Protein AF-0000000075444634 (afdb_homodimer)

Nearest PDB structures (foldseek):
  6b58-assembly2_C  TM=4.248E-01  e=9.604E-11  Escherichia coli
  6b58-assembly1_A  TM=3.804E-01  e=9.413E-10  Escherichia coli
  1yq3-assembly1_A  TM=4.088E-01  e=7.806E-09  Gallus gallus
  5vpn-assembly2_E  TM=3.431E-01  e=8.253E-09  Escherichia coli K-12
  9fl2-assembly1_C  TM=4.378E-01  e=2.604E-07  Oscillatoria princeps RMCB-10

Organism: Fusarium oxysporum f. sp. cubense (strain race 4) (NCBI:txid2502994)

pLDDT: mean 95.88, std 7.63, range [18.25, 98.94]

Foldseek 3Di:
DPPPPDDPPPDPDDDDDDPDDAFAEAEAEWQEEEEAQALLSLLLLLLQLVLPTQYEYEHQAAFGRACCAPQNNAWADFQLRQLQFQAFLVQFWFVLQVLLLQLLQVPLFFDRNVSRVSSVVSQVVRPSYDYHYSKHFDAWDDDALATQWTWIARPVVSYIYTYGHNFYEYPHQQSVVCVRSPFAWDWWFDDCPPVVFLQTDDVQQATFWFWAKWFDKDFPVAFDDDDFDPLAAACCVVQFQVLVPDDNVDTRCSVVLLTAARHHQRPPCVVVRLSVSVNHVSNNLCCCDPVPPHPVCRRMDTPDIRPHIHGQDHIAGAFPDAAEPCQFQVQDDDLQFQGKTWFWQKDAGNGGRRDNDDSIDTFGHQYMHTDGQRQFDTPSHQRYTYAALRTRYGSRRSSRCRRRSNSNLSSSLSSLLSSLCVVVVGTSVVCPPNVSSVVSNLVSLVSTGDGPPDFHDDPQFVLVQFPDKDAAFDWAFWFALPDDWAFQQFKKWKWDFDAWWADWKKKWKKAFQAFDKKKKWKFADPDQQGSFRPGTQFIDIDTDHHGIDIDIDHRVGTDHHGHTIIGIIGGDRGMITGFHQFAEQPIFMWTFDAWDDDPPSRPHDTGTGTGADDPPVTTHGTMGTVPIHDQQDRVLAARRHQQDGSGRSHGWHYLDPPDWRKMKTFHPFWDKFFKKKWFWDQRSSNISTSRDPGDPRSARQQGQQWKFKWAPQDPIDTQGIGHGDRGGMDMDGGPDIDTGGMMMITRDDTPHDSSYIHGTNYMTTGD/DPPPPPDDDPDPDDDDDDPDDAFAEAEAEWQEEEEAQALLSLLLQLLQLVLPTQYEYEHQAAFGRACCAPQNNAWADFQLHQLQFQAFLVQFWFVLQVLLLQLLQVPLFFDRNVSRVSSVVSQVVRPSYDYHYSKHFDAWDDDQLATQWTWIARPVVSYIYTYGHNFYEYPHQQSVHCVRSPFAWDWWADDCPPVVFLQTDDVQQATFWFWAKWFDKDFPVAFDDDDFDPLAAACCVVQFQVLVPDDNVDTRCSVVLLTAARVHQRPPCVVVRLSVSVNHVSNNLCCCDPVPPHPVCRRMDTPDIRPHIHGQDHIAGAFPDAAEPCQFQVQDDDLQFQGKTWFWQKDAGNGGRRDNDDSIDTFGHQYMHTDGQRQFDTPSHQRYTYAALRTRYGSRRSSRCRRRSNSNLSSSLSSLLSSLCVVVVGTSVVCPPNVSSVVSNLVSLVSTGDGPPDFHDDPQFVLVQFPDKDAAFDWAFWFALPDDWAFQQFKKWKWDFDAWWADWKKKWKKAFQAFDKKKKWKFADPDQQGSFRFGTQFIDIDTDHHGIDIDIDHRVGTDHHGHTIIGIIGGDRGMITGFHQFAEQPIFMWTFDAWDDDPPSRPHDTGTGTGADDPPVTTHGTMGTVPIHDQADRVLAARRHQQDTSGRSHGWHYLDPPDWRKMKTFHPFWDKFFKKKWFWDQRSSNISTSRDPGDPHSARQQGQAWKFKWAPQDPIDTQDIGHGDRGGMDMDGGPDIDTGRMMMITRDDTPHDSSYIHGTNYMTTGD

InterPro domains:
  IPR036188 FAD/NAD(P)-binding domain superfamily [G3DSA:3.50.50.60] (29-184)
  IPR036188 FAD/NAD(P)-binding domain superfamily [SSF51905] (24-399)
  IPR039650 H(2):CoB-CoM heterodisulfide,ferredoxin reductase subunit A-like [PTHR43498] (28-469)

Secondary structure (DSSP, 8-state):
------------EEE---S---PEEEEEEEEEEEE--BHHHHHHHHHHHHTT--EEEE-SSSSSBGGGSTTT------TTTTS-SS--S---BHHHHHHHHHHHHH-TT--HHHHHHHHHHHHHT-TTEEEESS-EEEEEEEETTEEEEEEEEETTTTEEEEEEEEEEEE-SSS-HHHHHHT--EEES---HHHHT-TTPPPTTT-SS--EE--EEEEE-SS-------TTS-S-HHHH-TTGGG--TT--GGGGTT-EE-TTS-TTTTHHHHHHHHHHHHHHHHHHHHHSSS-GGGGGEEEEEE-SS-EE----EE--S--B-HHHHHTT---TTEEEEE---EEE--TTGGG-SS-S-EEE--SS-EEEEGGGSB-SSSTTEEE-GGGSSB-HHHHHHHT-HHHHHHHHHHHHHHHHHHHHHT--GGGGGSHHHHHHHHHHHHHTTB--TT-----TT-GGGG-SEEE-----EEEE-S-S--EEESS-EEEEEEE-SEEPPEEEEEEEESSSEEEEEEEEE-SSTT-----EEEEEEEEEE-SEEEEEEE----EESSSEEEEEEEPPEEEEEE-EES-EETT--EEEEEEEE---TTS----EEEEEPPPTTT--EEPEEEEEEE----GGGGGSS--S-SSS---B-----TTS--EEEEEEEEEEEEEEEEEEE---TTS---SSSS--S-SS-TTSEEEEEEEE-SSS-EEEEEES----SEEEEEEEEEEEEEEEEEEEEEESS-TTEE--EEEEEEE-/------------EEE---S----EEEEEEEEEEEE--BHHHHHHHHHHHHTT--EEEE-SSSSSBGGGSTTT------TTTTS-SS--S---BHHHHHHHHHHHHH-TT--HHHHHHHHHHHHHT-TTEEEETT-EEEEEEEETTEEEEEEEEETTTTEEEEEEEEEEEE-SSS-HHHHHHT--EEES---HHHHT-TTPPPTTT-SS--EE--EEEEE-SS-------TTS-S-HHHH-TTGGG--TT--GGGGTT-EE-TTS-TTTTHHHHHHHHHHHHHHHHHHHHHSSS-GGGGGEEEEEE-SS-EE----EE--S--B-HHHHHTT---TTEEEEE---EEE--TTGGG-SS-S-EEE--SS-EEEEGGGSB-SSSTTEEE-GGGSSB-HHHHHHHT-HHHHHHHHHHHHHHHHHHHHHT--GGGGGSHHHHHHHHHHHHHTTB--TT-----TT-GGGG-SEEE-----EEEE-S-S--EEESS-EEEEEEE-SEEPPEEEEEEEESSSEEEEEEEEE-SSTT-----EEEEEEEEEE-SEEEEEEE----EESSSEEEEEEEPPEEEEEE-EES-EETT--EEEEEEEE---TTS----EEEEEPPPTTT--EEPEEEEEEE--S-GGGGGSS--S-SSS---B-----TTS--EEEEEEEEEEEEEEEEEEE---TTS---SSSS--S-SS-TTSEEEEEEEE-SSS-EEEEEES----SEEEEEEEEEEEEEEEEEEEEEESS-TTEE--EEEEEEE-

Sequence (1534 aa):
MAPARISHDPVLRREPATQSRDFQLRTLNSDLCVCGGGLAGTIAAIAAARNGVSVILIQDRPVLGGNASSEVRLWILGATSHMFNNNRYAREGGLVDEILLENLYRNPEGNPLILDTILLEKVRLEPNIQLFLNTALVGCDKDGDRISSISAFNSQSSLKFTVQSQQFIDCTGDGTLSFLAGAPFRIGAEKRDEFNELFAPSSEYGHLLGHSIYFYTKDTGKPVKYVAPAYALKDVEGEIPRFKSFSTKEMGCNLWWIEYGGRLDTIHDTEQIKWELWKVVYGVWDYFKNSGRFPEAENLTLEWVGTIPGKRESRRFIGPTIMVQQDIVEQRYHTDAVSFGGWSLDLHPADGVFSEVDGCTQWHSKGVYQIPFSSMVCSEIPNLMYGGRIMSASHVAFASTRVMATCGANANALGIAASLCKKQSVDPMELLVKNNMKNFQRELMRFGQFIPGYKLNDPEDLVRSASKIEGSSFELSQLPPDGPPKVLVRSLAQMLPLLQGPVPTLSVTAMSVDNTVLTVQLRGSQKPYNYTPEVILAETKFPLVPGQNDIVIDFKVENPQTQYVFLSFLQNDSVALCTTKTRVSALMTVEHECTQSPPSDVGVDEFERWTPVRRPMGHNLALTLDPPLKAWGVENIRNGVPRPTKRTNCWVPRADSFSRKILKIGWDTPVKVNKVVVHFDTDYDHALESVLRGHPERTIPFCVKKWRLLDLSGEEREMYVEDENHLSRREVVLESSRTLKELGIEVLELNGDENAFGGVFEVRAYEMAPARISHDPVLRREPATQSRDFQLRTLNSDLCVCGGGLAGTIAAIAAARNGVSVILIQDRPVLGGNASSEVRLWILGATSHMFNNNRYAREGGLVDEILLENLYRNPEGNPLILDTILLEKVRLEPNIQLFLNTALVGCDKDGDRISSISAFNSQSSLKFTVQSQQFIDCTGDGTLSFLAGAPFRIGAEKRDEFNELFAPSSEYGHLLGHSIYFYTKDTGKPVKYVAPAYALKDVEGEIPRFKSFSTKEMGCNLWWIEYGGRLDTIHDTEQIKWELWKVVYGVWDYFKNSGRFPEAENLTLEWVGTIPGKRESRRFIGPTIMVQQDIVEQRYHTDAVSFGGWSLDLHPADGVFSEVDGCTQWHSKGVYQIPFSSMVCSEIPNLMYGGRIMSASHVAFASTRVMATCGANANALGIAASLCKKQSVDPMELLVKNNMKNFQRELMRFGQFIPGYKLNDPEDLVRSASKIEGSSFELSQLPPDGPPKVLVRSLAQMLPLLQGPVPTLSVTAMSVDNTVLTVQLRGSQKPYNYTPEVILAETKFPLVPGQNDIVIDFKVENPQTQYVFLSFLQNDSVALCTTKTRVSALMTVEHECTQSPPSDVGVDEFERWTPVRRPMGHNLALTLDPPLKAWGVENIRNGVPRPTKRTNCWVPRADSFSRKILKIGWDTPVKVNKVVVHFDTDYDHALESVLRGHPERTIPFCVKKWRLLDLSGEEREMYVEDENHLSRREVVLESSRTLKELGIEVLELNGDENAFGGVFEVRAYE

Solvent-accessible surface area (backbone atoms only — not comparable to full-atom values): 76438 Å² total; per-residue (Å²): 125,76,77,74,78,79,70,75,61,76,65,58,44,76,44,70,66,45,83,56,47,78,70,54,74,45,79,46,77,34,51,30,35,33,39,20,28,20,48,16,23,46,35,18,48,48,40,14,27,78,54,75,29,37,27,36,38,30,14,61,41,75,65,42,31,48,48,44,11,65,55,38,42,36,56,51,41,27,23,17,44,88,30,76,42,24,40,63,45,35,44,62,36,38,68,53,36,52,54,39,39,50,37,28,52,52,35,26,69,13,50,34,65,58,51,37,46,50,54,50,43,59,47,68,71,35,85,38,47,46,79,38,63,35,24,30,80,76,46,62,42,61,58,82,57,31,66,47,32,35,31,32,41,19,77,76,31,52,36,34,37,39,40,34,32,70,31,38,35,28,20,51,62,52,29,55,60,43,45,27,52,12,52,28,33,37,32,47,39,59,58,40,75,77,77,66,28,48,62,38,66,50,75,84,42,30,43,29,44,29,29,26,54,33,40,36,67,42,77,70,86,45,79,47,78,81,72,67,54,85,72,29,40,82,54,49,78,82,56,24,71,62,49,84,72,66,50,94,87,57,42,31,56,75,39,57,53,45,24,37,36,14,84,52,56,58,42,70,38,35,65,61,38,46,51,52,50,48,15,46,53,44,13,51,51,39,44,41,63,66,65,75,82,36,73,82,35,42,27,35,46,82,68,44,67,47,75,46,61,38,72,70,44,53,39,22,29,54,24,87,34,65,43,37,47,59,38,44,53,66,41,41,86,51,98,50,42,55,16,48,36,36,37,34,39,46,47,43,41,11,56,24,42,58,30,87,58,67,67,57,50,73,48,62,42,58,34,61,19,54,36,42,51,47,20,30,34,35,85,75,28,48,39,41,33,44,25,37,55,18,29,14,39,37,49,55,28,36,35,24,53,47,35,54,35,26,12,19,39,46,10,36,44,50,8,48,48,52,28,50,23,62,76,67,70,49,47,64,72,58,38,70,40,67,71,43,31,54,51,48,47,46,53,40,37,73,66,46,45,57,36,86,97,60,59,51,81,58,87,66,32,52,54,72,68,37,72,42,75,46,54,63,45,35,59,49,38,68,41,62,67,74,30,70,66,44,64,20,78,38,27,39,22,42,45,41,60,39,59,54,36,75,58,56,35,36,34,40,46,36,38,22,76,42,78,43,70,48,46,37,33,39,20,27,34,89,51,44,74,32,57,31,66,77,36,77,76,42,73,50,75,40,83,38,50,60,40,81,39,80,43,75,45,70,77,87,48,60,39,92,49,50,14,44,31,29,49,30,37,51,58,38,79,53,35,26,37,36,10,12,68,55,41,44,66,82,53,49,34,31,28,56,72,50,69,49,73,60,61,88,69,36,72,59,69,67,48,65,31,43,23,55,56,60,80,86,79,38,55,30,63,16,36,35,34,48,65,56,48,79,52,20,40,64,72,24,26,66,64,38,40,71,48,45,62,32,47,39,25,25,23,24,47,40,83,59,83,84,54,83,43,41,40,37,41,28,36,91,60,68,40,60,39,25,35,40,38,40,29,32,34,58,54,43,43,62,57,57,56,51,32,72,78,40,50,100,52,47,58,45,40,31,15,50,15,21,38,35,37,31,38,50,60,63,74,76,40,81,74,47,76,47,73,78,43,64,63,42,68,47,79,47,71,50,94,60,71,38,80,38,34,19,43,30,44,34,59,73,37,51,59,29,62,94,47,42,44,33,34,36,13,27,53,40,30,31,100,128,77,77,74,78,72,72,80,66,78,65,56,44,76,44,71,68,46,83,57,48,75,70,54,74,44,78,45,76,35,49,29,34,32,40,19,30,19,48,18,23,47,35,18,48,49,40,14,27,77,55,75,26,38,28,36,39,31,14,63,41,76,66,42,30,47,49,44,12,64,57,37,41,36,58,50,40,25,24,18,43,88,29,77,42,23,41,63,45,35,44,63,38,38,70,53,36,53,53,41,39,50,36,29,51,52,35,26,68,12,51,36,64,59,52,36,48,52,54,50,42,60,48,67,70,36,84,37,47,46,80,37,61,34,24,29,81,76,46,61,41,63,58,81,58,30,65,48,32,35,31,32,40,20,76,77,31,50,37,34,35,38,42,34,32,70,30,38,37,28,19,51,63,53,29,54,61,43,44,27,52,11,54,28,33,37,33,46,38,57,58,40,76,77,78,66,28,47,62,41,63,48,72,87,43,31,44,31,42,29,28,25,54,32,41,36,68,41,77,70,84,45,79,46,77,83,72,67,52,84,71,29,40,81,55,52,76,80,57,24,70,62,50,85,73,66,50,93,85,58,43,31,58,75,40,58,52,45,24,35,36,14,84,51,54,58,42,70,39,35,66,61,39,46,52,54,50,48,16,45,53,44,13,51,51,39,44,41,64,66,64,73,82,36,74,81,35,43,28,35,44,83,68,44,67,49,75,46,63,37,73,70,44,53,39,22,29,54,24,87,35,64,44,38,48,59,39,44,52,66,39,41,86,53,98,50,41,56,17,48,36,36,36,35,39,45,48,45,41,12,55,25,43,57,29,86,58,66,66,57,49,72,48,62,44,60,34,59,20,55,36,44,50,45,20,30,34,35,85,75,28,51,40,42,32,43,27,35,56,20,28,14,40,37,48,56,27,37,35,24,54,47,36,52,35,27,13,18,38,47,10,36,44,50,8,48,48,52,29,50,21,62,75,67,72,48,45,64,72,58,39,70,40,69,71,44,31,54,50,49,46,47,52,40,39,74,68,46,44,55,37,87,96,61,60,53,81,58,88,68,31,51,54,74,68,37,74,40,75,46,52,64,43,35,60,48,36,67,40,60,68,74,29,70,67,44,64,20,79,40,27,38,23,42,44,41,60,38,59,54,37,74,58,56,36,35,33,40,47,37,37,23,77,40,78,44,71,48,47,36,32,39,21,27,33,88,51,43,73,35,58,30,68,75,37,77,77,42,76,49,74,42,84,39,49,60,42,81,39,81,45,76,46,69,77,85,50,60,40,92,49,50,14,44,30,29,49,29,37,52,59,37,78,54,35,26,35,36,10,12,68,55,40,45,66,79,52,50,35,31,27,56,72,50,68,47,74,61,62,90,69,36,73,58,70,68,47,67,31,43,24,54,56,60,79,86,78,39,53,31,62,17,34,34,34,48,66,56,47,79,53,19,40,63,72,25,27,66,63,37,40,72,49,47,62,33,45,37,25,24,22,23,47,41,80,60,84,85,55,84,44,39,40,37,42,26,37,89,60,68,42,59,40,25,34,39,37,42,28,32,33,59,53,43,43,64,58,57,57,52,33,72,77,40,52,98,52,47,59,46,40,32,16,51,15,21,36,36,37,30,39,52,60,64,74,76,40,80,75,46,74,46,74,76,45,66,63,41,69,47,77,49,73,50,95,60,70,38,80,37,34,19,42,30,44,34,60,74,35,51,59,28,62,94,46,42,44,33,33,35,13,26,53,42,29,28,102

Radius of gyration: 37.63 Å; Cα contacts (8 Å, |Δi|>4): 4188; chains: 2; bounding box: 78×114×101 Å

Structure (mmCIF, N/CA/C/O backbone):
data_AF-0000000075444634-model_v1
#
loop_
_entity.id
_entity.type
_entity.pdbx_description
1 polymer 'Trichothecene C-8 hydroxylase'
#
loop_
_atom_site.group_PDB
_atom_site.id
_atom_site.type_symbol
_atom_site.label_atom_id
_atom_site.label_alt_id
_atom_site.label_comp_id
_atom_site.label_asym_id
_atom_site.label_entity_id
_atom_site.label_seq_id
_atom_site.pdbx_PDB_ins_code
_atom_site.Cartn_x
_atom_site.Cartn_y
_atom_site.Cartn_z
_atom_site.occupancy
_atom_site.B_iso_or_equiv
_atom_site.auth_seq_id
_atom_site.auth_comp_id
_atom_site.auth_asym_id
_atom_site.auth_atom_id
_atom_site.pdbx_PDB_model_num
ATOM 1 N N . MET A 1 1 ? 19.109 -17.062 28.109 1 18.25 1 MET A N 1
ATOM 2 C CA . MET A 1 1 ? 18.156 -18.172 27.922 1 18.25 1 MET A CA 1
ATOM 3 C C . MET A 1 1 ? 16.734 -17.734 28.25 1 18.25 1 MET A C 1
ATOM 5 O O . MET A 1 1 ? 16.375 -17.609 29.422 1 18.25 1 MET A O 1
ATOM 9 N N . ALA A 1 2 ? 16.281 -16.766 27.5 1 26.52 2 ALA A N 1
ATOM 10 C CA . ALA A 1 2 ? 14.977 -16.359 28 1 26.52 2 ALA A CA 1
ATOM 11 C C . ALA A 1 2 ? 14.086 -17.578 28.25 1 26.52 2 ALA A C 1
ATOM 13 O O . ALA A 1 2 ? 14.141 -18.547 27.5 1 26.52 2 ALA A O 1
ATOM 14 N N . PRO A 1 3 ? 13.516 -17.625 29.5 1 27.52 3 PRO A N 1
ATOM 15 C CA . PRO A 1 3 ? 12.688 -18.812 29.719 1 27.52 3 PRO A CA 1
ATOM 16 C C . PRO A 1 3 ? 11.781 -19.141 28.531 1 27.52 3 PRO A C 1
ATOM 18 O O . PRO A 1 3 ? 11.406 -18.25 27.781 1 27.52 3 PRO A O 1
ATOM 21 N N . ALA A 1 4 ? 11.883 -20.344 28.141 1 31.61 4 ALA A N 1
ATOM 22 C CA . ALA A 1 4 ? 10.984 -21.062 27.25 1 31.61 4 ALA A CA 1
ATOM 23 C C . ALA A 1 4 ? 9.531 -20.688 27.531 1 31.61 4 ALA A C 1
ATOM 25 O O . ALA A 1 4 ? 9.023 -20.938 28.625 1 31.61 4 ALA A O 1
ATOM 26 N N . ARG A 1 5 ? 9.125 -19.578 27.219 1 35.72 5 ARG A N 1
ATOM 27 C CA . ARG A 1 5 ? 7.695 -19.297 27.297 1 35.72 5 ARG A CA 1
ATOM 28 C C . ARG A 1 5 ? 6.871 -20.547 27 1 35.72 5 ARG A C 1
ATOM 30 O O . ARG A 1 5 ? 6.902 -21.062 25.875 1 35.72 5 ARG A O 1
ATOM 37 N N . ILE A 1 6 ? 6.613 -21.391 27.953 1 35.75 6 ILE A N 1
ATOM 38 C CA . ILE A 1 6 ? 5.863 -22.641 28.047 1 35.75 6 ILE A CA 1
ATOM 39 C C . ILE A 1 6 ? 4.527 -22.5 27.312 1 35.75 6 ILE A C 1
ATOM 41 O O . ILE A 1 6 ? 3.721 -21.625 27.656 1 35.75 6 ILE A O 1
ATOM 45 N N . SER A 1 7 ? 4.359 -23.109 26.047 1 43.22 7 SER A N 1
ATOM 46 C CA . SER A 1 7 ? 3.41 -23.406 24.984 1 43.22 7 SER A CA 1
ATOM 47 C C . SER A 1 7 ? 2.131 -24.016 25.547 1 43.22 7 SER A C 1
ATOM 49 O O . SER A 1 7 ? 2.176 -25.031 26.234 1 43.22 7 SER A O 1
ATOM 51 N N . HIS A 1 8 ? 1.247 -23.266 26 1 45.5 8 HIS A N 1
ATOM 52 C CA . HIS A 1 8 ? -0.022 -23.984 25.891 1 45.5 8 HIS A CA 1
ATOM 53 C C . HIS A 1 8 ? -0.151 -24.688 24.547 1 45.5 8 HIS A C 1
ATOM 55 O O . HIS A 1 8 ? 0.083 -24.078 23.5 1 45.5 8 HIS A O 1
ATOM 61 N N . ASP A 1 9 ? 0.139 -25.953 24.406 1 50.88 9 ASP A N 1
ATOM 62 C CA . ASP A 1 9 ? -0.005 -26.828 23.25 1 50.88 9 ASP A CA 1
ATOM 63 C C . ASP A 1 9 ? -1.299 -26.547 22.5 1 50.88 9 ASP A C 1
ATOM 65 O O . ASP A 1 9 ? -2.393 -26.703 23.047 1 50.88 9 ASP A O 1
ATOM 69 N N . PRO A 1 10 ? -1.238 -25.641 21.562 1 57.44 10 PRO A N 1
ATOM 70 C CA . PRO A 1 10 ? -2.523 -25.516 20.875 1 57.44 10 PRO A CA 1
ATOM 71 C C . PRO A 1 10 ? -3.129 -26.875 20.516 1 57.44 10 PRO A C 1
ATOM 73 O O . PRO A 1 10 ? -2.428 -27.75 20 1 57.44 10 PRO A O 1
ATOM 76 N N . VAL A 1 11 ? -4.176 -27.188 21.203 1 70.81 11 VAL A N 1
ATOM 77 C CA . VAL A 1 11 ? -4.977 -28.375 20.953 1 70.81 11 VAL A CA 1
ATOM 78 C C . VAL A 1 11 ? -5.664 -28.266 19.594 1 70.81 11 VAL A C 1
ATOM 80 O O . VAL A 1 11 ? -6.074 -27.188 19.188 1 70.81 11 VAL A O 1
ATOM 83 N N . LEU A 1 12 ? -5.438 -29.266 18.734 1 91.25 12 LEU A N 1
ATOM 84 C CA . LEU A 1 12 ? -6.238 -29.391 17.531 1 91.25 12 LEU A CA 1
ATOM 85 C C . LEU A 1 12 ? -7.707 -29.094 17.812 1 91.25 12 LEU A C 1
ATOM 87 O O . LEU A 1 12 ? -8.305 -29.734 18.688 1 91.25 12 LEU A O 1
ATOM 91 N N . ARG A 1 13 ? -8.148 -28.016 17.281 1 93.94 13 ARG A N 1
ATOM 92 C CA . ARG A 1 13 ? -9.57 -27.688 17.391 1 93.94 13 ARG A CA 1
ATOM 93 C C . ARG A 1 13 ? -10.359 -28.297 16.234 1 93.94 13 ARG A C 1
ATOM 95 O O . ARG A 1 13 ? -10.039 -28.078 15.062 1 93.94 13 ARG A O 1
ATOM 102 N N . ARG A 1 14 ? -11.359 -29.156 16.594 1 95.94 14 ARG A N 1
ATOM 103 C CA . ARG A 1 14 ? -12.289 -29.734 15.625 1 95.94 14 ARG A CA 1
ATOM 104 C C . ARG A 1 14 ? -13.695 -29.172 15.812 1 95.94 14 ARG A C 1
ATOM 106 O O . ARG A 1 14 ? -14.258 -29.25 16.906 1 95.94 14 ARG A O 1
ATOM 113 N N . GLU A 1 15 ? -14.227 -28.672 14.781 1 96.94 15 GLU A N 1
ATOM 114 C CA . GLU A 1 15 ? -15.586 -28.141 14.844 1 96.94 15 GLU A CA 1
ATOM 115 C C . GLU A 1 15 ? -16.5 -28.875 13.867 1 96.94 15 GLU A C 1
ATOM 117 O O . GLU A 1 15 ? -16.234 -28.906 12.664 1 96.94 15 GLU A O 1
ATOM 122 N N . PRO A 1 16 ? -17.531 -29.484 14.359 1 97.12 16 PRO A N 1
ATOM 123 C CA . PRO A 1 16 ? -18.484 -30.172 13.477 1 97.12 16 PRO A CA 1
ATOM 124 C C . PRO A 1 16 ? -19.344 -29.203 12.672 1 97.12 16 PRO A C 1
ATOM 126 O O . PRO A 1 16 ? -19.328 -28 12.922 1 97.12 16 PRO A O 1
ATOM 129 N N . ALA A 1 17 ? -20.016 -29.75 11.672 1 97.75 17 ALA A N 1
ATOM 130 C CA . ALA A 1 17 ? -20.984 -28.953 10.922 1 97.75 17 ALA A CA 1
ATOM 131 C C . ALA A 1 17 ? -22.078 -28.406 11.836 1 97.75 17 ALA A C 1
ATOM 133 O O . ALA A 1 17 ? -22.5 -29.078 12.773 1 97.75 17 ALA A O 1
ATOM 134 N N . THR A 1 18 ? -22.5 -27.172 11.664 1 97.25 18 THR A N 1
ATOM 135 C CA . THR A 1 18 ? -23.609 -26.531 12.344 1 97.25 18 THR A CA 1
ATOM 136 C C . THR A 1 18 ? -24.5 -25.781 11.344 1 97.25 18 THR A C 1
ATOM 138 O O . THR A 1 18 ? -24.172 -25.719 10.156 1 97.25 18 THR A O 1
ATOM 141 N N . GLN A 1 19 ? -25.703 -25.422 11.727 1 95.94 19 GLN A N 1
ATOM 142 C CA . GLN A 1 19 ? -26.609 -24.703 10.836 1 95.94 19 GLN A CA 1
ATOM 143 C C . GLN A 1 19 ? -25.969 -23.422 10.328 1 95.94 19 GLN A C 1
ATOM 145 O O . GLN A 1 19 ? -26.047 -23.094 9.141 1 95.94 19 GLN A O 1
ATOM 150 N N . SER A 1 20 ? -25.406 -22.656 11.172 1 96.19 20 SER A N 1
ATOM 151 C CA . SER A 1 20 ? -24.688 -21.422 10.867 1 96.19 20 SER A CA 1
ATOM 152 C C . SER A 1 20 ? -23.812 -20.984 12.031 1 96.19 20 SER A C 1
ATOM 154 O O . SER A 1 20 ? -23.906 -21.547 13.133 1 96.19 20 SER A O 1
ATOM 156 N N . ARG A 1 21 ? -22.828 -20.141 11.758 1 97.5 21 ARG A N 1
ATOM 157 C CA . ARG A 1 21 ? -22 -19.516 12.781 1 97.5 21 ARG A CA 1
ATOM 158 C C . ARG A 1 21 ? -21.984 -18 12.609 1 97.5 21 ARG A C 1
ATOM 160 O O . ARG A 1 21 ? -22.312 -17.484 11.547 1 97.5 21 ARG A O 1
ATOM 167 N N . ASP A 1 22 ? -21.656 -17.266 13.742 1 96.94 22 ASP A N 1
ATOM 168 C CA . ASP A 1 22 ? -21.531 -15.805 13.727 1 96.94 22 ASP A CA 1
ATOM 169 C C . ASP A 1 22 ? -20.094 -15.383 14.031 1 96.94 22 ASP A C 1
ATOM 171 O O . ASP A 1 22 ? -19.328 -16.141 14.648 1 96.94 22 ASP A O 1
ATOM 175 N N . PHE A 1 23 ? -19.75 -14.211 13.547 1 97.88 23 PHE A N 1
ATOM 176 C CA . PHE A 1 23 ? -18.5 -13.617 13.977 1 97.88 23 PHE A CA 1
ATOM 177 C C . PHE A 1 23 ? -18.484 -13.406 15.484 1 97.88 23 PHE A C 1
ATOM 179 O O . PHE A 1 23 ? -19.531 -13.188 16.094 1 97.88 23 PHE A O 1
ATOM 186 N N . GLN A 1 24 ? -17.281 -13.5 16.062 1 97.69 24 GLN A N 1
ATOM 187 C CA . GLN A 1 24 ? -17.141 -13.148 17.469 1 97.69 24 GLN A CA 1
ATOM 188 C C . GLN A 1 24 ? -17.391 -11.664 17.703 1 97.69 24 GLN A C 1
ATOM 190 O O . GLN A 1 24 ? -16.891 -10.82 16.953 1 97.69 24 GLN A O 1
ATOM 195 N N . LEU A 1 25 ? -18.25 -11.352 18.641 1 98.19 25 LEU A N 1
ATOM 196 C CA . LEU A 1 25 ? -18.578 -9.977 19 1 98.19 25 LEU A CA 1
ATOM 197 C C . LEU A 1 25 ? -17.906 -9.578 20.297 1 98.19 25 LEU A C 1
ATOM 199 O O . LEU A 1 25 ? -18 -10.297 21.297 1 98.19 25 LEU A O 1
ATOM 203 N N . ARG A 1 26 ? -17.234 -8.508 20.312 1 98.44 26 ARG A N 1
ATOM 204 C CA . ARG A 1 26 ? -16.641 -7.93 21.516 1 98.44 26 ARG A CA 1
ATOM 205 C C . ARG A 1 26 ? -17.25 -6.574 21.844 1 98.44 26 ARG A C 1
ATOM 207 O O . ARG A 1 26 ? -17.453 -5.746 20.953 1 98.44 26 ARG A O 1
ATOM 214 N N . THR A 1 27 ? -17.578 -6.32 23.047 1 98.62 27 THR A N 1
ATOM 215 C CA . THR A 1 27 ? -18.109 -5.039 23.5 1 98.62 27 THR A CA 1
ATOM 216 C C . THR A 1 27 ? -17.031 -4.238 24.219 1 98.62 27 THR A C 1
ATOM 218 O O . THR A 1 27 ? -16.391 -4.742 25.156 1 98.62 27 THR A O 1
ATOM 221 N N . LEU A 1 28 ? -16.844 -3.045 23.797 1 98.69 28 LEU A N 1
ATOM 222 C CA . LEU A 1 28 ? -15.828 -2.156 24.359 1 98.69 28 LEU A CA 1
ATOM 223 C C . LEU A 1 28 ? -16.469 -0.907 24.953 1 98.69 28 LEU A C 1
ATOM 225 O O . LEU A 1 28 ? -17.547 -0.499 24.516 1 98.69 28 LEU A O 1
ATOM 229 N N . ASN A 1 29 ? -15.82 -0.337 25.922 1 98.56 29 ASN A N 1
ATOM 230 C CA . ASN A 1 29 ? -16.281 0.889 26.578 1 98.56 29 ASN A CA 1
ATOM 231 C C . ASN A 1 29 ? -15.164 1.926 26.656 1 98.56 29 ASN A C 1
ATOM 233 O O . ASN A 1 29 ? -14 1.573 26.844 1 98.56 29 ASN A O 1
ATOM 237 N N . SER A 1 30 ? -15.492 3.184 26.531 1 98.75 30 SER A N 1
ATOM 238 C CA . SER A 1 30 ? -14.555 4.293 26.688 1 98.75 30 SER A CA 1
ATOM 239 C C . SER A 1 30 ? -15.281 5.594 27 1 98.75 30 SER A C 1
ATOM 241 O O . SER A 1 30 ? -16.516 5.66 26.922 1 98.75 30 SER A O 1
ATOM 243 N N . ASP A 1 31 ? -14.539 6.621 27.391 1 98.81 31 ASP A N 1
ATOM 244 C CA . ASP A 1 31 ? -15.094 7.965 27.5 1 98.81 31 ASP A CA 1
ATOM 245 C C . ASP A 1 31 ? -15.383 8.555 26.125 1 98.81 31 ASP A C 1
ATOM 247 O O . ASP A 1 31 ? -16.375 9.25 25.938 1 98.81 31 ASP A O 1
ATOM 251 N N . LEU A 1 32 ? -14.5 8.242 25.188 1 98.94 32 LEU A N 1
ATOM 252 C CA . LEU A 1 32 ? -14.562 8.844 23.859 1 98.94 32 LEU A CA 1
ATOM 253 C C . LEU A 1 32 ? -14.258 7.805 22.781 1 98.94 32 LEU A C 1
ATOM 255 O O . LEU A 1 32 ? -13.305 7.027 22.906 1 98.94 32 LEU A O 1
ATOM 259 N N . CYS A 1 33 ? -15.055 7.746 21.766 1 98.94 33 CYS A N 1
ATOM 260 C CA . CYS A 1 33 ? -14.758 6.988 20.562 1 98.94 33 CYS A CA 1
ATOM 261 C C . CYS A 1 33 ? -14.477 7.922 19.391 1 98.94 33 CYS A C 1
ATOM 263 O O . CYS A 1 33 ? -15.312 8.758 19.031 1 98.94 33 CYS A O 1
ATOM 265 N N . VAL A 1 34 ? -13.305 7.848 18.844 1 98.94 34 VAL A N 1
ATOM 266 C CA . VAL A 1 34 ? -12.945 8.57 17.625 1 98.94 34 VAL A CA 1
ATOM 267 C C . VAL A 1 34 ? -13.031 7.633 16.422 1 98.94 34 VAL A C 1
ATOM 269 O O . VAL A 1 34 ? -12.305 6.637 16.359 1 98.94 34 VAL A O 1
ATOM 272 N N . CYS A 1 35 ? -13.906 7.934 15.453 1 98.88 35 CYS A N 1
ATOM 273 C CA . CYS A 1 35 ? -14.055 7.137 14.242 1 98.88 35 CYS A CA 1
ATOM 274 C C . CYS A 1 35 ? -13.289 7.758 13.078 1 98.88 35 CYS A C 1
ATOM 276 O O . CYS A 1 35 ? -13.68 8.805 12.555 1 98.88 35 CYS A O 1
ATOM 278 N N . GLY A 1 36 ? -12.281 7.066 12.617 1 98.62 36 GLY A N 1
ATOM 279 C CA . GLY A 1 36 ? -11.391 7.562 11.57 1 98.62 36 GLY A CA 1
ATOM 280 C C . GLY A 1 36 ? -10.023 7.953 12.094 1 98.62 36 GLY A C 1
ATOM 281 O O . GLY A 1 36 ? -9.914 8.773 13 1 98.62 36 GLY A O 1
ATOM 282 N N . GLY A 1 37 ? -9.016 7.363 11.539 1 98.62 37 GLY A N 1
ATOM 283 C CA . GLY A 1 37 ? -7.645 7.602 11.977 1 98.62 37 GLY A CA 1
ATOM 284 C C . GLY A 1 37 ? -6.84 8.422 10.992 1 98.62 37 GLY A C 1
ATOM 285 O O . GLY A 1 37 ? -5.645 8.18 10.797 1 98.62 37 GLY A O 1
ATOM 286 N N . GLY A 1 38 ? -7.48 9.375 10.203 1 98.38 38 GLY A N 1
ATOM 287 C CA . GLY A 1 38 ? -6.715 10.398 9.508 1 98.38 38 GLY A CA 1
ATOM 288 C C . GLY A 1 38 ? -5.926 11.297 10.445 1 98.38 38 GLY A C 1
ATOM 289 O O . GLY A 1 38 ? -5.867 11.047 11.648 1 98.38 38 GLY A O 1
ATOM 290 N N . LEU A 1 39 ? -5.34 12.281 9.922 1 98.62 39 LEU A N 1
ATOM 291 C CA . LEU A 1 39 ? -4.551 13.156 10.781 1 98.62 39 LEU A CA 1
ATOM 292 C C . LEU A 1 39 ? -5.418 13.758 11.883 1 98.62 39 LEU A C 1
ATOM 294 O O . LEU A 1 39 ? -5 13.82 13.039 1 98.62 39 LEU A O 1
ATOM 298 N N . ALA A 1 40 ? -6.621 14.172 11.516 1 98.75 40 ALA A N 1
ATOM 299 C CA . ALA A 1 40 ? -7.531 14.773 12.484 1 98.75 40 ALA A CA 1
ATOM 300 C C . ALA A 1 40 ? -7.883 13.789 13.594 1 98.75 40 ALA A C 1
ATOM 302 O O . ALA A 1 40 ? -7.793 14.117 14.781 1 98.75 40 ALA A O 1
ATOM 303 N N . GLY A 1 41 ? -8.273 12.57 13.234 1 98.88 41 GLY A N 1
ATOM 304 C CA . GLY A 1 41 ? -8.625 11.578 14.242 1 98.88 41 GLY A CA 1
ATOM 305 C C . GLY A 1 41 ? -7.469 11.211 15.141 1 98.88 41 GLY A C 1
ATOM 306 O O . GLY A 1 41 ? -7.648 11.031 16.344 1 98.88 41 GLY A O 1
ATOM 307 N N . THR A 1 42 ? -6.324 11.086 14.562 1 98.88 42 THR A N 1
ATOM 308 C CA . THR A 1 42 ? -5.113 10.773 15.312 1 98.88 42 THR A CA 1
ATOM 309 C C . THR A 1 42 ? -4.832 11.859 16.344 1 98.88 42 THR A C 1
ATOM 311 O O . THR A 1 42 ? -4.582 11.562 17.516 1 98.88 42 THR A O 1
ATOM 314 N N . ILE A 1 43 ? -4.941 13.094 15.953 1 98.81 43 ILE A N 1
ATOM 315 C CA . ILE A 1 43 ? -4.629 14.219 16.828 1 98.81 43 ILE A CA 1
ATOM 316 C C . ILE A 1 43 ? -5.703 14.352 17.906 1 98.81 43 ILE A C 1
ATOM 318 O O . ILE A 1 43 ? -5.395 14.586 19.078 1 98.81 43 ILE A O 1
ATOM 322 N N . ALA A 1 44 ? -6.973 14.18 17.531 1 98.94 44 ALA A N 1
ATOM 323 C CA . ALA A 1 44 ? -8.055 14.242 18.516 1 98.94 44 ALA A CA 1
ATOM 324 C C . ALA A 1 44 ? -7.863 13.195 19.609 1 98.94 44 ALA A C 1
ATOM 326 O O . ALA A 1 44 ? -8.031 13.484 20.797 1 98.94 44 ALA A O 1
ATOM 327 N N . ALA A 1 45 ? -7.5 11.969 19.156 1 98.94 45 ALA A N 1
ATOM 328 C CA . ALA A 1 45 ? -7.305 10.867 20.109 1 98.94 45 ALA A CA 1
ATOM 329 C C . ALA A 1 45 ? -6.164 11.172 21.062 1 98.94 45 ALA A C 1
ATOM 331 O O . ALA A 1 45 ? -6.297 10.977 22.281 1 98.94 45 ALA A O 1
ATOM 332 N N . ILE A 1 46 ? -5.059 11.68 20.578 1 98.88 46 ILE A N 1
ATOM 333 C CA . ILE A 1 46 ? -3.889 11.961 21.406 1 98.88 46 ILE A CA 1
ATOM 334 C C . ILE A 1 46 ? -4.207 13.086 22.391 1 98.88 46 ILE A C 1
ATOM 336 O O . ILE A 1 46 ? -3.906 12.992 23.578 1 98.88 46 ILE A O 1
ATOM 340 N N . ALA A 1 47 ? -4.809 14.156 21.875 1 98.75 47 ALA A N 1
ATOM 341 C CA . ALA A 1 47 ? -5.133 15.305 22.719 1 98.75 47 ALA A CA 1
ATOM 342 C C . ALA A 1 47 ? -6.055 14.906 23.859 1 98.75 47 ALA A C 1
ATOM 344 O O . ALA A 1 47 ? -5.832 15.289 25.016 1 98.75 47 ALA A O 1
ATOM 345 N N . ALA A 1 48 ? -7.074 14.141 23.547 1 98.88 48 ALA A N 1
ATOM 346 C CA . ALA A 1 48 ? -8.008 13.672 24.578 1 98.88 48 ALA A CA 1
ATOM 347 C C . ALA A 1 48 ? -7.305 12.773 25.578 1 98.88 48 ALA A C 1
ATOM 349 O O . ALA A 1 48 ? -7.445 12.969 26.797 1 98.88 48 ALA A O 1
ATOM 350 N N . ALA A 1 49 ? -6.562 11.859 25.078 1 98.88 49 ALA A N 1
ATOM 351 C CA . ALA A 1 49 ? -5.895 10.875 25.922 1 98.88 49 ALA A CA 1
ATOM 352 C C . ALA A 1 49 ? -4.922 11.562 26.891 1 98.88 49 ALA A C 1
ATOM 354 O O . ALA A 1 49 ? -4.867 11.227 28.062 1 98.88 49 ALA A O 1
ATOM 355 N N . ARG A 1 50 ? -4.172 12.523 26.422 1 98.19 50 ARG A N 1
ATOM 356 C CA . ARG A 1 50 ? -3.195 13.242 27.234 1 98.19 50 ARG A CA 1
ATOM 357 C C . ARG A 1 50 ? -3.883 14.078 28.312 1 98.19 50 ARG A C 1
ATOM 359 O O . ARG A 1 50 ? -3.244 14.516 29.266 1 98.19 50 ARG A O 1
ATOM 366 N N . ASN A 1 51 ? -5.133 14.297 28.094 1 97.94 51 ASN A N 1
ATOM 367 C CA . ASN A 1 51 ? -5.883 15.078 29.078 1 97.94 51 ASN A CA 1
ATOM 368 C C . ASN A 1 51 ? -6.863 14.203 29.859 1 97.94 51 ASN A C 1
ATOM 370 O O . ASN A 1 51 ? -7.961 14.641 30.203 1 97.94 51 ASN A O 1
ATOM 374 N N . GLY A 1 52 ? -6.57 12.953 29.984 1 98 52 GLY A N 1
ATOM 375 C CA . GLY A 1 52 ? -7.184 12.07 30.969 1 98 52 GLY A CA 1
ATOM 376 C C . GLY A 1 52 ? -8.398 11.344 30.438 1 98 52 GLY A C 1
ATOM 377 O O . GLY A 1 52 ? -9.141 10.711 31.203 1 98 52 GLY A O 1
ATOM 378 N N . VAL A 1 53 ? -8.648 11.328 29.156 1 98.81 53 VAL A N 1
ATOM 379 C CA . VAL A 1 53 ? -9.805 10.68 28.547 1 98.81 53 VAL A CA 1
ATOM 380 C C . VAL A 1 53 ? -9.43 9.289 28.047 1 98.81 53 VAL A C 1
ATOM 382 O O . VAL A 1 53 ? -8.391 9.109 27.406 1 98.81 53 VAL A O 1
ATOM 385 N N . SER A 1 54 ? -10.172 8.273 28.406 1 98.88 54 SER A N 1
ATOM 386 C CA . SER A 1 54 ? -10 6.969 27.781 1 98.88 54 SER A CA 1
ATOM 387 C C . SER A 1 54 ? -10.57 6.961 26.359 1 98.88 54 SER A C 1
ATOM 389 O O . SER A 1 54 ? -11.75 7.27 26.172 1 98.88 54 SER A O 1
ATOM 391 N N . VAL A 1 55 ? -9.742 6.562 25.375 1 98.94 55 VAL A N 1
ATOM 392 C CA . VAL A 1 55 ? -10.125 6.754 23.984 1 98.94 55 VAL A CA 1
ATOM 393 C C . VAL A 1 55 ? -10.086 5.418 23.25 1 98.94 55 VAL A C 1
ATOM 395 O O . VAL A 1 55 ? -9.156 4.629 23.438 1 98.94 55 VAL A O 1
ATOM 398 N N . ILE A 1 56 ? -11.086 5.094 22.484 1 98.94 56 ILE A N 1
ATOM 399 C CA . ILE A 1 56 ? -11.039 4.082 21.438 1 98.94 56 ILE A CA 1
ATOM 400 C C . ILE A 1 56 ? -10.938 4.754 20.062 1 98.94 56 ILE A C 1
ATOM 402 O O . ILE A 1 56 ? -11.797 5.551 19.703 1 98.94 56 ILE A O 1
ATOM 406 N N . LEU A 1 57 ? -9.859 4.512 19.375 1 98.94 57 LEU A N 1
ATOM 407 C CA . LEU A 1 57 ? -9.633 5.012 18.031 1 98.94 57 LEU A CA 1
ATOM 408 C C . LEU A 1 57 ? -9.773 3.891 17 1 98.94 57 LEU A C 1
ATOM 410 O O . LEU A 1 57 ? -9.023 2.916 17.031 1 98.94 57 LEU A O 1
ATOM 414 N N . ILE A 1 58 ? -10.758 3.992 16.078 1 98.62 58 ILE A N 1
ATOM 415 C CA . ILE A 1 58 ? -10.922 2.965 15.055 1 98.62 58 ILE A CA 1
ATOM 416 C C . ILE A 1 58 ? -10.547 3.535 13.688 1 98.62 58 ILE A C 1
ATOM 418 O O . ILE A 1 58 ? -10.836 4.699 13.391 1 98.62 58 ILE A O 1
ATOM 422 N N . GLN A 1 59 ? -9.859 2.848 12.922 1 98.5 59 GLN A N 1
ATOM 423 C CA . GLN A 1 59 ? -9.406 3.176 11.57 1 98.5 59 GLN A CA 1
ATOM 424 C C . GLN A 1 59 ? -9.633 2.01 10.617 1 98.5 59 GLN A C 1
ATOM 426 O O . GLN A 1 59 ? -9.25 0.875 10.906 1 98.5 59 GLN A O 1
ATOM 431 N N . ASP A 1 60 ? -10.305 2.285 9.461 1 97.75 60 ASP A N 1
ATOM 432 C CA . ASP A 1 60 ? -10.734 1.206 8.57 1 97.75 60 ASP A CA 1
ATOM 433 C C . ASP A 1 60 ? -9.578 0.734 7.691 1 97.75 60 ASP A C 1
ATOM 435 O O . ASP A 1 60 ? -9.75 -0.171 6.871 1 97.75 60 ASP A O 1
ATOM 439 N N . ARG A 1 61 ? -8.375 1.264 7.812 1 96.94 61 ARG A N 1
ATOM 440 C CA . ARG A 1 61 ? -7.184 0.941 7.035 1 96.94 61 ARG A CA 1
ATOM 441 C C . ARG A 1 61 ? -6.043 0.501 7.949 1 96.94 61 ARG A C 1
ATOM 443 O O . ARG A 1 61 ? -6.141 0.611 9.172 1 96.94 61 ARG A O 1
ATOM 450 N N . PRO A 1 62 ? -4.895 0.041 7.383 1 96.75 62 PRO A N 1
ATOM 451 C CA . PRO A 1 62 ? -3.859 -0.568 8.219 1 96.75 62 PRO A CA 1
ATOM 452 C C . PRO A 1 62 ? -2.936 0.465 8.859 1 96.75 62 PRO A C 1
ATOM 454 O O . PRO A 1 62 ? -2.154 0.129 9.758 1 96.75 62 PRO A O 1
ATOM 457 N N . VAL A 1 63 ? -2.965 1.701 8.391 1 97.81 63 VAL A N 1
ATOM 458 C CA . VAL A 1 63 ? -2.1 2.738 8.938 1 97.81 63 VAL A CA 1
ATOM 459 C C . VAL A 1 63 ? -2.924 3.984 9.258 1 97.81 63 VAL A C 1
ATOM 461 O O . VAL A 1 63 ? -4.125 4.027 8.984 1 97.81 63 VAL A O 1
ATOM 464 N N . LEU A 1 64 ? -2.314 4.93 9.906 1 98.56 64 LEU A N 1
ATOM 465 C CA . LEU A 1 64 ? -2.965 6.188 10.266 1 98.56 64 LEU A CA 1
ATOM 466 C C . LEU A 1 64 ? -2.592 7.289 9.281 1 98.56 64 LEU A C 1
ATOM 468 O O . LEU A 1 64 ? -1.843 7.051 8.328 1 98.56 64 LEU A O 1
ATOM 472 N N . GLY A 1 65 ? -3.236 8.422 9.391 1 98.12 65 GLY A N 1
ATOM 473 C CA . GLY A 1 65 ? -2.836 9.602 8.648 1 98.12 65 GLY A CA 1
ATOM 474 C C . GLY A 1 65 ? -3.812 9.969 7.547 1 98.12 65 GLY A C 1
ATOM 475 O O . GLY A 1 65 ? -3.822 11.109 7.07 1 98.12 65 GLY A O 1
ATOM 476 N N . GLY A 1 66 ? -4.719 8.977 7.141 1 97.31 66 GLY A N 1
ATOM 477 C CA . GLY A 1 66 ? -5.66 9.281 6.074 1 97.31 66 GLY A CA 1
ATOM 478 C C . GLY A 1 66 ? -4.984 9.633 4.762 1 97.31 66 GLY A C 1
ATOM 479 O O . GLY A 1 66 ? -4.148 8.875 4.262 1 97.31 66 GLY A O 1
ATOM 480 N N . ASN A 1 67 ? -5.223 10.789 4.219 1 97.38 67 ASN A N 1
ATOM 481 C CA . ASN A 1 67 ? -4.625 11.211 2.955 1 97.38 67 ASN A CA 1
ATOM 482 C C . ASN A 1 67 ? -3.115 11.391 3.084 1 97.38 67 ASN A C 1
ATOM 484 O O . ASN A 1 67 ? -2.393 11.344 2.086 1 97.38 67 ASN A O 1
ATOM 488 N N . ALA A 1 68 ? -2.627 11.57 4.344 1 97.75 68 ALA A N 1
ATOM 489 C CA . ALA A 1 68 ? -1.194 11.75 4.555 1 97.75 68 ALA A CA 1
ATOM 490 C C . ALA A 1 68 ? -0.469 10.414 4.59 1 97.75 68 ALA A C 1
ATOM 492 O O . ALA A 1 68 ? 0.759 10.359 4.488 1 97.75 68 ALA A O 1
ATOM 493 N N . SER A 1 69 ? -1.185 9.328 4.742 1 97.81 69 SER A N 1
ATOM 494 C CA . SER A 1 69 ? -0.59 8.008 4.895 1 97.81 69 SER A CA 1
ATOM 495 C C . SER A 1 69 ? 0.198 7.609 3.65 1 97.81 69 SER A C 1
ATOM 497 O O . SER A 1 69 ? 0.069 8.242 2.6 1 97.81 69 SER A O 1
ATOM 499 N N . SER A 1 70 ? 0.991 6.547 3.816 1 97.38 70 SER A N 1
ATOM 500 C CA . SER A 1 70 ? 1.782 6 2.719 1 97.38 70 SER A CA 1
ATOM 501 C C . SER A 1 70 ? 0.889 5.418 1.628 1 97.38 70 SER A C 1
ATOM 503 O O . SER A 1 70 ? 1.352 5.141 0.52 1 97.38 70 SER A O 1
ATOM 505 N N . GLU A 1 71 ? -0.404 5.367 1.878 1 96.5 71 GLU A N 1
ATOM 506 C CA . GLU A 1 71 ? -1.333 4.801 0.904 1 96.5 71 GLU A CA 1
ATOM 507 C C . GLU A 1 71 ? -1.788 5.855 -0.101 1 96.5 71 GLU A C 1
ATOM 509 O O . GLU A 1 71 ? -2.205 5.523 -1.212 1 96.5 71 GLU A O 1
ATOM 514 N N . VAL A 1 72 ? -1.785 7.16 0.309 1 97.19 72 VAL A N 1
ATOM 515 C CA . VAL A 1 72 ? -2.258 8.25 -0.538 1 97.19 72 VAL A CA 1
ATOM 516 C C . VAL A 1 72 ? -1.107 9.211 -0.83 1 97.19 72 VAL A C 1
ATOM 518 O O . VAL A 1 72 ? -0.976 9.711 -1.949 1 97.19 72 VAL A O 1
ATOM 521 N N . ARG A 1 73 ? -0.262 9.555 0.209 1 97.38 73 ARG A N 1
ATOM 522 C CA . ARG A 1 73 ? 1.006 10.266 0.116 1 97.38 73 ARG A CA 1
ATOM 523 C C . ARG A 1 73 ? 0.782 11.742 -0.221 1 97.38 73 ARG A C 1
ATOM 525 O O . ARG A 1 73 ? 1.513 12.312 -1.03 1 97.38 73 ARG A O 1
ATOM 532 N N . LEU A 1 74 ? -0.275 12.32 0.326 1 97.19 74 LEU A N 1
ATOM 533 C CA . LEU A 1 74 ? -0.433 13.773 0.273 1 97.19 74 LEU A CA 1
ATOM 534 C C . LEU A 1 74 ? 0.32 14.438 1.417 1 97.19 74 LEU A C 1
ATOM 536 O O . LEU A 1 74 ? 0.308 13.945 2.547 1 97.19 74 LEU A O 1
ATOM 540 N N . TRP A 1 75 ? 0.923 15.547 1.192 1 97.19 75 TRP A N 1
ATOM 541 C CA . TRP A 1 75 ? 1.672 16.234 2.238 1 97.19 75 TRP A CA 1
ATOM 542 C C . TRP A 1 75 ? 0.728 16.891 3.24 1 97.19 75 TRP A C 1
ATOM 544 O O . TRP A 1 75 ? -0.383 17.297 2.885 1 97.19 75 TRP A O 1
ATOM 554 N N . ILE A 1 76 ? 1.162 17.078 4.441 1 97.69 76 ILE A N 1
ATOM 555 C CA . ILE A 1 76 ? 0.469 17.844 5.477 1 97.69 76 ILE A CA 1
ATOM 556 C C . ILE A 1 76 ? 0.863 19.312 5.387 1 97.69 76 ILE A C 1
ATOM 558 O O . ILE A 1 76 ? 2.016 19.672 5.645 1 97.69 76 ILE A O 1
ATOM 562 N N . LEU A 1 77 ? -0.088 20.172 5.027 1 96.69 77 LEU A N 1
ATOM 563 C CA . LEU A 1 77 ? 0.084 21.625 5 1 96.69 77 LEU A CA 1
ATOM 564 C C . LEU A 1 77 ? -1.168 22.328 5.508 1 96.69 77 LEU A C 1
ATOM 566 O O . LEU A 1 77 ? -2.17 21.672 5.82 1 96.69 77 LEU A O 1
ATOM 570 N N . GLY A 1 78 ? -1.09 23.641 5.637 1 96.69 78 GLY A N 1
ATOM 571 C CA . GLY A 1 78 ? -2.209 24.438 6.113 1 96.69 78 GLY A CA 1
ATOM 572 C C . GLY A 1 78 ? -2.008 25.938 5.902 1 96.69 78 GLY A C 1
ATOM 573 O O . GLY A 1 78 ? -1.716 26.375 4.789 1 96.69 78 GLY A O 1
ATOM 574 N N . ALA A 1 79 ? -2 26.641 6.973 1 97.38 79 ALA A N 1
ATOM 575 C CA . ALA A 1 79 ? -2.104 28.094 6.961 1 97.38 79 ALA A CA 1
ATOM 576 C C . ALA A 1 79 ? -0.874 28.734 6.316 1 97.38 79 ALA A C 1
ATOM 578 O O . ALA A 1 79 ? -0.962 29.812 5.719 1 97.38 79 ALA A O 1
ATOM 579 N N . THR A 1 80 ? 0.261 28.078 6.363 1 94.44 80 THR A N 1
ATOM 580 C CA . THR A 1 80 ? 1.49 28.641 5.809 1 94.44 80 THR A CA 1
ATOM 581 C C . THR A 1 80 ? 1.613 28.297 4.324 1 94.44 80 THR A C 1
ATOM 583 O O . THR A 1 80 ? 2.471 28.844 3.627 1 94.44 80 THR A O 1
ATOM 586 N N . SER A 1 81 ? 0.714 27.406 3.877 1 93.25 81 SER A N 1
ATOM 587 C CA . SER A 1 81 ? 0.865 26.844 2.541 1 93.25 81 SER A CA 1
ATOM 588 C C . SER A 1 81 ? 2.297 26.375 2.293 1 93.25 81 SER A C 1
ATOM 590 O O . SER A 1 81 ? 2.914 25.75 3.16 1 93.25 81 SER A O 1
ATOM 592 N N . HIS A 1 82 ? 2.896 26.609 1.095 1 92.94 82 HIS A N 1
ATOM 593 C CA . HIS A 1 82 ? 4.301 26.375 0.782 1 92.94 82 HIS A CA 1
ATOM 594 C C . HIS A 1 82 ? 5.133 27.625 1.001 1 92.94 82 HIS A C 1
ATOM 596 O O . HIS A 1 82 ? 6.195 27.797 0.395 1 92.94 82 HIS A O 1
ATOM 602 N N . MET A 1 83 ? 4.578 28.547 1.833 1 92.94 83 MET A N 1
ATOM 603 C CA . MET A 1 83 ? 5.156 29.875 2.084 1 92.94 83 MET A CA 1
ATOM 604 C C . MET A 1 83 ? 4.93 30.797 0.895 1 92.94 83 MET A C 1
ATOM 606 O O . MET A 1 83 ? 5.68 31.766 0.703 1 92.94 83 MET A O 1
ATOM 610 N N . PHE A 1 84 ? 3.879 30.516 0.125 1 91.19 84 PHE A N 1
ATOM 611 C CA . PHE A 1 84 ? 3.662 31.281 -1.101 1 91.19 84 PHE A CA 1
ATOM 612 C C . PHE A 1 84 ? 2.506 32.25 -0.934 1 91.19 84 PHE A C 1
ATOM 614 O O . PHE A 1 84 ? 1.917 32.719 -1.921 1 91.19 84 PHE A O 1
ATOM 621 N N . ASN A 1 85 ? 2.057 32.469 0.278 1 95 85 ASN A N 1
ATOM 622 C CA . ASN A 1 85 ? 1.062 33.5 0.599 1 95 85 ASN A CA 1
ATOM 623 C C . ASN A 1 85 ? 1.615 34.531 1.575 1 95 85 ASN A C 1
ATOM 625 O O . ASN A 1 85 ? 2.811 34.531 1.874 1 95 85 ASN A O 1
ATOM 629 N N . ASN A 1 86 ? 0.774 35.469 1.967 1 97 86 ASN A N 1
ATOM 630 C CA . ASN A 1 86 ? 1.251 36.562 2.818 1 97 86 ASN A CA 1
ATOM 631 C C . ASN A 1 86 ? 1.212 36.156 4.293 1 97 86 ASN A C 1
ATOM 633 O O . ASN A 1 86 ? 1.612 36.938 5.156 1 97 86 ASN A O 1
ATOM 637 N N . ASN A 1 87 ? 0.71 34.969 4.594 1 97.19 87 ASN A N 1
ATOM 638 C CA . ASN A 1 87 ? 0.735 34.531 5.984 1 97.19 87 ASN A CA 1
ATOM 639 C C . ASN A 1 87 ? 2.16 34.281 6.469 1 97.19 87 ASN A C 1
ATOM 641 O O . ASN A 1 87 ? 2.961 33.656 5.766 1 97.19 87 ASN A O 1
ATOM 645 N N . ARG A 1 88 ? 2.488 34.844 7.598 1 97.38 88 ARG A N 1
ATOM 646 C CA . ARG A 1 88 ? 3.775 34.594 8.234 1 97.38 88 ARG A CA 1
ATOM 647 C C . ARG A 1 88 ? 3.588 34 9.633 1 97.38 88 ARG A C 1
ATOM 649 O O . ARG A 1 88 ? 2.645 34.375 10.336 1 97.38 88 ARG A O 1
ATOM 656 N N . TYR A 1 89 ? 4.512 33.062 9.977 1 97.25 89 TYR A N 1
ATOM 657 C CA . TYR A 1 89 ? 4.504 32.406 11.281 1 97.25 89 TYR A CA 1
ATOM 658 C C . TYR A 1 89 ? 3.148 31.781 11.562 1 97.25 89 TYR A C 1
ATOM 660 O O . TYR A 1 89 ? 2.602 31.922 12.656 1 97.25 89 TYR A O 1
ATOM 668 N N . ALA A 1 90 ? 2.594 31.094 10.5 1 97.31 90 ALA A N 1
ATOM 669 C CA . ALA A 1 90 ? 1.185 30.703 10.562 1 97.31 90 ALA A CA 1
ATOM 670 C C . ALA A 1 90 ? 1.032 29.188 10.648 1 97.31 90 ALA A C 1
ATOM 672 O O . ALA A 1 90 ? -0.086 28.672 10.625 1 97.31 90 ALA A O 1
ATOM 673 N N . ARG A 1 91 ? 2.146 28.438 10.742 1 97.25 91 ARG A N 1
ATOM 674 C CA . ARG A 1 91 ? 1.977 27 10.922 1 97.25 91 ARG A CA 1
ATOM 675 C C . ARG A 1 91 ? 1.119 26.703 12.141 1 97.25 91 ARG A C 1
ATOM 677 O O . ARG A 1 91 ? 1.273 27.328 13.188 1 97.25 91 ARG A O 1
ATOM 684 N N . GLU A 1 92 ? 0.234 25.766 12.102 1 96.31 92 GLU A N 1
ATOM 685 C CA . GLU A 1 92 ? -0.869 25.578 13.039 1 96.31 92 GLU A CA 1
ATOM 686 C C . GLU A 1 92 ? -0.355 25.375 14.461 1 96.31 92 GLU A C 1
ATOM 688 O O . GLU A 1 92 ? -0.969 25.844 15.422 1 96.31 92 GLU A O 1
ATOM 693 N N . GLY A 1 93 ? 0.768 24.703 14.711 1 94.44 93 GLY A N 1
ATOM 694 C CA . GLY A 1 93 ? 1.287 24.469 16.047 1 94.44 93 GLY A CA 1
ATOM 695 C C . GLY A 1 93 ? 0.638 23.297 16.75 1 94.44 93 GLY A C 1
ATOM 696 O O . GLY A 1 93 ? 0.106 22.391 16.094 1 94.44 93 GLY A O 1
ATOM 697 N N . GLY A 1 94 ? 0.768 23.234 18.078 1 95.06 94 GLY A N 1
ATOM 698 C CA . GLY A 1 94 ? 0.175 22.156 18.859 1 95.06 94 GLY A CA 1
ATOM 699 C C . GLY A 1 94 ? 0.685 20.781 18.453 1 95.06 94 GLY A C 1
ATOM 700 O O . GLY A 1 94 ? 1.877 20.609 18.188 1 95.06 94 GLY A O 1
ATOM 701 N N . LEU A 1 95 ? -0.24 19.891 18.438 1 97.25 95 LEU A N 1
ATOM 702 C CA . LEU A 1 95 ? 0.117 18.516 18.125 1 97.25 95 LEU A CA 1
ATOM 703 C C . LEU A 1 95 ? 0.497 18.375 16.656 1 97.25 95 LEU A C 1
ATOM 705 O O . LEU A 1 95 ? 1.332 17.531 16.312 1 97.25 95 LEU A O 1
ATOM 709 N N . VAL A 1 96 ? -0.1 19.203 15.773 1 97.44 96 VAL A N 1
ATOM 710 C CA . VAL A 1 96 ? 0.306 19.203 14.375 1 97.44 96 VAL A CA 1
ATOM 711 C C . VAL A 1 96 ? 1.804 19.484 14.273 1 97.44 96 VAL A C 1
ATOM 713 O O . VAL A 1 96 ? 2.525 18.781 13.562 1 97.44 96 VAL A O 1
ATOM 716 N N . ASP A 1 97 ? 2.221 20.469 15.023 1 96.5 97 ASP A N 1
ATOM 717 C CA . ASP A 1 97 ? 3.629 20.844 15 1 96.5 97 ASP A CA 1
ATOM 718 C C . ASP A 1 97 ? 4.504 19.75 15.617 1 96.5 97 ASP A C 1
ATOM 720 O O . ASP A 1 97 ? 5.621 19.516 15.148 1 96.5 97 ASP A O 1
ATOM 724 N N . GLU A 1 98 ? 4.031 19.219 16.688 1 97.5 98 GLU A N 1
ATOM 725 C CA . GLU A 1 98 ? 4.781 18.125 17.312 1 97.5 98 GLU A CA 1
ATOM 726 C C . GLU A 1 98 ? 5.074 17.016 16.297 1 97.5 98 GLU A C 1
ATOM 728 O O . GLU A 1 98 ? 6.203 16.531 16.219 1 97.5 98 GLU A O 1
ATOM 733 N N . ILE A 1 99 ? 4.094 16.641 15.5 1 98.25 99 ILE A N 1
ATOM 734 C CA . ILE A 1 99 ? 4.223 15.578 14.508 1 98.25 99 ILE A CA 1
ATOM 735 C C . ILE A 1 99 ? 5.16 16.031 13.391 1 98.25 99 ILE A C 1
ATOM 737 O O . ILE A 1 99 ? 6.062 15.289 12.984 1 98.25 99 ILE A O 1
ATOM 741 N N . LEU A 1 100 ? 4.984 17.25 12.938 1 98.25 100 LEU A N 1
ATOM 742 C CA . LEU A 1 100 ? 5.75 17.734 11.797 1 98.25 100 LEU A CA 1
ATOM 743 C C . LEU A 1 100 ? 7.215 17.938 12.172 1 98.25 100 LEU A C 1
ATOM 745 O O . LEU A 1 100 ? 8.109 17.688 11.359 1 98.25 100 LEU A O 1
ATOM 749 N N . LEU A 1 101 ? 7.469 18.406 13.375 1 98.38 101 LEU A N 1
ATOM 750 C CA . LEU A 1 101 ? 8.844 18.609 13.82 1 98.38 101 LEU A CA 1
ATOM 751 C C . LEU A 1 101 ? 9.547 17.266 14.031 1 98.38 101 LEU A C 1
ATOM 753 O O . LEU A 1 101 ? 10.734 17.125 13.711 1 98.38 101 LEU A O 1
ATOM 757 N N . GLU A 1 102 ? 8.797 16.344 14.555 1 98.38 102 GLU A N 1
ATOM 758 C CA . GLU A 1 102 ? 9.352 14.992 14.664 1 98.38 102 GLU A CA 1
ATOM 759 C C . GLU A 1 102 ? 9.664 14.406 13.289 1 98.38 102 GLU A C 1
ATOM 761 O O . GLU A 1 102 ? 10.695 13.75 13.109 1 98.38 102 GLU A O 1
ATOM 766 N N . ASN A 1 103 ? 8.797 14.617 12.398 1 98.5 103 ASN A N 1
ATOM 767 C CA . ASN A 1 103 ? 9.023 14.156 11.031 1 98.5 103 ASN A CA 1
ATOM 768 C C . ASN A 1 103 ? 10.242 14.828 10.406 1 98.5 103 ASN A C 1
ATOM 770 O O . ASN A 1 103 ? 11.023 14.18 9.711 1 98.5 103 ASN A O 1
ATOM 774 N N . LEU A 1 104 ? 10.367 16.125 10.633 1 98.12 104 LEU A N 1
ATOM 775 C CA . LEU A 1 104 ? 11.547 16.828 10.133 1 98.12 104 LEU A CA 1
ATOM 776 C C . LEU A 1 104 ? 12.828 16.203 10.68 1 98.12 104 LEU A C 1
ATOM 778 O O . LEU A 1 104 ? 13.789 16 9.938 1 98.12 104 LEU A O 1
ATOM 782 N N . TYR A 1 105 ? 12.805 15.922 11.93 1 98.25 105 TYR A N 1
ATOM 783 C CA . TYR A 1 105 ? 13.977 15.391 12.617 1 98.25 105 TYR A CA 1
ATOM 784 C C . TYR A 1 105 ? 14.328 14 12.102 1 98.25 105 TYR A C 1
ATOM 786 O O . TYR A 1 105 ? 15.492 13.719 11.805 1 98.25 105 TYR A O 1
ATOM 794 N N . ARG A 1 106 ? 13.328 13.164 11.875 1 98.06 106 ARG A N 1
ATOM 795 C CA . ARG A 1 106 ? 13.562 11.758 11.562 1 98.06 106 ARG A CA 1
ATOM 796 C C . ARG A 1 106 ? 13.523 11.508 10.062 1 98.06 106 ARG A C 1
ATOM 798 O O . ARG A 1 106 ? 14.078 10.523 9.57 1 98.06 106 ARG A O 1
ATOM 805 N N . ASN A 1 107 ? 12.93 12.398 9.352 1 97.69 107 ASN A N 1
ATOM 806 C CA . ASN A 1 107 ? 12.531 12.109 7.973 1 97.69 107 ASN A CA 1
ATOM 807 C C . ASN A 1 107 ? 12.609 13.359 7.098 1 97.69 107 ASN A C 1
ATOM 809 O O . ASN A 1 107 ? 11.625 13.727 6.453 1 97.69 107 ASN A O 1
ATOM 813 N N . PRO A 1 108 ? 13.75 14.039 7.07 1 97.31 108 PRO A N 1
ATOM 814 C CA . PRO A 1 108 ? 13.836 15.234 6.23 1 97.31 108 PRO A CA 1
ATOM 815 C C . PRO A 1 108 ? 13.695 14.922 4.742 1 97.31 108 PRO A C 1
ATOM 817 O O . PRO A 1 108 ? 13.359 15.812 3.953 1 97.31 108 PRO A O 1
ATOM 820 N N . GLU A 1 109 ? 13.898 13.633 4.297 1 96.19 109 GLU A N 1
ATOM 821 C CA . GLU A 1 109 ? 13.836 13.227 2.895 1 96.19 109 GLU A CA 1
ATOM 822 C C . GLU A 1 109 ? 12.391 13.109 2.42 1 96.19 109 GLU A C 1
ATOM 824 O O . GLU A 1 109 ? 12.125 13.062 1.216 1 96.19 109 GLU A O 1
ATOM 829 N N . GLY A 1 110 ? 11.453 13.062 3.385 1 96.75 110 GLY A N 1
ATOM 830 C CA . GLY A 1 110 ? 10.047 13.016 3.012 1 96.75 110 GLY A CA 1
ATOM 831 C C . GLY A 1 110 ? 9.578 11.633 2.613 1 96.75 110 GLY A C 1
ATOM 832 O O . GLY A 1 110 ? 8.781 11.484 1.684 1 96.75 110 GLY A O 1
ATOM 833 N N . ASN A 1 111 ? 10.094 10.555 3.264 1 97.19 111 ASN A N 1
ATOM 834 C CA . ASN A 1 111 ? 9.648 9.18 3.061 1 97.19 111 ASN A CA 1
ATOM 835 C C . ASN A 1 111 ? 8.305 8.914 3.738 1 97.19 111 ASN A C 1
ATOM 837 O O . ASN A 1 111 ? 8.227 8.891 4.969 1 97.19 111 ASN A O 1
ATOM 841 N N . PRO A 1 112 ? 7.27 8.648 2.98 1 97.38 112 PRO A N 1
ATOM 842 C CA . PRO A 1 112 ? 5.945 8.492 3.588 1 97.38 112 PRO A CA 1
ATOM 843 C C . PRO A 1 112 ? 5.879 7.32 4.562 1 97.38 112 PRO A C 1
ATOM 845 O O . PRO A 1 112 ? 5.066 7.332 5.492 1 97.38 112 PRO A O 1
ATOM 848 N N . LEU A 1 113 ? 6.719 6.309 4.434 1 97.81 113 LEU A N 1
ATOM 849 C CA . LEU A 1 113 ? 6.73 5.148 5.32 1 97.81 113 LEU A CA 1
ATOM 850 C C . LEU A 1 113 ? 7.172 5.543 6.727 1 97.81 113 LEU A C 1
ATOM 852 O O . LEU A 1 113 ? 6.664 5.008 7.715 1 97.81 113 LEU A O 1
ATOM 856 N N . ILE A 1 114 ? 8.086 6.441 6.762 1 98.31 114 ILE A N 1
ATOM 857 C CA . ILE A 1 114 ? 8.594 6.895 8.055 1 98.31 114 ILE A CA 1
ATOM 858 C C . ILE A 1 114 ? 7.52 7.703 8.773 1 98.31 114 ILE A C 1
ATOM 860 O O . ILE A 1 114 ? 7.352 7.578 9.992 1 98.31 114 ILE A O 1
ATOM 864 N N . LEU A 1 115 ? 6.77 8.5 8.039 1 98.5 115 LEU A N 1
ATOM 865 C CA . LEU A 1 115 ? 5.672 9.242 8.656 1 98.5 115 LEU A CA 1
ATOM 866 C C . LEU A 1 115 ? 4.652 8.289 9.266 1 98.5 115 LEU A C 1
ATOM 868 O O . LEU A 1 115 ? 4.145 8.539 10.367 1 98.5 115 LEU A O 1
ATOM 872 N N . ASP A 1 116 ? 4.363 7.195 8.57 1 98.62 116 ASP A N 1
ATOM 873 C CA . ASP A 1 116 ? 3.457 6.188 9.117 1 98.62 116 ASP A CA 1
ATOM 874 C C . ASP A 1 116 ? 3.916 5.73 10.5 1 98.62 116 ASP A C 1
ATOM 876 O O . ASP A 1 116 ? 3.105 5.613 11.422 1 98.62 116 ASP A O 1
ATOM 880 N N . THR A 1 117 ? 5.199 5.453 10.633 1 98.62 117 THR A N 1
ATOM 881 C CA . THR A 1 117 ? 5.727 4.934 11.898 1 98.62 117 THR A CA 1
ATOM 882 C C . THR A 1 117 ? 5.621 5.984 13 1 98.62 117 THR A C 1
ATOM 884 O O . THR A 1 117 ? 5.375 5.656 14.156 1 98.62 117 THR A O 1
ATOM 887 N N . ILE A 1 118 ? 5.789 7.234 12.633 1 98.69 118 ILE A N 1
ATOM 888 C CA . ILE A 1 118 ? 5.727 8.312 13.609 1 98.69 118 ILE A CA 1
ATOM 889 C C . ILE A 1 118 ? 4.301 8.438 14.148 1 98.69 118 ILE A C 1
ATOM 891 O O . ILE A 1 118 ? 4.098 8.539 15.359 1 98.69 118 ILE A O 1
ATOM 895 N N . LEU A 1 119 ? 3.334 8.43 13.273 1 98.81 119 LEU A N 1
ATOM 896 C CA . LEU A 1 119 ? 1.942 8.547 13.688 1 98.81 119 LEU A CA 1
ATOM 897 C C . LEU A 1 119 ? 1.53 7.363 14.562 1 98.81 119 LEU A C 1
ATOM 899 O O . LEU A 1 119 ? 0.91 7.547 15.609 1 98.81 119 LEU A O 1
ATOM 903 N N . LEU A 1 120 ? 1.88 6.195 14.133 1 98.81 120 LEU A N 1
ATOM 904 C CA . LEU A 1 120 ? 1.555 5 14.898 1 98.81 120 LEU A CA 1
ATOM 905 C C . LEU A 1 120 ? 2.244 5.02 16.266 1 98.81 120 LEU A C 1
ATOM 907 O O . LEU A 1 120 ? 1.641 4.652 17.266 1 98.81 120 LEU A O 1
ATOM 911 N N . GLU A 1 121 ? 3.48 5.406 16.297 1 98.62 121 GLU A N 1
ATOM 912 C CA . GLU A 1 121 ? 4.25 5.48 17.531 1 98.62 121 GLU A CA 1
ATOM 913 C C . GLU A 1 121 ? 3.604 6.445 18.531 1 98.62 121 GLU A C 1
ATOM 915 O O . GLU A 1 121 ? 3.459 6.121 19.703 1 98.62 121 GLU A O 1
ATOM 920 N N . LYS A 1 122 ? 3.221 7.613 18.047 1 98.56 122 LYS A N 1
ATOM 921 C CA . LYS A 1 122 ? 2.635 8.617 18.922 1 98.56 122 LYS A CA 1
ATOM 922 C C . LYS A 1 122 ? 1.342 8.109 19.562 1 98.56 122 LYS A C 1
ATOM 924 O O . LYS A 1 122 ? 1.045 8.422 20.719 1 98.56 122 LYS A O 1
ATOM 929 N N . VAL A 1 123 ? 0.569 7.402 18.812 1 98.75 123 VAL A N 1
ATOM 930 C CA . VAL A 1 123 ? -0.679 6.863 19.328 1 98.75 123 VAL A CA 1
ATOM 931 C C . VAL A 1 123 ? -0.377 5.746 20.328 1 98.75 123 VAL A C 1
ATOM 933 O O . VAL A 1 123 ? -0.977 5.684 21.406 1 98.75 123 VAL A O 1
ATOM 936 N N . ARG A 1 124 ? 0.552 4.922 20.016 1 97.81 124 ARG A N 1
ATOM 937 C CA . ARG A 1 124 ? 0.873 3.768 20.859 1 97.81 124 ARG A CA 1
ATOM 938 C C . ARG A 1 124 ? 1.479 4.207 22.188 1 97.81 124 ARG A C 1
ATOM 940 O O . ARG A 1 124 ? 1.347 3.51 23.188 1 97.81 124 ARG A O 1
ATOM 947 N N . LEU A 1 125 ? 2.109 5.297 22.188 1 97.69 125 LEU A N 1
ATOM 948 C CA . LEU A 1 125 ? 2.775 5.785 23.375 1 97.69 125 LEU A CA 1
ATOM 949 C C . LEU A 1 125 ? 1.766 6.387 24.359 1 97.69 125 LEU A C 1
ATOM 951 O O . LEU A 1 125 ? 2.098 6.664 25.516 1 97.69 125 LEU A O 1
ATOM 955 N N . GLU A 1 126 ? 0.524 6.609 23.922 1 98.5 126 GLU A N 1
ATOM 956 C CA . GLU A 1 126 ? -0.531 7.098 24.812 1 98.5 126 GLU A CA 1
ATOM 957 C C . GLU A 1 126 ? -1.281 5.938 25.469 1 98.5 126 GLU A C 1
ATOM 959 O O . GLU A 1 126 ? -2.178 5.352 24.859 1 98.5 126 GLU A O 1
ATOM 964 N N . PRO A 1 127 ? -1.07 5.668 26.734 1 97.88 127 PRO A N 1
ATOM 965 C CA . PRO A 1 127 ? -1.654 4.488 27.375 1 97.88 127 PRO A CA 1
ATOM 966 C C . PRO A 1 127 ? -3.18 4.539 27.438 1 97.88 127 PRO A C 1
ATOM 968 O O . PRO A 1 127 ? -3.83 3.498 27.547 1 97.88 127 PRO A O 1
ATOM 971 N N . ASN A 1 128 ? -3.771 5.703 27.297 1 98.69 128 ASN A N 1
ATOM 972 C CA . ASN A 1 128 ? -5.219 5.852 27.391 1 98.69 128 ASN A CA 1
ATOM 973 C C . ASN A 1 128 ? -5.898 5.617 26.047 1 98.69 128 ASN A C 1
ATOM 975 O O . ASN A 1 128 ? -7.117 5.75 25.938 1 98.69 128 ASN A O 1
ATOM 979 N N . ILE A 1 129 ? -5.16 5.215 25 1 98.88 129 ILE A N 1
ATOM 980 C CA . ILE A 1 129 ? -5.758 4.988 23.688 1 98.88 129 ILE A CA 1
ATOM 981 C C . ILE A 1 129 ? -5.758 3.494 23.375 1 98.88 129 ILE A C 1
ATOM 983 O O . ILE A 1 129 ? -4.723 2.834 23.469 1 98.88 129 ILE A O 1
ATOM 987 N N . GLN A 1 130 ? -6.852 2.961 23.109 1 98.75 130 GLN A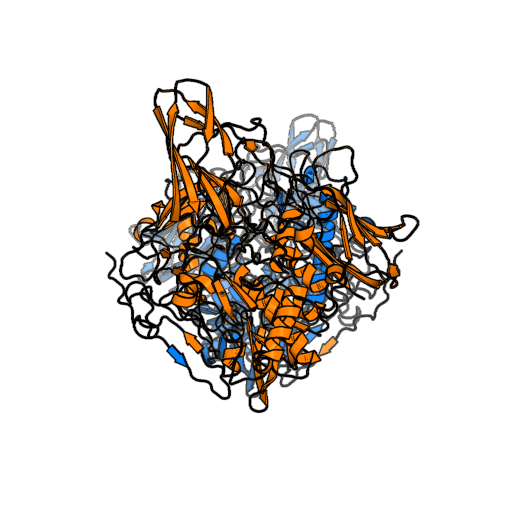 N 1
ATOM 988 C CA . GLN A 1 130 ? -6.957 1.676 22.422 1 98.75 130 GLN A CA 1
ATOM 989 C C . GLN A 1 130 ? -7.129 1.867 20.922 1 98.75 130 GLN A C 1
ATOM 991 O O . GLN A 1 130 ? -8.125 2.434 20.469 1 98.75 130 GLN A O 1
ATOM 996 N N . LEU A 1 131 ? -6.164 1.397 20.188 1 98.75 131 LEU A N 1
ATOM 997 C CA . LEU A 1 131 ? -6.16 1.564 18.75 1 98.75 131 LEU A CA 1
ATOM 998 C C . LEU A 1 131 ? -6.652 0.3 18.047 1 98.75 131 LEU A C 1
ATOM 1000 O O . LEU A 1 131 ? -6.184 -0.801 18.344 1 98.75 131 LEU A O 1
ATOM 1004 N N . PHE A 1 132 ? -7.598 0.449 17.141 1 98.69 132 PHE A N 1
ATOM 1005 C CA . PHE A 1 132 ? -8.086 -0.645 16.297 1 98.69 132 PHE A CA 1
ATOM 1006 C C . PHE A 1 132 ? -7.906 -0.317 14.82 1 98.69 132 PHE A C 1
ATOM 1008 O O . PHE A 1 132 ? -8.727 0.396 14.234 1 98.69 132 PHE A O 1
ATOM 1015 N N . LEU A 1 133 ? -6.887 -0.88 14.195 1 98.25 133 LEU A N 1
ATOM 1016 C CA . LEU A 1 133 ? -6.656 -0.748 12.758 1 98.25 133 LEU A CA 1
ATOM 1017 C C . LEU A 1 133 ? -7.5 -1.753 11.977 1 98.25 133 LEU A C 1
ATOM 1019 O O . LEU A 1 133 ? -8.008 -2.717 12.547 1 98.25 133 LEU A O 1
ATOM 1023 N N . ASN A 1 134 ? -7.695 -1.485 10.641 1 97.75 134 ASN A N 1
ATOM 1024 C CA . ASN A 1 134 ? -8.461 -2.35 9.75 1 97.75 134 ASN A CA 1
ATOM 1025 C C . ASN A 1 134 ? -9.867 -2.605 10.289 1 97.75 134 ASN A C 1
ATOM 1027 O O . ASN A 1 134 ? -10.398 -3.707 10.148 1 97.75 134 ASN A O 1
ATOM 1031 N N . THR A 1 135 ? -10.43 -1.658 10.984 1 98.5 135 THR A N 1
ATOM 1032 C CA . THR A 1 135 ? -11.742 -1.778 11.625 1 98.5 135 THR A CA 1
ATOM 1033 C C . THR A 1 135 ? -12.703 -0.719 11.094 1 98.5 135 THR A C 1
ATOM 1035 O O . THR A 1 135 ? -12.539 0.471 11.367 1 98.5 135 THR A O 1
ATOM 1038 N N . ALA A 1 136 ? -13.688 -1.124 10.383 1 98.19 136 ALA A N 1
ATOM 1039 C CA . ALA A 1 136 ? -14.609 -0.219 9.703 1 98.19 136 ALA A CA 1
ATOM 1040 C C . ALA A 1 136 ? -15.875 0.001 10.539 1 98.19 136 ALA A C 1
ATOM 1042 O O . ALA A 1 136 ? -16.375 -0.929 11.172 1 98.19 136 ALA A O 1
ATOM 1043 N N . LEU A 1 137 ? -16.359 1.267 10.555 1 98.56 137 LEU A N 1
ATOM 1044 C CA . LEU A 1 137 ? -17.656 1.589 11.117 1 98.56 137 LEU A CA 1
ATOM 1045 C C . LEU A 1 137 ? -18.781 1.012 10.258 1 98.56 137 LEU A C 1
ATOM 1047 O O . LEU A 1 137 ? -18.859 1.307 9.062 1 98.56 137 LEU A O 1
ATOM 1051 N N . VAL A 1 138 ? -19.688 0.115 10.883 1 98 138 VAL A N 1
ATOM 1052 C CA . VAL A 1 138 ? -20.688 -0.547 10.062 1 98 138 VAL A CA 1
ATOM 1053 C C . VAL A 1 138 ? -22.094 -0.208 10.586 1 98 138 VAL A C 1
ATOM 1055 O O . VAL A 1 138 ? -23.094 -0.591 9.977 1 98 138 VAL A O 1
ATOM 1058 N N . GLY A 1 139 ? -22.156 0.556 11.742 1 97.94 139 GLY A N 1
ATOM 1059 C CA . GLY A 1 139 ? -23.453 0.905 12.266 1 97.94 139 GLY A CA 1
ATOM 1060 C C . GLY A 1 139 ? -23.391 1.853 13.453 1 97.94 139 GLY A C 1
ATOM 1061 O O . GLY A 1 139 ? -22.328 2.086 14.008 1 97.94 139 GLY A O 1
ATOM 1062 N N . CYS A 1 140 ? -24.516 2.42 13.766 1 98.5 140 CYS A N 1
ATOM 1063 C CA . CYS A 1 140 ? -24.688 3.355 14.875 1 98.5 140 CYS A CA 1
ATOM 1064 C C . CYS A 1 140 ? -26.062 3.191 15.523 1 98.5 140 CYS A C 1
ATOM 1066 O O . CYS A 1 140 ? -27.062 3.062 14.828 1 98.5 140 CYS A O 1
ATOM 1068 N N . ASP A 1 141 ? -26.078 3.104 16.844 1 98.25 141 ASP A N 1
ATOM 1069 C CA . ASP A 1 141 ? -27.328 3.045 17.594 1 98.25 141 ASP A CA 1
ATOM 1070 C C . ASP A 1 141 ? -27.469 4.262 18.5 1 98.25 141 ASP A C 1
ATOM 1072 O O . ASP A 1 141 ? -26.5 4.727 19.094 1 98.25 141 ASP A O 1
ATOM 1076 N N . LYS A 1 142 ? -28.719 4.699 18.672 1 97.62 142 LYS A N 1
ATOM 1077 C CA . LYS A 1 142 ? -29 5.867 19.5 1 97.62 142 LYS A CA 1
ATOM 1078 C C . LYS A 1 142 ? -30 5.535 20.609 1 97.62 142 LYS A C 1
ATOM 1080 O O . LYS A 1 142 ? -30.812 4.617 20.453 1 97.62 142 LYS A O 1
ATOM 1085 N N . ASP A 1 143 ? -29.906 6.195 21.641 1 97.38 143 ASP A N 1
ATOM 1086 C CA . ASP A 1 143 ? -30.906 6.312 22.688 1 97.38 143 ASP A CA 1
ATOM 1087 C C . ASP A 1 143 ? -31.469 7.727 22.75 1 97.38 143 ASP A C 1
ATOM 1089 O O . ASP A 1 143 ? -30.875 8.625 23.359 1 97.38 143 ASP A O 1
ATOM 1093 N N . GLY A 1 144 ? -32.625 7.848 22.188 1 96.69 144 GLY A N 1
ATOM 1094 C CA . GLY A 1 144 ? -33.094 9.203 21.969 1 96.69 144 GLY A CA 1
ATOM 1095 C C . GLY A 1 144 ? -32.281 9.961 20.953 1 96.69 144 GLY A C 1
ATOM 1096 O O . GLY A 1 144 ? -32.062 9.5 19.828 1 96.69 144 GLY A O 1
ATOM 1097 N N . ASP A 1 145 ? -31.766 11.07 21.391 1 97.12 145 ASP A N 1
ATOM 1098 C CA . ASP A 1 145 ? -30.984 11.906 20.484 1 97.12 145 ASP A CA 1
ATOM 1099 C C . ASP A 1 145 ? -29.484 11.656 20.656 1 97.12 145 ASP A C 1
ATOM 1101 O O . ASP A 1 145 ? -28.672 12.172 19.891 1 97.12 145 ASP A O 1
ATOM 1105 N N . ARG A 1 146 ? -29.172 10.758 21.531 1 97.75 146 ARG A N 1
ATOM 1106 C CA . ARG A 1 146 ? -27.766 10.508 21.828 1 97.75 146 ARG A CA 1
ATOM 1107 C C . ARG A 1 146 ? -27.297 9.203 21.188 1 97.75 146 ARG A C 1
ATOM 1109 O O . ARG A 1 146 ? -28.016 8.211 21.172 1 97.75 146 ARG A O 1
ATOM 1116 N N . ILE A 1 147 ? -26.078 9.234 20.703 1 98.69 147 ILE A N 1
ATOM 1117 C CA . ILE A 1 147 ? -25.469 7.992 20.25 1 98.69 147 ILE A CA 1
ATOM 1118 C C . ILE A 1 147 ? -25.188 7.082 21.438 1 98.69 147 ILE A C 1
ATOM 1120 O O . ILE A 1 147 ? -24.5 7.48 22.375 1 98.69 147 ILE A O 1
ATOM 1124 N N . SER A 1 148 ? -25.719 5.875 21.406 1 98.44 148 SER A N 1
ATOM 1125 C CA . SER A 1 148 ? -25.5 4.93 22.5 1 98.44 148 SER A CA 1
ATOM 1126 C C . SER A 1 148 ? -24.266 4.062 22.234 1 98.44 148 SER A C 1
ATOM 1128 O O . SER A 1 148 ? -23.484 3.781 23.141 1 98.44 148 SER A O 1
ATOM 1130 N N . SER A 1 149 ? -24.109 3.637 20.969 1 98.69 149 SER A N 1
ATOM 1131 C CA . SER A 1 149 ? -22.984 2.785 20.594 1 98.69 149 SER A CA 1
ATOM 1132 C C . SER A 1 149 ? -22.797 2.779 19.078 1 98.69 149 SER A C 1
AT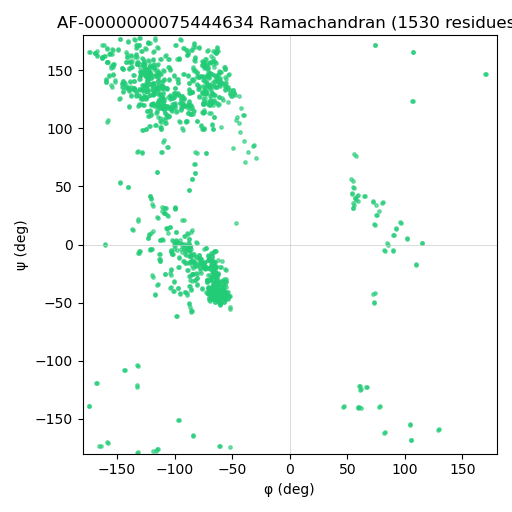OM 1134 O O . SER A 1 149 ? -23.672 3.197 18.328 1 98.69 149 SER A O 1
ATOM 1136 N N . ILE A 1 150 ? -21.625 2.381 18.672 1 98.75 150 ILE A N 1
ATOM 1137 C CA . ILE A 1 150 ? -21.375 2.123 17.266 1 98.75 150 ILE A CA 1
ATOM 1138 C C . ILE A 1 150 ? -21 0.658 17.078 1 98.75 150 ILE A C 1
ATOM 1140 O O . ILE A 1 150 ? -20.562 -0.008 18.016 1 98.75 150 ILE A O 1
ATOM 1144 N N . SER A 1 151 ? -21.219 0.14 15.891 1 98.56 151 SER A N 1
ATOM 1145 C CA . SER A 1 151 ? -20.781 -1.188 15.477 1 98.56 151 SER A CA 1
ATOM 1146 C C . SER A 1 151 ? -19.625 -1.103 14.484 1 98.56 151 SER A C 1
ATOM 1148 O O . SER A 1 151 ? -19.625 -0.245 13.602 1 98.56 151 SER A O 1
ATOM 1150 N N . ALA A 1 152 ? -18.625 -1.915 14.703 1 98.62 152 ALA A N 1
ATOM 1151 C CA . ALA A 1 152 ? -17.453 -1.952 13.828 1 98.62 152 ALA A CA 1
ATOM 1152 C C . ALA A 1 152 ? -17.094 -3.387 13.461 1 98.62 152 ALA A C 1
ATOM 1154 O O . ALA A 1 152 ? -17.5 -4.332 14.141 1 98.62 152 ALA A O 1
ATOM 1155 N N . PHE A 1 153 ? -16.406 -3.533 12.305 1 98.62 153 PHE A N 1
ATOM 1156 C CA . PHE A 1 153 ? -16.031 -4.852 11.812 1 98.62 153 PHE A CA 1
ATOM 1157 C C . PHE A 1 153 ? -14.617 -4.844 11.266 1 98.62 153 PHE A C 1
ATOM 1159 O O . PHE A 1 153 ? -14.234 -3.932 10.531 1 98.62 153 PHE A O 1
ATOM 1166 N N . ASN A 1 154 ? -13.828 -5.734 11.703 1 98.19 154 ASN A N 1
ATOM 1167 C CA . ASN A 1 154 ? -12.492 -5.984 11.164 1 98.19 154 ASN A CA 1
ATOM 1168 C C . ASN A 1 154 ? -12.461 -7.258 10.32 1 98.19 154 ASN A C 1
ATOM 1170 O O . ASN A 1 154 ? -12.469 -8.367 10.859 1 98.19 154 ASN A O 1
ATOM 1174 N N . SER A 1 155 ? -12.289 -7.094 8.992 1 95.62 155 SER A N 1
ATOM 1175 C CA . SER A 1 155 ? -12.336 -8.242 8.094 1 95.62 155 SER A CA 1
ATOM 1176 C C . SER A 1 155 ? -11.07 -9.078 8.203 1 95.62 155 SER A C 1
ATOM 1178 O O . SER A 1 155 ? -11.062 -10.258 7.836 1 95.62 155 SER A O 1
ATOM 1180 N N . GLN A 1 156 ? -9.961 -8.516 8.719 1 95.5 156 GLN A N 1
ATOM 1181 C CA . GLN A 1 156 ? -8.711 -9.25 8.852 1 95.5 156 GLN A CA 1
ATOM 1182 C C . GLN A 1 156 ? -8.766 -10.219 10.031 1 95.5 156 GLN A C 1
ATOM 1184 O O . GLN A 1 156 ? -8.297 -11.359 9.93 1 95.5 156 GLN A O 1
ATOM 1189 N N . SER A 1 157 ? -9.398 -9.789 11.109 1 97.06 157 SER A N 1
ATOM 1190 C CA . SER A 1 157 ? -9.445 -10.609 12.312 1 97.06 157 SER A CA 1
ATOM 1191 C C . SER A 1 157 ? -10.805 -11.289 12.469 1 97.06 157 SER A C 1
ATOM 1193 O O . SER A 1 157 ? -11 -12.102 13.383 1 97.06 157 SER A O 1
ATOM 1195 N N . SER A 1 158 ? -11.758 -10.992 11.609 1 97.44 158 SER A N 1
ATOM 1196 C CA . SER A 1 158 ? -13.102 -11.547 11.672 1 97.44 158 SER A CA 1
ATOM 1197 C C . SER A 1 158 ? -13.766 -11.258 13.016 1 97.44 158 SER A C 1
ATOM 1199 O O . SER A 1 158 ? -14.422 -12.125 13.594 1 97.44 158 SER A O 1
ATOM 1201 N N . LEU A 1 159 ? -13.547 -10.031 13.539 1 98.31 159 LEU A N 1
ATOM 1202 C CA . LEU A 1 159 ? -14.148 -9.609 14.797 1 98.31 159 LEU A CA 1
ATOM 1203 C C . LEU A 1 159 ? -15.148 -8.477 14.57 1 98.31 159 LEU A C 1
ATOM 1205 O O . LEU A 1 159 ? -14.914 -7.59 13.75 1 98.31 159 LEU A O 1
ATOM 1209 N N . LYS A 1 160 ? -16.25 -8.57 15.219 1 98.38 160 LYS A N 1
ATOM 1210 C CA . LYS A 1 160 ? -17.203 -7.469 15.336 1 98.38 160 LYS A CA 1
ATOM 1211 C C . LYS A 1 160 ? -17.062 -6.77 16.688 1 98.38 160 LYS A C 1
ATOM 1213 O O . LYS A 1 160 ? -16.766 -7.406 17.703 1 98.38 160 LYS A O 1
ATOM 1218 N N . PHE A 1 161 ? -17.266 -5.48 16.688 1 98.75 161 PHE A N 1
ATOM 1219 C CA . PHE A 1 161 ? -17.172 -4.699 17.922 1 98.75 161 PHE A CA 1
ATOM 1220 C C . PHE A 1 161 ? -18.438 -3.859 18.125 1 98.75 161 PHE A C 1
ATOM 1222 O O . PHE A 1 161 ? -18.984 -3.318 17.156 1 98.75 161 PHE A O 1
ATOM 1229 N N . THR A 1 162 ? -18.891 -3.836 19.297 1 98.81 162 THR A N 1
ATOM 1230 C CA . THR A 1 162 ? -19.781 -2.789 19.781 1 98.81 162 THR A CA 1
ATOM 1231 C C . THR A 1 162 ? -19.047 -1.849 20.734 1 98.81 162 THR A C 1
ATOM 1233 O O . THR A 1 162 ? -18.516 -2.283 21.75 1 98.81 162 THR A O 1
ATOM 1236 N N . VAL A 1 163 ? -18.969 -0.619 20.391 1 98.88 163 VAL A N 1
ATOM 1237 C CA . VAL A 1 163 ? -18.25 0.351 21.219 1 98.88 163 VAL A CA 1
ATOM 1238 C C . VAL A 1 163 ? -19.25 1.3 21.875 1 98.88 163 VAL A C 1
ATOM 1240 O O . VAL A 1 163 ? -19.969 2.035 21.203 1 98.88 163 VAL A O 1
ATOM 1243 N N . GLN A 1 164 ? -19.297 1.271 23.125 1 98.81 164 GLN A N 1
ATOM 1244 C CA . GLN A 1 164 ? -20.109 2.188 23.922 1 98.81 164 GLN A CA 1
ATOM 1245 C C . GLN A 1 164 ? -19.25 3.289 24.531 1 98.81 164 GLN A C 1
ATOM 1247 O O . GLN A 1 164 ? -18.281 3.006 25.25 1 98.81 164 GLN A O 1
ATOM 1252 N N . SER A 1 165 ? -19.578 4.562 24.188 1 98.62 165 SER A N 1
ATOM 1253 C CA . SER A 1 165 ? -18.812 5.699 24.703 1 98.62 165 SER A CA 1
ATOM 1254 C C . SER A 1 165 ? -19.734 6.84 25.125 1 98.62 165 SER A C 1
ATOM 1256 O O . SER A 1 165 ? -20.906 6.871 24.734 1 98.62 165 SER A O 1
ATOM 1258 N N . GLN A 1 166 ? -19.219 7.762 25.906 1 98.12 166 GLN A N 1
ATOM 1259 C CA . GLN A 1 166 ? -19.984 8.93 26.359 1 98.12 166 GLN A CA 1
ATOM 1260 C C . GLN A 1 166 ? -20.016 10 25.266 1 98.12 166 GLN A C 1
ATOM 1262 O O . GLN A 1 166 ? -21 10.75 25.172 1 98.12 166 GLN A O 1
ATOM 1267 N N . GLN A 1 167 ? -18.938 10.094 24.531 1 98.56 167 GLN A N 1
ATOM 1268 C CA . GLN A 1 167 ? -18.797 11.07 23.453 1 98.56 167 GLN A CA 1
ATOM 1269 C C . GLN A 1 167 ? -18.25 10.414 22.188 1 98.56 167 GLN A C 1
ATOM 1271 O O . GLN A 1 167 ? -17.594 9.375 22.266 1 98.56 167 GLN A O 1
ATOM 1276 N N . PHE A 1 168 ? -18.531 11.055 21.062 1 98.94 168 PHE A N 1
ATOM 1277 C CA . PHE A 1 168 ? -18.078 10.57 19.766 1 98.94 168 PHE A CA 1
ATOM 1278 C C . PHE A 1 168 ? -17.516 11.711 18.922 1 98.94 168 PHE A C 1
ATOM 1280 O O . PHE A 1 168 ? -18.078 12.805 18.906 1 98.94 168 PHE A O 1
ATOM 1287 N N . ILE A 1 169 ? -16.391 11.516 18.312 1 98.94 169 ILE A N 1
ATOM 1288 C CA . ILE A 1 169 ? -15.875 12.414 17.281 1 98.94 169 ILE A CA 1
ATOM 1289 C C . ILE A 1 169 ? -15.844 11.68 15.938 1 98.94 169 ILE A C 1
ATOM 1291 O O . ILE A 1 169 ? -15.227 10.625 15.812 1 98.94 169 ILE A O 1
ATOM 1295 N N . ASP A 1 170 ? -16.547 12.273 14.961 1 98.94 170 ASP A N 1
ATOM 1296 C CA . ASP A 1 170 ? -16.562 11.703 13.617 1 98.94 170 ASP A CA 1
ATOM 1297 C C . ASP A 1 170 ? -15.422 12.258 12.766 1 98.94 170 ASP A C 1
ATOM 1299 O O . ASP A 1 170 ? -15.484 13.398 12.305 1 98.94 170 ASP A O 1
ATOM 1303 N N . CYS A 1 171 ? -14.422 11.461 12.531 1 98.75 171 CYS A N 1
ATOM 1304 C CA . CYS A 1 171 ? -13.297 11.789 11.672 1 98.75 171 CYS A CA 1
ATOM 1305 C C . CYS A 1 171 ? -13.195 10.828 10.5 1 98.75 171 CYS A C 1
ATOM 1307 O O . CYS A 1 171 ? -12.094 10.492 10.055 1 98.75 171 CYS A O 1
ATOM 1309 N N . THR A 1 172 ? -14.344 10.305 9.953 1 98.25 172 THR A N 1
ATOM 1310 C CA . THR A 1 172 ? -14.359 9.266 8.93 1 98.25 172 THR A CA 1
ATOM 1311 C C . THR A 1 172 ? -14.211 9.875 7.539 1 98.25 172 THR A C 1
ATOM 1313 O O . THR A 1 172 ? -14.352 9.172 6.531 1 98.25 172 THR A O 1
ATOM 1316 N N . GLY A 1 173 ? -13.883 11.008 7.305 1 97.31 173 GLY A N 1
ATOM 1317 C CA . GLY A 1 173 ? -13.672 11.688 6.035 1 97.31 173 GLY A CA 1
ATOM 1318 C C . GLY A 1 173 ? -14.961 11.984 5.293 1 97.31 173 GLY A C 1
ATOM 1319 O O . GLY A 1 173 ? -15.141 13.086 4.781 1 97.31 173 GLY A O 1
ATOM 1320 N N . ASP A 1 174 ? -15.93 10.992 5.27 1 98 174 ASP A N 1
ATOM 1321 C CA . ASP A 1 174 ? -17.219 11.164 4.598 1 98 174 ASP A CA 1
ATOM 1322 C C . ASP A 1 174 ? -18.312 11.469 5.605 1 98 174 ASP A C 1
ATOM 1324 O O . ASP A 1 174 ? -19.484 11.586 5.234 1 98 174 ASP A O 1
ATOM 1328 N N . GLY A 1 175 ? -17.969 11.594 6.875 1 98.56 175 GLY A N 1
ATOM 1329 C CA . GLY A 1 175 ? -18.953 11.82 7.922 1 98.56 175 GLY A CA 1
ATOM 1330 C C . GLY A 1 175 ? -19.906 10.656 8.102 1 98.56 175 GLY A C 1
ATOM 1331 O O . GLY A 1 175 ? -21.109 10.859 8.273 1 98.56 175 GLY A O 1
ATOM 1332 N N . THR A 1 176 ? -19.344 9.438 8.047 1 98.69 176 THR A N 1
ATOM 1333 C CA . THR A 1 176 ? -20.188 8.234 8.062 1 98.69 176 THR A CA 1
ATOM 1334 C C . THR A 1 176 ? -20.938 8.117 9.383 1 98.69 176 THR A C 1
ATOM 1336 O O . THR A 1 176 ? -22.125 7.797 9.391 1 98.69 176 THR A O 1
ATOM 1339 N N . LEU A 1 177 ? -20.281 8.359 10.477 1 98.88 177 LEU A N 1
ATOM 1340 C CA . LEU A 1 177 ? -20.953 8.289 11.766 1 98.88 177 LEU A CA 1
ATOM 1341 C C . LEU A 1 177 ? -22.047 9.344 11.867 1 98.88 177 LEU A C 1
ATOM 1343 O O . LEU A 1 177 ? -23.172 9.039 12.297 1 98.88 177 LEU A O 1
ATOM 1347 N N . SER A 1 178 ? -21.703 10.586 11.484 1 98.88 178 SER A N 1
ATOM 1348 C CA . SER A 1 178 ? -22.672 11.68 11.516 1 98.88 178 SER A CA 1
ATOM 1349 C C . SER A 1 178 ? -23.875 11.375 10.625 1 98.88 178 SER A C 1
ATOM 1351 O O . SER A 1 178 ? -25.016 11.672 11 1 98.88 178 SER A O 1
ATOM 1353 N N . PHE A 1 179 ? -23.578 10.812 9.461 1 98.69 179 PHE A N 1
ATOM 1354 C CA . PHE A 1 179 ? -24.656 10.406 8.547 1 98.69 179 PHE A CA 1
ATOM 1355 C C . PHE A 1 179 ? -25.562 9.367 9.203 1 98.69 179 PHE A C 1
ATOM 1357 O O . PHE A 1 179 ? -26.781 9.539 9.234 1 98.69 179 PHE A O 1
ATOM 1364 N N . LEU A 1 180 ? -24.969 8.281 9.766 1 98.75 180 LEU A N 1
ATOM 1365 C CA . LEU A 1 180 ? -25.719 7.191 10.375 1 98.75 180 LEU A CA 1
ATOM 1366 C C . LEU A 1 180 ? -26.531 7.688 11.57 1 98.75 180 LEU A C 1
ATOM 1368 O O . LEU A 1 180 ? -27.641 7.223 11.805 1 98.75 180 LEU A O 1
ATOM 1372 N N . ALA A 1 181 ? -25.969 8.641 12.289 1 98.75 181 ALA A N 1
ATOM 1373 C CA . ALA A 1 181 ? -26.609 9.156 13.492 1 98.75 181 ALA A CA 1
ATOM 1374 C C . ALA A 1 181 ? -27.75 10.125 13.141 1 98.75 181 ALA A C 1
ATOM 1376 O O . ALA A 1 181 ? -28.531 10.5 14.008 1 98.75 181 ALA A O 1
ATOM 1377 N N . GLY A 1 182 ? -27.812 10.562 11.898 1 98.62 182 GLY A N 1
ATOM 1378 C CA . GLY A 1 182 ? -28.938 11.375 11.453 1 98.62 182 GLY A CA 1
ATOM 1379 C C . GLY A 1 182 ? -28.656 12.859 11.484 1 98.62 182 GLY A C 1
ATOM 1380 O O . GLY A 1 182 ? -29.562 13.68 11.43 1 98.62 182 GLY A O 1
ATOM 1381 N N . ALA A 1 183 ? -27.375 13.281 11.531 1 98.81 183 ALA A N 1
ATOM 1382 C CA . ALA A 1 183 ? -27.016 14.695 11.555 1 98.81 183 ALA A CA 1
ATOM 1383 C C . ALA A 1 183 ? -27.359 15.367 10.227 1 98.81 183 ALA A C 1
ATOM 1385 O O . ALA A 1 183 ? -27.297 14.742 9.172 1 98.81 183 ALA A O 1
ATOM 1386 N N . PRO A 1 184 ? -27.75 16.672 10.234 1 98.69 184 PRO A N 1
ATOM 1387 C CA . PRO A 1 184 ? -28.016 17.391 8.984 1 98.69 184 PRO A CA 1
ATOM 1388 C C . PRO A 1 184 ? -26.734 17.719 8.219 1 98.69 184 PRO A C 1
ATOM 1390 O O . PRO A 1 184 ? -25.688 17.969 8.828 1 98.69 184 PRO A O 1
ATOM 1393 N N . PHE A 1 185 ? -26.781 17.672 6.891 1 98.56 185 PHE A N 1
ATOM 1394 C CA . PHE A 1 185 ? -25.578 17.938 6.098 1 98.56 185 PHE A CA 1
ATOM 1395 C C . PHE A 1 185 ? -25.953 18.469 4.719 1 98.56 185 PHE A C 1
ATOM 1397 O O . PHE A 1 185 ? -27.141 18.531 4.367 1 98.56 185 PHE A O 1
ATOM 1404 N N . ARG A 1 186 ? -25.016 18.953 4.043 1 97.06 186 ARG A N 1
ATOM 1405 C CA . ARG A 1 186 ? -25.094 19.406 2.654 1 97.06 186 ARG A CA 1
ATOM 1406 C C . ARG A 1 186 ? -24 18.766 1.812 1 97.06 186 ARG A C 1
ATOM 1408 O O . ARG A 1 186 ? -22.922 18.453 2.324 1 97.06 186 ARG A O 1
ATOM 1415 N N . ILE A 1 187 ? -24.25 18.531 0.558 1 96.44 187 ILE A N 1
ATOM 1416 C CA . ILE A 1 187 ? -23.266 18.125 -0.439 1 96.44 187 ILE A CA 1
ATOM 1417 C C . ILE A 1 187 ? -23.422 18.969 -1.697 1 96.44 187 ILE A C 1
ATOM 1419 O O . ILE A 1 187 ? -24.531 19.172 -2.186 1 96.44 187 ILE A O 1
ATOM 1423 N N . GLY A 1 188 ? -22.312 19.469 -2.158 1 95.19 188 GLY A N 1
ATOM 1424 C CA . GLY A 1 188 ? -22.344 20.328 -3.324 1 95.19 188 GLY A CA 1
ATOM 1425 C C . GLY A 1 188 ? -22.141 21.797 -2.98 1 95.19 188 GLY A C 1
ATOM 1426 O O . GLY A 1 188 ? -21.75 22.125 -1.856 1 95.19 188 GLY A O 1
ATOM 1427 N N . ALA A 1 189 ? -22.391 22.688 -3.957 1 95.94 189 ALA A N 1
ATOM 1428 C CA . ALA A 1 189 ? -22.094 24.109 -3.783 1 95.94 189 ALA A CA 1
ATOM 1429 C C . ALA A 1 189 ? -23.375 24.938 -3.672 1 95.94 189 ALA A C 1
ATOM 1431 O O . ALA A 1 189 ? -24.344 24.703 -4.402 1 95.94 189 ALA A O 1
ATOM 1432 N N . GLU A 1 190 ? -23.406 25.828 -2.781 1 96 190 GLU A N 1
ATOM 1433 C CA . GLU A 1 190 ? -24.5 26.781 -2.654 1 96 190 GLU A CA 1
ATOM 1434 C C . GLU A 1 190 ? -24.484 27.797 -3.795 1 96 190 GLU A C 1
ATOM 1436 O O . GLU A 1 190 ? -23.422 28.125 -4.332 1 96 190 GLU A O 1
ATOM 1441 N N . LYS A 1 191 ? -25.672 28.266 -4.035 1 93.5 191 LYS A N 1
ATOM 1442 C CA . LYS A 1 191 ? -25.75 29.375 -4.984 1 93.5 191 LYS A CA 1
ATOM 1443 C C . LYS A 1 191 ? -25.125 30.641 -4.402 1 93.5 191 LYS A C 1
ATOM 1445 O O . LYS A 1 191 ? -25.109 30.828 -3.184 1 93.5 191 LYS A O 1
ATOM 1450 N N . ARG A 1 192 ? -24.734 31.484 -5.312 1 93.38 192 ARG A N 1
ATOM 1451 C CA . ARG A 1 192 ? -24.062 32.719 -4.969 1 93.38 192 ARG A CA 1
ATOM 1452 C C . ARG A 1 192 ? -24.906 33.562 -3.998 1 93.38 192 ARG A C 1
ATOM 1454 O O . ARG A 1 192 ? -24.375 34.156 -3.059 1 93.38 192 ARG A O 1
ATOM 1461 N N . ASP A 1 193 ? -26.188 33.531 -4.141 1 94.44 193 ASP A N 1
ATOM 1462 C CA . ASP A 1 193 ? -27.062 34.438 -3.408 1 94.44 193 ASP A CA 1
ATOM 1463 C C . ASP A 1 193 ? -27.391 33.875 -2.02 1 94.44 193 ASP A C 1
ATOM 1465 O O . ASP A 1 193 ? -27.812 34.625 -1.136 1 94.44 193 ASP A O 1
ATOM 1469 N N . GLU A 1 194 ? -27.188 32.562 -1.842 1 95.25 194 GLU A N 1
ATOM 1470 C CA . GLU A 1 194 ? -27.562 31.984 -0.561 1 95.25 194 GLU A CA 1
ATOM 1471 C C . GLU A 1 194 ? -26.781 32.625 0.588 1 95.25 194 GLU A C 1
ATOM 1473 O O . GLU A 1 194 ? -27.344 32.969 1.626 1 95.25 194 GLU A O 1
ATOM 1478 N N . PHE A 1 195 ? -25.484 32.719 0.454 1 96.88 195 PHE A N 1
ATOM 1479 C CA . PHE A 1 195 ? -24.656 33.312 1.498 1 96.88 195 PHE A CA 1
ATOM 1480 C C . PHE A 1 195 ? -23.922 34.531 0.987 1 96.88 195 PHE A C 1
ATOM 1482 O O . PHE A 1 195 ? -22.984 35.031 1.629 1 96.88 195 PHE A O 1
ATOM 1489 N N . ASN A 1 196 ? -24.312 35 -0.199 1 96.38 196 ASN A N 1
ATOM 1490 C CA . ASN A 1 196 ? -23.625 36.125 -0.847 1 96.38 196 ASN A CA 1
ATOM 1491 C C . ASN A 1 196 ? -22.141 35.812 -1.062 1 96.38 196 ASN A C 1
ATOM 1493 O O . ASN A 1 196 ? -21.281 36.625 -0.705 1 96.38 196 ASN A O 1
ATOM 1497 N N . GLU A 1 197 ? -21.875 34.625 -1.477 1 96.94 197 GLU A N 1
ATOM 1498 C CA . GLU A 1 197 ? -20.516 34.219 -1.81 1 96.94 197 GLU A CA 1
ATOM 1499 C C . GLU A 1 197 ? -20.25 34.344 -3.305 1 96.94 197 GLU A C 1
ATOM 1501 O O . GLU A 1 197 ? -20.578 33.438 -4.086 1 96.94 197 GLU A O 1
ATOM 1506 N N . LEU A 1 198 ? -19.5 35.344 -3.646 1 96.12 198 LEU A N 1
ATOM 1507 C CA . LEU A 1 198 ? -19.297 35.688 -5.047 1 96.12 198 LEU A CA 1
ATOM 1508 C C . LEU A 1 198 ? -18.391 34.688 -5.746 1 96.12 198 LEU A C 1
ATOM 1510 O O . LEU A 1 198 ? -18.391 34.594 -6.973 1 96.12 198 LEU A O 1
ATOM 1514 N N . PHE A 1 199 ? -17.609 33.906 -5.016 1 96.19 199 PHE A N 1
ATOM 1515 C CA . PHE A 1 199 ? -16.703 32.938 -5.586 1 96.19 199 PHE A CA 1
ATOM 1516 C C . PHE A 1 199 ? -17.406 31.609 -5.824 1 96.19 199 PHE A C 1
ATOM 1518 O O . PHE A 1 199 ? -16.781 30.641 -6.242 1 96.19 199 PHE A O 1
ATOM 1525 N N . ALA A 1 200 ? -18.719 31.5 -5.461 1 95.5 200 ALA A N 1
ATOM 1526 C CA . ALA A 1 200 ? -19.484 30.281 -5.707 1 95.5 200 ALA A CA 1
ATOM 1527 C C . ALA A 1 200 ? -19.375 29.859 -7.168 1 95.5 200 ALA A C 1
ATOM 1529 O O . ALA A 1 200 ? -19.5 30.688 -8.07 1 95.5 200 ALA A O 1
ATOM 1530 N N . PRO A 1 201 ? -19.109 28.609 -7.418 1 93.25 201 PRO A N 1
ATOM 1531 C CA . PRO A 1 201 ? -18.828 28.172 -8.789 1 93.25 201 PRO A CA 1
ATOM 1532 C C . PRO A 1 201 ? -20.094 28.109 -9.656 1 93.25 201 PRO A C 1
ATOM 1534 O O . PRO A 1 201 ? -21.188 27.953 -9.141 1 93.25 201 PRO A O 1
ATOM 1537 N N . SER A 1 202 ? -19.859 28.234 -10.961 1 89.25 202 SER A N 1
ATOM 1538 C CA . SER A 1 202 ? -20.922 28.047 -11.945 1 89.25 202 SER A CA 1
ATOM 1539 C C . SER A 1 202 ? -21.188 26.562 -12.195 1 89.25 202 SER A C 1
ATOM 1541 O O . SER A 1 202 ? -20.422 25.703 -11.758 1 89.25 202 SER A O 1
ATOM 1543 N N . SER A 1 203 ? -22.234 26.344 -12.875 1 87.81 203 SER A N 1
ATOM 1544 C CA . SER A 1 203 ? -22.547 24.969 -13.234 1 87.81 203 SER A CA 1
ATOM 1545 C C . SER A 1 203 ? -21.5 24.375 -14.172 1 87.81 203 SER A C 1
ATOM 1547 O O . SER A 1 203 ? -21.234 23.172 -14.133 1 87.81 203 SER A O 1
ATOM 1549 N N . GLU A 1 204 ? -20.938 25.188 -14.977 1 86.81 204 GLU A N 1
ATOM 1550 C CA . GLU A 1 204 ? -19.891 24.75 -15.891 1 86.81 204 GLU A CA 1
ATOM 1551 C C . GLU A 1 204 ? -18.625 24.359 -15.133 1 86.81 204 GLU A C 1
ATOM 1553 O O . GLU A 1 204 ? -17.953 23.391 -15.492 1 86.81 204 GLU A O 1
ATOM 1558 N N . TYR A 1 205 ? -18.328 25.094 -14.172 1 89.81 205 TYR A N 1
ATOM 1559 C CA . TYR A 1 205 ? -17.156 24.797 -13.352 1 89.81 205 TYR A CA 1
ATOM 1560 C C . TYR A 1 205 ? -17.359 23.531 -12.531 1 89.81 205 TYR A C 1
ATOM 1562 O O . TYR A 1 205 ? -16.453 22.703 -12.414 1 89.81 205 TYR A O 1
ATOM 1570 N N . GLY A 1 206 ? -18.594 23.359 -12.031 1 89.38 206 GLY A N 1
ATOM 1571 C CA . GLY A 1 206 ? -18.938 22.188 -11.234 1 89.38 206 GLY A CA 1
ATOM 1572 C C . GLY A 1 206 ? -19.109 22.516 -9.758 1 89.38 206 GLY A C 1
ATOM 1573 O O . GLY A 1 206 ? -18.578 23.516 -9.273 1 89.38 206 GLY A O 1
ATOM 1574 N N . HIS A 1 207 ? -19.719 21.547 -9.008 1 90.88 207 HIS A N 1
ATOM 1575 C CA . HIS A 1 207 ? -20.172 21.906 -7.672 1 90.88 207 HIS A CA 1
ATOM 1576 C C . HIS A 1 207 ? -19.562 21 -6.617 1 90.88 207 HIS A C 1
ATOM 1578 O O . HIS A 1 207 ? -19.922 21.062 -5.441 1 90.88 207 HIS A O 1
ATOM 1584 N N . LEU A 1 208 ? -18.656 20.125 -7.027 1 94.06 208 LEU A N 1
ATOM 1585 C CA . LEU A 1 208 ? -18 19.219 -6.086 1 94.06 208 LEU A CA 1
ATOM 1586 C C . LEU A 1 208 ? -16.547 19 -6.457 1 94.06 208 LEU A C 1
ATOM 1588 O O . LEU A 1 208 ? -16.203 18.891 -7.637 1 94.06 208 LEU A O 1
ATOM 1592 N N . LEU A 1 209 ? -15.711 18.984 -5.441 1 95.56 209 LEU A N 1
ATOM 1593 C CA . LEU A 1 209 ? -14.32 18.594 -5.66 1 95.56 209 LEU A CA 1
ATOM 1594 C C . LEU A 1 209 ? -14.195 17.062 -5.734 1 95.56 209 LEU A C 1
ATOM 1596 O O . LEU A 1 209 ? -14.883 16.344 -5.012 1 95.56 209 LEU A O 1
ATOM 1600 N N . GLY A 1 210 ? -13.32 16.562 -6.57 1 95.75 210 GLY A N 1
ATOM 1601 C CA . GLY A 1 210 ? -13.211 15.141 -6.832 1 95.75 210 GLY A CA 1
ATOM 1602 C C . GLY A 1 210 ? -12.133 14.461 -6.012 1 95.75 210 GLY A C 1
ATOM 1603 O O . GLY A 1 210 ? -11.953 14.773 -4.832 1 95.75 210 GLY A O 1
ATOM 1604 N N . HIS A 1 211 ? -11.555 13.352 -6.59 1 97.19 211 HIS A N 1
ATOM 1605 C CA . HIS A 1 211 ? -10.469 12.562 -6.012 1 97.19 211 HIS A CA 1
ATOM 1606 C C . HIS A 1 211 ? -9.172 12.766 -6.781 1 97.19 211 HIS A C 1
ATOM 1608 O O . HIS A 1 211 ? -9.188 13.055 -7.98 1 97.19 211 HIS A O 1
ATOM 1614 N N . SER A 1 212 ? -8.062 12.672 -6.09 1 96.88 212 SER A N 1
ATOM 1615 C CA . SER A 1 212 ? -6.762 12.594 -6.746 1 96.88 212 SER A CA 1
ATOM 1616 C C . SER A 1 212 ? -6.09 11.25 -6.48 1 96.88 212 SER A C 1
ATOM 1618 O O . SER A 1 212 ? -6.359 10.602 -5.469 1 96.88 212 SER A O 1
ATOM 1620 N N . ILE A 1 213 ? -5.285 10.758 -7.387 1 96.81 213 ILE A N 1
ATOM 1621 C CA . ILE A 1 213 ? -4.453 9.57 -7.203 1 96.81 213 ILE A CA 1
ATOM 1622 C C . ILE A 1 213 ? -3.051 9.836 -7.742 1 96.81 213 ILE A C 1
ATOM 1624 O O . ILE A 1 213 ? -2.885 10.539 -8.742 1 96.81 213 ILE A O 1
ATOM 1628 N N . TYR A 1 214 ? -2.039 9.328 -7.023 1 96.38 214 TYR A N 1
ATOM 1629 C CA . TYR A 1 214 ? -0.656 9.633 -7.371 1 96.38 214 TYR A CA 1
ATOM 1630 C C . TYR A 1 214 ? 0.11 8.367 -7.73 1 96.38 214 TYR A C 1
ATOM 1632 O O . TYR A 1 214 ? -0.381 7.254 -7.52 1 96.38 214 TYR A O 1
ATOM 1640 N N . PHE A 1 215 ? 1.257 8.57 -8.336 1 97 215 PHE A N 1
ATOM 1641 C CA . PHE A 1 215 ? 2.201 7.484 -8.555 1 97 215 PHE A CA 1
ATOM 1642 C C . PHE A 1 215 ? 3.637 7.984 -8.453 1 97 215 PHE A C 1
ATOM 1644 O O . PHE A 1 215 ? 3.893 9.188 -8.562 1 97 215 PHE A O 1
ATOM 1651 N N . TYR A 1 216 ? 4.555 7.145 -8.07 1 96.56 216 TYR A N 1
ATOM 1652 C CA . TYR A 1 216 ? 5.992 7.387 -8.008 1 96.56 216 TYR A CA 1
ATOM 1653 C C . TYR A 1 216 ? 6.734 6.508 -9.008 1 96.56 216 TYR A C 1
ATOM 1655 O O . TYR A 1 216 ? 6.312 5.383 -9.289 1 96.56 216 TYR A O 1
ATOM 1663 N N . THR A 1 217 ? 7.824 7 -9.57 1 96.19 217 THR A N 1
ATOM 1664 C CA . THR A 1 217 ? 8.695 6.242 -10.461 1 96.19 217 THR A CA 1
ATOM 1665 C C . THR A 1 217 ? 10.102 6.133 -9.883 1 96.19 217 THR A C 1
ATOM 1667 O O . THR A 1 217 ? 10.445 6.852 -8.945 1 96.19 217 THR A O 1
ATOM 1670 N N . LYS A 1 218 ? 10.852 5.215 -10.289 1 94.75 218 LYS A N 1
ATOM 1671 C CA . LYS A 1 218 ? 12.25 5.07 -9.898 1 94.75 218 LYS A CA 1
ATOM 1672 C C . LYS A 1 218 ? 13.117 4.66 -11.086 1 94.75 218 LYS A C 1
ATOM 1674 O O . LYS A 1 218 ? 12.625 4.07 -12.047 1 94.75 218 LYS A O 1
ATOM 1679 N N . ASP A 1 219 ? 14.383 5.043 -11.055 1 95.12 219 ASP A N 1
ATOM 1680 C CA . ASP A 1 219 ? 15.367 4.66 -12.055 1 95.12 219 ASP A CA 1
ATOM 1681 C C . ASP A 1 219 ? 16.031 3.33 -11.703 1 95.12 219 ASP A C 1
ATOM 1683 O O . ASP A 1 219 ? 16.625 3.193 -10.641 1 95.12 219 ASP A O 1
ATOM 1687 N N . THR A 1 220 ? 15.945 2.355 -12.602 1 94.12 220 THR A N 1
ATOM 1688 C CA . THR A 1 220 ? 16.484 1.03 -12.336 1 94.12 220 THR A CA 1
ATOM 1689 C C . THR A 1 220 ? 17.938 0.942 -12.797 1 94.12 220 THR A C 1
ATOM 1691 O O . THR A 1 220 ? 18.641 -0.032 -12.5 1 94.12 220 THR A O 1
ATOM 1694 N N . GLY A 1 221 ? 18.375 1.911 -13.477 1 94.25 221 GLY A N 1
ATOM 1695 C CA . GLY A 1 221 ? 19.734 1.907 -14 1 94.25 221 GLY A CA 1
ATOM 1696 C C . GLY A 1 221 ? 19.859 1.139 -15.305 1 94.25 221 GLY A C 1
ATOM 1697 O O . GLY A 1 221 ? 20.922 1.145 -15.93 1 94.25 221 GLY A O 1
ATOM 1698 N N . LYS A 1 222 ? 18.812 0.479 -15.766 1 95.44 222 LYS A N 1
ATOM 1699 C CA . LYS A 1 222 ? 18.766 -0.256 -17.031 1 95.44 222 LYS A CA 1
ATOM 1700 C C . LYS A 1 222 ? 17.406 -0.101 -17.703 1 95.44 222 LYS A C 1
ATOM 1702 O O . LYS A 1 222 ? 16.422 0.219 -17.047 1 95.44 222 LYS A O 1
ATOM 1707 N N . PRO A 1 223 ? 17.328 -0.291 -19 1 96.5 223 PRO A N 1
ATOM 1708 C CA . PRO A 1 223 ? 16.062 -0.139 -19.703 1 96.5 223 PRO A CA 1
ATOM 1709 C C . PRO A 1 223 ? 14.992 -1.105 -19.203 1 96.5 223 PRO A C 1
ATOM 1711 O O . PRO A 1 223 ? 15.281 -2.271 -18.922 1 96.5 223 PRO A O 1
ATOM 1714 N N . VAL A 1 224 ? 13.789 -0.624 -19.062 1 97.06 224 VAL A N 1
ATOM 1715 C CA . VAL A 1 224 ? 12.625 -1.412 -18.688 1 97.06 224 VAL A CA 1
ATOM 1716 C C . VAL A 1 224 ? 11.484 -1.15 -19.656 1 97.06 224 VAL A C 1
ATOM 1718 O O . VAL A 1 224 ? 11.023 -0.013 -19.797 1 97.06 224 VAL A O 1
ATOM 1721 N N . LYS A 1 225 ? 11.023 -2.193 -20.312 1 96.69 225 LYS A N 1
ATOM 1722 C CA . LYS A 1 225 ? 9.883 -2.076 -21.219 1 96.69 225 LYS A CA 1
ATOM 1723 C C . LYS A 1 225 ? 8.562 -2.045 -20.438 1 96.69 225 LYS A C 1
ATOM 1725 O O . LYS A 1 225 ? 8.422 -2.711 -19.422 1 96.69 225 LYS A O 1
ATOM 1730 N N . TYR A 1 226 ? 7.688 -1.193 -21.062 1 97.75 226 TYR A N 1
ATOM 1731 C CA . TYR A 1 226 ? 6.371 -1.108 -20.438 1 97.75 226 TYR A CA 1
ATOM 1732 C C . TYR A 1 226 ? 5.273 -1.428 -21.453 1 97.75 226 TYR A C 1
ATOM 1734 O O . TYR A 1 226 ? 5.215 -0.832 -22.531 1 97.75 226 TYR A O 1
ATOM 1742 N N . VAL A 1 227 ? 4.445 -2.418 -21 1 98.12 227 VAL A N 1
ATOM 1743 C CA . VAL A 1 227 ? 3.221 -2.736 -21.734 1 98.12 227 VAL A CA 1
ATOM 1744 C C . VAL A 1 227 ? 2.004 -2.318 -20.906 1 98.12 227 VAL A C 1
ATOM 1746 O O . VAL A 1 227 ? 1.751 -2.875 -19.828 1 98.12 227 VAL A O 1
ATOM 1749 N N . ALA A 1 228 ? 1.224 -1.404 -21.438 1 98.12 228 ALA A N 1
ATOM 1750 C CA . ALA A 1 228 ? 0.089 -0.86 -20.688 1 98.12 228 ALA A CA 1
ATOM 1751 C C . ALA A 1 228 ? -1.062 -1.86 -20.641 1 98.12 228 ALA A C 1
ATOM 1753 O O . ALA A 1 228 ? -1.32 -2.574 -21.609 1 98.12 228 ALA A O 1
ATOM 1754 N N . PRO A 1 229 ? -1.737 -1.938 -19.531 1 98.31 229 PRO A N 1
ATOM 1755 C CA . PRO A 1 229 ? -2.957 -2.75 -19.516 1 98.31 229 PRO A CA 1
ATOM 1756 C C . PRO A 1 229 ? -4.039 -2.201 -20.438 1 98.31 229 PRO A C 1
ATOM 1758 O O . PRO A 1 229 ? -3.994 -1.03 -20.828 1 98.31 229 PRO A O 1
ATOM 1761 N N . ALA A 1 230 ? -4.996 -3.01 -20.703 1 98.12 230 ALA A N 1
ATOM 1762 C CA . ALA A 1 230 ? -6.031 -2.678 -21.672 1 98.12 230 ALA A CA 1
ATOM 1763 C C . ALA A 1 230 ? -6.875 -1.5 -21.203 1 98.12 230 ALA A C 1
ATOM 1765 O O . ALA A 1 230 ? -7.41 -0.742 -22.016 1 98.12 230 ALA A O 1
ATOM 1766 N N . TYR A 1 231 ? -6.98 -1.266 -19.906 1 97.75 231 TYR A N 1
ATOM 1767 C CA . TYR A 1 231 ? -7.855 -0.224 -19.375 1 97.75 231 TYR A CA 1
ATOM 1768 C C . TYR A 1 231 ? -7.125 1.112 -19.297 1 97.75 231 TYR A C 1
ATOM 1770 O O . TYR A 1 231 ? -7.707 2.121 -18.891 1 97.75 231 TYR A O 1
ATOM 1778 N N . ALA A 1 232 ? -5.82 1.155 -19.641 1 98.38 232 ALA A N 1
ATOM 1779 C CA . ALA A 1 232 ? -5.07 2.408 -19.656 1 98.38 232 ALA A CA 1
ATOM 1780 C C . ALA A 1 232 ? -5.609 3.367 -20.703 1 98.38 232 ALA A C 1
ATOM 1782 O O . ALA A 1 232 ? -6.043 2.941 -21.781 1 98.38 232 ALA A O 1
ATOM 1783 N N . LEU A 1 233 ? -5.543 4.629 -20.344 1 97.62 233 LEU A N 1
ATOM 1784 C CA . LEU A 1 233 ? -5.93 5.648 -21.312 1 97.62 233 LEU A CA 1
ATOM 1785 C C . LEU A 1 233 ? -5.035 5.602 -22.547 1 97.62 233 LEU A C 1
ATOM 1787 O O . LEU A 1 233 ? -3.809 5.684 -22.438 1 97.62 233 LEU A O 1
ATOM 1791 N N . LYS A 1 234 ? -5.594 5.516 -23.719 1 95.5 234 LYS A N 1
ATOM 1792 C CA . LYS A 1 234 ? -4.816 5.289 -24.938 1 95.5 234 LYS A CA 1
ATOM 1793 C C . LYS A 1 234 ? -4.363 6.609 -25.562 1 95.5 234 LYS A C 1
ATOM 1795 O O . LYS A 1 234 ? -3.211 6.742 -25.969 1 95.5 234 LYS A O 1
ATOM 1800 N N . ASP A 1 235 ? -5.262 7.633 -25.594 1 96 235 ASP A N 1
ATOM 1801 C CA . ASP A 1 235 ? -4.957 8.898 -26.266 1 96 235 ASP A CA 1
ATOM 1802 C C . ASP A 1 235 ? -4.809 10.031 -25.25 1 96 235 ASP A C 1
ATOM 1804 O O . ASP A 1 235 ? -5.676 10.898 -25.156 1 96 235 ASP A O 1
ATOM 1808 N N . VAL A 1 236 ? -3.658 10.047 -24.656 1 95.5 236 VAL A N 1
ATOM 1809 C CA . VAL A 1 236 ? -3.383 11.039 -23.625 1 95.5 236 VAL A CA 1
ATOM 1810 C C . VAL A 1 236 ? -3.41 12.438 -24.234 1 95.5 236 VAL A C 1
ATOM 1812 O O . VAL A 1 236 ? -4.047 13.344 -23.688 1 95.5 236 VAL A O 1
ATOM 1815 N N . GLU A 1 237 ? -2.77 12.672 -25.344 1 95.06 237 GLU A N 1
ATOM 1816 C CA . GLU A 1 237 ? -2.676 13.984 -25.984 1 95.06 237 GLU A CA 1
ATOM 1817 C C . GLU A 1 237 ? -4.047 14.469 -26.453 1 95.06 237 GLU A C 1
ATOM 1819 O O . GLU A 1 237 ? -4.34 15.664 -26.375 1 95.06 237 GLU A O 1
ATOM 1824 N N . GLY A 1 238 ? -4.859 13.523 -26.828 1 95.12 238 GLY A N 1
ATOM 1825 C CA . GLY A 1 238 ? -6.172 13.898 -27.328 1 95.12 238 GLY A CA 1
ATOM 1826 C C . GLY A 1 238 ? -7.188 14.125 -26.219 1 95.12 238 GLY A C 1
ATOM 1827 O O . GLY A 1 238 ? -8.117 14.914 -26.375 1 95.12 238 GLY A O 1
ATOM 1828 N N . GLU A 1 239 ? -6.977 13.5 -25.078 1 95 239 GLU A N 1
ATOM 1829 C CA . GLU A 1 239 ? -8.039 13.477 -24.078 1 95 239 GLU A CA 1
ATOM 1830 C C . GLU A 1 239 ? -7.699 14.375 -22.891 1 95 239 GLU A C 1
ATOM 1832 O O . GLU A 1 239 ? -8.594 14.82 -22.172 1 95 239 GLU A O 1
ATOM 1837 N N . ILE A 1 240 ? -6.488 14.609 -22.641 1 94.75 240 ILE A N 1
ATOM 1838 C CA . ILE A 1 240 ? -6.074 15.445 -21.516 1 94.75 240 ILE A CA 1
ATOM 1839 C C . ILE A 1 240 ? -5.59 16.797 -22.031 1 94.75 240 ILE A C 1
ATOM 1841 O O . ILE A 1 240 ? -4.492 16.906 -22.578 1 94.75 240 ILE A O 1
ATOM 1845 N N . PRO A 1 241 ? -6.285 17.828 -21.781 1 92.44 241 PRO A N 1
ATOM 1846 C CA . PRO A 1 241 ? -5.926 19.141 -22.312 1 92.44 241 PRO A CA 1
ATOM 1847 C C . PRO A 1 241 ? -4.57 19.625 -21.797 1 92.44 241 PRO A C 1
ATOM 1849 O O . PRO A 1 241 ? -3.818 20.25 -22.547 1 92.44 241 PRO A O 1
ATOM 1852 N N . ARG A 1 242 ? -4.172 19.297 -20.609 1 89.88 242 ARG A N 1
ATOM 1853 C CA . ARG A 1 242 ? -2.938 19.797 -20.016 1 89.88 242 ARG A CA 1
ATOM 1854 C C . ARG A 1 242 ? -1.82 18.766 -20.125 1 89.88 242 ARG A C 1
ATOM 1856 O O . ARG A 1 242 ? -0.918 18.719 -19.281 1 89.88 242 ARG A O 1
ATOM 1863 N N . PHE A 1 243 ? -1.81 17.984 -21.109 1 89.25 243 PHE A N 1
ATOM 1864 C CA . PHE A 1 243 ? -0.87 16.859 -21.219 1 89.25 243 PHE A CA 1
ATOM 1865 C C . PHE A 1 243 ? 0.563 17.375 -21.312 1 89.25 243 PHE A C 1
ATOM 1867 O O . PHE A 1 243 ? 1.5 16.688 -20.906 1 89.25 243 PHE A O 1
ATOM 1874 N N . LYS A 1 244 ? 0.744 18.609 -21.766 1 87.5 244 LYS A N 1
ATOM 1875 C CA . LYS A 1 244 ? 2.082 19.172 -21.938 1 87.5 244 LYS A CA 1
ATOM 1876 C C . LYS A 1 244 ? 2.738 19.453 -20.594 1 87.5 244 LYS A C 1
ATOM 1878 O O . LYS A 1 244 ? 3.955 19.625 -20.516 1 87.5 244 LYS A O 1
ATOM 1883 N N . SER A 1 245 ? 1.93 19.406 -19.562 1 86.38 245 SER A N 1
ATOM 1884 C CA . SER A 1 245 ? 2.455 19.672 -18.219 1 86.38 245 SER A CA 1
ATOM 1885 C C . SER A 1 245 ? 3.078 18.422 -17.609 1 86.38 245 SER A C 1
ATOM 1887 O O . SER A 1 245 ? 3.791 18.5 -16.609 1 86.38 245 SER A O 1
ATOM 1889 N N . PHE A 1 246 ? 2.928 17.297 -18.234 1 89 246 PHE A N 1
ATOM 1890 C CA . PHE A 1 246 ? 3.484 16.078 -17.688 1 89 246 PHE A CA 1
ATOM 1891 C C . PHE A 1 246 ? 5 16.047 -17.844 1 89 246 PHE A C 1
ATOM 1893 O O . PHE A 1 246 ? 5.531 16.422 -18.891 1 89 246 PHE A O 1
ATOM 1900 N N . SER A 1 247 ? 5.629 15.719 -16.781 1 92.12 247 SER A N 1
ATOM 1901 C CA . SER A 1 247 ? 7.082 15.586 -16.75 1 92.12 247 SER A CA 1
ATOM 1902 C C . SER A 1 247 ? 7.5 14.359 -15.93 1 92.12 247 SER A C 1
ATOM 1904 O O . SER A 1 247 ? 6.898 14.062 -14.898 1 92.12 247 SER A O 1
ATOM 1906 N N . THR A 1 248 ? 8.531 13.672 -16.469 1 92.06 248 THR A N 1
ATOM 1907 C CA . THR A 1 248 ? 9.023 12.492 -15.75 1 92.06 248 THR A CA 1
ATOM 1908 C C . THR A 1 248 ? 9.688 12.891 -14.438 1 92.06 248 THR A C 1
ATOM 1910 O O . THR A 1 248 ? 9.961 12.039 -13.594 1 92.06 248 THR A O 1
ATOM 1913 N N . LYS A 1 249 ? 9.844 14.172 -14.234 1 88.88 249 LYS A N 1
ATOM 1914 C CA . LYS A 1 249 ? 10.492 14.664 -13.016 1 88.88 249 LYS A CA 1
ATOM 1915 C C . LYS A 1 249 ? 9.477 14.828 -11.891 1 88.88 249 LYS A C 1
ATOM 1917 O O . LYS A 1 249 ? 9.859 14.953 -10.719 1 88.88 249 LYS A O 1
ATOM 1922 N N . GLU A 1 250 ? 8.242 14.82 -12.281 1 88.31 250 GLU A N 1
ATOM 1923 C CA . GLU A 1 250 ? 7.188 15.008 -11.281 1 88.31 250 GLU A CA 1
ATOM 1924 C C . GLU A 1 250 ? 6.578 13.672 -10.867 1 88.31 250 GLU A C 1
ATOM 1926 O O . GLU A 1 250 ? 6.395 12.781 -11.703 1 88.31 250 GLU A O 1
ATOM 1931 N N . MET A 1 251 ? 6.426 13.562 -9.555 1 90.5 251 MET A N 1
ATOM 1932 C CA . MET A 1 251 ? 5.777 12.375 -9.008 1 90.5 251 MET A CA 1
ATOM 1933 C C . MET A 1 251 ? 5.035 12.703 -7.719 1 90.5 251 MET A C 1
ATOM 1935 O O . MET A 1 251 ? 5.145 13.812 -7.199 1 90.5 251 MET A O 1
ATOM 1939 N N . GLY A 1 252 ? 4.234 11.727 -7.348 1 92 252 GLY A N 1
ATOM 1940 C CA . GLY A 1 252 ? 3.529 11.898 -6.09 1 92 252 GLY A CA 1
ATOM 1941 C C . GLY A 1 252 ? 2.598 13.094 -6.082 1 92 252 GLY A C 1
ATOM 1942 O O . GLY A 1 252 ? 1.895 13.344 -7.062 1 92 252 GLY A O 1
ATOM 1943 N N . CYS A 1 253 ? 2.559 13.773 -5.012 1 87.44 253 CYS A N 1
ATOM 1944 C CA . CYS A 1 253 ? 1.558 14.812 -4.82 1 87.44 253 CYS A CA 1
ATOM 1945 C C . CYS A 1 253 ? 1.873 16.031 -5.672 1 87.44 253 CYS A C 1
ATOM 1947 O O . CYS A 1 253 ? 1.056 16.953 -5.777 1 87.44 253 CYS A O 1
ATOM 1949 N N . ASN A 1 254 ? 3.025 16.031 -6.414 1 89.81 254 ASN A N 1
ATOM 1950 C CA . ASN A 1 254 ? 3.236 17.031 -7.449 1 89.81 254 ASN A CA 1
ATOM 1951 C C . ASN A 1 254 ? 2.236 16.875 -8.594 1 89.81 254 ASN A C 1
ATOM 1953 O O . ASN A 1 254 ? 2.041 17.812 -9.383 1 89.81 254 ASN A O 1
ATOM 1957 N N . LEU A 1 255 ? 1.596 15.719 -8.602 1 89.25 255 LEU A N 1
ATOM 1958 C CA . LEU A 1 255 ? 0.607 15.414 -9.633 1 89.25 255 LEU A CA 1
ATOM 1959 C C . LEU A 1 255 ? -0.808 15.633 -9.109 1 89.25 255 LEU A C 1
ATOM 1961 O O . LEU A 1 255 ? -1.74 14.938 -9.516 1 89.25 255 LEU A O 1
ATOM 1965 N N . TRP A 1 256 ? -0.984 16.578 -8.227 1 85 256 TRP A N 1
ATOM 1966 C CA . TRP A 1 256 ? -2.246 16.859 -7.551 1 85 256 TRP A CA 1
ATOM 1967 C C . TRP A 1 256 ? -3.359 17.109 -8.562 1 85 256 TRP A C 1
ATOM 1969 O O . TRP A 1 256 ? -4.539 16.938 -8.25 1 85 256 TRP A O 1
ATOM 1979 N N . TRP A 1 257 ? -3.068 17.453 -9.719 1 86.69 257 TRP A N 1
ATOM 1980 C CA . TRP A 1 257 ? -4.051 17.875 -10.711 1 86.69 257 TRP A CA 1
ATOM 1981 C C . TRP A 1 257 ? -4.633 16.656 -11.438 1 86.69 257 TRP A C 1
ATOM 1983 O O . TRP A 1 257 ? -5.586 16.797 -12.211 1 86.69 257 TRP A O 1
ATOM 1993 N N . ILE A 1 258 ? -4.008 15.453 -11.195 1 92.12 258 ILE A N 1
ATOM 1994 C CA . ILE A 1 258 ? -4.672 14.227 -11.633 1 92.12 258 ILE A CA 1
ATOM 1995 C C . ILE A 1 258 ? -5.875 13.945 -10.734 1 92.12 258 ILE A C 1
ATOM 1997 O O . ILE A 1 258 ? -5.789 13.133 -9.812 1 92.12 258 ILE A O 1
ATOM 2001 N N . GLU A 1 259 ? -6.906 14.633 -11 1 95.31 259 GLU A N 1
ATOM 2002 C CA . GLU A 1 259 ? -8.141 14.633 -10.219 1 95.31 259 GLU A CA 1
ATOM 2003 C C . GLU A 1 259 ? -9.352 14.312 -11.094 1 95.31 259 GLU A C 1
ATOM 2005 O O . GLU A 1 259 ? -9.359 14.633 -12.289 1 95.31 259 GLU A O 1
ATOM 2010 N N . TYR A 1 260 ? -10.344 13.641 -10.531 1 96.56 260 TYR A N 1
ATOM 2011 C CA . TYR A 1 260 ? -11.57 13.289 -11.242 1 96.56 260 TYR A CA 1
ATOM 2012 C C . TYR A 1 260 ? -12.703 13 -10.266 1 96.56 260 TYR A C 1
ATOM 2014 O O . TYR A 1 260 ? -12.461 12.773 -9.078 1 96.56 260 TYR A O 1
ATOM 2022 N N . GLY A 1 261 ? -13.953 13.133 -10.711 1 96.25 261 GLY A N 1
ATOM 2023 C CA . GLY A 1 261 ? -15.086 12.617 -9.953 1 96.25 261 GLY A CA 1
ATOM 2024 C C . GLY A 1 261 ? -16.016 13.711 -9.453 1 96.25 261 GLY A C 1
ATOM 2025 O O . GLY A 1 261 ? -17.047 13.422 -8.836 1 96.25 261 GLY A O 1
ATOM 2026 N N . GLY A 1 262 ? -15.727 14.945 -9.773 1 94.56 262 GLY A N 1
ATOM 2027 C CA . GLY A 1 262 ? -16.5 16.062 -9.258 1 94.56 262 GLY A CA 1
ATOM 2028 C C . GLY A 1 262 ? -17.922 16.094 -9.797 1 94.56 262 GLY A C 1
ATOM 2029 O O . GLY A 1 262 ? -18.797 16.781 -9.242 1 94.56 262 GLY A O 1
ATOM 2030 N N . ARG A 1 263 ? -18.203 15.336 -10.875 1 94.31 263 ARG A N 1
ATOM 2031 C CA . ARG A 1 263 ? -19.531 15.281 -11.469 1 94.31 263 ARG A CA 1
ATOM 2032 C C . ARG A 1 263 ? -20.281 14.039 -11.016 1 94.31 263 ARG A C 1
ATOM 2034 O O . ARG A 1 263 ? -21.422 13.812 -11.43 1 94.31 263 ARG A O 1
ATOM 2041 N N . LEU A 1 264 ? -19.672 13.211 -10.156 1 95.88 264 LEU A N 1
ATOM 2042 C CA . LEU A 1 264 ? -20.25 11.953 -9.68 1 95.88 264 LEU A CA 1
ATOM 2043 C C . LEU A 1 264 ? -20.516 12.023 -8.18 1 95.88 264 LEU A C 1
ATOM 2045 O O . LEU A 1 264 ? -20.234 13.039 -7.539 1 95.88 264 LEU A O 1
ATOM 2049 N N . ASP A 1 265 ? -21.25 10.977 -7.676 1 96.25 265 ASP A N 1
ATOM 2050 C CA . ASP A 1 265 ? -21.375 10.82 -6.23 1 96.25 265 ASP A CA 1
ATOM 2051 C C . ASP A 1 265 ? -20.031 10.445 -5.602 1 96.25 265 ASP A C 1
ATOM 2053 O O . ASP A 1 265 ? -19.609 9.281 -5.668 1 96.25 265 ASP A O 1
ATOM 2057 N N . THR A 1 266 ? -19.375 11.375 -4.977 1 96.31 266 THR A N 1
ATOM 2058 C CA . THR A 1 266 ? -18 11.195 -4.516 1 96.31 266 THR A CA 1
ATOM 2059 C C . THR A 1 266 ? -17.938 10.156 -3.398 1 96.31 266 THR A C 1
ATOM 2061 O O . THR A 1 266 ? -16.844 9.758 -2.973 1 96.31 266 THR A O 1
ATOM 2064 N N . ILE A 1 267 ? -19.078 9.719 -2.871 1 97.38 267 ILE A N 1
ATOM 2065 C CA . ILE A 1 267 ? -19.109 8.672 -1.854 1 97.38 267 ILE A CA 1
ATOM 2066 C C . ILE A 1 267 ? -19.438 7.324 -2.502 1 97.38 267 ILE A C 1
ATOM 2068 O O . ILE A 1 267 ? -18.547 6.477 -2.654 1 97.38 267 ILE A O 1
ATOM 2072 N N . HIS A 1 268 ? -20.609 7.176 -3.121 1 97.75 268 HIS A N 1
ATOM 2073 C CA . HIS A 1 268 ? -21.078 5.883 -3.59 1 97.75 268 HIS A CA 1
ATOM 2074 C C . HIS A 1 268 ? -20.391 5.48 -4.891 1 97.75 268 HIS A C 1
ATOM 2076 O O . HIS A 1 268 ? -20.312 4.293 -5.207 1 97.75 268 HIS A O 1
ATOM 2082 N N . ASP A 1 269 ? -19.812 6.445 -5.641 1 97.5 269 ASP A N 1
ATOM 2083 C CA . ASP A 1 269 ? -19.172 6.141 -6.918 1 97.5 269 ASP A CA 1
ATOM 2084 C C . ASP A 1 269 ? -17.656 6.148 -6.785 1 97.5 269 ASP A C 1
ATOM 2086 O O . ASP A 1 269 ? -16.938 6.199 -7.789 1 97.5 269 ASP A O 1
ATOM 2090 N N . THR A 1 270 ? -17.141 6.113 -5.586 1 97.88 270 THR A N 1
ATOM 2091 C CA . THR A 1 270 ? -15.703 6.258 -5.348 1 97.88 270 THR A CA 1
ATOM 2092 C C . THR A 1 270 ? -14.922 5.191 -6.105 1 97.88 270 THR A C 1
ATOM 2094 O O . THR A 1 270 ? -13.82 5.457 -6.598 1 97.88 270 THR A O 1
ATOM 2097 N N . GLU A 1 271 ? -15.406 3.945 -6.207 1 97.56 271 GLU A N 1
ATOM 2098 C CA . GLU A 1 271 ? -14.703 2.895 -6.941 1 97.56 271 GLU A CA 1
ATOM 2099 C C . GLU A 1 271 ? -14.664 3.201 -8.438 1 97.56 271 GLU A C 1
ATOM 2101 O O . GLU A 1 271 ? -13.656 2.953 -9.102 1 97.56 271 GLU A O 1
ATOM 2106 N N . GLN A 1 272 ? -15.75 3.678 -8.93 1 97.44 272 GLN A N 1
ATOM 2107 C CA . GLN A 1 272 ? -15.789 4.09 -10.328 1 97.44 272 GLN A CA 1
ATOM 2108 C C . GLN A 1 272 ? -14.789 5.207 -10.602 1 97.44 272 GLN A C 1
ATOM 2110 O O . GLN A 1 272 ? -14.102 5.195 -11.625 1 97.44 272 GLN A O 1
ATOM 2115 N N . ILE A 1 273 ? -14.766 6.18 -9.711 1 97.94 273 ILE A N 1
ATOM 2116 C CA . ILE A 1 273 ? -13.836 7.305 -9.828 1 97.94 273 ILE A CA 1
ATOM 2117 C C . ILE A 1 273 ? -12.398 6.789 -9.805 1 97.94 273 ILE A C 1
ATOM 2119 O O . ILE A 1 273 ? -11.57 7.215 -10.609 1 97.94 273 ILE A O 1
ATOM 2123 N N . LYS A 1 274 ? -12.086 5.871 -8.906 1 98.06 274 LYS A N 1
ATOM 2124 C CA . LYS A 1 274 ? -10.758 5.289 -8.797 1 98.06 274 LYS A CA 1
ATOM 2125 C C . LYS A 1 274 ? -10.336 4.617 -10.102 1 98.06 274 LYS A C 1
ATOM 2127 O O . LYS A 1 274 ? -9.203 4.785 -10.555 1 98.06 274 LYS A O 1
ATOM 2132 N N . TRP A 1 275 ? -11.227 3.877 -10.727 1 98.06 275 TRP A N 1
ATOM 2133 C CA . TRP A 1 275 ? -10.906 3.176 -11.961 1 98.06 275 TRP A CA 1
ATOM 2134 C C . TRP A 1 275 ? -10.594 4.164 -13.086 1 98.06 275 TRP A C 1
ATOM 2136 O O . TRP A 1 275 ? -9.719 3.914 -13.914 1 98.06 275 TRP A O 1
ATOM 2146 N N . GLU A 1 276 ? -11.352 5.25 -13.102 1 97.94 276 GLU A N 1
ATOM 2147 C CA . GLU A 1 276 ? -11.062 6.277 -14.102 1 97.94 276 GLU A CA 1
ATOM 2148 C C . GLU A 1 276 ? -9.688 6.898 -13.859 1 97.94 276 GLU A C 1
ATOM 2150 O O . GLU A 1 276 ? -8.945 7.164 -14.812 1 97.94 276 GLU A O 1
ATOM 2155 N N . LEU A 1 277 ? -9.398 7.137 -12.648 1 98.12 277 LEU A N 1
ATOM 2156 C CA . LEU A 1 277 ? -8.102 7.707 -12.305 1 98.12 277 LEU A CA 1
ATOM 2157 C C . LEU A 1 277 ? -6.973 6.73 -12.633 1 98.12 277 LEU A C 1
ATOM 2159 O O . LEU A 1 277 ? -5.906 7.141 -13.094 1 98.12 277 LEU A O 1
ATOM 2163 N N . TRP A 1 278 ? -7.18 5.418 -12.383 1 98.38 278 TRP A N 1
ATOM 2164 C CA . TRP A 1 278 ? -6.219 4.395 -12.781 1 98.38 278 TRP A CA 1
ATOM 2165 C C . TRP A 1 278 ? -6.008 4.41 -14.297 1 98.38 278 TRP A C 1
ATOM 2167 O O . TRP A 1 278 ? -4.875 4.289 -14.766 1 98.38 278 TRP A O 1
ATOM 2177 N N . LYS A 1 279 ? -7.133 4.527 -14.992 1 98.25 279 LYS A N 1
ATOM 2178 C CA . LYS A 1 279 ? -7.059 4.656 -16.438 1 98.25 279 LYS A CA 1
ATOM 2179 C C . LYS A 1 279 ? -6.109 5.781 -16.844 1 98.25 279 LYS A C 1
ATOM 2181 O O . LYS A 1 279 ? -5.25 5.598 -17.719 1 98.25 279 LYS A O 1
ATOM 2186 N N . VAL A 1 280 ? -6.176 6.895 -16.219 1 97.56 280 VAL A N 1
ATOM 2187 C CA . VAL A 1 280 ? -5.367 8.07 -16.5 1 97.56 280 VAL A CA 1
ATOM 2188 C C . VAL A 1 280 ? -3.914 7.809 -16.109 1 97.56 280 VAL A C 1
ATOM 2190 O O . VAL A 1 280 ? -2.994 8.055 -16.891 1 97.56 280 VAL A O 1
ATOM 2193 N N . VAL A 1 281 ? -3.652 7.297 -14.914 1 97.56 281 VAL A N 1
ATOM 2194 C CA . VAL A 1 281 ? -2.309 7.09 -14.383 1 97.56 281 VAL A CA 1
ATOM 2195 C C . VAL A 1 281 ? -1.54 6.129 -15.289 1 97.56 281 VAL A C 1
ATOM 2197 O O . VAL A 1 281 ? -0.412 6.418 -15.695 1 97.56 281 VAL A O 1
ATOM 2200 N N . TYR A 1 282 ? -2.152 5.008 -15.625 1 98.38 282 TYR A N 1
ATOM 2201 C CA . TYR A 1 282 ? -1.467 4.008 -16.438 1 98.38 282 TYR A CA 1
ATOM 2202 C C . TYR A 1 282 ? -1.327 4.473 -17.875 1 98.38 282 TYR A C 1
ATOM 2204 O O . TYR A 1 282 ? -0.378 4.098 -18.562 1 98.38 282 TYR A O 1
ATOM 2212 N N . GLY A 1 283 ? -2.283 5.273 -18.344 1 98.12 283 GLY A N 1
ATOM 2213 C CA . GLY A 1 283 ? -2.146 5.906 -19.656 1 98.12 283 GLY A CA 1
ATOM 2214 C C . GLY A 1 283 ? -1.006 6.906 -19.719 1 98.12 283 GLY A C 1
ATOM 2215 O O . GLY A 1 283 ? -0.238 6.918 -20.672 1 98.12 283 GLY A O 1
ATOM 2216 N N . VAL A 1 284 ? -0.923 7.75 -18.703 1 97.12 284 VAL A N 1
ATOM 2217 C CA . VAL A 1 284 ? 0.147 8.742 -18.625 1 97.12 284 VAL A CA 1
ATOM 2218 C C . VAL A 1 284 ? 1.498 8.031 -18.547 1 97.12 284 VAL A C 1
ATOM 2220 O O . VAL A 1 284 ? 2.467 8.453 -19.172 1 97.12 284 VAL A O 1
ATOM 2223 N N . TRP A 1 285 ? 1.599 7.012 -17.75 1 97.5 285 TRP A N 1
ATOM 2224 C CA . TRP A 1 285 ? 2.838 6.246 -17.672 1 97.5 285 TRP A CA 1
ATOM 2225 C C . TRP A 1 285 ? 3.193 5.656 -19.031 1 97.5 285 TRP A C 1
ATOM 2227 O O . TRP A 1 285 ? 4.363 5.648 -19.422 1 97.5 285 TRP A O 1
ATOM 2237 N N . ASP A 1 286 ? 2.162 5.133 -19.734 1 98.25 286 ASP A N 1
ATOM 2238 C CA . ASP A 1 286 ? 2.381 4.629 -21.078 1 98.25 286 ASP A CA 1
ATOM 2239 C C . ASP A 1 286 ? 2.891 5.734 -22 1 98.25 286 ASP A C 1
ATOM 2241 O O . ASP A 1 286 ? 3.775 5.504 -22.828 1 98.25 286 ASP A O 1
ATOM 2245 N N . TYR A 1 287 ? 2.295 6.914 -21.875 1 97.44 287 TYR A N 1
ATOM 2246 C CA . TYR A 1 287 ? 2.713 8.086 -22.641 1 97.44 287 TYR A CA 1
ATOM 2247 C C . TYR A 1 287 ? 4.184 8.398 -22.391 1 97.44 287 TYR A C 1
ATOM 2249 O O . TYR A 1 287 ? 4.934 8.672 -23.328 1 97.44 287 TYR A O 1
ATOM 2257 N N . PHE A 1 288 ? 4.645 8.344 -21.156 1 97.19 288 PHE A N 1
ATOM 2258 C CA . PHE A 1 288 ? 6.043 8.578 -20.812 1 97.19 288 PHE A CA 1
ATOM 2259 C C . PHE A 1 288 ? 6.941 7.516 -21.438 1 97.19 288 PHE A C 1
ATOM 2261 O O . PHE A 1 288 ? 7.984 7.84 -22 1 97.19 288 PHE A O 1
ATOM 2268 N N . LYS A 1 289 ? 6.543 6.301 -21.344 1 97.75 289 LYS A N 1
ATOM 2269 C CA . LYS A 1 289 ? 7.402 5.172 -21.688 1 97.75 289 LYS A CA 1
ATOM 2270 C C . LYS A 1 289 ? 7.434 4.93 -23.188 1 97.75 289 LYS A C 1
ATOM 2272 O O . LYS A 1 289 ? 8.453 4.504 -23.734 1 97.75 289 LYS A O 1
ATOM 2277 N N . ASN A 1 290 ? 6.305 5.297 -23.938 1 97.38 290 ASN A N 1
ATOM 2278 C CA . ASN A 1 290 ? 6.191 4.73 -25.281 1 97.38 290 ASN A CA 1
ATOM 2279 C C . ASN A 1 290 ? 5.887 5.805 -26.312 1 97.38 290 ASN A C 1
ATOM 2281 O O . ASN A 1 290 ? 5.859 5.52 -27.516 1 97.38 290 ASN A O 1
ATOM 2285 N N . SER A 1 291 ? 5.652 7.051 -25.953 1 96 291 SER A N 1
ATOM 2286 C CA . SER A 1 291 ? 5.289 8.078 -26.922 1 96 291 SER A CA 1
ATOM 2287 C C . SER A 1 291 ? 6.5 8.523 -27.734 1 96 291 SER A C 1
ATOM 2289 O O . SER A 1 291 ? 6.348 9.141 -28.797 1 96 291 SER A O 1
ATOM 2291 N N . GLY A 1 292 ? 7.723 8.273 -27.25 1 95.5 292 GLY A N 1
ATOM 2292 C CA . GLY A 1 292 ? 8.945 8.734 -27.906 1 95.5 292 GLY A CA 1
ATOM 2293 C C . GLY A 1 292 ? 9.328 10.148 -27.516 1 95.5 292 GLY A C 1
ATOM 2294 O O . GLY A 1 292 ? 10.414 10.617 -27.859 1 95.5 292 GLY A O 1
ATOM 2295 N N . ARG A 1 293 ? 8.555 10.75 -26.688 1 95 293 ARG A N 1
ATOM 2296 C CA . ARG A 1 293 ? 8.773 12.148 -26.328 1 95 293 ARG A CA 1
ATOM 2297 C C . ARG A 1 293 ? 9.656 12.273 -25.094 1 95 293 ARG A C 1
ATOM 2299 O O . ARG A 1 293 ? 10.211 13.344 -24.828 1 95 293 ARG A O 1
ATOM 2306 N N . PHE A 1 294 ? 9.828 11.18 -24.406 1 96.81 294 PHE A N 1
ATOM 2307 C CA . PHE A 1 294 ? 10.547 11.211 -23.156 1 96.81 294 PHE A CA 1
ATOM 2308 C C . PHE A 1 294 ? 11.656 10.156 -23.141 1 96.81 294 PHE A C 1
ATOM 2310 O O . PHE A 1 294 ? 11.57 9.164 -22.406 1 96.81 294 PHE A O 1
ATOM 2317 N N . PRO A 1 295 ? 12.742 10.367 -23.719 1 96 295 PRO A N 1
ATOM 2318 C CA . PRO A 1 295 ? 13.828 9.383 -23.766 1 96 295 PRO A CA 1
ATOM 2319 C C . PRO A 1 295 ? 14.375 9.055 -22.391 1 96 295 PRO A C 1
ATOM 2321 O O . PRO A 1 295 ? 14.859 7.938 -22.156 1 96 295 PRO A O 1
ATOM 2324 N N . GLU A 1 296 ? 14.25 9.977 -21.453 1 94.31 296 GLU A N 1
ATOM 2325 C CA . GLU A 1 296 ? 14.758 9.781 -20.094 1 94.31 296 GLU A CA 1
ATOM 2326 C C . GLU A 1 296 ? 13.938 8.734 -19.344 1 94.31 296 GLU A C 1
ATOM 2328 O O . GLU A 1 296 ? 14.352 8.258 -18.281 1 94.31 296 GLU A O 1
ATOM 2333 N N . ALA A 1 297 ? 12.828 8.336 -19.891 1 96.88 297 ALA A N 1
ATOM 2334 C CA . ALA A 1 297 ? 11.953 7.383 -19.219 1 96.88 297 ALA A CA 1
ATOM 2335 C C . ALA A 1 297 ? 12.367 5.945 -19.516 1 96.88 297 ALA A C 1
ATOM 2337 O O . ALA A 1 297 ? 11.797 5 -18.969 1 96.88 297 ALA A O 1
ATOM 2338 N N . GLU A 1 298 ? 13.375 5.754 -20.312 1 97.19 298 GLU A N 1
ATOM 2339 C CA . GLU A 1 298 ? 13.781 4.434 -20.781 1 97.19 298 GLU A CA 1
ATOM 2340 C C . GLU A 1 298 ? 14.102 3.508 -19.609 1 97.19 298 GLU A C 1
ATOM 2342 O O . GLU A 1 298 ? 13.719 2.336 -19.609 1 97.19 298 GLU A O 1
ATOM 2347 N N . ASN A 1 299 ? 14.766 4.117 -18.578 1 96.88 299 ASN A N 1
ATOM 2348 C CA . ASN A 1 299 ? 15.227 3.305 -17.453 1 96.88 299 ASN A CA 1
ATOM 2349 C C . ASN A 1 299 ? 14.266 3.379 -16.266 1 96.88 299 ASN A C 1
ATOM 2351 O O . ASN A 1 299 ? 14.531 2.809 -15.211 1 96.88 299 ASN A O 1
ATOM 2355 N N . LEU A 1 300 ? 13.172 4.07 -16.469 1 97.25 300 LEU A N 1
ATOM 2356 C CA . LEU A 1 300 ? 12.25 4.27 -15.352 1 97.25 300 LEU A CA 1
ATOM 2357 C C . LEU A 1 300 ? 11.242 3.133 -15.273 1 97.25 300 LEU A C 1
ATOM 2359 O O . LEU A 1 300 ? 10.898 2.529 -16.297 1 97.25 300 LEU A O 1
ATOM 2363 N N . THR A 1 301 ? 10.859 2.779 -14.039 1 97.38 301 THR A N 1
ATOM 2364 C CA . THR A 1 301 ? 9.734 1.892 -13.766 1 97.38 301 THR A CA 1
ATOM 2365 C C . THR A 1 301 ? 8.844 2.467 -12.672 1 97.38 301 THR A C 1
ATOM 2367 O O . THR A 1 301 ? 9.125 3.533 -12.125 1 97.38 301 THR A O 1
ATOM 2370 N N . LEU A 1 302 ? 7.699 1.896 -12.477 1 97.44 302 LEU A N 1
ATOM 2371 C CA . LEU A 1 302 ? 6.785 2.316 -11.414 1 97.44 302 LEU A CA 1
ATOM 2372 C C . LEU A 1 302 ? 7.301 1.878 -10.047 1 97.44 302 LEU A C 1
ATOM 2374 O O . LEU A 1 302 ? 7.652 0.711 -9.859 1 97.44 302 LEU A O 1
ATOM 2378 N N . GLU A 1 303 ? 7.355 2.783 -9.117 1 96.62 303 GLU A N 1
ATOM 2379 C CA . GLU A 1 303 ? 7.742 2.486 -7.742 1 96.62 303 GLU A CA 1
ATOM 2380 C C . GLU A 1 303 ? 6.516 2.287 -6.855 1 96.62 303 GLU A C 1
ATOM 2382 O O . GLU A 1 303 ? 6.52 1.438 -5.961 1 96.62 303 GLU A O 1
ATOM 2387 N N . TRP A 1 304 ? 5.555 3.045 -7.109 1 96.94 304 TRP A N 1
ATOM 2388 C CA . TRP A 1 304 ? 4.324 3.027 -6.328 1 96.94 304 TRP A CA 1
ATOM 2389 C C . TRP A 1 304 ? 3.168 3.637 -7.113 1 96.94 304 TRP A C 1
ATOM 2391 O O . TRP A 1 304 ? 3.35 4.625 -7.828 1 96.94 304 TRP A O 1
ATOM 2401 N N . VAL A 1 305 ? 1.994 3.074 -7.027 1 97.69 305 VAL A N 1
ATOM 2402 C CA . VAL A 1 305 ? 0.743 3.633 -7.531 1 97.69 305 VAL A CA 1
ATOM 2403 C C . VAL A 1 305 ? -0.325 3.574 -6.441 1 97.69 305 VAL A C 1
ATOM 2405 O O . VAL A 1 305 ? -0.517 2.533 -5.809 1 97.69 305 VAL A O 1
ATOM 2408 N N . GLY A 1 306 ? -1.022 4.652 -6.258 1 96.62 306 GLY A N 1
ATOM 2409 C CA . GLY A 1 306 ? -2.057 4.676 -5.238 1 96.62 306 GLY A CA 1
ATOM 2410 C C . GLY A 1 306 ? -3.182 3.693 -5.504 1 96.62 306 GLY A C 1
ATOM 2411 O O . GLY A 1 306 ? -3.586 3.5 -6.652 1 96.62 306 GLY A O 1
ATOM 2412 N N . THR A 1 307 ? -3.65 3.066 -4.379 1 95.44 307 THR A N 1
ATOM 2413 C CA . THR A 1 307 ? -4.797 2.176 -4.492 1 95.44 307 THR A CA 1
ATOM 2414 C C . THR A 1 307 ? -6.004 2.748 -3.754 1 95.44 307 THR A C 1
ATOM 2416 O O . THR A 1 307 ? -7.109 2.217 -3.855 1 95.44 307 THR A O 1
ATOM 2419 N N . ILE A 1 308 ? -5.801 3.811 -3.023 1 94.88 308 ILE A N 1
ATOM 2420 C CA . ILE A 1 308 ? -6.828 4.594 -2.342 1 94.88 308 ILE A CA 1
ATOM 2421 C C . ILE A 1 308 ? -6.781 6.039 -2.826 1 94.88 308 ILE A C 1
ATOM 2423 O O . ILE A 1 308 ? -5.777 6.73 -2.639 1 94.88 308 ILE A O 1
ATOM 2427 N N . PRO A 1 309 ? -7.797 6.492 -3.471 1 95.88 309 PRO A N 1
ATOM 2428 C CA . PRO A 1 309 ? -7.762 7.883 -3.926 1 95.88 309 PRO A CA 1
ATOM 2429 C C . PRO A 1 309 ? -7.914 8.883 -2.781 1 95.88 309 PRO A C 1
ATOM 2431 O O . PRO A 1 309 ? -8.602 8.602 -1.797 1 95.88 309 PRO A O 1
ATOM 2434 N N . GLY A 1 310 ? -7.246 10.031 -2.881 1 96.69 310 GLY A N 1
ATOM 2435 C CA . GLY A 1 310 ? -7.434 11.117 -1.936 1 96.69 310 GLY A CA 1
ATOM 2436 C C . GLY A 1 310 ? -8.672 11.953 -2.221 1 96.69 310 GLY A C 1
ATOM 2437 O O . GLY A 1 310 ? -8.664 12.789 -3.125 1 96.69 310 GLY A O 1
ATOM 2438 N N . LYS A 1 311 ? -9.734 11.82 -1.42 1 96.5 311 LYS A N 1
ATOM 2439 C CA . LYS A 1 311 ? -11.008 12.516 -1.589 1 96.5 311 LYS A CA 1
ATOM 2440 C C . LYS A 1 311 ? -10.922 13.953 -1.073 1 96.5 311 LYS A C 1
ATOM 2442 O O . LYS A 1 311 ? -10.43 14.188 0.032 1 96.5 311 LYS A O 1
ATOM 2447 N N . ARG A 1 312 ? -11.445 14.852 -1.889 1 96.69 312 ARG A N 1
ATOM 2448 C CA . ARG A 1 312 ? -11.391 16.25 -1.472 1 96.69 312 ARG A CA 1
ATOM 2449 C C . ARG A 1 312 ? -12.688 16.656 -0.775 1 96.69 312 ARG A C 1
ATOM 2451 O O . ARG A 1 312 ? -12.664 17.453 0.173 1 96.69 312 ARG A O 1
ATOM 2458 N N . GLU A 1 313 ? -13.805 16.203 -1.358 1 96.69 313 GLU A N 1
ATOM 2459 C CA . GLU A 1 313 ? -15.062 16.703 -0.812 1 96.69 313 GLU A CA 1
ATOM 2460 C C . GLU A 1 313 ? -16.156 15.648 -0.875 1 96.69 313 GLU A C 1
ATOM 2462 O O . GLU A 1 313 ? -16.219 14.867 -1.827 1 96.69 313 GLU A O 1
ATOM 2467 N N . SER A 1 314 ? -16.938 15.531 0.155 1 96.75 314 SER A N 1
ATOM 2468 C CA . SER A 1 314 ? -18.172 14.758 0.236 1 96.75 314 SER A CA 1
ATOM 2469 C C . SER A 1 314 ? -19.219 15.477 1.083 1 96.75 314 SER A C 1
ATOM 2471 O O . SER A 1 314 ? -19.781 16.5 0.661 1 96.75 314 SER A O 1
ATOM 2473 N N . ARG A 1 315 ? -19.516 15.008 2.279 1 98.19 315 ARG A N 1
ATOM 2474 C CA . ARG A 1 315 ? -20.531 15.633 3.117 1 98.19 315 ARG A CA 1
ATOM 2475 C C . ARG A 1 315 ? -19.922 16.75 3.961 1 98.19 315 ARG A C 1
ATOM 2477 O O . ARG A 1 315 ? -18.812 16.625 4.477 1 98.19 315 ARG A O 1
ATOM 2484 N N . ARG A 1 316 ? -20.641 17.844 4.082 1 98.56 316 ARG A N 1
ATOM 2485 C CA . ARG A 1 316 ? -20.406 18.891 5.07 1 98.56 316 ARG A CA 1
ATOM 2486 C C . ARG A 1 316 ? -21.578 19 6.051 1 98.56 316 ARG A C 1
ATOM 2488 O O . ARG A 1 316 ? -22.703 19.297 5.652 1 98.56 316 ARG A O 1
ATOM 2495 N N . PHE A 1 317 ? -21.297 18.812 7.242 1 98.81 317 PHE A N 1
ATOM 2496 C CA . PHE A 1 317 ? -22.375 18.766 8.219 1 98.81 317 PHE A CA 1
ATOM 2497 C C . PHE A 1 317 ? -22.688 20.141 8.773 1 98.81 317 PHE A C 1
ATOM 2499 O O . PHE A 1 317 ? -21.906 21.094 8.562 1 98.81 317 PHE A O 1
ATOM 2506 N N . ILE A 1 318 ? -23.812 20.234 9.461 1 98.69 318 ILE A N 1
ATOM 2507 C CA . ILE A 1 318 ? -24.328 21.547 9.844 1 98.69 318 ILE A CA 1
ATOM 2508 C C . ILE A 1 318 ? -24.203 21.719 11.359 1 98.69 318 ILE A C 1
ATOM 2510 O O . ILE A 1 318 ? -24.641 20.859 12.125 1 98.69 318 ILE A O 1
ATOM 2514 N N . GLY A 1 319 ? -23.547 22.812 11.812 1 98.31 319 GLY A N 1
ATOM 2515 C CA . GLY A 1 319 ? -23.531 23.25 13.195 1 98.31 319 GLY A CA 1
ATOM 2516 C C . GLY A 1 319 ? -24.203 24.594 13.398 1 98.31 319 GLY A C 1
ATOM 2517 O O . GLY A 1 319 ? -24.75 25.172 12.453 1 98.31 319 GLY A O 1
ATOM 2518 N N . PRO A 1 320 ? -24.172 25.109 14.594 1 98.25 320 PRO A N 1
ATOM 2519 C CA . PRO A 1 320 ? -24.766 26.422 14.867 1 98.25 320 PRO A CA 1
ATOM 2520 C C . PRO A 1 320 ? -24.219 27.516 13.961 1 98.25 320 PRO A C 1
ATOM 2522 O O . PRO A 1 320 ? -24.938 28.469 13.625 1 98.25 320 PRO A O 1
ATOM 2525 N N . THR A 1 321 ? -23 27.375 13.594 1 98.31 321 THR A N 1
ATOM 2526 C CA . THR A 1 321 ? -22.359 28.328 12.68 1 98.31 321 THR A CA 1
ATOM 2527 C C . THR A 1 321 ? -21.922 27.625 11.398 1 98.31 321 THR A C 1
ATOM 2529 O O . THR A 1 321 ? -21.297 26.562 11.445 1 98.31 321 THR A O 1
ATOM 2532 N N . ILE A 1 322 ? -22.297 28.203 10.281 1 98.56 322 ILE A N 1
ATOM 2533 C CA . ILE A 1 322 ? -21.766 27.781 8.992 1 98.56 322 ILE A CA 1
ATOM 2534 C C . ILE A 1 322 ? -20.703 28.781 8.516 1 98.56 322 ILE A C 1
ATOM 2536 O O . ILE A 1 322 ? -21.016 29.953 8.289 1 98.56 322 ILE A O 1
ATOM 2540 N N . MET A 1 323 ? -19.484 28.375 8.406 1 98.69 323 MET A N 1
ATOM 2541 C CA . MET A 1 323 ? -18.453 29.266 7.879 1 98.69 323 MET A CA 1
ATOM 2542 C C . MET A 1 323 ? -18.688 29.578 6.402 1 98.69 323 MET A C 1
ATOM 2544 O O . MET A 1 323 ? -19.078 28.688 5.637 1 98.69 323 MET A O 1
ATOM 2548 N N . VAL A 1 324 ? -18.5 30.781 6.012 1 98.69 324 VAL A N 1
ATOM 2549 C CA . VAL A 1 324 ? -18.75 31.219 4.645 1 98.69 324 VAL A CA 1
ATOM 2550 C C . VAL A 1 324 ? -17.547 32 4.129 1 98.69 324 VAL A C 1
ATOM 2552 O O . VAL A 1 324 ? -16.578 32.219 4.863 1 98.69 324 VAL A O 1
ATOM 2555 N N . GLN A 1 325 ? -17.594 32.438 2.875 1 98.56 325 GLN A N 1
ATOM 2556 C CA . GLN A 1 325 ? -16.5 33.125 2.195 1 98.56 325 GLN A CA 1
ATOM 2557 C C . GLN A 1 325 ? -16.016 34.344 2.992 1 98.56 325 GLN A C 1
ATOM 2559 O O . GLN A 1 325 ? -14.82 34.562 3.131 1 98.56 325 GLN A O 1
ATOM 2564 N N . GLN A 1 326 ? -16.906 35.094 3.57 1 98.25 326 GLN A N 1
ATOM 2565 C CA . GLN A 1 326 ? -16.625 36.344 4.258 1 98.25 326 GLN A CA 1
ATOM 2566 C C . GLN A 1 326 ? -15.828 36.094 5.539 1 98.25 326 GLN A C 1
ATOM 2568 O O . GLN A 1 326 ? -15.031 36.938 5.953 1 98.25 326 GLN A O 1
ATOM 2573 N N . ASP A 1 327 ? -16.047 34.938 6.148 1 98.62 327 ASP A N 1
ATOM 2574 C CA . ASP A 1 327 ? -15.273 34.594 7.336 1 98.62 327 ASP A CA 1
ATOM 2575 C C . ASP A 1 327 ? -13.789 34.5 7.012 1 98.62 327 ASP A C 1
ATOM 2577 O O . ASP A 1 327 ? -12.938 34.812 7.855 1 98.62 327 ASP A O 1
ATOM 2581 N N . ILE A 1 328 ? -13.461 34.094 5.812 1 98.31 328 ILE A N 1
ATOM 2582 C CA . ILE A 1 328 ? -12.086 33.875 5.387 1 98.31 328 ILE A CA 1
ATOM 2583 C C . ILE A 1 328 ? -11.5 35.188 4.848 1 98.31 328 ILE A C 1
ATOM 2585 O O . ILE A 1 328 ? -10.469 35.656 5.332 1 98.31 328 ILE A O 1
ATOM 2589 N N . VAL A 1 329 ? -12.211 35.812 3.947 1 97.88 329 VAL A N 1
ATOM 2590 C CA . VAL A 1 329 ? -11.695 37 3.219 1 97.88 329 VAL A CA 1
ATOM 2591 C C . VAL A 1 329 ? -11.609 38.188 4.152 1 97.88 329 VAL A C 1
ATOM 2593 O O . VAL A 1 329 ? -10.641 38.938 4.117 1 97.88 329 VAL A O 1
ATOM 2596 N N . GLU A 1 330 ? -12.625 38.312 4.988 1 97.38 330 GLU A N 1
ATOM 2597 C CA . GLU A 1 330 ? -12.688 39.469 5.875 1 97.38 330 GLU A CA 1
ATOM 2598 C C . GLU A 1 330 ? -12.008 39.188 7.211 1 97.38 330 GLU A C 1
ATOM 2600 O O . GLU A 1 330 ? -11.852 40.094 8.039 1 97.38 330 GLU A O 1
ATOM 2605 N N . GLN A 1 331 ? -11.578 37.938 7.398 1 97.81 331 GLN A N 1
ATOM 2606 C CA . GLN A 1 331 ? -10.961 37.562 8.664 1 97.81 331 GLN A CA 1
ATOM 2607 C C . GLN A 1 331 ? -11.867 37.875 9.844 1 97.81 331 GLN A C 1
ATOM 2609 O O . GLN A 1 331 ? -11.445 38.531 10.797 1 97.81 331 GLN A O 1
ATOM 2614 N N . ARG A 1 332 ? -13.07 37.375 9.812 1 97.94 332 ARG A N 1
ATOM 2615 C CA . ARG A 1 332 ? -14.055 37.719 10.828 1 97.94 332 ARG A CA 1
ATOM 2616 C C . ARG A 1 332 ? -13.688 37.094 12.172 1 97.94 332 ARG A C 1
ATOM 2618 O O . ARG A 1 332 ? -13.195 35.969 12.234 1 97.94 332 ARG A O 1
ATOM 2625 N N . TYR A 1 333 ? -13.977 37.844 13.211 1 97.25 333 TYR A N 1
ATOM 2626 C CA . TYR A 1 333 ? -13.758 37.406 14.586 1 97.25 333 TYR A CA 1
ATOM 2627 C C . TYR A 1 333 ? -14.922 36.562 15.07 1 97.25 333 TYR A C 1
ATOM 2629 O O . TYR A 1 333 ? -16.078 36.844 14.781 1 97.25 333 TYR A O 1
ATOM 2637 N N . HIS A 1 334 ? -14.625 35.531 15.797 1 97.94 334 HIS A N 1
ATOM 2638 C CA . HIS A 1 334 ? -15.609 34.656 16.422 1 97.94 334 HIS A CA 1
ATOM 2639 C C . HIS A 1 334 ? -15.359 34.562 17.922 1 97.94 334 HIS A C 1
ATOM 2641 O O . HIS A 1 334 ? -14.273 34.156 18.359 1 97.94 334 HIS A O 1
ATOM 2647 N N . THR A 1 335 ? -16.359 34.719 18.75 1 97.81 335 THR A N 1
ATOM 2648 C CA . THR A 1 335 ? -16.203 34.656 20.188 1 97.81 335 THR A CA 1
ATOM 2649 C C . THR A 1 335 ? -15.914 33.25 20.641 1 97.81 335 THR A C 1
ATOM 2651 O O . THR A 1 335 ? -15.375 33.031 21.734 1 97.81 335 THR A O 1
ATOM 2654 N N . ASP A 1 336 ? -16.25 32.281 19.812 1 98.56 336 ASP A N 1
ATOM 2655 C CA . ASP A 1 336 ? -16 30.875 20.141 1 98.56 336 ASP A CA 1
ATOM 2656 C C . ASP A 1 336 ? -14.914 30.281 19.25 1 98.56 336 ASP A C 1
ATOM 2658 O O . ASP A 1 336 ? -14.961 29.094 18.922 1 98.56 336 ASP A O 1
ATOM 2662 N N . ALA A 1 337 ? -13.93 31.141 18.844 1 98.69 337 ALA A N 1
ATOM 2663 C CA . ALA A 1 337 ? -12.812 30.656 18.047 1 98.69 337 ALA A CA 1
ATOM 2664 C C . ALA A 1 337 ? -11.969 29.656 18.812 1 98.69 337 ALA A C 1
ATOM 2666 O O . ALA A 1 337 ? -11.688 29.859 20 1 98.69 337 ALA A O 1
ATOM 2667 N N . VAL A 1 338 ? -11.594 28.547 18.172 1 98.69 338 VAL A N 1
ATOM 2668 C CA . VAL A 1 338 ? -10.773 27.547 18.828 1 98.69 338 VAL A CA 1
ATOM 2669 C C . VAL A 1 338 ? -9.602 27.156 17.938 1 98.69 338 VAL A C 1
ATOM 2671 O O . VAL A 1 338 ? -8.703 26.422 18.375 1 98.69 338 VAL A O 1
ATOM 2674 N N . SER A 1 339 ? -9.57 27.609 16.75 1 98.12 339 SER A N 1
ATOM 2675 C CA . SER A 1 339 ? -8.562 27.281 15.758 1 98.12 339 SER A CA 1
ATOM 2676 C C . SER A 1 339 ? -8.492 28.359 14.672 1 98.12 339 SER A C 1
ATOM 2678 O O . SER A 1 339 ? -9.055 29.438 14.828 1 98.12 339 SER A O 1
ATOM 2680 N N . PHE A 1 340 ? -7.715 28.047 13.57 1 98.44 340 PHE A N 1
ATOM 2681 C CA . PHE A 1 340 ? -7.605 29 12.477 1 98.44 340 PHE A CA 1
ATOM 2682 C C . PHE A 1 340 ? -7.129 28.312 11.195 1 98.44 340 PHE A C 1
ATOM 2684 O O . PHE A 1 340 ? -6.691 27.156 11.234 1 98.44 340 PHE A O 1
ATOM 2691 N N . GLY A 1 341 ? -7.316 28.938 10.094 1 98 341 GLY A N 1
ATOM 2692 C CA . GLY A 1 341 ? -6.809 28.516 8.797 1 98 341 GLY A CA 1
ATOM 2693 C C . GLY A 1 341 ? -6.152 29.656 8.023 1 98 341 GLY A C 1
ATOM 2694 O O . GLY A 1 341 ? -6.148 30.797 8.477 1 98 341 GLY A O 1
ATOM 2695 N N . GLY A 1 342 ? -5.547 29.266 6.938 1 97.69 342 GLY A N 1
ATOM 2696 C CA . GLY A 1 342 ? -4.875 30.281 6.156 1 97.69 342 GLY A CA 1
ATOM 2697 C C . GLY A 1 342 ? -4.617 29.875 4.719 1 97.69 342 GLY A C 1
ATOM 2698 O O . GLY A 1 342 ? -4.031 30.625 3.945 1 97.69 342 GLY A O 1
ATOM 2699 N N . TRP A 1 343 ? -5.02 28.656 4.34 1 97.56 343 TRP A N 1
ATOM 2700 C CA . TRP A 1 343 ? -4.922 28.234 2.947 1 97.56 343 TRP A CA 1
ATOM 2701 C C . TRP A 1 343 ? -5.812 29.094 2.055 1 97.56 343 TRP A C 1
ATOM 2703 O O . TRP A 1 343 ? -6.766 29.719 2.531 1 97.56 343 TRP A O 1
ATOM 2713 N N . SER A 1 344 ? -5.52 29.188 0.772 1 97.62 344 SER A N 1
ATOM 2714 C CA . SER A 1 344 ? -6.32 29.938 -0.188 1 97.62 344 SER A CA 1
ATOM 2715 C C . SER A 1 344 ? -7.699 29.312 -0.37 1 97.62 344 SER A C 1
ATOM 2717 O O . SER A 1 344 ? -7.93 28.172 0.035 1 97.62 344 SER A O 1
ATOM 2719 N N . LEU A 1 345 ? -8.625 30.141 -0.835 1 97.75 345 LEU A N 1
ATOM 2720 C CA . LEU A 1 345 ? -9.82 29.547 -1.434 1 97.75 345 LEU A CA 1
ATOM 2721 C C . LEU A 1 345 ? -9.477 28.812 -2.725 1 97.75 345 LEU A C 1
ATOM 2723 O O . LEU A 1 345 ? -9.352 29.438 -3.783 1 97.75 345 LEU A O 1
ATOM 2727 N N . ASP A 1 346 ? -9.367 27.484 -2.564 1 96.75 346 ASP A N 1
ATOM 2728 C CA . ASP A 1 346 ? -8.836 26.625 -3.613 1 96.75 346 ASP A CA 1
ATOM 2729 C C . ASP A 1 346 ? -9.922 25.719 -4.188 1 96.75 346 ASP A C 1
ATOM 2731 O O . ASP A 1 346 ? -10.258 24.688 -3.598 1 96.75 346 ASP A O 1
ATOM 2735 N N . LEU A 1 347 ? -10.477 26.078 -5.316 1 95.75 347 LEU A N 1
ATOM 2736 C CA . LEU A 1 347 ? -11.492 25.266 -5.973 1 95.75 347 LEU A CA 1
ATOM 2737 C C . LEU A 1 347 ? -10.945 24.625 -7.234 1 95.75 347 LEU A C 1
ATOM 2739 O O . LEU A 1 347 ? -10.117 25.203 -7.934 1 95.75 347 LEU A O 1
ATOM 2743 N N . HIS A 1 348 ? -11.344 23.422 -7.453 1 95.31 348 HIS A N 1
ATOM 2744 C CA . HIS A 1 348 ? -10.977 22.641 -8.633 1 95.31 348 HIS A CA 1
ATOM 2745 C C . HIS A 1 348 ? -12.188 22.359 -9.508 1 95.31 348 HIS A C 1
ATOM 2747 O O . HIS A 1 348 ? -13.281 22.109 -9.008 1 95.31 348 HIS A O 1
ATOM 2753 N N . PRO A 1 349 ? -11.969 22.438 -10.852 1 94.38 349 PRO A N 1
ATOM 2754 C CA . PRO A 1 349 ? -13.094 22.094 -11.727 1 94.38 349 PRO A CA 1
ATOM 2755 C C . PRO A 1 349 ? -13.539 20.641 -11.562 1 94.38 349 PRO A C 1
ATOM 2757 O O . PRO A 1 349 ? -12.695 19.75 -11.398 1 94.38 349 PRO A O 1
ATOM 2760 N N . ALA A 1 350 ? -14.828 20.422 -11.703 1 93.31 350 ALA A N 1
ATOM 2761 C CA . ALA A 1 350 ? -15.414 19.109 -11.445 1 93.31 350 ALA A CA 1
ATOM 2762 C C . ALA A 1 350 ? -14.93 18.078 -12.469 1 93.31 350 ALA A C 1
ATOM 2764 O O . ALA A 1 350 ? -14.875 16.875 -12.18 1 93.31 350 ALA A O 1
ATOM 2765 N N . ASP A 1 351 ? -14.461 18.547 -13.625 1 93.62 351 ASP A N 1
ATOM 2766 C CA . ASP A 1 351 ? -14.039 17.641 -14.688 1 93.62 351 ASP A CA 1
ATOM 2767 C C . ASP A 1 351 ? -12.602 17.188 -14.484 1 93.62 351 ASP A C 1
ATOM 2769 O O . ASP A 1 351 ? -12.133 16.266 -15.164 1 93.62 351 ASP A O 1
ATOM 2773 N N . GLY A 1 352 ? -11.914 17.859 -13.602 1 93.62 352 GLY A N 1
ATOM 2774 C CA . GLY A 1 352 ? -10.578 17.438 -13.203 1 93.62 352 GLY A CA 1
ATOM 2775 C C . GLY A 1 352 ? -9.586 17.422 -14.352 1 93.62 352 GLY A C 1
ATOM 2776 O O . GLY A 1 352 ? -9.461 18.422 -15.078 1 93.62 352 GLY A O 1
ATOM 2777 N N . VAL A 1 353 ? -8.969 16.312 -14.547 1 94.69 353 VAL A N 1
ATOM 2778 C CA . VAL A 1 353 ? -7.855 16.141 -15.477 1 94.69 353 VAL A CA 1
ATOM 2779 C C . VAL A 1 353 ? -8.344 16.328 -16.906 1 94.69 353 VAL A C 1
ATOM 2781 O O . VAL A 1 353 ? -7.57 16.688 -17.797 1 94.69 353 VAL A O 1
ATOM 2784 N N . PHE A 1 354 ? -9.633 16.266 -17.156 1 94.06 354 PHE A N 1
ATOM 2785 C CA . PHE A 1 354 ? -10.195 16.359 -18.5 1 94.06 354 PHE A CA 1
ATOM 2786 C C . PHE A 1 354 ? -10.734 17.75 -18.766 1 94.06 354 PHE A C 1
ATOM 2788 O O . PHE A 1 354 ? -11.258 18.031 -19.844 1 94.06 354 PHE A O 1
ATOM 2795 N N . SER A 1 355 ? -10.617 18.609 -17.75 1 92.44 355 SER A N 1
ATOM 2796 C CA . SER A 1 355 ? -11.148 19.953 -17.875 1 92.44 355 SER A CA 1
ATOM 2797 C C . SER A 1 355 ? -10.273 20.812 -18.797 1 92.44 355 SER A C 1
ATOM 2799 O O . SER A 1 355 ? -9.047 20.688 -18.766 1 92.44 355 SER A O 1
ATOM 2801 N N . GLU A 1 356 ? -10.914 21.781 -19.406 1 89.75 356 GLU A N 1
ATOM 2802 C CA . GLU A 1 356 ? -10.203 22.719 -20.281 1 89.75 356 GLU A CA 1
ATOM 2803 C C . GLU A 1 356 ? -9.719 23.938 -19.484 1 89.75 356 GLU A C 1
ATOM 2805 O O . GLU A 1 356 ? -8.859 24.688 -19.969 1 89.75 356 GLU A O 1
ATOM 2810 N N . VAL A 1 357 ? -10.297 24.031 -18.359 1 87.5 357 VAL A N 1
ATOM 2811 C CA . VAL A 1 357 ? -9.867 25.172 -17.547 1 87.5 357 VAL A CA 1
ATOM 2812 C C . VAL A 1 357 ? -8.727 24.75 -16.625 1 87.5 357 VAL A C 1
ATOM 2814 O O . VAL A 1 357 ? -8.406 23.562 -16.531 1 87.5 357 VAL A O 1
ATOM 2817 N N . ASP A 1 358 ? -8.086 25.719 -15.992 1 86.31 358 ASP A N 1
ATOM 2818 C CA . ASP A 1 358 ? -6.938 25.453 -15.125 1 86.31 358 ASP A CA 1
ATOM 2819 C C . ASP A 1 358 ? -7.297 24.453 -14.023 1 86.31 358 ASP A C 1
ATOM 2821 O O . ASP A 1 358 ? -8.453 24.375 -13.602 1 86.31 358 ASP A O 1
ATOM 2825 N N . GLY A 1 359 ? -6.254 23.734 -13.633 1 85.44 359 GLY A N 1
ATOM 2826 C CA . GLY A 1 359 ? -6.445 22.656 -12.672 1 85.44 359 GLY A CA 1
ATOM 2827 C C . GLY A 1 359 ? -7.066 23.125 -11.367 1 85.44 359 GLY A C 1
ATOM 2828 O O . GLY A 1 359 ? -7.691 22.328 -10.656 1 85.44 359 GLY A O 1
ATOM 2829 N N . CYS A 1 360 ? -6.719 24.375 -11.062 1 90 360 CYS A N 1
ATOM 2830 C CA . CYS A 1 360 ? -7.348 24.953 -9.883 1 90 360 CYS A CA 1
ATOM 2831 C C . CYS A 1 360 ? -7.422 26.469 -9.992 1 90 360 CYS A C 1
ATOM 2833 O O . CYS A 1 360 ? -6.734 27.078 -10.828 1 90 360 CYS A O 1
ATOM 2835 N N . THR A 1 361 ? -8.352 27.031 -9.297 1 93.12 361 THR A N 1
ATOM 2836 C CA . THR A 1 361 ? -8.461 28.469 -9.062 1 93.12 361 THR A CA 1
ATOM 2837 C C . THR A 1 361 ? -8.266 28.797 -7.586 1 93.12 361 THR A C 1
ATOM 2839 O O . THR A 1 361 ? -9.008 28.297 -6.734 1 93.12 361 THR A O 1
ATOM 2842 N N . GLN A 1 362 ? -7.285 29.609 -7.359 1 94.62 362 GLN A N 1
ATOM 2843 C CA . GLN A 1 362 ? -6.941 29.922 -5.973 1 94.62 362 GLN A CA 1
ATOM 2844 C C . GLN A 1 362 ? -6.98 31.422 -5.719 1 94.62 362 GLN A C 1
ATOM 2846 O O . GLN A 1 362 ? -6.473 32.219 -6.523 1 94.62 362 GLN A O 1
ATOM 2851 N N . TRP A 1 363 ? -7.617 31.828 -4.664 1 96.69 363 TRP A N 1
ATOM 2852 C CA . TRP A 1 363 ? -7.578 33.219 -4.168 1 96.69 363 TRP A CA 1
ATOM 2853 C C . TRP A 1 363 ? -7.18 33.25 -2.695 1 96.69 363 TRP A C 1
ATOM 2855 O O . TRP A 1 363 ? -7.797 32.562 -1.863 1 96.69 363 TRP A O 1
ATOM 2865 N N . HIS A 1 364 ? -6.188 34 -2.398 1 96.5 364 HIS A N 1
ATOM 2866 C CA . HIS A 1 364 ? -5.66 34.094 -1.041 1 96.5 364 HIS A CA 1
ATOM 2867 C C . HIS A 1 364 ? -6.324 35.25 -0.267 1 96.5 364 HIS A C 1
ATOM 2869 O O . HIS A 1 364 ? -6.734 36.25 -0.856 1 96.5 364 HIS A O 1
ATOM 2875 N N . SER A 1 365 ? -6.48 35.031 1.007 1 96.62 365 SER A N 1
ATOM 2876 C CA . SER A 1 365 ? -6.832 36.125 1.901 1 96.62 365 SER A CA 1
ATOM 2877 C C . SER A 1 365 ? -5.586 36.906 2.361 1 96.62 365 SER A C 1
ATOM 2879 O O . SER A 1 365 ? -4.465 36.406 2.174 1 96.62 365 SER A O 1
ATOM 2881 N N . LYS A 1 366 ? -5.855 38.062 2.959 1 96.88 366 LYS A N 1
ATOM 2882 C CA . LYS A 1 366 ? -4.742 38.906 3.367 1 96.88 366 LYS A CA 1
ATOM 2883 C C . LYS A 1 366 ? -4.055 38.375 4.613 1 96.88 366 LYS A C 1
ATOM 2885 O O . LYS A 1 366 ? -2.926 38.75 4.926 1 96.88 366 LYS A O 1
ATOM 2890 N N . GLY A 1 367 ? -4.703 37.5 5.312 1 97.06 367 GLY A N 1
ATOM 2891 C CA . GLY A 1 367 ? -4.18 36.906 6.531 1 97.06 367 GLY A CA 1
ATOM 2892 C C . GLY A 1 367 ? -4.922 35.656 6.957 1 97.06 367 GLY A C 1
ATOM 2893 O O . GLY A 1 367 ? -5.77 35.125 6.219 1 97.06 367 GLY A O 1
ATOM 2894 N N . VAL A 1 368 ? -4.566 35.125 8.18 1 98.06 368 VAL A N 1
ATOM 2895 C CA . VAL A 1 368 ? -5.211 33.938 8.703 1 98.06 368 VAL A CA 1
ATOM 2896 C C . VAL A 1 368 ? -6.609 34.281 9.219 1 98.06 368 VAL A C 1
ATOM 2898 O O . VAL A 1 368 ? -6.906 35.438 9.484 1 98.06 368 VAL A O 1
ATOM 2901 N N . TYR A 1 369 ? -7.5 33.344 9.312 1 98.38 369 TYR A N 1
ATOM 2902 C CA . TYR A 1 369 ? -8.867 33.531 9.797 1 98.38 369 TYR A CA 1
ATOM 2903 C C . TYR A 1 369 ? -9.172 32.562 10.945 1 98.38 369 TYR A C 1
ATOM 2905 O O . TYR A 1 369 ? -8.539 31.516 11.062 1 98.38 369 TYR A O 1
ATOM 2913 N N . GLN A 1 370 ? -10.125 32.938 11.797 1 98.62 370 GLN A N 1
ATOM 2914 C CA . GLN A 1 370 ? -10.531 32.125 12.945 1 98.62 370 GLN A CA 1
ATOM 2915 C C . GLN A 1 370 ? -11.531 31.047 12.539 1 98.62 370 GLN A C 1
ATOM 2917 O O . GLN A 1 370 ? -12.258 31.203 11.555 1 98.62 370 GLN A O 1
ATOM 2922 N N . ILE A 1 371 ? -11.539 29.938 13.211 1 98.88 371 ILE A N 1
ATOM 2923 C CA . ILE A 1 371 ? -12.539 28.891 13.062 1 98.88 371 ILE A CA 1
ATOM 2924 C C . ILE A 1 371 ? -13.258 28.672 14.391 1 98.88 371 ILE A C 1
ATOM 2926 O O . ILE A 1 371 ? -12.625 28.359 15.398 1 98.88 371 ILE A O 1
ATOM 2930 N N . PRO A 1 372 ? -14.57 28.828 14.461 1 98.81 372 PRO A N 1
ATOM 2931 C CA . PRO A 1 372 ? -15.312 28.703 15.719 1 98.81 372 PRO A CA 1
ATOM 2932 C C . PRO A 1 372 ? -15.664 27.266 16.078 1 98.81 372 PRO A C 1
ATOM 2934 O O . PRO A 1 372 ? -15.891 26.453 15.18 1 98.81 372 PRO A O 1
ATOM 2937 N N . PHE A 1 373 ? -15.812 26.953 17.375 1 98.75 373 PHE A N 1
ATOM 2938 C CA . PHE A 1 373 ? -16.188 25.641 17.875 1 98.75 373 PHE A CA 1
ATOM 2939 C C . PHE A 1 373 ? -17.609 25.281 17.438 1 98.75 373 PHE A C 1
ATOM 2941 O O . PHE A 1 373 ? -17.922 24.109 17.203 1 98.75 373 PHE A O 1
ATOM 2948 N N . SER A 1 374 ? -18.438 26.234 17.203 1 98.81 374 SER A N 1
ATOM 2949 C CA . SER A 1 374 ? -19.828 26.047 16.828 1 98.81 374 SER A CA 1
ATOM 2950 C C . SER A 1 374 ? -19.953 25.469 15.422 1 98.81 374 SER A C 1
ATOM 2952 O O . SER A 1 374 ? -21.016 25 15.023 1 98.81 374 SER A O 1
ATOM 2954 N N . SER A 1 375 ? -18.859 25.469 14.641 1 98.81 375 SER A N 1
ATOM 2955 C CA . SER A 1 375 ? -18.859 24.828 13.328 1 98.81 375 SER A CA 1
ATOM 2956 C C . SER A 1 375 ? -18.469 23.359 13.438 1 98.81 375 SER A C 1
ATOM 2958 O O . SER A 1 375 ? -18.406 22.656 12.43 1 98.81 375 SER A O 1
ATOM 2960 N N . MET A 1 376 ? -18.203 22.844 14.68 1 98.88 376 MET A N 1
ATOM 2961 C CA . MET A 1 376 ? -17.672 21.5 14.844 1 98.88 376 MET A CA 1
ATOM 2962 C C . MET A 1 376 ? -18.594 20.656 15.719 1 98.88 376 MET A C 1
ATOM 2964 O O . MET A 1 376 ? -18.219 19.562 16.141 1 98.88 376 MET A O 1
ATOM 2968 N N . VAL A 1 377 ? -19.766 21.156 16.031 1 98.62 377 VAL A N 1
ATOM 2969 C CA . VAL A 1 377 ? -20.688 20.422 16.906 1 98.62 377 VAL A CA 1
ATOM 2970 C C . VAL A 1 377 ? -22.047 20.312 16.25 1 98.62 377 VAL A C 1
ATOM 2972 O O . VAL A 1 377 ? -22.359 21.047 15.305 1 98.62 377 VAL A O 1
ATOM 2975 N N . CYS A 1 378 ? -22.812 19.391 16.703 1 98.12 378 CYS A N 1
ATOM 2976 C CA . CYS A 1 378 ? -24.156 19.141 16.203 1 98.12 378 CYS A CA 1
ATOM 2977 C C . CYS A 1 378 ? -25.203 19.516 17.25 1 98.12 378 CYS A C 1
ATOM 2979 O O . CYS A 1 378 ? -25.172 19.016 18.375 1 98.12 378 CYS A O 1
ATOM 2981 N N . SER A 1 379 ? -26.156 20.328 16.906 1 97.38 379 SER A N 1
ATOM 2982 C CA . SER A 1 379 ? -27.203 20.75 17.844 1 97.38 379 SER A CA 1
ATOM 2983 C C . SER A 1 379 ? -28.172 19.609 18.125 1 97.38 379 SER A C 1
ATOM 2985 O O . SER A 1 379 ? -28.719 19.531 19.234 1 97.38 379 SER A O 1
ATOM 2987 N N . GLU A 1 380 ? -28.359 18.75 17.188 1 97.81 380 GLU A N 1
ATOM 2988 C CA . GLU A 1 380 ? -29.406 17.734 17.25 1 97.81 380 GLU A CA 1
ATOM 2989 C C . GLU A 1 380 ? -28.891 16.469 17.938 1 97.81 380 GLU A C 1
ATOM 2991 O O . GLU A 1 380 ? -29.688 15.656 18.422 1 97.81 380 GLU A O 1
ATOM 2996 N N . ILE A 1 381 ? -27.625 16.234 17.984 1 98.56 381 ILE A N 1
ATOM 2997 C CA . ILE A 1 381 ? -27.016 15.062 18.594 1 98.56 381 ILE A CA 1
ATOM 2998 C C . ILE A 1 381 ? -25.984 15.5 19.641 1 98.56 381 ILE A C 1
ATOM 3000 O O . ILE A 1 381 ? -24.812 15.711 19.328 1 98.56 381 ILE A O 1
ATOM 3004 N N . PRO A 1 382 ? -26.328 15.5 20.875 1 97.75 382 PRO A N 1
ATOM 3005 C CA . PRO A 1 382 ? -25.609 16.188 21.938 1 97.75 382 PRO A CA 1
ATOM 3006 C C . PRO A 1 382 ? -24.172 15.68 22.125 1 97.75 382 PRO A C 1
ATOM 3008 O O . PRO A 1 382 ? -23.297 16.438 22.531 1 97.75 382 PRO A O 1
ATOM 3011 N N . ASN A 1 383 ? -23.984 14.367 21.891 1 98.56 383 ASN A N 1
ATOM 3012 C CA . ASN A 1 383 ? -22.672 13.82 22.219 1 98.56 383 ASN A CA 1
ATOM 3013 C C . ASN A 1 383 ? -21.828 13.547 20.969 1 98.56 383 ASN A C 1
ATOM 3015 O O . ASN A 1 383 ? -20.969 12.68 20.984 1 98.56 383 ASN A O 1
ATOM 3019 N N . LEU A 1 384 ? -22.156 14.297 19.844 1 98.81 384 LEU A N 1
ATOM 3020 C CA . LEU A 1 384 ? -21.438 14.141 18.578 1 98.81 384 LEU A CA 1
ATOM 3021 C C . LEU A 1 384 ? -20.672 15.406 18.219 1 98.81 384 LEU A C 1
ATOM 3023 O O . LEU A 1 384 ? -21.188 16.516 18.328 1 98.81 384 LEU A O 1
ATOM 3027 N N . MET A 1 385 ? -19.375 15.227 17.828 1 98.94 385 MET A N 1
ATOM 3028 C CA . MET A 1 385 ? -18.562 16.328 17.297 1 98.94 385 MET A CA 1
ATOM 3029 C C . MET A 1 385 ? -18.031 15.992 15.914 1 98.94 385 MET A C 1
ATOM 3031 O O . MET A 1 385 ? -17.812 14.828 15.594 1 98.94 385 MET A O 1
ATOM 3035 N N . TYR A 1 386 ? -17.859 17.062 15.062 1 98.44 386 TYR A N 1
ATOM 3036 C CA . TYR A 1 386 ? -17.391 16.938 13.688 1 98.44 386 TYR A CA 1
ATOM 3037 C C . TYR A 1 386 ? -15.875 17.156 13.617 1 98.44 386 TYR A C 1
ATOM 3039 O O . TYR A 1 386 ? -15.367 18.203 13.992 1 98.44 386 TYR A O 1
ATOM 3047 N N . GLY A 1 387 ? -15.148 16.172 13.109 1 98.25 387 GLY A N 1
ATOM 3048 C CA . GLY A 1 387 ? -13.711 16.297 12.914 1 98.25 387 GLY A CA 1
ATOM 3049 C C . GLY A 1 387 ? -13.289 16.188 11.461 1 98.25 387 GLY A C 1
ATOM 3050 O O . GLY A 1 387 ? -13.953 15.5 10.672 1 98.25 387 GLY A O 1
ATOM 3051 N N . GLY A 1 388 ? -12.195 16.797 11.125 1 97.12 388 GLY A N 1
ATOM 3052 C CA . GLY A 1 388 ? -11.688 16.75 9.758 1 97.12 388 GLY A CA 1
ATOM 3053 C C . GLY A 1 388 ? -12.43 17.688 8.82 1 97.12 388 GLY A C 1
ATOM 3054 O O . GLY A 1 388 ? -12.727 18.828 9.172 1 97.12 388 GLY A O 1
ATOM 3055 N N . ARG A 1 389 ? -12.664 17.188 7.605 1 96.88 389 ARG A N 1
ATOM 3056 C CA . ARG A 1 389 ? -13.195 18.078 6.582 1 96.88 389 ARG A CA 1
ATOM 3057 C C . ARG A 1 389 ? -14.719 18.109 6.609 1 96.88 389 ARG A C 1
ATOM 3059 O O . ARG A 1 389 ? -15.352 18.734 5.758 1 96.88 389 ARG A O 1
ATOM 306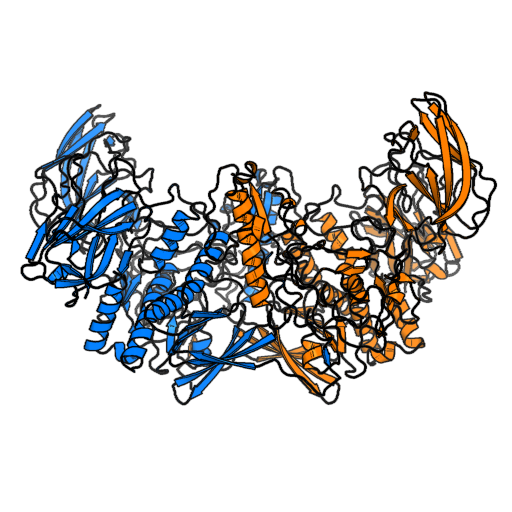6 N N . ILE A 1 390 ? -15.367 17.516 7.629 1 98.5 390 ILE A N 1
ATOM 3067 C CA . ILE A 1 390 ? -16.828 17.391 7.59 1 98.5 390 ILE A CA 1
ATOM 3068 C C . ILE A 1 390 ? -17.453 18.5 8.422 1 98.5 390 ILE A C 1
ATOM 3070 O O . ILE A 1 390 ? -18.641 18.438 8.758 1 98.5 390 ILE A O 1
ATOM 3074 N N . MET A 1 391 ? -16.688 19.484 8.844 1 98.38 391 MET A N 1
ATOM 3075 C CA . MET A 1 391 ? -17.188 20.578 9.664 1 98.38 391 MET A CA 1
ATOM 3076 C C . MET A 1 391 ? -18.25 21.391 8.906 1 98.38 391 MET A C 1
ATOM 3078 O O . MET A 1 391 ? -18.406 21.234 7.695 1 98.38 391 MET A O 1
ATOM 3082 N N . SER A 1 392 ? -18.922 22.266 9.625 1 98.81 392 SER A N 1
ATOM 3083 C CA . SER A 1 392 ? -19.969 23.125 9.078 1 98.81 392 SER A CA 1
ATOM 3084 C C . SER A 1 392 ? -19.375 24.297 8.297 1 98.81 392 SER A C 1
ATOM 3086 O O . SER A 1 392 ? -18.859 25.25 8.883 1 98.81 392 SER A O 1
ATOM 3088 N N . ALA A 1 393 ? -19.406 24.188 6.973 1 98.75 393 ALA A N 1
ATOM 3089 C CA . ALA A 1 393 ? -18.859 25.219 6.09 1 98.75 393 ALA A CA 1
ATOM 3090 C C . ALA A 1 393 ? -19.562 25.203 4.734 1 98.75 393 ALA A C 1
ATOM 3092 O O . ALA A 1 393 ? -20.062 24.156 4.293 1 98.75 393 ALA A O 1
ATOM 3093 N N . SER A 1 394 ? -19.719 26.375 4.129 1 98.12 394 SER A N 1
ATOM 3094 C CA . SER A 1 394 ? -20.141 26.422 2.732 1 98.12 394 SER A CA 1
ATOM 3095 C C . SER A 1 394 ? -19.094 25.797 1.814 1 98.12 394 SER A C 1
ATOM 3097 O O . SER A 1 394 ? -17.953 25.578 2.223 1 98.12 394 SER A O 1
ATOM 3099 N N . HIS A 1 395 ? -19.5 25.531 0.589 1 97.5 395 HIS A N 1
ATOM 3100 C CA . HIS A 1 395 ? -18.578 24.984 -0.403 1 97.5 395 HIS A CA 1
ATOM 3101 C C . HIS A 1 395 ? -17.375 25.906 -0.592 1 97.5 395 HIS A C 1
ATOM 3103 O O . HIS A 1 395 ? -16.234 25.438 -0.681 1 97.5 395 HIS A O 1
ATOM 3109 N N . VAL A 1 396 ? -17.609 27.172 -0.617 1 97.94 396 VAL A N 1
ATOM 3110 C CA . VAL A 1 396 ? -16.547 28.141 -0.871 1 97.94 396 VAL A CA 1
ATOM 3111 C C . VAL A 1 396 ? -15.602 28.203 0.326 1 97.94 396 VAL A C 1
ATOM 3113 O O . VAL A 1 396 ? -14.383 28.141 0.162 1 97.94 396 VAL A O 1
ATOM 3116 N N . ALA A 1 397 ? -16.141 28.281 1.526 1 98.62 397 ALA A N 1
ATOM 3117 C CA . ALA A 1 397 ? -15.289 28.312 2.711 1 98.62 397 ALA A CA 1
ATOM 3118 C C . ALA A 1 397 ? -14.547 26.984 2.883 1 98.62 397 ALA A C 1
ATOM 3120 O O . ALA A 1 397 ? -13.406 26.953 3.346 1 98.62 397 ALA A O 1
ATOM 3121 N N . PHE A 1 398 ? -15.219 25.938 2.51 1 98.12 398 PHE A N 1
ATOM 3122 C CA . PHE A 1 398 ? -14.648 24.594 2.564 1 98.12 398 PHE A CA 1
ATOM 3123 C C . PHE A 1 398 ? -13.359 24.516 1.754 1 98.12 398 PHE A C 1
ATOM 3125 O O . PHE A 1 398 ? -12.43 23.812 2.129 1 98.12 398 PHE A O 1
ATOM 3132 N N . ALA A 1 399 ? -13.234 25.266 0.764 1 97.5 399 ALA A N 1
ATOM 3133 C CA . ALA A 1 399 ? -12.078 25.266 -0.123 1 97.5 399 ALA A CA 1
ATOM 3134 C C . ALA A 1 399 ? -10.797 25.594 0.643 1 97.5 399 ALA A C 1
ATOM 3136 O O . ALA A 1 399 ? -9.695 25.266 0.202 1 97.5 399 ALA A O 1
ATOM 3137 N N . SER A 1 400 ? -10.953 26.172 1.78 1 98.06 400 SER A N 1
ATOM 3138 C CA . SER A 1 400 ? -9.789 26.547 2.586 1 98.06 400 SER A CA 1
ATOM 3139 C C . SER A 1 400 ? -9.758 25.766 3.896 1 98.06 400 SER A C 1
ATOM 3141 O O . SER A 1 400 ? -8.68 25.406 4.383 1 98.06 400 SER A O 1
ATOM 3143 N N . THR A 1 401 ? -10.891 25.469 4.484 1 98.25 401 THR A N 1
ATOM 3144 C CA . THR A 1 401 ? -10.969 24.891 5.824 1 98.25 401 THR A CA 1
ATOM 3145 C C . THR A 1 401 ? -10.648 23.406 5.793 1 98.25 401 THR A C 1
ATOM 3147 O O . THR A 1 401 ? -10.367 22.797 6.832 1 98.25 401 THR A O 1
ATOM 3150 N N . ARG A 1 402 ? -10.594 22.812 4.633 1 97.69 402 ARG A N 1
ATOM 3151 C CA . ARG A 1 402 ? -10.492 21.359 4.508 1 97.69 402 ARG A CA 1
ATOM 3152 C C . ARG A 1 402 ? -9.039 20.906 4.555 1 97.69 402 ARG A C 1
ATOM 3154 O O . ARG A 1 402 ? -8.766 19.703 4.59 1 97.69 402 ARG A O 1
ATOM 3161 N N . VAL A 1 403 ? -8.117 21.781 4.578 1 97.38 403 VAL A N 1
ATOM 3162 C CA . VAL A 1 403 ? -6.707 21.422 4.434 1 97.38 403 VAL A CA 1
ATOM 3163 C C . VAL A 1 403 ? -6.227 20.688 5.688 1 97.38 403 VAL A C 1
ATOM 3165 O O . VAL A 1 403 ? -6.648 21.016 6.801 1 97.38 403 VAL A O 1
ATOM 3168 N N . MET A 1 404 ? -5.316 19.781 5.555 1 97.5 404 MET A N 1
ATOM 3169 C CA . MET A 1 404 ? -5.039 18.734 6.527 1 97.5 404 MET A CA 1
ATOM 3170 C C . MET A 1 404 ? -4.504 19.312 7.828 1 97.5 404 MET A C 1
ATOM 3172 O O . MET A 1 404 ? -4.918 18.906 8.914 1 97.5 404 MET A O 1
ATOM 3176 N N . ALA A 1 405 ? -3.533 20.234 7.758 1 98.19 405 ALA A N 1
ATOM 3177 C CA . ALA A 1 405 ? -2.982 20.797 8.984 1 98.19 405 ALA A CA 1
ATOM 3178 C C . ALA A 1 405 ? -4.039 21.594 9.75 1 98.19 405 ALA A C 1
ATOM 3180 O O . ALA A 1 405 ? -4.074 21.578 10.977 1 98.19 405 ALA A O 1
ATOM 3181 N N . THR A 1 406 ? -4.891 22.297 9.016 1 98.44 406 THR A N 1
ATOM 3182 C CA . THR A 1 406 ? -6.004 23.016 9.625 1 98.44 406 THR A CA 1
ATOM 3183 C C . THR A 1 406 ? -6.965 22.047 10.305 1 98.44 406 THR A C 1
ATOM 3185 O O . THR A 1 406 ? -7.375 22.266 11.445 1 98.44 406 THR A O 1
ATOM 3188 N N . CYS A 1 407 ? -7.25 20.953 9.633 1 98.62 407 CYS A N 1
ATOM 3189 C CA . CYS A 1 407 ? -8.102 19.922 10.211 1 98.62 407 CYS A CA 1
ATOM 3190 C C . CYS A 1 407 ? -7.477 19.328 11.469 1 98.62 407 CYS A C 1
ATOM 3192 O O . CYS A 1 407 ? -8.18 19 12.422 1 98.62 407 CYS A O 1
ATOM 3194 N N . GLY A 1 408 ? -6.164 19.172 11.406 1 98.56 408 GLY A N 1
ATOM 3195 C CA . GLY A 1 408 ? -5.465 18.688 12.586 1 98.56 408 GLY A CA 1
ATOM 3196 C C . GLY A 1 408 ? -5.582 19.641 13.773 1 98.56 408 GLY A C 1
ATOM 3197 O O . GLY A 1 408 ? -5.801 19.203 14.898 1 98.56 408 GLY A O 1
ATOM 3198 N N . ALA A 1 409 ? -5.449 20.906 13.5 1 98.19 409 ALA A N 1
ATOM 3199 C CA . ALA A 1 409 ? -5.582 21.906 14.555 1 98.19 409 ALA A CA 1
ATOM 3200 C C . ALA A 1 409 ? -7 21.922 15.125 1 98.19 409 ALA A C 1
ATOM 3202 O O . ALA A 1 409 ? -7.191 22.062 16.328 1 98.19 409 ALA A O 1
ATOM 3203 N N . ASN A 1 410 ? -7.992 21.812 14.242 1 98.81 410 ASN A N 1
ATOM 3204 C CA . ASN A 1 410 ? -9.375 21.672 14.688 1 98.81 410 ASN A CA 1
ATOM 3205 C C . ASN A 1 410 ? -9.547 20.484 15.625 1 98.81 410 ASN A C 1
ATOM 3207 O O . ASN A 1 410 ? -10.227 20.578 16.641 1 98.81 410 ASN A O 1
ATOM 3211 N N . ALA A 1 411 ? -8.891 19.438 15.258 1 98.75 411 ALA A N 1
ATOM 3212 C CA . ALA A 1 411 ? -9.062 18.188 15.984 1 98.75 411 ALA A CA 1
ATOM 3213 C C . ALA A 1 411 ? -8.398 18.25 17.359 1 98.75 411 ALA A C 1
ATOM 3215 O O . ALA A 1 411 ? -8.875 17.625 18.312 1 98.75 411 ALA A O 1
ATOM 3216 N N . ASN A 1 412 ? -7.328 18.984 17.422 1 98.31 412 ASN A N 1
ATOM 3217 C CA . ASN A 1 412 ? -6.754 19.25 18.734 1 98.31 412 ASN A CA 1
ATOM 3218 C C . ASN A 1 412 ? -7.777 19.859 19.672 1 98.31 412 ASN A C 1
ATOM 3220 O O . ASN A 1 412 ? -7.883 19.453 20.844 1 98.31 412 ASN A O 1
ATOM 3224 N N . ALA A 1 413 ? -8.531 20.766 19.188 1 98.75 413 ALA A N 1
ATOM 3225 C CA . ALA A 1 413 ? -9.578 21.406 19.969 1 98.75 413 ALA A CA 1
ATOM 3226 C C . ALA A 1 413 ? -10.664 20.406 20.359 1 98.75 413 ALA A C 1
ATOM 3228 O O . ALA A 1 413 ? -11.203 20.469 21.469 1 98.75 413 ALA A O 1
ATOM 3229 N N . LEU A 1 414 ? -10.969 19.5 19.516 1 98.88 414 LEU A N 1
ATOM 3230 C CA . LEU A 1 414 ? -11.992 18.5 19.797 1 98.88 414 LEU A CA 1
ATOM 3231 C C . LEU A 1 414 ? -11.562 17.578 20.922 1 98.88 414 LEU A C 1
ATOM 3233 O O . LEU A 1 414 ? -12.383 17.219 21.781 1 98.88 414 LEU A O 1
ATOM 3237 N N . GLY A 1 415 ? -10.273 17.188 20.891 1 98.81 415 GLY A N 1
ATOM 3238 C CA . GLY A 1 415 ? -9.773 16.359 21.984 1 98.81 415 GLY A CA 1
ATOM 3239 C C . GLY A 1 415 ? -9.891 17.031 23.344 1 98.81 415 GLY A C 1
ATOM 3240 O O . GLY A 1 415 ? -10.312 16.422 24.328 1 98.81 415 GLY A O 1
ATOM 3241 N N . ILE A 1 416 ? -9.57 18.312 23.391 1 98.69 416 ILE A N 1
ATOM 3242 C CA . ILE A 1 416 ? -9.648 19.078 24.641 1 98.69 416 ILE A CA 1
ATOM 3243 C C . ILE A 1 416 ? -11.117 19.266 25.031 1 98.69 416 ILE A C 1
ATOM 3245 O O . ILE A 1 416 ? -11.453 19.203 26.219 1 98.69 416 ILE A O 1
ATOM 3249 N N . ALA A 1 417 ? -11.953 19.516 24.031 1 98.88 417 ALA A N 1
ATOM 3250 C CA . ALA A 1 417 ? -13.383 19.625 24.297 1 98.88 417 ALA A CA 1
ATOM 3251 C C . ALA A 1 417 ? -13.914 18.359 24.969 1 98.88 417 ALA A C 1
ATOM 3253 O O . ALA A 1 417 ? -14.672 18.438 25.938 1 98.88 417 ALA A O 1
ATOM 3254 N N . ALA A 1 418 ? -13.484 17.203 24.469 1 98.81 418 ALA A N 1
ATOM 3255 C CA . ALA A 1 418 ? -13.922 15.945 25.062 1 98.81 418 ALA A CA 1
ATOM 3256 C C . ALA A 1 418 ? -13.492 15.836 26.516 1 98.81 418 ALA A C 1
ATOM 3258 O O . ALA A 1 418 ? -14.258 15.359 27.359 1 98.81 418 ALA A O 1
ATOM 3259 N N . SER A 1 419 ? -12.312 16.219 26.812 1 98.69 419 SER A N 1
ATOM 3260 C CA . SER A 1 419 ? -11.805 16.188 28.172 1 98.69 419 SER A CA 1
ATOM 3261 C C . SER A 1 419 ? -12.617 17.094 29.094 1 98.69 419 SER A C 1
ATOM 3263 O O . SER A 1 419 ? -12.977 16.703 30.203 1 98.69 419 SER A O 1
ATOM 3265 N N . LEU A 1 420 ? -12.938 18.312 28.672 1 98.56 420 LEU A N 1
ATOM 3266 C CA . LEU A 1 420 ? -13.695 19.266 29.469 1 98.56 420 LEU A CA 1
ATOM 3267 C C . LEU A 1 420 ? -15.117 18.781 29.688 1 98.56 420 LEU A C 1
ATOM 3269 O O . LEU A 1 420 ? -15.672 18.938 30.781 1 98.56 420 LEU A O 1
ATOM 3273 N N . CYS A 1 421 ? -15.695 18.25 28.609 1 98.62 421 CYS A N 1
ATOM 3274 C CA . CYS A 1 421 ? -17.031 17.703 28.734 1 98.62 421 CYS A CA 1
ATOM 3275 C C . CYS A 1 421 ? -17.078 16.609 29.797 1 98.62 421 CYS A C 1
ATOM 3277 O O . CYS A 1 421 ? -18.016 16.547 30.594 1 98.62 421 CYS A O 1
ATOM 3279 N N . LYS A 1 422 ? -16.094 15.742 29.781 1 98.25 422 LYS A N 1
ATOM 3280 C CA . LYS A 1 422 ? -16.016 14.68 30.781 1 98.25 422 LYS A CA 1
ATOM 3281 C C . LYS A 1 422 ? -15.852 15.266 32.188 1 98.25 422 LYS A C 1
ATOM 3283 O O . LYS A 1 422 ? -16.594 14.891 33.094 1 98.25 422 LYS A O 1
ATOM 3288 N N . LYS A 1 423 ? -14.953 16.203 32.375 1 97.56 423 LYS A N 1
ATOM 3289 C CA . LYS A 1 423 ? -14.625 16.781 33.656 1 97.56 423 LYS A CA 1
ATOM 3290 C C . LYS A 1 423 ? -15.82 17.531 34.25 1 97.56 423 LYS A C 1
ATOM 3292 O O . LYS A 1 423 ? -16.047 17.5 35.469 1 97.56 423 LYS A O 1
ATOM 3297 N N . GLN A 1 424 ? -16.578 18.188 33.375 1 97.19 424 GLN A N 1
ATOM 3298 C CA . GLN A 1 424 ? -17.672 19.047 33.844 1 97.19 424 GLN A CA 1
ATOM 3299 C C . GLN A 1 424 ? -19.016 18.328 33.719 1 97.19 424 GLN A C 1
ATOM 3301 O O . GLN A 1 424 ? -20.047 18.844 34.125 1 97.19 424 GLN A O 1
ATOM 3306 N N . SER A 1 425 ? -19 17.141 33.156 1 97.19 425 SER A N 1
ATOM 3307 C CA . SER A 1 425 ? -20.219 16.359 32.906 1 97.19 425 SER A CA 1
ATOM 3308 C C . SER A 1 425 ? -21.234 17.141 32.094 1 97.19 425 SER A C 1
ATOM 3310 O O . SER A 1 425 ? -22.391 17.281 32.5 1 97.19 425 SER A O 1
ATOM 3312 N N . VAL A 1 426 ? -20.734 17.719 30.984 1 97.75 426 VAL A N 1
ATOM 3313 C CA . VAL A 1 426 ? -21.594 18.469 30.078 1 97.75 426 VAL A CA 1
ATOM 3314 C C . VAL A 1 426 ? -21.406 17.969 28.641 1 97.75 426 VAL A C 1
ATOM 3316 O O . VAL A 1 426 ? -20.453 17.219 28.359 1 97.75 426 VAL A O 1
ATOM 3319 N N . ASP A 1 427 ? -22.328 18.375 27.781 1 98 427 ASP A N 1
ATOM 3320 C CA . ASP A 1 427 ? -22.219 18.078 26.359 1 98 427 ASP A CA 1
ATOM 3321 C C . ASP A 1 427 ? -21.453 19.172 25.625 1 98 427 ASP A C 1
ATOM 3323 O O . ASP A 1 427 ? -21.328 20.297 26.125 1 98 427 ASP A O 1
ATOM 3327 N N . PRO A 1 428 ? -20.984 18.891 24.422 1 98.31 428 PRO A N 1
ATOM 3328 C CA . PRO A 1 428 ? -20.141 19.844 23.688 1 98.31 428 PRO A CA 1
ATOM 3329 C C . PRO A 1 428 ? -20.844 21.188 23.469 1 98.31 428 PRO A C 1
ATOM 3331 O O . PRO A 1 428 ? -20.203 22.234 23.562 1 98.31 428 PRO A O 1
ATOM 3334 N N . MET A 1 429 ? -22.125 21.219 23.25 1 97.75 429 MET A N 1
ATOM 3335 C CA . MET A 1 429 ? -22.859 22.453 22.984 1 97.75 429 MET A CA 1
ATOM 3336 C C . MET A 1 429 ? -22.812 23.391 24.172 1 97.75 429 MET A C 1
ATOM 3338 O O . MET A 1 429 ? -22.859 24.609 24.016 1 97.75 429 MET A O 1
ATOM 3342 N N . GLU A 1 430 ? -22.672 22.797 25.297 1 98 430 GLU A N 1
ATOM 3343 C CA . GLU A 1 430 ? -22.641 23.594 26.516 1 98 430 GLU A CA 1
ATOM 3344 C C . GLU A 1 430 ? -21.312 24.359 26.641 1 98 430 GLU A C 1
ATOM 3346 O O . GLU A 1 430 ? -21.234 25.328 27.406 1 98 430 GLU A O 1
ATOM 3351 N N . LEU A 1 431 ? -20.328 23.906 25.938 1 98.5 431 LEU A N 1
ATOM 3352 C CA . LEU A 1 431 ? -19.062 24.625 25.938 1 98.5 431 LEU A CA 1
ATOM 3353 C C . LEU A 1 431 ? -19.188 25.984 25.25 1 98.5 431 LEU A C 1
ATOM 3355 O O . LEU A 1 431 ? -18.328 26.844 25.422 1 98.5 431 LEU A O 1
ATOM 3359 N N . LEU A 1 432 ? -20.281 26.219 24.469 1 98.25 432 LEU A N 1
ATOM 3360 C CA . LEU A 1 432 ? -20.484 27.469 23.75 1 98.25 432 LEU A CA 1
ATOM 3361 C C . LEU A 1 432 ? -20.969 28.578 24.688 1 98.25 432 LEU A C 1
ATOM 3363 O O . LEU A 1 432 ? -20.922 29.75 24.328 1 98.25 432 LEU A O 1
ATOM 3367 N N . VAL A 1 433 ? -21.406 28.172 25.844 1 97.62 433 VAL A N 1
ATOM 3368 C CA . VAL A 1 433 ? -21.812 29.172 26.828 1 97.62 433 VAL A CA 1
ATOM 3369 C C . VAL A 1 433 ? -20.609 30.016 27.234 1 97.62 433 VAL A C 1
ATOM 3371 O O . VAL A 1 433 ? -19.5 29.484 27.391 1 97.62 433 VAL A O 1
ATOM 3374 N N . LYS A 1 434 ? -20.781 31.234 27.469 1 96.25 434 LYS A N 1
ATOM 3375 C CA . LYS A 1 434 ? -19.734 32.25 27.594 1 96.25 434 LYS A CA 1
ATOM 3376 C C . LYS A 1 434 ? -18.672 31.797 28.594 1 96.25 434 LYS A C 1
ATOM 3378 O O . LYS A 1 434 ? -17.484 31.766 28.266 1 96.25 434 LYS A O 1
ATOM 3383 N N . ASN A 1 435 ? -19.016 31.469 29.781 1 95.81 435 ASN A N 1
ATOM 3384 C CA . ASN A 1 435 ? -18.047 31.094 30.812 1 95.81 435 ASN A CA 1
ATOM 3385 C C . ASN A 1 435 ? -17.328 29.797 30.469 1 95.81 435 ASN A C 1
ATOM 3387 O O . ASN A 1 435 ? -16.141 29.656 30.719 1 95.81 435 ASN A O 1
ATOM 3391 N N . ASN A 1 436 ? -18.047 28.828 29.938 1 97.81 436 ASN A N 1
ATOM 3392 C CA . ASN A 1 436 ? -17.438 27.562 29.516 1 97.81 436 ASN A CA 1
ATOM 3393 C C . ASN A 1 436 ? -16.484 27.766 28.359 1 97.81 436 ASN A C 1
ATOM 3395 O O . ASN A 1 436 ? -15.422 27.141 28.297 1 97.81 436 ASN A O 1
ATOM 3399 N N . MET A 1 437 ? -16.891 28.656 27.469 1 98.19 437 MET A N 1
ATOM 3400 C CA . MET A 1 437 ? -16.062 28.938 26.297 1 98.19 437 MET A CA 1
ATOM 3401 C C . MET A 1 437 ? -14.75 29.578 26.703 1 98.19 437 MET A C 1
ATOM 3403 O O . MET A 1 437 ? -13.695 29.219 26.172 1 98.19 437 MET A O 1
ATOM 3407 N N . LYS A 1 438 ? -14.852 30.516 27.625 1 97.31 438 LYS A N 1
ATOM 3408 C CA . LYS A 1 438 ? -13.633 31.156 28.109 1 97.31 438 LYS A CA 1
ATOM 3409 C C . LYS A 1 438 ? -12.688 30.125 28.734 1 97.31 438 LYS A C 1
ATOM 3411 O O . LYS A 1 438 ? -11.477 30.156 28.5 1 97.31 438 LYS A O 1
ATOM 3416 N N . ASN A 1 439 ? -13.273 29.25 29.547 1 97.5 439 ASN A N 1
ATOM 3417 C CA . ASN A 1 439 ? -12.477 28.188 30.141 1 97.5 439 ASN A CA 1
ATOM 3418 C C . ASN A 1 439 ? -11.898 27.25 29.078 1 97.5 439 ASN A C 1
ATOM 3420 O O . ASN A 1 439 ? -10.75 26.828 29.172 1 97.5 439 ASN A O 1
ATOM 3424 N N . PHE A 1 440 ? -12.75 26.906 28.109 1 98 440 PHE A N 1
ATOM 3425 C CA . PHE A 1 440 ? -12.328 26.047 27.016 1 98 440 PHE A CA 1
ATOM 3426 C C . PHE A 1 440 ? -11.133 26.656 26.281 1 98 440 PHE A C 1
ATOM 3428 O O . PHE A 1 440 ? -10.125 25.984 26.062 1 98 440 PHE A O 1
ATOM 3435 N N . GLN A 1 441 ? -11.195 27.875 25.906 1 98.56 441 GLN A N 1
ATOM 3436 C CA . GLN A 1 441 ? -10.125 28.562 25.203 1 98.56 441 GLN A CA 1
ATOM 3437 C C . GLN A 1 441 ? -8.859 28.641 26.047 1 98.56 441 GLN A C 1
ATOM 3439 O O . GLN A 1 441 ? -7.75 28.5 25.547 1 98.56 441 GLN A O 1
ATOM 3444 N N . ARG A 1 442 ? -9 28.875 27.328 1 97.75 442 ARG A N 1
ATOM 3445 C CA . ARG A 1 442 ? -7.848 28.906 28.219 1 97.75 442 ARG A CA 1
ATOM 3446 C C . ARG A 1 442 ? -7.137 27.562 28.25 1 97.75 442 ARG A C 1
ATOM 3448 O O . ARG A 1 442 ? -5.914 27.5 28.125 1 97.75 442 ARG A O 1
ATOM 3455 N N . GLU A 1 443 ? -7.93 26.469 28.359 1 97.31 443 GLU A N 1
ATOM 3456 C CA . GLU A 1 443 ? -7.348 25.125 28.391 1 97.31 443 GLU A CA 1
ATOM 3457 C C . GLU A 1 443 ? -6.664 24.812 27.062 1 97.31 443 GLU A C 1
ATOM 3459 O O . GLU A 1 443 ? -5.625 24.141 27.047 1 97.31 443 GLU A O 1
ATOM 3464 N N . LEU A 1 444 ? -7.27 25.234 26.016 1 97.69 444 LEU A N 1
ATOM 3465 C CA . LEU A 1 444 ? -6.703 25.016 24.688 1 97.69 444 LEU A CA 1
ATOM 3466 C C . LEU A 1 444 ? -5.336 25.688 24.562 1 97.69 444 LEU A C 1
ATOM 3468 O O . LEU A 1 444 ? -4.371 25.062 24.109 1 97.69 444 LEU A O 1
ATOM 3472 N N . MET A 1 445 ? -5.324 26.922 24.922 1 97.44 445 MET A N 1
ATOM 3473 C CA . MET A 1 445 ? -4.07 27.656 24.812 1 97.44 445 MET A CA 1
ATOM 3474 C C . MET A 1 445 ? -3.035 27.125 25.781 1 97.44 445 MET A C 1
ATOM 3476 O O . MET A 1 445 ? -1.842 27.094 25.484 1 97.44 445 MET A O 1
ATOM 3480 N N . ARG A 1 446 ? -3.486 26.641 26.969 1 96.12 446 ARG A N 1
ATOM 3481 C CA . ARG A 1 446 ? -2.598 25.984 27.922 1 96.12 446 ARG A CA 1
ATOM 3482 C C . ARG A 1 446 ? -1.946 24.75 27.297 1 96.12 446 ARG A C 1
ATOM 3484 O O . ARG A 1 446 ? -0.782 24.453 27.562 1 96.12 446 ARG A O 1
ATOM 3491 N N . PHE A 1 447 ? -2.697 24.156 26.406 1 95.31 447 PHE A N 1
ATOM 3492 C CA . PHE A 1 447 ? -2.238 22.922 25.781 1 95.31 447 PHE A CA 1
ATOM 3493 C C . PHE A 1 447 ? -1.474 23.203 24.5 1 95.31 447 PHE A C 1
ATOM 3495 O O . PHE A 1 447 ? -1.097 22.281 23.766 1 95.31 447 PHE A O 1
ATOM 3502 N N . GLY A 1 448 ? -1.222 24.422 24.234 1 92.81 448 GLY A N 1
ATOM 3503 C CA . GLY A 1 448 ? -0.319 24.781 23.141 1 92.81 448 GLY A CA 1
ATOM 3504 C C . GLY A 1 448 ? -1.042 25.234 21.891 1 92.81 448 GLY A C 1
ATOM 3505 O O . GLY A 1 448 ? -0.409 25.516 20.875 1 92.81 448 GLY A O 1
ATOM 3506 N N . GLN A 1 449 ? -2.387 25.375 21.922 1 94.69 449 GLN A N 1
ATOM 3507 C CA . GLN A 1 449 ? -3.186 25.812 20.781 1 94.69 449 GLN A CA 1
ATOM 3508 C C . GLN A 1 449 ? -3.008 27.312 20.547 1 94.69 449 GLN A C 1
ATOM 3510 O O . GLN A 1 449 ? -2.99 28.109 21.5 1 94.69 449 GLN A O 1
ATOM 3515 N N . PHE A 1 450 ? -2.77 27.656 19.281 1 96.5 450 PHE A N 1
ATOM 3516 C CA . PHE A 1 450 ? -2.787 29.062 18.906 1 96.5 450 PHE A CA 1
ATOM 3517 C C . PHE A 1 450 ? -4.164 29.469 18.391 1 96.5 450 PHE A C 1
ATOM 3519 O O . PHE A 1 450 ? -4.746 28.781 17.547 1 96.5 450 PHE A O 1
ATOM 3526 N N . ILE A 1 451 ? -4.73 30.516 18.938 1 97.88 451 ILE A N 1
ATOM 3527 C CA . ILE A 1 451 ? -5.969 31.125 18.484 1 97.88 451 ILE A CA 1
ATOM 3528 C C . ILE A 1 451 ? -5.723 32.594 18.156 1 97.88 451 ILE A C 1
ATOM 3530 O O . ILE A 1 451 ? -5.57 33.438 19.047 1 97.88 451 ILE A O 1
ATOM 3534 N N . PRO A 1 452 ? -5.77 32.969 16.875 1 96.94 452 PRO A N 1
ATOM 3535 C CA . PRO A 1 452 ? -5.512 34.375 16.516 1 96.94 452 PRO A CA 1
ATOM 3536 C C . PRO A 1 452 ? -6.438 35.344 17.25 1 96.94 452 PRO A C 1
ATOM 3538 O O . PRO A 1 452 ? -7.648 35.125 17.297 1 96.94 452 PRO A O 1
ATOM 3541 N N . GLY A 1 453 ? -5.832 36.344 17.766 1 94.94 453 GLY A N 1
ATOM 3542 C CA . GLY A 1 453 ? -6.613 37.406 18.422 1 94.94 453 GLY A CA 1
ATOM 3543 C C . GLY A 1 453 ? -6.82 37.125 19.891 1 94.94 453 GLY A C 1
ATOM 3544 O O . GLY A 1 453 ? -7.34 38 20.625 1 94.94 453 GLY A O 1
ATOM 3545 N N . TYR A 1 454 ? -6.383 35.969 20.375 1 95.94 454 TYR A N 1
ATOM 3546 C CA . TYR A 1 454 ? -6.508 35.625 21.781 1 95.94 454 TYR A CA 1
ATOM 3547 C C . TYR A 1 454 ? -5.137 35.438 22.422 1 95.94 454 TYR A C 1
ATOM 3549 O O . TYR A 1 454 ? -4.176 35.062 21.75 1 95.94 454 TYR A O 1
ATOM 3557 N N . LYS A 1 455 ? -4.965 35.781 23.609 1 95.88 455 LYS A N 1
ATOM 3558 C CA . LYS A 1 455 ? -3.762 35.531 24.406 1 95.88 455 LYS A CA 1
ATOM 3559 C C . LYS A 1 455 ? -4.086 34.75 25.672 1 95.88 455 LYS A C 1
ATOM 3561 O O . LYS A 1 455 ? -5.172 34.906 26.234 1 95.88 455 LYS A O 1
ATOM 3566 N N . LEU A 1 456 ? -3.264 34 26.125 1 97.12 456 LEU A N 1
ATOM 3567 C CA . LEU A 1 456 ? -3.471 33.188 27.328 1 97.12 456 LEU A CA 1
ATOM 3568 C C . LEU A 1 456 ? -3.375 34.062 28.578 1 97.12 456 LEU A C 1
ATOM 3570 O O . LEU A 1 456 ? -2.348 34.719 28.812 1 97.12 456 LEU A O 1
ATOM 3574 N N . ASN A 1 457 ? -4.398 34.219 29.234 1 94.69 457 ASN A N 1
ATOM 3575 C CA . ASN A 1 457 ? -4.477 34.812 30.578 1 94.69 457 ASN A CA 1
ATOM 3576 C C . ASN A 1 457 ? -4.812 33.75 31.625 1 94.69 457 ASN A C 1
ATOM 3578 O O . ASN A 1 457 ? -5.977 33.594 32 1 94.69 457 ASN A O 1
ATOM 3582 N N . ASP A 1 458 ? -3.801 33.188 32.125 1 95.62 458 ASP A N 1
ATOM 3583 C CA . ASP A 1 458 ? -3.955 32.062 33.031 1 95.62 458 ASP A CA 1
ATOM 3584 C C . ASP A 1 458 ? -3.631 32.469 34.469 1 95.62 458 ASP A C 1
ATOM 3586 O O . ASP A 1 458 ? -2.465 32.656 34.812 1 95.62 458 ASP A O 1
ATOM 3590 N N . PRO A 1 459 ? -4.594 32.531 35.312 1 94.38 459 PRO A N 1
ATOM 3591 C CA . PRO A 1 459 ? -4.336 32.938 36.688 1 94.38 459 PRO A CA 1
ATOM 3592 C C . PRO A 1 459 ? -3.518 31.922 37.469 1 94.38 459 PRO A C 1
ATOM 3594 O O . PRO A 1 459 ? -2.922 32.25 38.5 1 94.38 459 PRO A O 1
ATOM 3597 N N . GLU A 1 460 ? -3.488 30.766 37 1 96.25 460 GLU A N 1
ATOM 3598 C CA . GLU A 1 460 ? -2.76 29.719 37.719 1 96.25 460 GLU A CA 1
ATOM 3599 C C . GLU A 1 460 ? -1.277 29.719 37.344 1 96.25 460 GLU A C 1
ATOM 3601 O O . GLU A 1 460 ? -0.47 29.047 38 1 96.25 460 GLU A O 1
ATOM 3606 N N . ASP A 1 461 ? -0.932 30.453 36.375 1 97.81 461 ASP A N 1
ATOM 3607 C CA . ASP A 1 461 ? 0.464 30.547 35.969 1 97.81 461 ASP A CA 1
ATOM 3608 C C . ASP A 1 461 ? 1.261 31.406 36.969 1 97.81 461 ASP A C 1
ATOM 3610 O O . ASP A 1 461 ? 1.078 32.625 37 1 97.81 461 ASP A O 1
ATOM 3614 N N . LEU A 1 462 ? 2.191 30.828 37.625 1 97.88 462 LEU A N 1
ATOM 3615 C CA . LEU A 1 462 ? 2.965 31.5 38.688 1 97.88 462 LEU A CA 1
ATOM 3616 C C . LEU A 1 462 ? 3.893 32.531 38.062 1 97.88 462 LEU A C 1
ATOM 3618 O O . LEU A 1 462 ? 4.297 33.5 38.75 1 97.88 462 LEU A O 1
ATOM 3622 N N . VAL A 1 463 ? 4.293 32.375 36.844 1 98.06 463 VAL A N 1
ATOM 3623 C CA . VAL A 1 463 ? 5.211 33.312 36.188 1 98.06 463 VAL A CA 1
ATOM 3624 C C . VAL A 1 463 ? 4.539 34.688 36.031 1 98.06 463 VAL A C 1
ATOM 3626 O O . VAL A 1 463 ? 5.203 35.719 36.094 1 98.06 463 VAL A O 1
ATOM 3629 N N . ARG A 1 464 ? 3.266 34.688 35.844 1 95 464 ARG A N 1
ATOM 3630 C CA . ARG A 1 464 ? 2.527 35.938 35.688 1 95 464 ARG A CA 1
ATOM 3631 C C . ARG A 1 464 ? 2.602 36.781 36.969 1 95 464 ARG A C 1
ATOM 3633 O O . ARG A 1 464 ? 2.557 38.031 36.906 1 95 464 ARG A O 1
ATOM 3640 N N . SER A 1 465 ? 2.725 36.156 38.094 1 94 465 SER A N 1
ATOM 3641 C CA . SER A 1 465 ? 2.754 36.875 39.375 1 94 465 SER A CA 1
ATOM 3642 C C . SER A 1 465 ? 4.188 37.125 39.812 1 94 465 SER A C 1
ATOM 3644 O O . SER A 1 465 ? 4.41 37.656 40.906 1 94 465 SER A O 1
ATOM 3646 N N . ALA A 1 466 ? 5.066 36.781 39.031 1 97.12 466 ALA A N 1
ATOM 3647 C CA . ALA A 1 466 ? 6.461 37.031 39.375 1 97.12 466 ALA A CA 1
ATOM 3648 C C . ALA A 1 466 ? 6.734 38.5 39.531 1 97.12 466 ALA A C 1
ATOM 3650 O O . ALA A 1 466 ? 6.215 39.344 38.781 1 97.12 466 ALA A O 1
ATOM 3651 N N . SER A 1 467 ? 7.539 38.844 40.5 1 96.44 467 SER A N 1
ATOM 3652 C CA . SER A 1 467 ? 7.848 40.25 40.781 1 96.44 467 SER A CA 1
ATOM 3653 C C . SER A 1 467 ? 8.984 40.75 39.906 1 96.44 467 SER A C 1
ATOM 3655 O O . SER A 1 467 ? 9.109 41.969 39.688 1 96.44 467 SER A O 1
ATOM 3657 N N . LYS A 1 468 ? 9.773 39.844 39.5 1 95.81 468 LYS A N 1
ATOM 3658 C CA . LYS A 1 468 ? 10.945 40.25 38.719 1 95.81 468 LYS A CA 1
ATOM 3659 C C . LYS A 1 468 ? 11.25 39.219 37.656 1 95.81 468 LYS A C 1
ATOM 3661 O O . LYS A 1 468 ? 11.141 38 37.875 1 95.81 468 LYS A O 1
ATOM 3666 N N . ILE A 1 469 ? 11.531 39.625 36.469 1 97.44 469 ILE A N 1
ATOM 3667 C CA . ILE A 1 469 ? 12.055 38.844 35.375 1 97.44 469 ILE A CA 1
ATOM 3668 C C . ILE A 1 469 ? 13.312 39.5 34.812 1 97.44 469 ILE A C 1
ATOM 3670 O O . ILE A 1 469 ? 13.273 40.656 34.375 1 97.44 469 ILE A O 1
ATOM 3674 N N . GLU A 1 470 ? 14.43 38.719 34.875 1 96.31 470 GLU A N 1
ATOM 3675 C CA . GLU A 1 470 ? 15.711 39.281 34.469 1 96.31 470 GLU A CA 1
ATOM 3676 C C . GLU A 1 470 ? 16.422 38.375 33.469 1 96.31 470 GLU A C 1
ATOM 3678 O O . GLU A 1 470 ? 16.297 37.156 33.531 1 96.31 470 GLU A O 1
ATOM 3683 N N . GLY A 1 471 ? 17.109 39 32.625 1 94.5 471 GLY A N 1
ATOM 3684 C CA . GLY A 1 471 ? 17.922 38.344 31.609 1 94.5 471 GLY A CA 1
ATOM 3685 C C . GLY A 1 471 ? 18.453 39.312 30.547 1 94.5 471 GLY A C 1
ATOM 3686 O O . GLY A 1 471 ? 17.766 40.281 30.172 1 94.5 471 GLY A O 1
ATOM 3687 N N . SER A 1 472 ? 19.656 39.031 30.047 1 94.88 472 SER A N 1
ATOM 3688 C CA . SER A 1 472 ? 20.203 39.812 28.953 1 94.88 472 SER A CA 1
ATOM 3689 C C . SER A 1 472 ? 19.453 39.531 27.656 1 94.88 472 SER A C 1
ATOM 3691 O O . SER A 1 472 ? 19.125 38.406 27.344 1 94.88 472 SER A O 1
ATOM 3693 N N . SER A 1 473 ? 19.156 40.594 26.969 1 96.38 473 SER A N 1
ATOM 3694 C CA . SER A 1 473 ? 18.344 40.438 25.766 1 96.38 473 SER A CA 1
ATOM 3695 C C . SER A 1 473 ? 19.047 40.969 24.531 1 96.38 473 SER A C 1
ATOM 3697 O O . SER A 1 473 ? 19.781 41.969 24.625 1 96.38 473 SER A O 1
ATOM 3699 N N . PHE A 1 474 ? 18.844 40.312 23.453 1 96.38 474 PHE A N 1
ATOM 3700 C CA . PHE A 1 474 ? 19.328 40.781 22.156 1 96.38 474 PHE A CA 1
ATOM 3701 C C . PHE A 1 474 ? 18.656 42.062 21.734 1 96.38 474 PHE A C 1
ATOM 3703 O O . PHE A 1 474 ? 17.453 42.25 21.969 1 96.38 474 PHE A O 1
ATOM 3710 N N . GLU A 1 475 ? 19.359 43 21.25 1 96.38 475 GLU A N 1
ATOM 3711 C CA . GLU A 1 475 ? 18.922 44.188 20.562 1 96.38 475 GLU A CA 1
ATOM 3712 C C . GLU A 1 475 ? 19.531 44.312 19.172 1 96.38 475 GLU A C 1
ATOM 3714 O O . GLU A 1 475 ? 20.688 43.938 18.953 1 96.38 475 GLU A O 1
ATOM 3719 N N . LEU A 1 476 ? 18.719 44.75 18.266 1 97.12 476 LEU A N 1
ATOM 3720 C CA . LEU A 1 476 ? 19.203 44.812 16.891 1 97.12 476 LEU A CA 1
ATOM 3721 C C . LEU A 1 476 ? 19.797 46.188 16.594 1 97.12 476 LEU A C 1
ATOM 3723 O O . LEU A 1 476 ? 19.078 47.125 16.266 1 97.12 476 LEU A O 1
ATOM 3727 N N . SER A 1 477 ? 21.062 46.25 16.672 1 96.88 477 SER A N 1
ATOM 3728 C CA . SER A 1 477 ? 21.781 47.469 16.297 1 96.88 477 SER A CA 1
ATOM 3729 C C . SER A 1 477 ? 22.438 47.344 14.922 1 96.88 477 SER A C 1
ATOM 3731 O O . SER A 1 477 ? 22.453 48.281 14.148 1 96.88 477 SER A O 1
ATOM 3733 N N . GLN A 1 478 ? 22.938 46.094 14.664 1 96.56 478 GLN A N 1
ATOM 3734 C CA . GLN A 1 478 ? 23.641 45.906 13.406 1 96.56 478 GLN A CA 1
ATOM 3735 C C . GLN A 1 478 ? 23.594 44.438 12.984 1 96.56 478 GLN A C 1
ATOM 3737 O O . GLN A 1 478 ? 23.75 43.531 13.82 1 96.56 478 GLN A O 1
ATOM 3742 N N . LEU A 1 479 ? 23.359 44.188 11.781 1 97.56 479 LEU A N 1
ATOM 3743 C CA . LEU A 1 479 ? 23.594 42.938 11.078 1 97.56 479 LEU A CA 1
ATOM 3744 C C . LEU A 1 479 ? 24.719 43.094 10.055 1 97.56 479 LEU A C 1
ATOM 3746 O O . LEU A 1 479 ? 24.609 43.906 9.133 1 97.56 479 LEU A O 1
ATOM 3750 N N . PRO A 1 480 ? 25.812 42.312 10.188 1 96.69 480 PRO A N 1
ATOM 3751 C CA . PRO A 1 480 ? 26.984 42.531 9.336 1 96.69 480 PRO A CA 1
ATOM 3752 C C . PRO A 1 480 ? 26.75 42.125 7.887 1 96.69 480 PRO A C 1
ATOM 3754 O O . PRO A 1 480 ? 25.953 41.219 7.625 1 96.69 480 PRO A O 1
ATOM 3757 N N . PRO A 1 481 ? 27.391 42.719 6.922 1 97.19 481 PRO A N 1
ATOM 3758 C CA . PRO A 1 481 ? 27.266 42.375 5.508 1 97.19 481 PRO A CA 1
ATOM 3759 C C . PRO A 1 481 ? 28.141 41.188 5.121 1 97.19 481 PRO A C 1
ATOM 3761 O O . PRO A 1 481 ? 29 41.281 4.238 1 97.19 481 PRO A O 1
ATOM 3764 N N . ASP A 1 482 ? 27.953 40.062 5.664 1 97.06 482 ASP A N 1
ATOM 3765 C CA . ASP A 1 482 ? 28.797 38.906 5.445 1 97.06 482 ASP A CA 1
ATOM 3766 C C . ASP A 1 482 ? 28.062 37.812 4.652 1 97.06 482 ASP A C 1
ATOM 3768 O O . ASP A 1 482 ? 28.531 36.688 4.527 1 97.06 482 ASP A O 1
ATOM 3772 N N . GLY A 1 483 ? 26.844 38.125 4.223 1 96.44 483 GLY A N 1
ATOM 3773 C CA . GLY A 1 483 ? 26.094 37.219 3.387 1 96.44 483 GLY A CA 1
ATOM 3774 C C . GLY A 1 483 ? 26.25 37.5 1.904 1 96.44 483 GLY A C 1
ATOM 3775 O O . GLY A 1 483 ? 26.969 38.406 1.512 1 96.44 483 GLY A O 1
ATOM 3776 N N . PRO A 1 484 ? 25.656 36.656 1.073 1 95.94 484 PRO A N 1
ATOM 3777 C CA . PRO A 1 484 ? 25.688 36.906 -0.37 1 95.94 484 PRO A CA 1
ATOM 3778 C C . PRO A 1 484 ? 24.828 38.094 -0.785 1 95.94 484 PRO A C 1
ATOM 3780 O O . PRO A 1 484 ? 23.719 38.25 -0.282 1 95.94 484 PRO A O 1
ATOM 3783 N N . PRO A 1 485 ? 25.359 38.938 -1.687 1 95.88 485 PRO A N 1
ATOM 3784 C CA . PRO A 1 485 ? 24.516 40.062 -2.15 1 95.88 485 PRO A CA 1
ATOM 3785 C C . PRO A 1 485 ? 23.25 39.562 -2.854 1 95.88 485 PRO A C 1
ATOM 3787 O O . PRO A 1 485 ? 23.266 38.531 -3.516 1 95.88 485 PRO A O 1
ATOM 3790 N N . LYS A 1 486 ? 22.188 40.312 -2.725 1 97.81 486 LYS A N 1
ATOM 3791 C CA . LYS A 1 486 ? 20.922 40 -3.359 1 97.81 486 LYS A CA 1
ATOM 3792 C C . LYS A 1 486 ? 20.531 41.062 -4.395 1 97.81 486 LYS A C 1
ATOM 3794 O O . LYS A 1 486 ? 20.219 42.188 -4.047 1 97.81 486 LYS A O 1
ATOM 3799 N N . VAL A 1 487 ? 20.516 40.625 -5.668 1 97.88 487 VAL A N 1
ATOM 3800 C CA . VAL A 1 487 ? 20.125 41.531 -6.738 1 97.88 487 VAL A CA 1
ATOM 3801 C C . VAL A 1 487 ? 18.609 41.75 -6.684 1 97.88 487 VAL A C 1
ATOM 3803 O O . VAL A 1 487 ? 17.844 40.812 -6.461 1 97.88 487 VAL A O 1
ATOM 3806 N N . LEU A 1 488 ? 18.219 42.938 -6.906 1 98.25 488 LEU A N 1
ATOM 3807 C CA . LEU A 1 488 ? 16.812 43.312 -6.824 1 98.25 488 LEU A CA 1
ATOM 3808 C C . LEU A 1 488 ? 16.094 43.031 -8.133 1 98.25 488 LEU A C 1
ATOM 3810 O O . LEU A 1 488 ? 15.445 43.906 -8.703 1 98.25 488 LEU A O 1
ATOM 3814 N N . VAL A 1 489 ? 16.188 41.812 -8.523 1 97.5 489 VAL A N 1
ATOM 3815 C CA . VAL A 1 489 ? 15.398 41.375 -9.68 1 97.5 489 VAL A CA 1
ATOM 3816 C C . VAL A 1 489 ? 13.906 41.438 -9.344 1 97.5 489 VAL A C 1
ATOM 3818 O O . VAL A 1 489 ? 13.062 41.5 -10.234 1 97.5 489 VAL A O 1
ATOM 3821 N N . ARG A 1 490 ? 13.547 41.375 -8.094 1 98.06 490 ARG A N 1
ATOM 3822 C CA . ARG A 1 490 ? 12.258 41.656 -7.473 1 98.06 490 ARG A CA 1
ATOM 3823 C C . ARG A 1 490 ? 12.414 42.656 -6.32 1 98.06 490 ARG A C 1
ATOM 3825 O O . ARG A 1 490 ? 13.492 42.781 -5.746 1 98.06 490 ARG A O 1
ATOM 3832 N N . SER A 1 491 ? 11.328 43.312 -6.074 1 98.56 491 SER A N 1
ATOM 3833 C CA . SER A 1 491 ? 11.367 44.125 -4.859 1 98.56 491 SER A CA 1
ATOM 3834 C C . SER A 1 491 ? 11.609 43.25 -3.627 1 98.56 491 SER A C 1
ATOM 3836 O O . SER A 1 491 ? 11.102 42.125 -3.533 1 98.56 491 SER A O 1
ATOM 3838 N N . LEU A 1 492 ? 12.469 43.719 -2.791 1 98.44 492 LEU A N 1
ATOM 3839 C CA . LEU A 1 492 ? 12.875 43.031 -1.58 1 98.44 492 LEU A CA 1
ATOM 3840 C C . LEU A 1 492 ? 12.539 43.844 -0.338 1 98.44 492 LEU A C 1
ATOM 3842 O O . LEU A 1 492 ? 12.703 45.062 -0.327 1 98.44 492 LEU A O 1
ATOM 3846 N N . ALA A 1 493 ? 12.055 43.188 0.73 1 98.69 493 ALA A N 1
ATOM 3847 C CA . ALA A 1 493 ? 11.75 43.906 1.965 1 98.69 493 ALA A CA 1
ATOM 3848 C C . ALA A 1 493 ? 12.266 43.156 3.184 1 98.69 493 ALA A C 1
ATOM 3850 O O . ALA A 1 493 ? 12.18 41.906 3.244 1 98.69 493 ALA A O 1
ATOM 3851 N N . GLN A 1 494 ? 12.898 43.875 4.051 1 98.62 494 GLN A N 1
ATOM 3852 C CA . GLN A 1 494 ? 13.164 43.344 5.395 1 98.62 494 GLN A CA 1
ATOM 3853 C C . GLN A 1 494 ? 11.992 43.625 6.328 1 98.62 494 GLN A C 1
ATOM 3855 O O . GLN A 1 494 ? 11.609 44.781 6.531 1 98.62 494 GLN A O 1
ATOM 3860 N N . MET A 1 495 ? 11.391 42.594 6.879 1 98.5 495 MET A N 1
ATOM 3861 C CA . MET A 1 495 ? 10.359 42.781 7.895 1 98.5 495 MET A CA 1
ATOM 3862 C C . MET A 1 495 ? 10.969 43.156 9.234 1 98.5 495 MET A C 1
ATOM 3864 O O . MET A 1 495 ? 11.898 42.5 9.703 1 98.5 495 MET A O 1
ATOM 3868 N N . LEU A 1 496 ? 10.484 44.156 9.867 1 98.38 496 LEU A N 1
ATOM 3869 C CA . LEU A 1 496 ? 10.969 44.625 11.156 1 98.38 496 LEU A CA 1
ATOM 3870 C C . LEU A 1 496 ? 9.82 44.781 12.148 1 98.38 496 LEU A C 1
ATOM 3872 O O . LEU A 1 496 ? 8.828 45.469 11.852 1 98.38 496 LEU A O 1
ATOM 3876 N N . PRO A 1 497 ? 9.922 44.156 13.297 1 98.12 497 PRO A N 1
ATOM 3877 C CA . PRO A 1 497 ? 8.906 44.312 14.336 1 98.12 497 PRO A CA 1
ATOM 3878 C C . PRO A 1 497 ? 9.023 45.656 15.078 1 98.12 497 PRO A C 1
ATOM 3880 O O . PRO A 1 497 ? 9.805 45.75 16.031 1 98.12 497 PRO A O 1
ATOM 3883 N N . LEU A 1 498 ? 8.219 46.656 14.734 1 97.88 498 LEU A N 1
ATOM 3884 C CA . LEU A 1 498 ? 8.328 47.969 15.32 1 97.88 498 LEU A CA 1
ATOM 3885 C C . LEU A 1 498 ? 7.129 48.281 16.219 1 97.88 498 LEU A C 1
ATOM 3887 O O . LEU A 1 498 ? 5.996 47.906 15.891 1 97.88 498 LEU A O 1
ATOM 3891 N N . LEU A 1 499 ? 7.402 48.906 17.344 1 96.88 499 LEU A N 1
ATOM 3892 C CA . LEU A 1 499 ? 6.336 49.438 18.188 1 96.88 499 LEU A CA 1
ATOM 3893 C C . LEU A 1 499 ? 5.734 50.688 17.594 1 96.88 499 LEU A C 1
ATOM 3895 O O . LEU A 1 499 ? 6.348 51.344 16.719 1 96.88 499 LEU A O 1
ATOM 3899 N N . GLN A 1 500 ? 4.527 50.969 17.984 1 97.5 500 GLN A N 1
ATOM 3900 C CA . GLN A 1 500 ? 3.988 52.281 17.625 1 97.5 500 GLN A CA 1
ATOM 3901 C C . GLN A 1 500 ? 4.922 53.375 18.094 1 97.5 500 GLN A C 1
ATOM 3903 O O . GLN A 1 500 ? 5.453 53.344 19.203 1 97.5 500 GLN A O 1
ATOM 3908 N N . GLY A 1 501 ? 5.156 54.375 17.188 1 97.19 501 GLY A N 1
ATOM 3909 C CA . GLY A 1 501 ? 6.062 55.469 17.531 1 97.19 501 GLY A CA 1
ATOM 3910 C C . GLY A 1 501 ? 7.109 55.719 16.469 1 97.19 501 GLY A C 1
ATOM 3911 O O . GLY A 1 501 ? 6.922 55.406 15.305 1 97.19 501 GLY A O 1
ATOM 3912 N N . PRO A 1 502 ? 8.172 56.344 16.828 1 95.81 502 PRO A N 1
ATOM 3913 C CA . PRO A 1 502 ? 9.188 56.75 15.852 1 95.81 502 PRO A CA 1
ATOM 3914 C C . PRO A 1 502 ? 9.891 55.594 15.188 1 95.81 502 PRO A C 1
ATOM 3916 O O . PRO A 1 502 ? 10.195 54.594 15.844 1 95.81 502 PRO A O 1
ATOM 3919 N N . VAL A 1 503 ? 10.133 55.719 13.961 1 97.88 503 VAL A N 1
ATOM 3920 C CA . VAL A 1 503 ? 10.914 54.75 13.188 1 97.88 503 VAL A CA 1
ATOM 3921 C C . VAL A 1 503 ? 12.398 55.094 13.297 1 97.88 503 VAL A C 1
ATOM 3923 O O . VAL A 1 503 ? 12.797 56.25 13.125 1 97.88 503 VAL A O 1
ATOM 3926 N N . PRO A 1 504 ? 13.203 54.125 13.617 1 97.75 504 PRO A N 1
ATOM 3927 C CA . PRO A 1 504 ? 14.641 54.406 13.711 1 97.75 504 PRO A CA 1
ATOM 3928 C C . PRO A 1 504 ? 15.258 54.75 12.367 1 97.75 504 PRO A C 1
ATOM 3930 O O . PRO A 1 504 ? 14.656 54.5 11.32 1 97.75 504 PRO A O 1
ATOM 3933 N N . THR A 1 505 ? 16.453 55.406 12.461 1 98 505 THR A N 1
ATOM 3934 C CA . THR A 1 505 ? 17.266 55.562 11.258 1 98 505 THR A CA 1
ATOM 3935 C C . THR A 1 505 ? 17.906 54.25 10.844 1 98 505 THR A C 1
ATOM 3937 O O . THR A 1 505 ? 18.453 53.531 11.688 1 98 505 THR A O 1
ATOM 3940 N N . LEU A 1 506 ? 17.766 53.938 9.57 1 98.31 506 LEU A N 1
ATOM 3941 C CA . LEU A 1 506 ? 18.297 52.688 9.047 1 98.31 506 LEU A CA 1
ATOM 3942 C C . LEU A 1 506 ? 19.422 52.938 8.055 1 98.31 506 LEU A C 1
ATOM 3944 O O . LEU A 1 506 ? 19.406 53.938 7.344 1 98.31 506 LEU A O 1
ATOM 3948 N N . SER A 1 507 ? 20.391 52.094 8.07 1 98.06 507 SER A N 1
ATOM 3949 C CA . SER A 1 507 ? 21.484 52.188 7.098 1 98.06 507 SER A CA 1
ATOM 3950 C C . SER A 1 507 ? 21.703 50.844 6.398 1 98.06 507 SER A C 1
ATOM 3952 O O . SER A 1 507 ? 21.688 49.781 7.039 1 98.06 507 SER A O 1
ATOM 3954 N N . VAL A 1 508 ? 21.828 50.875 5.129 1 98.12 508 VAL A N 1
ATOM 3955 C CA . VAL A 1 508 ? 22.125 49.688 4.32 1 98.12 508 VAL A CA 1
ATOM 3956 C C . VAL A 1 508 ? 23.219 50 3.311 1 98.12 508 VAL A C 1
ATOM 3958 O O . VAL A 1 508 ? 23.547 51.156 3.082 1 98.12 508 VAL A O 1
ATOM 3961 N N . THR A 1 509 ? 23.844 48.938 2.801 1 97.56 509 THR A N 1
ATOM 3962 C CA . THR A 1 509 ? 24.812 49.094 1.719 1 97.56 509 THR A CA 1
ATOM 3963 C C . THR A 1 509 ? 24.266 48.469 0.426 1 97.56 509 THR A C 1
ATOM 3965 O O . THR A 1 509 ? 23.859 47.312 0.403 1 97.56 509 THR A O 1
ATOM 3968 N N . ALA A 1 510 ? 24.25 49.312 -0.608 1 98 510 ALA A N 1
ATOM 3969 C CA . ALA A 1 510 ? 23.812 48.875 -1.934 1 98 510 ALA A CA 1
ATOM 3970 C C . ALA A 1 510 ? 24.969 48.938 -2.932 1 98 510 ALA A C 1
ATOM 3972 O O . ALA A 1 510 ? 25.797 49.844 -2.898 1 98 510 ALA A O 1
ATOM 3973 N N . MET A 1 511 ? 25.031 47.875 -3.67 1 97.94 511 MET A N 1
ATOM 3974 C CA . MET A 1 511 ? 25.969 47.844 -4.797 1 97.94 511 MET A CA 1
ATOM 3975 C C . MET A 1 511 ? 25.234 48.125 -6.109 1 97.94 511 MET A C 1
ATOM 3977 O O . MET A 1 511 ? 24.219 47.5 -6.395 1 97.94 511 MET A O 1
ATOM 3981 N N . SER A 1 512 ? 25.797 49.094 -6.918 1 97.94 512 SER A N 1
ATOM 3982 C CA . SER A 1 512 ? 25.172 49.375 -8.203 1 97.94 512 SER A CA 1
ATOM 3983 C C . SER A 1 512 ? 26.156 49.219 -9.352 1 97.94 512 SER A C 1
ATOM 3985 O O . SER A 1 512 ? 27.344 49.5 -9.195 1 97.94 512 SER A O 1
ATOM 3987 N N . VAL A 1 513 ? 25.672 48.844 -10.469 1 97.31 513 VAL A N 1
ATOM 3988 C CA . VAL A 1 513 ? 26.531 48.719 -11.641 1 97.31 513 VAL A CA 1
ATOM 3989 C C . VAL A 1 513 ? 26.344 49.938 -12.539 1 97.31 513 VAL A C 1
ATOM 3991 O O . VAL A 1 513 ? 27.125 50.156 -13.461 1 97.31 513 VAL A O 1
ATOM 3994 N N . ASP A 1 514 ? 25.344 50.844 -12.266 1 97 514 ASP A N 1
ATOM 3995 C CA . ASP A 1 514 ? 25.031 52.031 -13.062 1 97 514 ASP A CA 1
ATOM 3996 C C . ASP A 1 514 ? 24.641 53.219 -12.172 1 97 514 ASP A C 1
ATOM 3998 O O . ASP A 1 514 ? 24.391 53.031 -10.977 1 97 514 ASP A O 1
ATOM 4002 N N . ASN A 1 515 ? 24.656 54.406 -12.844 1 97.56 515 ASN A N 1
ATOM 4003 C CA . ASN A 1 515 ? 23.938 55.5 -12.203 1 97.56 515 ASN A CA 1
ATOM 4004 C C . ASN A 1 515 ? 22.438 55.281 -12.234 1 97.56 515 ASN A C 1
ATOM 4006 O O . ASN A 1 515 ? 21.844 55.125 -13.312 1 97.56 515 ASN A O 1
ATOM 4010 N N . THR A 1 516 ? 21.906 55.094 -11.109 1 98.12 516 THR A N 1
ATOM 4011 C CA . THR A 1 516 ? 20.469 54.844 -11.047 1 98.12 516 THR A CA 1
ATOM 4012 C C . THR A 1 516 ? 19.875 55.406 -9.773 1 98.12 516 THR A C 1
ATOM 4014 O O . THR A 1 516 ? 20.578 56.094 -9 1 98.12 516 THR A O 1
ATOM 4017 N N . VAL A 1 517 ? 18.562 55.312 -9.586 1 98.44 517 VAL A N 1
ATOM 4018 C CA . VAL A 1 517 ? 17.844 55.781 -8.406 1 98.44 517 VAL A CA 1
ATOM 4019 C C . VAL A 1 517 ? 17.141 54.594 -7.723 1 98.44 517 VAL A C 1
ATOM 4021 O O . VAL A 1 517 ? 16.406 53.844 -8.367 1 98.44 517 VAL A O 1
ATOM 4024 N N . LEU A 1 518 ? 17.484 54.375 -6.516 1 98.44 518 LEU A N 1
ATOM 4025 C CA . LEU A 1 518 ? 16.844 53.344 -5.715 1 98.44 518 LEU A CA 1
ATOM 4026 C C . LEU A 1 518 ? 15.672 53.938 -4.918 1 98.44 518 LEU A C 1
ATOM 4028 O O . LEU A 1 518 ? 15.852 54.906 -4.172 1 98.44 518 LEU A O 1
ATOM 4032 N N . THR A 1 519 ? 14.523 53.406 -5.141 1 98.69 519 THR A N 1
ATOM 4033 C CA . THR A 1 519 ? 13.344 53.812 -4.367 1 98.69 519 THR A CA 1
ATOM 4034 C C . THR A 1 519 ? 13.172 52.906 -3.152 1 98.69 519 THR A C 1
ATOM 4036 O O . THR A 1 519 ? 13.156 51.688 -3.281 1 98.69 519 THR A O 1
ATOM 4039 N N . VAL A 1 520 ? 13.086 53.5 -1.963 1 98.69 520 VAL A N 1
ATOM 4040 C CA . VAL A 1 520 ? 12.914 52.781 -0.704 1 98.69 520 VAL A CA 1
ATOM 4041 C C . VAL A 1 520 ? 11.594 53.188 -0.049 1 98.69 520 VAL A C 1
ATOM 4043 O O . VAL A 1 520 ? 11.289 54.406 0.03 1 98.69 520 VAL A O 1
ATOM 4046 N N . GLN A 1 521 ? 10.828 52.219 0.35 1 98.75 521 GLN A N 1
ATOM 4047 C CA . GLN A 1 521 ? 9.562 52.5 1.013 1 98.75 521 GLN A CA 1
ATOM 4048 C C . GLN A 1 521 ? 9.492 51.812 2.379 1 98.75 521 GLN A C 1
ATOM 4050 O O . GLN A 1 521 ? 10.047 50.719 2.566 1 98.75 521 GLN A O 1
ATOM 4055 N N . LEU A 1 522 ? 8.922 52.469 3.348 1 98.62 522 LEU A N 1
ATOM 4056 C CA . LEU A 1 522 ? 8.414 51.844 4.562 1 98.62 522 LEU A CA 1
ATOM 4057 C C . LEU A 1 522 ? 6.934 51.5 4.43 1 98.62 522 LEU A C 1
ATOM 4059 O O . LEU A 1 522 ? 6.117 52.406 4.168 1 98.62 522 LEU A O 1
ATOM 4063 N N . ARG A 1 523 ? 6.633 50.25 4.523 1 98.56 523 ARG A N 1
ATOM 4064 C CA . ARG A 1 523 ? 5.246 49.844 4.328 1 98.56 523 ARG A CA 1
ATOM 4065 C C . ARG A 1 523 ? 4.711 49.125 5.559 1 98.56 523 ARG A C 1
ATOM 4067 O O . ARG A 1 523 ? 5.484 48.594 6.363 1 98.56 523 ARG A O 1
ATOM 4074 N N . GLY A 1 524 ? 3.461 49.156 5.793 1 97.81 524 GLY A N 1
ATOM 4075 C CA . GLY A 1 524 ? 2.752 48.438 6.828 1 97.81 524 GLY A CA 1
ATOM 4076 C C . GLY A 1 524 ? 1.503 47.75 6.312 1 97.81 524 GLY A C 1
ATOM 4077 O O . GLY A 1 524 ? 1.229 47.75 5.113 1 97.81 524 GLY A O 1
ATOM 4078 N N . SER A 1 525 ? 0.843 47.125 7.199 1 97.81 525 SER A N 1
ATOM 4079 C CA . SER A 1 525 ? -0.407 46.438 6.883 1 97.81 525 SER A CA 1
ATOM 4080 C C . SER A 1 525 ? -1.61 47.219 7.402 1 97.81 525 SER A C 1
ATOM 4082 O O . SER A 1 525 ? -1.498 47.969 8.367 1 97.81 525 SER A O 1
ATOM 4084 N N . GLN A 1 526 ? -2.758 47.031 6.73 1 96.75 526 GLN A N 1
ATOM 4085 C CA . GLN A 1 526 ? -3.979 47.656 7.23 1 96.75 526 GLN A CA 1
ATOM 4086 C C . GLN A 1 526 ? -4.375 47.094 8.586 1 96.75 526 GLN A C 1
ATOM 4088 O O . GLN A 1 526 ? -4.703 47.812 9.516 1 96.75 526 GLN A O 1
ATOM 4093 N N . LYS A 1 527 ? -4.391 45.75 8.633 1 95.88 527 LYS A N 1
ATOM 4094 C CA . LYS A 1 527 ? -4.547 45.062 9.914 1 95.88 527 LYS A CA 1
ATOM 4095 C C . LYS A 1 527 ? -3.189 44.719 10.523 1 95.88 527 LYS A C 1
ATOM 4097 O O . LYS A 1 527 ? -2.373 44.031 9.883 1 95.88 527 LYS A O 1
ATOM 4102 N N . PRO A 1 528 ? -2.949 45.094 11.773 1 95.12 528 PRO A N 1
ATOM 4103 C CA . PRO A 1 528 ? -1.602 45 12.344 1 95.12 528 PRO A CA 1
ATOM 4104 C C . PRO A 1 528 ? -1.126 43.562 12.469 1 95.12 528 PRO A C 1
ATOM 4106 O O . PRO A 1 528 ? 0.076 43.312 12.594 1 95.12 528 PRO A O 1
ATOM 4109 N N . TYR A 1 529 ? -2.031 42.625 12.539 1 93.38 529 TYR A N 1
ATOM 4110 C CA . TYR A 1 529 ? -1.633 41.219 12.711 1 93.38 529 TYR A CA 1
ATOM 4111 C C . TYR A 1 529 ? -1.468 40.531 11.359 1 93.38 529 TYR A C 1
ATOM 4113 O O . TYR A 1 529 ? -1.214 39.344 11.305 1 93.38 529 TYR A O 1
ATOM 4121 N N . ASN A 1 530 ? -1.678 41.25 10.211 1 97.25 530 ASN A N 1
ATOM 4122 C CA . ASN A 1 530 ? -1.389 40.75 8.875 1 97.25 530 ASN A CA 1
ATOM 4123 C C . ASN A 1 530 ? 0.047 41.031 8.453 1 97.25 530 ASN A C 1
ATOM 4125 O O . ASN A 1 530 ? 0.734 41.844 9.109 1 97.25 530 ASN A O 1
ATOM 4129 N N . TYR A 1 531 ? 0.467 40.375 7.453 1 97.94 531 TYR A N 1
ATOM 4130 C CA . TYR A 1 531 ? 1.764 40.625 6.832 1 97.94 531 TYR A CA 1
ATOM 4131 C C . TYR A 1 531 ? 1.604 41 5.359 1 97.94 531 TYR A C 1
ATOM 4133 O O . TYR A 1 531 ? 2.289 40.438 4.5 1 97.94 531 TYR A O 1
ATOM 4141 N N . THR A 1 532 ? 0.637 41.812 5.094 1 97.75 532 THR A N 1
ATOM 4142 C CA . THR A 1 532 ? 0.332 42.344 3.775 1 97.75 532 THR A CA 1
ATOM 4143 C C . THR A 1 532 ? 0.693 43.812 3.703 1 97.75 532 THR A C 1
ATOM 4145 O O . THR A 1 532 ? -0.049 44.688 4.199 1 97.75 532 THR A O 1
ATOM 4148 N N . PRO A 1 533 ? 1.781 44.125 3.049 1 97.12 533 PRO A N 1
ATOM 4149 C CA . PRO A 1 533 ? 2.297 45.5 3.102 1 97.12 533 PRO A CA 1
ATOM 4150 C C . PRO A 1 533 ? 1.596 46.406 2.115 1 97.12 533 PRO A C 1
ATOM 4152 O O . PRO A 1 533 ? 2.25 47.031 1.269 1 97.12 533 PRO A O 1
ATOM 4155 N N . GLU A 1 534 ? 0.363 46.688 2.354 1 96.69 534 GLU A N 1
ATOM 4156 C CA . GLU A 1 534 ? -0.463 47.438 1.408 1 96.69 534 GLU A CA 1
ATOM 4157 C C . GLU A 1 534 ? -0.496 48.906 1.757 1 96.69 534 GLU A C 1
ATOM 4159 O O . GLU A 1 534 ? -0.932 49.75 0.949 1 96.69 534 GLU A O 1
ATOM 4164 N N . VAL A 1 535 ? -0.03 49.344 2.893 1 97.94 535 VAL A N 1
ATOM 4165 C CA . VAL A 1 535 ? -0.019 50.75 3.312 1 97.94 535 VAL A CA 1
ATOM 4166 C C . VAL A 1 535 ? 1.391 51.312 3.174 1 97.94 535 VAL A C 1
ATOM 4168 O O . VAL A 1 535 ? 2.314 50.875 3.865 1 97.94 535 VAL A O 1
ATOM 4171 N N . ILE A 1 536 ? 1.584 52.312 2.359 1 98.25 536 ILE A N 1
ATOM 4172 C CA . ILE A 1 536 ? 2.867 53 2.246 1 98.25 536 ILE A CA 1
ATOM 4173 C C . ILE A 1 536 ? 2.961 54.094 3.307 1 98.25 536 ILE A C 1
ATOM 4175 O O . ILE A 1 536 ? 2.24 55.094 3.242 1 98.25 536 ILE A O 1
ATOM 4179 N N . LEU A 1 537 ? 3.791 53.969 4.227 1 98.12 537 LEU A N 1
ATOM 4180 C CA . LEU A 1 537 ? 3.957 54.906 5.328 1 98.12 537 LEU A CA 1
ATOM 4181 C C . LEU A 1 537 ? 4.891 56.031 4.938 1 98.12 537 LEU A C 1
ATOM 4183 O O . LEU A 1 537 ? 4.73 57.156 5.406 1 98.12 537 LEU A O 1
ATOM 4187 N N . ALA A 1 538 ? 5.934 55.688 4.199 1 98.38 538 ALA A N 1
ATOM 4188 C CA . ALA A 1 538 ? 6.895 56.688 3.715 1 98.38 538 ALA A CA 1
ATOM 4189 C C . ALA A 1 538 ? 7.641 56.156 2.486 1 98.38 538 ALA A C 1
ATOM 4191 O O . ALA A 1 538 ? 7.723 54.938 2.268 1 98.38 538 ALA A O 1
ATOM 4192 N N . GLU A 1 539 ? 8.156 57.031 1.688 1 98.25 539 GLU A N 1
ATOM 4193 C CA . GLU A 1 539 ? 8.953 56.75 0.504 1 98.25 539 GLU A CA 1
ATOM 4194 C C . GLU A 1 539 ? 10.109 57.719 0.348 1 98.25 539 GLU A C 1
ATOM 4196 O O . GLU A 1 539 ? 9.953 58.906 0.586 1 98.25 539 GLU A O 1
ATOM 4201 N N . THR A 1 540 ? 11.211 57.219 0.045 1 97.62 540 THR A N 1
ATOM 4202 C CA . THR A 1 540 ? 12.391 58.031 -0.245 1 97.62 540 THR A CA 1
ATOM 4203 C C . THR A 1 540 ? 13.172 57.469 -1.422 1 97.62 540 THR A C 1
ATOM 4205 O O . THR A 1 540 ? 13.047 56.281 -1.736 1 97.62 540 THR A O 1
ATOM 4208 N N . LYS A 1 541 ? 13.945 58.312 -2.076 1 98.25 541 LYS A N 1
ATOM 4209 C CA . LYS A 1 541 ? 14.75 57.906 -3.23 1 98.25 541 LYS A CA 1
ATOM 4210 C C . LYS A 1 541 ? 16.219 58.281 -3.025 1 98.25 541 LYS A C 1
ATOM 4212 O O . LYS A 1 541 ? 16.531 59.312 -2.449 1 98.25 541 LYS A O 1
ATOM 4217 N N . PHE A 1 542 ? 17.062 57.438 -3.518 1 98.31 542 PHE A N 1
ATOM 4218 C CA . PHE A 1 542 ? 18.5 57.656 -3.365 1 98.31 542 PHE A CA 1
ATOM 4219 C C . PHE A 1 542 ? 19.219 57.5 -4.703 1 98.31 542 PHE A C 1
ATOM 4221 O O . PHE A 1 542 ? 19.141 56.438 -5.336 1 98.31 542 PHE A O 1
ATOM 4228 N N . PRO A 1 543 ? 19.875 58.531 -5.145 1 98.12 543 PRO A N 1
ATOM 4229 C CA . PRO A 1 543 ? 20.766 58.344 -6.297 1 98.12 543 PRO A CA 1
ATOM 4230 C C . PRO A 1 543 ? 21.969 57.438 -5.98 1 98.12 543 PRO A C 1
ATOM 4232 O O . PRO A 1 543 ? 22.594 57.594 -4.934 1 98.12 543 PRO A O 1
ATOM 4235 N N . LEU A 1 544 ? 22.156 56.469 -6.832 1 98.12 544 LEU A N 1
ATOM 4236 C CA . LEU A 1 544 ? 23.297 55.562 -6.664 1 98.12 544 LEU A CA 1
ATOM 4237 C C . LEU A 1 544 ? 24.297 55.75 -7.793 1 98.12 544 LEU A C 1
ATOM 4239 O O . LEU A 1 544 ? 23.922 56.062 -8.922 1 98.12 544 LEU A O 1
ATOM 4243 N N . VAL A 1 545 ? 25.562 55.562 -7.449 1 97.88 545 VAL A N 1
ATOM 4244 C CA . VAL A 1 545 ? 26.641 55.562 -8.43 1 97.88 545 VAL A CA 1
ATOM 4245 C C . VAL A 1 545 ? 27.234 54.156 -8.516 1 97.88 545 VAL A C 1
ATOM 4247 O O . VAL A 1 545 ? 27.047 53.344 -7.613 1 97.88 545 VAL A O 1
ATOM 4250 N N . PRO A 1 546 ? 27.922 53.844 -9.609 1 97.94 546 PRO A N 1
ATOM 4251 C CA . PRO A 1 546 ? 28.547 52.5 -9.703 1 97.94 546 PRO A CA 1
ATOM 4252 C C . PRO A 1 546 ? 29.484 52.219 -8.531 1 97.94 546 PRO A C 1
ATOM 4254 O O . PRO A 1 546 ? 30.266 53.094 -8.133 1 97.94 546 PRO A O 1
ATOM 4257 N N . GLY A 1 547 ? 29.359 51 -8.016 1 97.19 547 GLY A N 1
ATOM 4258 C CA . GLY A 1 547 ? 30.125 50.594 -6.848 1 97.19 547 GLY A CA 1
ATOM 4259 C C . GLY A 1 547 ? 29.297 50.562 -5.578 1 97.19 547 GLY A C 1
ATOM 4260 O O . GLY A 1 547 ? 28.094 50.312 -5.629 1 97.19 547 GLY A O 1
ATOM 4261 N N . GLN A 1 548 ? 29.953 50.719 -4.523 1 97.69 548 GLN A N 1
ATOM 4262 C CA . GLN A 1 548 ? 29.328 50.625 -3.207 1 97.69 548 GLN A CA 1
ATOM 4263 C C . GLN A 1 548 ? 28.703 51.969 -2.812 1 97.69 548 GLN A C 1
ATOM 4265 O O . GLN A 1 548 ? 29.297 53.031 -3.002 1 97.69 548 GLN A O 1
ATOM 4270 N N . ASN A 1 549 ? 27.469 52 -2.363 1 97.94 549 ASN A N 1
ATOM 4271 C CA . ASN A 1 549 ? 26.734 53.156 -1.855 1 97.94 549 ASN A CA 1
ATOM 4272 C C . ASN A 1 549 ? 26.203 52.906 -0.442 1 97.94 549 ASN A C 1
ATOM 4274 O O . ASN A 1 549 ? 25.391 52 -0.224 1 97.94 549 ASN A O 1
ATOM 4278 N N . ASP A 1 550 ? 26.656 53.594 0.492 1 97.12 550 ASP A N 1
ATOM 4279 C CA . ASP A 1 550 ? 26.109 53.531 1.847 1 97.12 550 ASP A CA 1
ATOM 4280 C C . ASP A 1 550 ? 24.938 54.5 2.018 1 97.12 550 ASP A C 1
ATOM 4282 O O . ASP A 1 550 ? 25.094 55.719 1.888 1 97.12 550 ASP A O 1
ATOM 4286 N N . ILE A 1 551 ? 23.844 53.906 2.275 1 97.19 551 ILE A N 1
ATOM 4287 C CA . ILE A 1 551 ? 22.609 54.688 2.293 1 97.19 551 ILE A CA 1
ATOM 4288 C C . ILE A 1 551 ? 22.094 54.812 3.729 1 97.19 551 ILE A C 1
ATOM 4290 O O . ILE A 1 551 ? 21.984 53.812 4.449 1 97.19 551 ILE A O 1
ATOM 4294 N N . VAL A 1 552 ? 21.781 55.969 4.113 1 98 552 VAL A N 1
ATOM 4295 C CA . VAL A 1 552 ? 21.156 56.25 5.402 1 98 552 VAL A CA 1
ATOM 4296 C C . VAL A 1 552 ? 19.703 56.656 5.191 1 98 552 VAL A C 1
ATOM 4298 O O . VAL A 1 552 ? 19.406 57.625 4.484 1 98 552 VAL A O 1
ATOM 4301 N N . ILE A 1 553 ? 18.844 55.938 5.73 1 98.25 553 ILE A N 1
ATOM 4302 C CA . ILE A 1 553 ? 17.406 56.125 5.512 1 98.25 553 ILE A CA 1
ATOM 4303 C C . ILE A 1 553 ? 16.766 56.656 6.777 1 98.25 553 ILE A C 1
ATOM 4305 O O . ILE A 1 553 ? 16.656 55.969 7.781 1 98.25 553 ILE A O 1
ATOM 4309 N N . ASP A 1 554 ? 16.391 57.844 6.77 1 97.38 554 ASP A N 1
ATOM 4310 C CA . ASP A 1 554 ? 15.578 58.469 7.797 1 97.38 554 ASP A CA 1
ATOM 4311 C C . ASP A 1 554 ? 14.234 58.938 7.23 1 97.38 554 ASP A C 1
ATOM 4313 O O . ASP A 1 554 ? 14.156 59.938 6.547 1 97.38 554 ASP A O 1
ATOM 4317 N N . PHE A 1 555 ? 13.234 58.188 7.52 1 96.69 555 PHE A N 1
ATOM 4318 C CA . PHE A 1 555 ? 11.93 58.469 6.938 1 96.69 555 PHE A CA 1
ATOM 4319 C C . PHE A 1 555 ? 11.25 59.625 7.656 1 96.69 555 PHE A C 1
ATOM 4321 O O . PHE A 1 555 ? 10.352 60.281 7.105 1 96.69 555 PHE A O 1
ATOM 4328 N N . LYS A 1 556 ? 11.633 59.906 8.938 1 94.06 556 LYS A N 1
ATOM 4329 C CA . LYS A 1 556 ? 11.07 60.969 9.766 1 94.06 556 LYS A CA 1
ATOM 4330 C C . LYS A 1 556 ? 9.562 60.812 9.922 1 94.06 556 LYS A C 1
ATOM 4332 O O . LYS A 1 556 ? 8.805 61.781 9.766 1 94.06 556 LYS A O 1
ATOM 4337 N N . VAL A 1 557 ? 9.195 59.562 10.047 1 95.94 557 VAL A N 1
ATOM 4338 C CA . VAL A 1 557 ? 7.781 59.25 10.25 1 95.94 557 VAL A CA 1
ATOM 4339 C C . VAL A 1 557 ? 7.617 58.406 11.508 1 95.94 557 VAL A C 1
ATOM 4341 O O . VAL A 1 557 ? 8.609 57.938 12.078 1 95.94 557 VAL A O 1
ATOM 4344 N N . GLU A 1 558 ? 6.383 58.281 11.891 1 96.25 558 GLU A N 1
ATOM 4345 C CA . GLU A 1 558 ? 6.039 57.406 12.992 1 96.25 558 GLU A CA 1
ATOM 4346 C C . GLU A 1 558 ? 5.258 56.188 12.508 1 96.25 558 GLU A C 1
ATOM 4348 O O . GLU A 1 558 ? 4.43 56.281 11.602 1 96.25 558 GLU A O 1
ATOM 4353 N N . ASN A 1 559 ? 5.645 55.062 13 1 96.94 559 ASN A N 1
ATOM 4354 C CA . ASN A 1 559 ? 4.812 53.875 12.82 1 96.94 559 ASN A CA 1
ATOM 4355 C C . ASN A 1 559 ? 3.461 54.031 13.508 1 96.94 559 ASN A C 1
ATOM 4357 O O . ASN A 1 559 ? 3.4 54.25 14.727 1 96.94 559 ASN A O 1
ATOM 4361 N N . PRO A 1 560 ? 2.354 53.938 12.828 1 97.06 560 PRO A N 1
ATOM 4362 C CA . PRO A 1 560 ? 1.043 54.281 13.391 1 97.06 560 PRO A CA 1
ATOM 4363 C C . PRO A 1 560 ? 0.543 53.25 14.391 1 97.06 560 PRO A C 1
ATOM 4365 O O . PRO A 1 560 ? -0.348 53.531 15.188 1 97.06 560 PRO A O 1
ATOM 4368 N N . GLN A 1 561 ? 1.037 52.031 14.383 1 97.31 561 GLN A N 1
ATOM 4369 C CA . GLN A 1 561 ? 0.634 50.938 15.258 1 97.31 561 GLN A CA 1
ATOM 4370 C C . GLN A 1 561 ? 1.754 49.906 15.406 1 97.31 561 GLN A C 1
ATOM 4372 O O . GLN A 1 561 ? 2.627 49.812 14.539 1 97.31 561 GLN A O 1
ATOM 4377 N N . THR A 1 562 ? 1.707 49.25 16.516 1 97.69 562 THR A N 1
ATOM 4378 C CA . THR A 1 562 ? 2.65 48.156 16.672 1 97.69 562 THR A CA 1
ATOM 4379 C C . THR A 1 562 ? 2.398 47.062 15.617 1 97.69 562 THR A C 1
ATOM 4381 O O . THR A 1 562 ? 1.287 46.562 15.5 1 97.69 562 THR A O 1
ATOM 4384 N N . GLN A 1 563 ? 3.363 46.781 14.805 1 98.19 563 GLN A N 1
ATOM 4385 C CA . GLN A 1 563 ? 3.248 45.844 13.672 1 98.19 563 GLN A CA 1
ATOM 4386 C C . GLN A 1 563 ? 4.621 45.5 13.102 1 98.19 563 GLN A C 1
ATOM 4388 O O . GLN A 1 563 ? 5.625 46.125 13.477 1 98.19 563 GLN A O 1
ATOM 4393 N N . TYR A 1 564 ? 4.672 44.531 12.328 1 98.5 564 TYR A N 1
ATOM 4394 C CA . TYR A 1 564 ? 5.812 44.375 11.438 1 98.5 564 TYR A CA 1
ATOM 4395 C C . TYR A 1 564 ? 5.73 45.344 10.273 1 98.5 564 TYR A C 1
ATOM 4397 O O . TYR A 1 564 ? 4.77 45.312 9.5 1 98.5 564 TYR A O 1
ATOM 4405 N N . VAL A 1 565 ? 6.668 46.156 10.125 1 98.5 565 VAL A N 1
ATOM 4406 C CA . VAL A 1 565 ? 6.766 47.031 8.953 1 98.5 565 VAL A CA 1
ATOM 4407 C C . VAL A 1 565 ? 7.691 46.375 7.918 1 98.5 565 VAL A C 1
ATOM 4409 O O . VAL A 1 565 ? 8.461 45.469 8.242 1 98.5 565 VAL A O 1
ATOM 4412 N N . PHE A 1 566 ? 7.555 46.812 6.703 1 98.69 566 PHE A N 1
ATOM 4413 C CA . PHE A 1 566 ? 8.375 46.344 5.598 1 98.69 566 PHE A CA 1
ATOM 4414 C C . PHE A 1 566 ? 9.297 47.469 5.09 1 98.69 566 PHE A C 1
ATOM 4416 O O . PHE A 1 566 ? 8.828 48.438 4.527 1 98.69 566 PHE A O 1
ATOM 4423 N N . LEU A 1 567 ? 10.555 47.312 5.422 1 98.69 567 LEU A N 1
ATOM 4424 C CA . LEU A 1 567 ? 11.523 48.125 4.715 1 98.69 567 LEU A CA 1
ATOM 4425 C C . LEU A 1 567 ? 11.742 47.625 3.295 1 98.69 567 LEU A C 1
ATOM 4427 O O . LEU A 1 567 ? 12.539 46.719 3.076 1 98.69 567 LEU A O 1
ATOM 4431 N N . SER A 1 568 ? 11.094 48.281 2.363 1 98.75 568 SER A N 1
ATOM 4432 C CA . SER A 1 568 ? 10.992 47.75 1.015 1 98.75 568 SER A CA 1
ATOM 4433 C C . SER A 1 568 ? 11.914 48.469 0.048 1 98.75 568 SER A C 1
ATOM 4435 O O . SER A 1 568 ? 11.898 49.719 -0.019 1 98.75 568 SER A O 1
ATOM 4437 N N . PHE A 1 569 ? 12.719 47.719 -0.609 1 98.75 569 PHE A N 1
ATOM 4438 C CA . PHE A 1 569 ? 13.539 48.219 -1.719 1 98.75 569 PHE A CA 1
ATOM 4439 C C . PHE A 1 569 ? 12.945 47.781 -3.053 1 98.75 569 PHE A C 1
ATOM 4441 O O . PHE A 1 569 ? 12.852 46.562 -3.33 1 98.75 569 PHE A O 1
ATOM 4448 N N . LEU A 1 570 ? 12.57 48.688 -3.842 1 98.69 570 LEU A N 1
ATOM 4449 C CA . LEU A 1 570 ? 11.828 48.375 -5.059 1 98.69 570 LEU A CA 1
ATOM 4450 C C . LEU A 1 570 ? 12.758 47.812 -6.133 1 98.69 570 LEU A C 1
ATOM 4452 O O . LEU A 1 570 ? 13.953 48.125 -6.152 1 98.69 570 LEU A O 1
ATOM 4456 N N . GLN A 1 571 ? 12.172 47.062 -6.992 1 98.56 571 GLN A N 1
ATOM 4457 C CA . GLN A 1 571 ? 12.883 46.344 -8.047 1 98.56 571 GLN A CA 1
ATOM 4458 C C . GLN A 1 571 ? 13.789 47.281 -8.836 1 98.56 571 GLN A C 1
ATOM 4460 O O . GLN A 1 571 ? 13.383 48.375 -9.203 1 98.56 571 GLN A O 1
ATOM 4465 N N . ASN A 1 572 ? 15.023 46.938 -9.008 1 98.31 572 ASN A N 1
ATOM 4466 C CA . ASN A 1 572 ? 16.062 47.594 -9.781 1 98.31 572 ASN A CA 1
ATOM 4467 C C . ASN A 1 572 ? 17.172 46.594 -10.164 1 98.31 572 ASN A C 1
ATOM 4469 O O . ASN A 1 572 ? 18.078 46.344 -9.367 1 98.31 572 ASN A O 1
ATOM 4473 N N . ASP A 1 573 ? 17.25 46.219 -11.359 1 97.19 573 ASP A N 1
ATOM 4474 C CA . ASP A 1 573 ? 18.109 45.125 -11.828 1 97.19 573 ASP A CA 1
ATOM 4475 C C . ASP A 1 573 ? 19.578 45.531 -11.75 1 97.19 573 ASP A C 1
ATOM 4477 O O . ASP A 1 573 ? 20.453 44.656 -11.82 1 97.19 573 ASP A O 1
ATOM 4481 N N . SER A 1 574 ? 19.828 46.781 -11.539 1 97.75 574 SER A N 1
ATOM 4482 C CA . SER A 1 574 ? 21.203 47.281 -11.492 1 97.75 574 SER A CA 1
ATOM 4483 C C . SER A 1 574 ? 21.734 47.312 -10.062 1 97.75 574 SER A C 1
ATOM 4485 O O . SER A 1 574 ? 22.906 47.594 -9.836 1 97.75 574 SER A O 1
ATOM 4487 N N . VAL A 1 575 ? 20.922 47.031 -9.109 1 98.56 575 VAL A N 1
ATOM 4488 C CA . VAL A 1 575 ? 21.266 47.25 -7.707 1 98.56 575 VAL A CA 1
ATOM 4489 C C . VAL A 1 575 ? 21.234 45.906 -6.953 1 98.56 575 VAL A C 1
ATOM 4491 O O . VAL A 1 575 ? 20.328 45.094 -7.168 1 98.56 575 VAL A O 1
ATOM 4494 N N . ALA A 1 576 ? 22.219 45.625 -6.176 1 98.56 576 ALA A N 1
ATOM 4495 C CA . ALA A 1 576 ? 22.25 44.531 -5.227 1 98.56 576 ALA A CA 1
ATOM 4496 C C . ALA A 1 576 ? 22.406 45.031 -3.795 1 98.56 576 ALA A C 1
ATOM 4498 O O . ALA A 1 576 ? 23.141 46 -3.545 1 98.56 576 ALA A O 1
ATOM 4499 N N . LEU A 1 577 ? 21.672 44.469 -2.904 1 98.56 577 LEU A N 1
ATOM 4500 C CA . LEU A 1 577 ? 21.797 44.781 -1.491 1 98.56 577 LEU A CA 1
ATOM 4501 C C . LEU A 1 577 ? 22.672 43.781 -0.761 1 98.56 577 LEU A C 1
ATOM 4503 O O . LEU A 1 577 ? 22.625 42.594 -1.05 1 98.56 577 LEU A O 1
ATOM 4507 N N . CYS A 1 578 ? 23.484 44.25 0.201 1 98.19 578 CYS A N 1
ATOM 4508 C CA . CYS A 1 578 ? 24.25 43.344 1.054 1 98.19 578 CYS A CA 1
ATOM 4509 C C . CYS A 1 578 ? 23.359 42.625 2.047 1 98.19 578 CYS A C 1
ATOM 4511 O O . CYS A 1 578 ? 22.406 43.219 2.574 1 98.19 578 CYS A O 1
ATOM 4513 N N . THR A 1 579 ? 23.625 41.375 2.236 1 98.25 579 THR A N 1
ATOM 4514 C CA . THR A 1 579 ? 22.859 40.562 3.176 1 98.25 579 THR A CA 1
ATOM 4515 C C . THR A 1 579 ? 23.766 40.062 4.301 1 98.25 579 THR A C 1
ATOM 4517 O O . THR A 1 579 ? 24.938 40.375 4.352 1 98.25 579 THR A O 1
ATOM 4520 N N . THR A 1 580 ? 23.188 39.344 5.273 1 98.06 580 THR A N 1
ATOM 4521 C CA . THR A 1 580 ? 23.922 38.812 6.406 1 98.06 580 THR A CA 1
ATOM 4522 C C . THR A 1 580 ? 23.688 37.312 6.543 1 98.06 580 THR A C 1
ATOM 4524 O O . THR A 1 580 ? 22.641 36.812 6.133 1 98.06 580 THR A O 1
ATOM 4527 N N . LYS A 1 581 ? 24.594 36.594 7.078 1 96.94 581 LYS A N 1
ATOM 4528 C CA . LYS A 1 581 ? 24.438 35.188 7.43 1 96.94 581 LYS A CA 1
ATOM 4529 C C . LYS A 1 581 ? 23.719 35.031 8.766 1 96.94 581 LYS A C 1
ATOM 4531 O O . LYS A 1 581 ? 23.25 33.938 9.102 1 96.94 581 LYS A O 1
ATOM 4536 N N . THR A 1 582 ? 23.578 36.156 9.461 1 96.94 582 THR A N 1
ATOM 4537 C CA . THR A 1 582 ? 22.969 36.125 10.781 1 96.94 582 THR A CA 1
ATOM 4538 C C . THR A 1 582 ? 21.469 35.875 10.672 1 96.94 582 THR A C 1
ATOM 4540 O O . THR A 1 582 ? 20.781 36.562 9.906 1 96.94 582 THR A O 1
ATOM 4543 N N . ARG A 1 583 ? 21.062 34.938 11.438 1 96.75 583 ARG A N 1
ATOM 4544 C CA . ARG A 1 583 ? 19.625 34.625 11.539 1 96.75 583 ARG A CA 1
ATOM 4545 C C . ARG A 1 583 ? 19.109 34.938 12.938 1 96.75 583 ARG A C 1
ATOM 4547 O O . ARG A 1 583 ? 19.719 34.562 13.938 1 96.75 583 ARG A O 1
ATOM 4554 N N . VAL A 1 584 ? 18.062 35.656 13 1 97 584 VAL A N 1
ATOM 4555 C CA . VAL A 1 584 ? 17.469 36.031 14.281 1 97 584 VAL A CA 1
ATOM 4556 C C . VAL A 1 584 ? 16 35.594 14.305 1 97 584 VAL A C 1
ATOM 4558 O O . VAL A 1 584 ? 15.281 35.75 13.32 1 97 584 VAL A O 1
ATOM 4561 N N . SER A 1 585 ? 15.562 35 15.453 1 97.56 585 SER A N 1
ATOM 4562 C CA . SER A 1 585 ? 14.164 34.625 15.617 1 97.56 585 SER A CA 1
ATOM 4563 C C . SER A 1 585 ? 13.234 35.75 15.25 1 97.56 585 SER A C 1
ATOM 4565 O O . SER A 1 585 ? 13.43 36.906 15.688 1 97.56 585 SER A O 1
ATOM 4567 N N . ALA A 1 586 ? 12.219 35.438 14.398 1 97.62 586 ALA A N 1
ATOM 4568 C CA . ALA A 1 586 ? 11.117 36.344 14.055 1 97.62 586 ALA A CA 1
ATOM 4569 C C . ALA A 1 586 ? 11.594 37.438 13.125 1 97.62 586 ALA A C 1
ATOM 4571 O O . ALA A 1 586 ? 10.961 38.5 13.047 1 97.62 586 ALA A O 1
ATOM 4572 N N . LEU A 1 587 ? 12.734 37.281 12.5 1 97.25 587 LEU A N 1
ATOM 4573 C CA . LEU A 1 587 ? 13.234 38.219 11.484 1 97.25 587 LEU A CA 1
ATOM 4574 C C . LEU A 1 587 ? 13.383 37.5 10.141 1 97.25 587 LEU A C 1
ATOM 4576 O O . LEU A 1 587 ? 13.961 36.406 10.062 1 97.25 587 LEU A O 1
ATOM 4580 N N . MET A 1 588 ? 12.812 38.125 9.133 1 96.56 588 MET A N 1
ATOM 4581 C CA . MET A 1 588 ? 12.969 37.5 7.816 1 96.56 588 MET A CA 1
ATOM 4582 C C . MET A 1 588 ? 12.789 38.562 6.715 1 96.56 588 MET A C 1
ATOM 4584 O O . MET A 1 588 ? 12.289 39.656 6.965 1 96.56 588 MET A O 1
ATOM 4588 N N . THR A 1 589 ? 13.25 38.188 5.496 1 97.69 589 THR A N 1
ATOM 4589 C CA . THR A 1 589 ? 13.008 39 4.297 1 97.69 589 THR A CA 1
ATOM 4590 C C . THR A 1 589 ? 11.914 38.375 3.439 1 97.69 589 THR A C 1
ATOM 4592 O O . THR A 1 589 ? 11.68 37.156 3.512 1 97.69 589 THR A O 1
ATOM 4595 N N . VAL A 1 590 ? 11.234 39.188 2.738 1 98.12 590 VAL A N 1
ATOM 4596 C CA . VAL A 1 590 ? 10.258 38.719 1.755 1 98.12 590 VAL A CA 1
ATOM 4597 C C . VAL A 1 590 ? 10.469 39.469 0.433 1 98.12 590 VAL A C 1
ATOM 4599 O O . VAL A 1 590 ? 11.07 40.531 0.404 1 98.12 590 VAL A O 1
ATOM 4602 N N . GLU A 1 591 ? 10.047 38.844 -0.62 1 98 591 GLU A N 1
ATOM 4603 C CA . GLU A 1 591 ? 10.117 39.438 -1.957 1 98 591 GLU A CA 1
ATOM 4604 C C . GLU A 1 591 ? 8.734 39.531 -2.586 1 98 591 GLU A C 1
ATOM 4606 O O . GLU A 1 591 ? 7.863 38.688 -2.33 1 98 591 GLU A O 1
ATOM 4611 N N . HIS A 1 592 ? 8.594 40.562 -3.363 1 98.12 592 HIS A N 1
ATOM 4612 C CA . HIS A 1 592 ? 7.348 40.656 -4.125 1 98.12 592 HIS A CA 1
ATOM 4613 C C . HIS A 1 592 ? 7.246 39.531 -5.152 1 98.12 592 HIS A C 1
ATOM 4615 O O . HIS A 1 592 ? 7.961 39.531 -6.16 1 98.12 592 HIS A O 1
ATOM 4621 N N . GLU A 1 593 ? 6.375 38.688 -4.875 1 96.06 593 GLU A N 1
ATOM 4622 C CA . GLU A 1 593 ? 6.215 37.531 -5.77 1 96.06 593 GLU A CA 1
ATOM 4623 C C . GLU A 1 593 ? 5.27 37.844 -6.922 1 96.06 593 GLU A C 1
ATOM 4625 O O . GLU A 1 593 ? 5.594 37.625 -8.086 1 96.06 593 GLU A O 1
ATOM 4630 N N . CYS A 1 594 ? 4.051 38.312 -6.578 1 96 594 CYS A N 1
ATOM 4631 C CA . CYS A 1 594 ? 3.059 38.719 -7.566 1 96 594 CYS A CA 1
ATOM 4632 C C . CYS A 1 594 ? 1.97 39.562 -6.938 1 96 594 CYS A C 1
ATOM 4634 O O . CYS A 1 594 ? 1.992 39.812 -5.73 1 96 594 CYS A O 1
ATOM 4636 N N . THR A 1 595 ? 1.181 40.062 -7.816 1 97 595 THR A N 1
ATOM 4637 C CA . THR A 1 595 ? 0.016 40.812 -7.363 1 97 595 THR A CA 1
ATOM 4638 C C . THR A 1 595 ? -1.271 40.062 -7.68 1 97 595 THR A C 1
ATOM 4640 O O . THR A 1 595 ? -1.546 39.75 -8.844 1 97 595 THR A O 1
ATOM 4643 N N . GLN A 1 596 ? -1.963 39.719 -6.598 1 96.56 596 GLN A N 1
ATOM 4644 C CA . GLN A 1 596 ? -3.289 39.125 -6.781 1 96.56 596 GLN A CA 1
ATOM 4645 C C . GLN A 1 596 ? -4.289 40.188 -7.254 1 96.56 596 GLN A C 1
ATOM 4647 O O . GLN A 1 596 ? -4.469 41.219 -6.602 1 96.56 596 GLN A O 1
ATOM 4652 N N . SER A 1 597 ? -4.902 39.906 -8.43 1 95.75 597 SER A N 1
ATOM 4653 C CA . SER A 1 597 ? -5.914 40.781 -9.016 1 95.75 597 SER A CA 1
ATOM 4654 C C . SER A 1 597 ? -7.137 40 -9.461 1 95.75 597 SER A C 1
ATOM 4656 O O . SER A 1 597 ? -7.316 39.75 -10.656 1 95.75 597 SER A O 1
ATOM 4658 N N . PRO A 1 598 ? -7.992 39.688 -8.461 1 94.56 598 PRO A N 1
ATOM 4659 C CA . PRO A 1 598 ? -9.188 38.906 -8.82 1 94.56 598 PRO A CA 1
ATOM 4660 C C . PRO A 1 598 ? -10.188 39.719 -9.633 1 94.56 598 PRO A C 1
ATOM 4662 O O . PRO A 1 598 ? -10.211 40.938 -9.539 1 94.56 598 PRO A O 1
ATOM 4665 N N . PRO A 1 599 ? -11.062 39.031 -10.445 1 92.44 599 PRO A N 1
ATOM 4666 C CA . PRO A 1 599 ? -12.188 39.75 -11.039 1 92.44 599 PRO A CA 1
ATOM 4667 C C . PRO A 1 599 ? -13.078 40.406 -9.992 1 92.44 599 PRO A C 1
ATOM 4669 O O . PRO A 1 599 ? -13.148 39.969 -8.852 1 92.44 599 PRO A O 1
ATOM 4672 N N . SER A 1 600 ? -13.711 41.469 -10.422 1 88.75 600 SER A N 1
ATOM 4673 C CA . SER A 1 600 ? -14.484 42.281 -9.492 1 88.75 600 SER A CA 1
ATOM 4674 C C . SER A 1 600 ? -15.672 41.5 -8.93 1 88.75 600 SER A C 1
ATOM 4676 O O . SER A 1 600 ? -16.203 41.844 -7.871 1 88.75 600 SER A O 1
ATOM 4678 N N . ASP A 1 601 ? -16.016 40.5 -9.453 1 91.06 601 ASP A N 1
ATOM 4679 C CA . ASP A 1 601 ? -17.234 39.781 -9.055 1 91.06 601 ASP A CA 1
ATOM 4680 C C . ASP A 1 601 ? -16.906 38.5 -8.344 1 91.06 601 ASP A C 1
ATOM 4682 O O . ASP A 1 601 ? -17.688 37.531 -8.359 1 91.06 601 ASP A O 1
ATOM 4686 N N . VAL A 1 602 ? -15.742 38.406 -7.68 1 94.69 602 VAL A N 1
ATOM 4687 C CA . VAL A 1 602 ? -15.375 37.156 -7.016 1 94.69 602 VAL A CA 1
ATOM 4688 C C . VAL A 1 602 ? -15.367 37.344 -5.504 1 94.69 602 VAL A C 1
ATOM 4690 O O . VAL A 1 602 ? -15.43 36.375 -4.742 1 94.69 602 VAL A O 1
ATOM 4693 N N . GLY A 1 603 ? -15.383 38.562 -5.031 1 95.88 603 GLY A N 1
ATOM 4694 C CA . GLY A 1 603 ? -15.508 38.844 -3.611 1 95.88 603 GLY A CA 1
ATOM 4695 C C . GLY A 1 603 ? -14.219 38.625 -2.842 1 95.88 603 GLY A C 1
ATOM 4696 O O . GLY A 1 603 ? -14.25 38.219 -1.678 1 95.88 603 GLY A O 1
ATOM 4697 N N . VAL A 1 604 ? -13.047 38.781 -3.441 1 96.56 604 VAL A N 1
ATOM 4698 C CA . VAL A 1 604 ? -11.734 38.656 -2.812 1 96.56 604 VAL A CA 1
ATOM 4699 C C . VAL A 1 604 ? -10.906 39.938 -3.078 1 96.56 604 VAL A C 1
ATOM 4701 O O . VAL A 1 604 ? -11.094 40.594 -4.102 1 96.56 604 VAL A O 1
ATOM 4704 N N . ASP A 1 605 ? -10.008 40.219 -2.213 1 95.81 605 ASP A N 1
ATOM 4705 C CA . ASP A 1 605 ? -9.25 41.469 -2.266 1 95.81 605 ASP A CA 1
ATOM 4706 C C . ASP A 1 605 ? -8.117 41.375 -3.283 1 95.81 605 ASP A C 1
ATOM 4708 O O . ASP A 1 605 ? -7.559 40.312 -3.508 1 95.81 605 ASP A O 1
ATOM 4712 N N . GLU A 1 606 ? -7.859 42.562 -3.877 1 96.69 606 GLU A N 1
ATOM 4713 C CA . GLU A 1 606 ? -6.613 42.75 -4.613 1 96.69 606 GLU A CA 1
ATOM 4714 C C . GLU A 1 606 ? -5.484 43.188 -3.68 1 96.69 606 GLU A C 1
ATOM 4716 O O . GLU A 1 606 ? -5.66 44.094 -2.855 1 96.69 606 GLU A O 1
ATOM 4721 N N . PHE A 1 607 ? -4.34 42.562 -3.758 1 97.06 607 PHE A N 1
ATOM 4722 C CA . PHE A 1 607 ? -3.184 42.938 -2.957 1 97.06 607 PHE A CA 1
ATOM 4723 C C . PHE A 1 607 ? -1.921 42.25 -3.473 1 97.06 607 PHE A C 1
ATOM 4725 O O . PHE A 1 607 ? -1.995 41.281 -4.215 1 97.06 607 PHE A O 1
ATOM 4732 N N . GLU A 1 608 ? -0.759 42.781 -3.068 1 97.81 608 GLU A N 1
ATOM 4733 C CA . GLU A 1 608 ? 0.53 42.188 -3.408 1 97.81 608 GLU A CA 1
ATOM 4734 C C . GLU A 1 608 ? 0.854 41 -2.486 1 97.81 608 GLU A C 1
ATOM 4736 O O . GLU A 1 608 ? 0.605 41.062 -1.281 1 97.81 608 GLU A O 1
ATOM 4741 N N . ARG A 1 609 ? 1.361 40 -3.057 1 97.31 609 ARG A N 1
ATOM 4742 C CA . ARG A 1 609 ? 1.88 38.875 -2.277 1 97.31 609 ARG A CA 1
ATOM 4743 C C . ARG A 1 609 ? 3.398 38.938 -2.166 1 97.31 609 ARG A C 1
ATOM 4745 O O . ARG A 1 609 ? 4.098 39.031 -3.18 1 97.31 609 ARG A O 1
ATOM 4752 N N . TRP A 1 610 ? 3.896 39 -0.966 1 97.94 610 TRP A N 1
ATOM 4753 C CA . TRP A 1 610 ? 5.316 39 -0.634 1 97.94 610 TRP A CA 1
ATOM 4754 C C . TRP A 1 610 ? 5.734 37.719 0.074 1 97.94 610 TRP A C 1
ATOM 4756 O O . TRP A 1 610 ? 5.227 37.406 1.155 1 97.94 610 TRP A O 1
ATOM 4766 N N . THR A 1 611 ? 6.605 37 -0.487 1 97 611 THR A N 1
ATOM 4767 C CA . THR A 1 611 ? 6.926 35.656 0.024 1 97 611 THR A CA 1
ATOM 4768 C C . THR A 1 611 ? 8.414 35.562 0.352 1 97 611 THR A C 1
ATOM 4770 O O . THR A 1 611 ? 9.242 36.219 -0.266 1 97 611 THR A O 1
ATOM 4773 N N . PRO A 1 612 ? 8.703 34.75 1.32 1 96.75 612 PRO A N 1
ATOM 4774 C CA . PRO A 1 612 ? 10.109 34.594 1.694 1 96.75 612 PRO A CA 1
ATOM 4775 C C . PRO A 1 612 ? 10.844 33.594 0.801 1 96.75 612 PRO A C 1
ATOM 4777 O O . PRO A 1 612 ? 10.211 32.812 0.086 1 96.75 612 PRO A O 1
ATOM 4780 N N . VAL A 1 613 ? 12.164 33.719 0.782 1 93.69 613 VAL A N 1
ATOM 4781 C CA . VAL A 1 613 ? 13.008 32.656 0.23 1 93.69 613 VAL A CA 1
ATOM 4782 C C . VAL A 1 613 ? 13.336 31.641 1.318 1 93.69 613 VAL A C 1
ATOM 4784 O O . VAL A 1 613 ? 13.727 32.031 2.428 1 93.69 613 VAL A O 1
ATOM 4787 N N . ARG A 1 614 ? 13.219 30.438 1.06 1 93.5 614 ARG A N 1
ATOM 4788 C CA . ARG A 1 614 ? 13.445 29.375 2.035 1 93.5 614 ARG A CA 1
ATOM 4789 C C . ARG A 1 614 ? 14.922 29.266 2.402 1 93.5 614 ARG A C 1
ATOM 4791 O O . ARG A 1 614 ? 15.789 29.578 1.589 1 93.5 614 ARG A O 1
ATOM 4798 N N . ARG A 1 615 ? 15.125 28.875 3.693 1 92.88 615 ARG A N 1
ATOM 4799 C CA . ARG A 1 615 ? 16.484 28.5 4.078 1 92.88 615 ARG A CA 1
ATOM 4800 C C . ARG A 1 615 ? 16.969 27.281 3.287 1 92.88 615 ARG A C 1
ATOM 4802 O O . ARG A 1 615 ? 16.172 26.406 2.938 1 92.88 615 ARG A O 1
ATOM 4809 N N . PRO A 1 616 ? 18.219 27.25 2.867 1 92.62 616 PRO A N 1
ATOM 4810 C CA . PRO A 1 616 ? 19.25 28.141 3.395 1 92.62 616 PRO A CA 1
ATOM 4811 C C . PRO A 1 616 ? 19.453 29.391 2.535 1 92.62 616 PRO A C 1
ATOM 4813 O O . PRO A 1 616 ? 20.281 30.25 2.861 1 92.62 616 PRO A O 1
ATOM 4816 N N . MET A 1 617 ? 18.703 29.531 1.489 1 93.06 617 MET A N 1
ATOM 4817 C CA . MET A 1 617 ? 18.984 30.594 0.529 1 93.06 617 MET A CA 1
ATOM 4818 C C . MET A 1 617 ? 18.391 31.922 1 1 93.06 617 MET A C 1
ATOM 4820 O O . MET A 1 617 ? 18.781 32.969 0.502 1 93.06 617 MET A O 1
ATOM 4824 N N . GLY A 1 618 ? 17.469 31.859 1.908 1 94.44 618 GLY A N 1
ATOM 4825 C CA . GLY A 1 618 ? 16.922 33.094 2.445 1 94.44 618 GLY A CA 1
ATOM 4826 C C . GLY A 1 618 ? 17.812 33.75 3.482 1 94.44 618 GLY A C 1
ATOM 4827 O O . GLY A 1 618 ? 18.297 33.062 4.402 1 94.44 618 GLY A O 1
ATOM 4828 N N . HIS A 1 619 ? 18.125 35.094 3.266 1 97.19 619 HIS A N 1
ATOM 4829 C CA . HIS A 1 619 ? 18.984 35.844 4.18 1 97.19 619 HIS A CA 1
ATOM 4830 C C . HIS A 1 619 ? 18.344 37.156 4.578 1 97.19 619 HIS A C 1
ATOM 4832 O O . HIS A 1 619 ? 17.609 37.781 3.789 1 97.19 619 HIS A O 1
ATOM 4838 N N . ASN A 1 620 ? 18.641 37.594 5.797 1 98.06 620 ASN A N 1
ATOM 4839 C CA . ASN A 1 620 ? 18.312 38.969 6.203 1 98.06 620 ASN A CA 1
ATOM 4840 C C . ASN A 1 620 ? 19.219 39.969 5.543 1 98.06 620 ASN A C 1
ATOM 4842 O O . ASN A 1 620 ? 20.328 39.625 5.109 1 98.06 620 ASN A O 1
ATOM 4846 N N . LEU A 1 621 ? 18.766 41.219 5.504 1 98.12 621 LEU A N 1
ATOM 4847 C CA . LEU A 1 621 ? 19.609 42.281 5.012 1 98.12 621 LEU A CA 1
ATOM 4848 C C . LEU A 1 621 ? 20.672 42.656 6.039 1 98.12 621 LEU A C 1
ATOM 4850 O O . LEU A 1 621 ? 20.406 42.625 7.246 1 98.12 621 LEU A O 1
ATOM 4854 N N . ALA A 1 622 ? 21.844 43 5.477 1 98.31 622 ALA A N 1
ATOM 4855 C CA . ALA A 1 622 ? 22.797 43.719 6.332 1 98.31 622 ALA A CA 1
ATOM 4856 C C . ALA A 1 622 ? 22.297 45.125 6.637 1 98.31 622 ALA A C 1
ATOM 4858 O O . ALA A 1 622 ? 22.016 45.906 5.719 1 98.31 622 ALA A O 1
ATOM 4859 N N . LEU A 1 623 ? 22.094 45.469 7.898 1 96.44 623 LEU A N 1
ATOM 4860 C CA . LEU A 1 623 ? 21.531 46.781 8.203 1 96.44 623 LEU A CA 1
ATOM 4861 C C . LEU A 1 623 ? 21.953 47.25 9.602 1 96.44 623 LEU A C 1
ATOM 4863 O O . LEU A 1 623 ? 22.312 46.438 10.445 1 96.44 623 LEU A O 1
ATOM 4867 N N . THR A 1 624 ? 21.969 48.5 9.773 1 97.94 624 THR A N 1
ATOM 4868 C CA . THR A 1 624 ? 22.188 49.156 11.062 1 97.94 624 THR A CA 1
ATOM 4869 C C . THR A 1 624 ? 20.984 49.969 11.477 1 97.94 624 THR A C 1
ATOM 4871 O O . THR A 1 624 ? 20.359 50.656 10.641 1 97.94 624 THR A O 1
ATOM 4874 N N . LEU A 1 625 ? 20.641 49.938 12.648 1 98.12 625 LEU A N 1
ATOM 4875 C CA . LEU A 1 625 ? 19.531 50.719 13.195 1 98.12 625 LEU A CA 1
ATOM 4876 C C . LEU A 1 625 ? 20.016 51.625 14.32 1 98.12 625 LEU A C 1
ATOM 4878 O O . LEU A 1 625 ? 20.797 51.188 15.172 1 98.12 625 LEU A O 1
ATOM 4882 N N . ASP A 1 626 ? 19.516 52.812 14.297 1 97.19 626 ASP A N 1
ATOM 4883 C CA . ASP A 1 626 ? 19.797 53.781 15.352 1 97.19 626 ASP A CA 1
ATOM 4884 C C . ASP A 1 626 ? 18.531 54.562 15.711 1 97.19 626 ASP A C 1
ATOM 4886 O O . ASP A 1 626 ? 18.031 55.344 14.906 1 97.19 626 ASP A O 1
ATOM 4890 N N . PRO A 1 627 ? 18.062 54.469 16.938 1 97.19 627 PRO A N 1
ATOM 4891 C CA . PRO A 1 627 ? 18.531 53.594 18.016 1 97.19 627 PRO A CA 1
ATOM 4892 C C . PRO A 1 627 ? 18.281 52.125 17.734 1 97.19 627 PRO A C 1
ATOM 4894 O O . PRO A 1 627 ? 17.562 51.781 16.797 1 97.19 627 PRO A O 1
ATOM 4897 N N . PRO A 1 628 ? 18.938 51.281 18.531 1 97.5 628 PRO A N 1
ATOM 4898 C CA . PRO A 1 628 ? 18.734 49.844 18.344 1 97.5 628 PRO A CA 1
ATOM 4899 C C . PRO A 1 628 ? 17.281 49.438 18.547 1 97.5 628 PRO A C 1
ATOM 4901 O O . PRO A 1 628 ? 16.594 49.969 19.406 1 97.5 628 PRO A O 1
ATOM 4904 N N . LEU A 1 629 ? 16.844 48.469 17.734 1 97.31 629 LEU A N 1
ATOM 4905 C CA . LEU A 1 629 ? 15.516 47.906 17.891 1 97.31 629 LEU A CA 1
ATOM 4906 C C . LEU A 1 629 ? 15.453 46.969 19.078 1 97.31 629 LEU A C 1
ATOM 4908 O O . LEU A 1 629 ? 16.203 46 19.141 1 97.31 629 LEU A O 1
ATOM 4912 N N . LYS A 1 630 ? 14.609 47.188 20.047 1 96.62 630 LYS A N 1
ATOM 4913 C CA . LYS A 1 630 ? 14.414 46.375 21.234 1 96.62 630 LYS A CA 1
ATOM 4914 C C . LYS A 1 630 ? 13.109 45.594 21.156 1 96.62 630 LYS A C 1
ATOM 4916 O O . LYS A 1 630 ? 12.094 46 21.719 1 96.62 630 LYS A O 1
ATOM 4921 N N . ALA A 1 631 ? 13.148 44.5 20.531 1 97.56 631 ALA A N 1
ATOM 4922 C CA . ALA A 1 631 ? 11.93 43.75 20.281 1 97.56 631 ALA A CA 1
ATOM 4923 C C . ALA A 1 631 ? 12.008 42.375 20.922 1 97.56 631 ALA A C 1
ATOM 4925 O O . ALA A 1 631 ? 11.016 41.625 20.953 1 97.56 631 ALA A O 1
ATOM 4926 N N . TRP A 1 632 ? 13.148 41.938 21.562 1 98.12 632 TRP A N 1
ATOM 4927 C CA . TRP A 1 632 ? 13.391 40.562 22.047 1 98.12 632 TRP A CA 1
ATOM 4928 C C . TRP A 1 632 ? 13.625 40.562 23.547 1 98.12 632 TRP A C 1
ATOM 4930 O O . TRP A 1 632 ? 14.438 39.781 24.047 1 98.12 632 TRP A O 1
ATOM 4940 N N . GLY A 1 633 ? 12.938 41.312 24.281 1 97.31 633 GLY A N 1
ATOM 4941 C CA . GLY A 1 633 ? 13.148 41.469 25.703 1 97.31 633 GLY A CA 1
ATOM 4942 C C . GLY A 1 633 ? 12.5 40.375 26.531 1 97.31 633 GLY A C 1
ATOM 4943 O O . GLY A 1 633 ? 11.719 39.562 26.016 1 97.31 633 GLY A O 1
ATOM 4944 N N . VAL A 1 634 ? 12.789 40.312 27.812 1 97.19 634 VAL A N 1
ATOM 4945 C CA . VAL A 1 634 ? 12.359 39.25 28.719 1 97.19 634 VAL A CA 1
ATOM 4946 C C . VAL A 1 634 ? 10.859 39.375 28.969 1 97.19 634 VAL A C 1
ATOM 4948 O O . VAL A 1 634 ? 10.211 38.406 29.344 1 97.19 634 VAL A O 1
ATOM 4951 N N . GLU A 1 635 ? 10.32 40.531 28.734 1 95.44 635 GLU A N 1
ATOM 4952 C CA . GLU A 1 635 ? 8.898 40.75 28.984 1 95.44 635 GLU A CA 1
ATOM 4953 C C . GLU A 1 635 ? 8.047 39.875 28.047 1 95.44 635 GLU A C 1
ATOM 4955 O O . GLU A 1 635 ? 6.887 39.594 28.344 1 95.44 635 GLU A O 1
ATOM 4960 N N . ASN A 1 636 ? 8.633 39.469 26.969 1 97.31 636 ASN A N 1
ATOM 4961 C CA . ASN A 1 636 ? 7.91 38.688 25.984 1 97.31 636 ASN A CA 1
ATOM 4962 C C . ASN A 1 636 ? 7.512 37.312 26.516 1 97.31 636 ASN A C 1
ATOM 4964 O O . ASN A 1 636 ? 6.547 36.719 26.047 1 97.31 636 ASN A O 1
ATOM 4968 N N . ILE A 1 637 ? 8.156 36.75 27.547 1 97.56 637 ILE A N 1
ATOM 4969 C CA . ILE A 1 637 ? 8.031 35.344 27.922 1 97.56 637 ILE A CA 1
ATOM 4970 C C . ILE A 1 637 ? 6.727 35.125 28.688 1 97.56 637 ILE A C 1
ATOM 4972 O O . ILE A 1 637 ? 6.309 34 28.906 1 97.56 637 ILE A O 1
ATOM 4976 N N . ARG A 1 638 ? 6.039 36.188 29.047 1 96.88 638 ARG A N 1
ATOM 4977 C CA . ARG A 1 638 ? 4.84 36 29.859 1 96.88 638 ARG A CA 1
ATOM 4978 C C . ARG A 1 638 ? 3.668 36.781 29.281 1 96.88 638 ARG A C 1
ATOM 4980 O O . ARG A 1 638 ? 2.748 37.156 30.016 1 96.88 638 ARG A O 1
ATOM 4987 N N . ASN A 1 639 ? 3.717 37.156 28 1 95.5 639 ASN A N 1
ATOM 4988 C CA . ASN A 1 639 ? 2.654 37.969 27.422 1 95.5 639 ASN A CA 1
ATOM 4989 C C . ASN A 1 639 ? 1.519 37.094 26.891 1 95.5 639 ASN A C 1
ATOM 4991 O O . ASN A 1 639 ? 0.537 37.594 26.344 1 95.5 639 ASN A O 1
ATOM 4995 N N . GLY A 1 640 ? 1.669 35.75 26.922 1 96.12 640 GLY A N 1
ATOM 4996 C CA . GLY A 1 640 ? 0.577 34.844 26.625 1 96.12 640 GLY A CA 1
ATOM 4997 C C . GLY A 1 640 ? 0.49 34.469 25.141 1 96.12 640 GLY A C 1
ATOM 4998 O O . GLY A 1 640 ? -0.464 33.844 24.719 1 96.12 640 GLY A O 1
ATOM 4999 N N . VAL A 1 641 ? 1.469 34.844 24.297 1 96.44 641 VAL A N 1
ATOM 5000 C CA . VAL A 1 641 ? 1.457 34.562 22.859 1 96.44 641 VAL A CA 1
ATOM 5001 C C . VAL A 1 641 ? 2.754 33.875 22.453 1 96.44 641 VAL A C 1
ATOM 5003 O O . VAL A 1 641 ? 3.74 34.531 22.125 1 96.44 641 VAL A O 1
ATOM 5006 N N . PRO A 1 642 ? 2.762 32.594 22.328 1 96.75 642 PRO A N 1
ATOM 5007 C CA . PRO A 1 642 ? 4.008 31.859 22.109 1 96.75 642 PRO A CA 1
ATOM 5008 C C . PRO A 1 642 ? 4.387 31.75 20.641 1 96.75 642 PRO A C 1
ATOM 5010 O O . PRO A 1 642 ? 4.75 30.656 20.172 1 96.75 642 PRO A O 1
ATOM 5013 N N . ARG A 1 643 ? 4.352 32.781 19.859 1 97.25 643 ARG A N 1
ATOM 5014 C CA . ARG A 1 643 ? 4.816 32.906 18.484 1 97.25 643 ARG A CA 1
ATOM 5015 C C . ARG A 1 643 ? 4.82 34.375 18.031 1 97.25 643 ARG A C 1
ATOM 5017 O O . ARG A 1 643 ? 4.156 35.219 18.625 1 97.25 643 ARG A O 1
ATOM 5024 N N . PRO A 1 644 ? 5.512 34.625 16.938 1 97.62 644 PRO A N 1
ATOM 5025 C CA . PRO A 1 644 ? 5.414 36 16.406 1 97.62 644 PRO A CA 1
ATOM 5026 C C . PRO A 1 644 ? 4.031 36.312 15.836 1 97.62 644 PRO A C 1
ATOM 5028 O O . PRO A 1 644 ? 3.4 35.438 15.227 1 97.62 644 PRO A O 1
ATOM 5031 N N . THR A 1 645 ? 3.531 37.469 16.125 1 96.88 645 THR A N 1
ATOM 5032 C CA . THR A 1 645 ? 2.33 38.031 15.539 1 96.88 645 THR A CA 1
ATOM 5033 C C . THR A 1 645 ? 2.588 39.469 15.102 1 96.88 645 THR A C 1
ATOM 5035 O O . THR A 1 645 ? 3.277 39.719 14.109 1 96.88 645 THR A O 1
ATOM 5038 N N . LYS A 1 646 ? 2.1 40.5 15.875 1 96.5 646 LYS A N 1
ATOM 5039 C CA . LYS A 1 646 ? 2.459 41.875 15.57 1 96.5 646 LYS A CA 1
ATOM 5040 C C . LYS A 1 646 ? 3.779 42.25 16.234 1 96.5 646 LYS A C 1
ATOM 5042 O O . LYS A 1 646 ? 4.375 43.281 15.898 1 96.5 646 LYS A O 1
ATOM 5047 N N . ARG A 1 647 ? 4.195 41.406 17.172 1 96.88 647 ARG A N 1
ATOM 5048 C CA . ARG A 1 647 ? 5.484 41.5 17.844 1 96.88 647 ARG A CA 1
ATOM 5049 C C . ARG A 1 647 ? 6.266 40.188 17.672 1 96.88 647 ARG A C 1
ATOM 5051 O O . ARG A 1 647 ? 5.734 39.219 17.156 1 96.88 647 ARG A O 1
ATOM 5058 N N . THR A 1 648 ? 7.508 40.219 18.125 1 97.94 648 THR A N 1
ATOM 5059 C CA . THR A 1 648 ? 8.289 39 18.047 1 97.94 648 THR A CA 1
ATOM 5060 C C . THR A 1 648 ? 7.777 37.938 19.047 1 97.94 648 THR A C 1
ATOM 5062 O O . THR A 1 648 ? 7.832 36.75 18.781 1 97.94 648 THR A O 1
ATOM 5065 N N . ASN A 1 649 ? 7.363 38.5 20.219 1 97.94 649 ASN A N 1
ATOM 5066 C CA . ASN A 1 649 ? 6.938 37.656 21.344 1 97.94 649 ASN A CA 1
ATOM 5067 C C . ASN A 1 649 ? 8.016 36.656 21.719 1 97.94 649 ASN A C 1
ATOM 5069 O O . ASN A 1 649 ? 7.707 35.5 22.078 1 97.94 649 ASN A O 1
ATOM 5073 N N . CYS A 1 650 ? 9.266 37.031 21.625 1 98.31 650 CYS A N 1
ATOM 5074 C CA . CYS A 1 650 ? 10.383 36.125 21.828 1 98.31 650 CYS A CA 1
ATOM 5075 C C . CYS A 1 650 ? 11.461 36.75 22.688 1 98.31 650 CYS A C 1
ATOM 5077 O O . CYS A 1 650 ? 11.805 37.938 22.5 1 98.31 650 CYS A O 1
ATOM 5079 N N . TRP A 1 651 ? 11.914 36.031 23.641 1 98.19 651 TRP A N 1
ATOM 5080 C CA . TRP A 1 651 ? 13.148 36.406 24.312 1 98.19 651 TRP A CA 1
ATOM 5081 C C . TRP A 1 651 ? 14.359 35.75 23.641 1 98.19 651 TRP A C 1
ATOM 5083 O O . TRP A 1 651 ? 14.406 34.531 23.484 1 98.19 651 TRP A O 1
ATOM 5093 N N . VAL A 1 652 ? 15.227 36.594 23.156 1 97.94 652 VAL A N 1
ATOM 5094 C CA . VAL A 1 652 ? 16.5 36.156 22.594 1 97.94 652 VAL A CA 1
ATOM 5095 C C . VAL A 1 652 ? 17.641 36.688 23.453 1 97.94 652 VAL A C 1
ATOM 5097 O O . VAL A 1 652 ? 17.766 37.906 23.656 1 97.94 652 VAL A O 1
ATOM 5100 N N . PRO A 1 653 ? 18.453 35.781 24 1 95.88 653 PRO A N 1
ATOM 5101 C CA . PRO A 1 653 ? 19.562 36.281 24.828 1 95.88 653 PRO A CA 1
ATOM 5102 C C . PRO A 1 653 ? 20.594 37.062 24.016 1 95.88 653 PRO A C 1
ATOM 5104 O O . PRO A 1 653 ? 20.766 36.812 22.812 1 95.88 653 PRO A O 1
ATOM 5107 N N . ARG A 1 654 ? 21.219 37.875 24.719 1 91.38 654 ARG A N 1
ATOM 5108 C CA . ARG A 1 654 ? 22.266 38.656 24.078 1 91.38 654 ARG A CA 1
ATOM 5109 C C . ARG A 1 654 ? 23.375 37.75 23.547 1 91.38 654 ARG A C 1
ATOM 5111 O O . ARG A 1 654 ? 23.734 36.781 24.203 1 91.38 654 ARG A O 1
ATOM 5118 N N . ALA A 1 655 ? 23.906 38.062 22.406 1 75.06 655 ALA A N 1
ATOM 5119 C CA . ALA A 1 655 ? 24.828 37.188 21.656 1 75.06 655 ALA A CA 1
ATOM 5120 C C . ALA A 1 655 ? 26.203 37.188 22.344 1 75.06 655 ALA A C 1
ATOM 5122 O O . ALA A 1 655 ? 27 36.281 22.094 1 75.06 655 ALA A O 1
ATOM 5123 N N . ASP A 1 656 ? 26.375 37.938 23.344 1 71.19 656 ASP A N 1
ATOM 5124 C CA . ASP A 1 656 ? 27.719 38 23.875 1 71.19 656 ASP A CA 1
ATOM 5125 C C . ASP A 1 656 ? 28.125 36.688 24.547 1 71.19 656 ASP A C 1
ATOM 5127 O O . ASP A 1 656 ? 27.312 36.062 25.234 1 71.19 656 ASP A O 1
ATOM 5131 N N . SER A 1 657 ? 29.234 36.125 24.094 1 63 657 SER A N 1
ATOM 5132 C CA . SER A 1 657 ? 29.766 34.812 24.438 1 63 657 SER A CA 1
ATOM 5133 C C . SER A 1 657 ? 30.094 34.719 25.922 1 63 657 SER A C 1
ATOM 5135 O O . SER A 1 657 ? 30.203 33.625 26.469 1 63 657 SER A O 1
ATOM 5137 N N . PHE A 1 658 ? 30.141 35.719 26.594 1 66.62 658 PHE A N 1
ATOM 5138 C CA . PHE A 1 658 ? 30.812 35.594 27.891 1 66.62 658 PHE A CA 1
ATOM 5139 C C . PHE A 1 658 ? 29.781 35.5 29.016 1 66.62 658 PHE A C 1
ATOM 5141 O O . PHE A 1 658 ? 30.109 35.094 30.125 1 66.62 658 PHE A O 1
ATOM 5148 N N . SER A 1 659 ? 28.547 35.719 28.656 1 79.12 659 SER A N 1
ATOM 5149 C CA . SER A 1 659 ? 27.594 35.719 29.75 1 79.12 659 SER A CA 1
ATOM 5150 C C . SER A 1 659 ? 26.625 34.531 29.641 1 79.12 659 SER A C 1
ATOM 5152 O O . SER A 1 659 ? 26.406 34 28.547 1 79.12 659 SER A O 1
ATOM 5154 N N . ARG A 1 660 ? 26.234 34.094 30.812 1 91.56 660 ARG A N 1
ATOM 5155 C CA . ARG A 1 660 ? 25.203 33.062 30.859 1 91.56 660 ARG A CA 1
ATOM 5156 C C . ARG A 1 660 ? 23.922 33.531 30.188 1 91.56 660 ARG A C 1
ATOM 5158 O O . ARG A 1 660 ? 23.516 34.688 30.359 1 91.56 660 ARG A O 1
ATOM 5165 N N . LYS A 1 661 ? 23.469 32.781 29.281 1 95.88 661 LYS A N 1
ATOM 5166 C CA . LYS A 1 661 ? 22.172 33.031 28.672 1 95.88 661 LYS A CA 1
ATOM 5167 C C . LYS A 1 661 ? 21.047 32.469 29.531 1 95.88 661 LYS A C 1
ATOM 5169 O O . LYS A 1 661 ? 20.484 31.406 29.219 1 95.88 661 LYS A O 1
ATOM 5174 N N . ILE A 1 662 ? 20.719 33.219 30.562 1 96.5 662 ILE A N 1
ATOM 5175 C CA . ILE A 1 662 ? 19.812 32.688 31.594 1 96.5 662 ILE A CA 1
ATOM 5176 C C . ILE A 1 662 ? 18.688 33.688 31.828 1 96.5 662 ILE A C 1
ATOM 5178 O O . ILE A 1 662 ? 18.891 34.875 31.828 1 96.5 662 ILE A O 1
ATOM 5182 N N . LEU A 1 663 ? 17.516 33.156 31.844 1 97.06 663 LEU A N 1
ATOM 5183 C CA . LEU A 1 663 ? 16.312 33.875 32.281 1 97.06 663 LEU A CA 1
ATOM 5184 C C . LEU A 1 663 ? 16.031 33.594 33.75 1 97.06 663 LEU A C 1
ATOM 5186 O O . LEU A 1 663 ? 15.945 32.438 34.156 1 97.06 663 LEU A O 1
ATOM 5190 N N . LYS A 1 664 ? 15.906 34.625 34.594 1 97.69 664 LYS A N 1
ATOM 5191 C CA . LYS A 1 664 ? 15.609 34.5 36 1 97.69 664 LYS A CA 1
ATOM 5192 C C . LYS A 1 664 ? 14.219 35.031 36.344 1 97.69 664 LYS A C 1
ATOM 5194 O O . LYS A 1 664 ? 13.891 36.156 36 1 97.69 664 LYS A O 1
ATOM 5199 N N . ILE A 1 665 ? 13.484 34.281 36.906 1 98.44 665 ILE A N 1
ATOM 5200 C CA . ILE A 1 665 ? 12.133 34.625 37.344 1 98.44 665 ILE A CA 1
ATOM 5201 C C . ILE A 1 665 ? 12.039 34.562 38.875 1 98.44 665 ILE A C 1
ATOM 5203 O O . ILE A 1 665 ? 12.227 33.531 39.469 1 98.44 665 ILE A O 1
ATOM 5207 N N . GLY A 1 666 ? 11.727 35.688 39.469 1 98 666 GLY A N 1
ATOM 5208 C CA . GLY A 1 666 ? 11.734 35.781 40.938 1 98 666 GLY A CA 1
ATOM 5209 C C . GLY A 1 666 ? 10.391 36.188 41.531 1 98 666 GLY A C 1
ATOM 5210 O O . GLY A 1 666 ? 9.656 36.969 40.906 1 98 666 GLY A O 1
ATOM 5211 N N . TRP A 1 667 ? 10.141 35.719 42.688 1 97.56 667 TRP A N 1
ATOM 5212 C CA . TRP A 1 667 ? 8.93 36.031 43.438 1 97.56 667 TRP A CA 1
ATOM 5213 C C . TRP A 1 667 ? 9.273 36.656 44.781 1 97.56 667 TRP A C 1
ATOM 5215 O O . TRP A 1 667 ? 10.273 36.312 45.406 1 97.56 667 TRP A O 1
ATOM 5225 N N . ASP A 1 668 ? 8.43 37.562 45.25 1 96.75 668 ASP A N 1
ATOM 5226 C CA . ASP A 1 668 ? 8.617 38.156 46.562 1 96.75 668 ASP A CA 1
ATOM 5227 C C . ASP A 1 668 ? 8.406 37.125 47.688 1 96.75 668 ASP A C 1
ATOM 5229 O O . ASP A 1 668 ? 9.125 37.094 48.688 1 96.75 668 ASP A O 1
ATOM 5233 N N . THR A 1 669 ? 7.367 36.344 47.5 1 96.5 669 THR A N 1
ATOM 5234 C CA . THR A 1 669 ? 7.082 35.188 48.375 1 96.5 669 THR A CA 1
ATOM 5235 C C . THR A 1 669 ? 7.305 33.875 47.625 1 96.5 669 THR A C 1
ATOM 5237 O O . THR A 1 669 ? 6.895 33.719 46.469 1 96.5 669 THR A O 1
ATOM 5240 N N . PRO A 1 670 ? 7.977 33.031 48.344 1 96.75 670 PRO A N 1
ATOM 5241 C CA . PRO A 1 670 ? 8.227 31.75 47.688 1 96.75 670 PRO A CA 1
ATOM 5242 C C . PRO A 1 670 ? 6.949 31.094 47.156 1 96.75 670 PRO A C 1
ATOM 5244 O O . PRO A 1 670 ? 5.902 31.172 47.812 1 96.75 670 PRO A O 1
ATOM 5247 N N . VAL A 1 671 ? 7.078 30.406 46.062 1 97.44 671 VAL A N 1
ATOM 5248 C CA . VAL A 1 671 ? 5.941 29.719 45.438 1 97.44 671 VAL A CA 1
ATOM 5249 C C . VAL A 1 671 ? 6.242 28.234 45.312 1 97.44 671 VAL A C 1
ATOM 5251 O O . VAL A 1 671 ? 7.406 27.828 45.219 1 97.44 671 VAL A O 1
ATOM 5254 N N . LYS A 1 672 ? 5.199 27.438 45.312 1 97.44 672 LYS A N 1
ATOM 5255 C CA . LYS A 1 672 ? 5.328 26 45.094 1 97.44 672 LYS A CA 1
ATOM 5256 C C . LYS A 1 672 ? 5.184 25.641 43.594 1 97.44 672 LYS A C 1
ATOM 5258 O O . LYS A 1 672 ? 4.152 25.922 43 1 97.44 672 LYS A O 1
ATOM 5263 N N . VAL A 1 673 ? 6.254 25.047 43.031 1 97.69 673 VAL A N 1
ATOM 5264 C CA . VAL A 1 673 ? 6.258 24.734 41.594 1 97.69 673 VAL A CA 1
ATOM 5265 C C . VAL A 1 673 ? 6.379 23.219 41.406 1 97.69 673 VAL A C 1
ATOM 5267 O O . VAL A 1 673 ? 7.262 22.578 42 1 97.69 673 VAL A O 1
ATOM 5270 N N . ASN A 1 674 ? 5.496 22.656 40.562 1 97.38 674 ASN A N 1
ATOM 5271 C CA . ASN A 1 674 ? 5.535 21.25 40.219 1 97.38 674 ASN A CA 1
ATOM 5272 C C . ASN A 1 674 ? 5.766 21.031 38.719 1 97.38 674 ASN A C 1
ATOM 5274 O O . ASN A 1 674 ? 6.273 19.984 38.312 1 97.38 674 ASN A O 1
ATOM 5278 N N . LYS A 1 675 ? 5.355 21.938 37.938 1 97.81 675 LYS A N 1
ATOM 5279 C CA . LYS A 1 675 ? 5.43 21.812 36.469 1 97.81 675 LYS A CA 1
ATOM 5280 C C . LYS A 1 675 ? 5.887 23.125 35.844 1 97.81 675 LYS A C 1
ATOM 5282 O O . LYS A 1 675 ? 5.449 24.203 36.219 1 97.81 675 LYS A O 1
ATOM 5287 N N . VAL A 1 676 ? 6.797 23.031 34.906 1 98.25 676 VAL A N 1
ATOM 5288 C CA . VAL A 1 676 ? 7.242 24.172 34.125 1 98.25 676 VAL A CA 1
ATOM 5289 C C . VAL A 1 676 ? 7.062 23.875 32.625 1 98.25 676 VAL A C 1
ATOM 5291 O O . VAL A 1 676 ? 7.402 22.781 32.156 1 98.25 676 VAL A O 1
ATOM 5294 N N . VAL A 1 677 ? 6.406 24.719 31.922 1 98.19 677 VAL A N 1
ATOM 5295 C CA . VAL A 1 677 ? 6.211 24.609 30.469 1 98.19 677 VAL A CA 1
ATOM 5296 C C . VAL A 1 677 ? 7.02 25.688 29.75 1 98.19 677 VAL A C 1
ATOM 5298 O O . VAL A 1 677 ? 6.934 26.875 30.094 1 98.19 677 VAL A O 1
ATOM 5301 N N . VAL A 1 678 ? 7.844 25.344 28.828 1 98.31 678 VAL A N 1
ATOM 5302 C CA . VAL A 1 678 ? 8.641 26.281 28.062 1 98.31 678 VAL A CA 1
ATOM 5303 C C . VAL A 1 678 ? 8.328 26.141 26.578 1 98.31 678 VAL A C 1
ATOM 5305 O O . VAL A 1 678 ? 8.289 25.031 26.047 1 98.31 678 VAL A O 1
ATOM 5308 N N . HIS A 1 679 ? 8.016 27.203 25.875 1 98.31 679 HIS A N 1
ATOM 5309 C CA . HIS A 1 679 ? 7.816 27.234 24.438 1 98.31 679 HIS A CA 1
ATOM 5310 C C . HIS A 1 679 ? 9.039 27.812 23.719 1 98.31 679 HIS A C 1
ATOM 5312 O O . HIS A 1 679 ? 9.5 28.906 24.047 1 98.31 679 HIS A O 1
ATOM 5318 N N . PHE A 1 680 ? 9.555 27.078 22.781 1 98.31 680 PHE A N 1
ATOM 5319 C CA . PHE A 1 680 ? 10.75 27.469 22.016 1 98.31 680 PHE A CA 1
ATOM 5320 C C . PHE A 1 680 ? 10.383 27.859 20.594 1 98.31 680 PHE A C 1
ATOM 5322 O O . PHE A 1 680 ? 9.273 27.594 20.141 1 98.31 680 PHE A O 1
ATOM 5329 N N . ASP A 1 681 ? 11.273 28.531 19.938 1 98.31 681 ASP A N 1
ATOM 5330 C CA . ASP A 1 681 ? 11.047 28.938 18.547 1 98.31 681 ASP A CA 1
ATOM 5331 C C . ASP A 1 681 ? 11.391 27.812 17.578 1 98.31 681 ASP A C 1
ATOM 5333 O O . ASP A 1 681 ? 12.555 27.453 17.422 1 98.31 681 ASP A O 1
ATOM 5337 N N . THR A 1 682 ? 10.398 27.359 16.922 1 97.81 682 THR A N 1
ATOM 5338 C CA . THR A 1 682 ? 10.602 26.359 15.883 1 97.81 682 THR A CA 1
ATOM 5339 C C . THR A 1 682 ? 10.242 26.922 14.508 1 97.81 682 THR A C 1
ATOM 5341 O O . THR A 1 682 ? 9.883 26.172 13.602 1 97.81 682 THR A O 1
ATOM 5344 N N . ASP A 1 683 ? 10.273 28.234 14.398 1 97 683 ASP A N 1
ATOM 5345 C CA . ASP A 1 683 ? 10.07 28.938 13.141 1 97 683 ASP A CA 1
ATOM 5346 C C . ASP A 1 683 ? 8.727 28.578 12.516 1 97 683 ASP A C 1
ATOM 5348 O O . ASP A 1 683 ? 8.68 27.953 11.453 1 97 683 ASP A O 1
ATOM 5352 N N . TYR A 1 684 ? 7.66 29.094 13.008 1 97.12 684 TYR A N 1
ATOM 5353 C CA . TYR A 1 684 ? 6.301 28.828 12.57 1 97.12 684 TYR A CA 1
ATOM 5354 C C . TYR A 1 684 ? 6.082 29.297 11.141 1 97.12 684 TYR A C 1
ATOM 5356 O O . TYR A 1 684 ? 5.043 29.016 10.539 1 97.12 684 TYR A O 1
ATOM 5364 N N . ASP A 1 685 ? 7.055 29.953 10.555 1 96.19 685 ASP A N 1
ATOM 5365 C CA . ASP A 1 685 ? 6.91 30.406 9.172 1 96.19 685 ASP A CA 1
ATOM 5366 C C . ASP A 1 685 ? 7.328 29.312 8.195 1 96.19 685 ASP A C 1
ATOM 5368 O O . ASP A 1 685 ? 6.832 29.266 7.066 1 96.19 685 ASP A O 1
ATOM 5372 N N . HIS A 1 686 ? 8.227 28.5 8.57 1 94.81 686 HIS A N 1
ATOM 5373 C CA . HIS A 1 686 ? 8.797 27.516 7.664 1 94.81 686 HIS A CA 1
ATOM 5374 C C . HIS A 1 686 ? 7.816 26.359 7.43 1 94.81 686 HIS A C 1
ATOM 5376 O O . HIS A 1 686 ? 7.426 25.672 8.375 1 94.81 686 HIS A O 1
ATOM 5382 N N . ALA A 1 687 ? 7.504 26.203 6.164 1 95.31 687 ALA A N 1
ATOM 5383 C CA . ALA A 1 687 ? 6.609 25.094 5.828 1 95.31 687 ALA A CA 1
ATOM 5384 C C . ALA A 1 687 ? 7.297 23.75 6.031 1 95.31 687 ALA A C 1
ATOM 5386 O O . ALA A 1 687 ? 8.461 23.578 5.672 1 95.31 687 ALA A O 1
ATOM 5387 N N . LEU A 1 688 ? 6.727 22.797 6.633 1 96.81 688 LEU A N 1
ATOM 5388 C CA . LEU A 1 688 ? 7.285 21.484 6.945 1 96.81 688 LEU A CA 1
ATOM 5389 C C . LEU A 1 688 ? 6.535 20.391 6.199 1 96.81 688 LEU A C 1
ATOM 5391 O O . LEU A 1 688 ? 5.973 19.484 6.816 1 96.81 688 LEU A O 1
ATOM 5395 N N . GLU A 1 689 ? 6.605 20.453 4.801 1 96.62 689 GLU A N 1
ATOM 5396 C CA . GLU A 1 689 ? 5.984 19.391 4.02 1 96.62 689 GLU A CA 1
ATOM 5397 C C . GLU A 1 689 ? 6.406 18.016 4.531 1 96.62 689 GLU A C 1
ATOM 5399 O O . GLU A 1 689 ? 7.598 17.75 4.723 1 96.62 689 GLU A O 1
ATOM 5404 N N . SER A 1 690 ? 5.422 17.156 4.691 1 96.94 690 SER A N 1
ATOM 5405 C CA . SER A 1 690 ? 5.672 15.891 5.355 1 96.94 690 SER A CA 1
ATOM 5406 C C . SER A 1 690 ? 6.289 14.875 4.395 1 96.94 690 SER A C 1
ATOM 5408 O O . SER A 1 690 ? 6.953 13.93 4.82 1 96.94 690 SER A O 1
ATOM 5410 N N . VAL A 1 691 ? 6.031 15.094 3.076 1 94.44 691 VAL A N 1
ATOM 5411 C CA . VAL A 1 691 ? 6.535 14.102 2.131 1 94.44 691 VAL A CA 1
ATOM 5412 C C . VAL A 1 691 ? 7.035 14.797 0.869 1 94.44 691 VAL A C 1
ATOM 5414 O O . VAL A 1 691 ? 6.691 15.953 0.61 1 94.44 691 VAL A O 1
ATOM 5417 N N . LEU A 1 692 ? 7.867 14.148 0.056 1 88.62 692 LEU A N 1
ATOM 5418 C CA . LEU A 1 692 ? 8.273 14.383 -1.324 1 88.62 692 LEU A CA 1
ATOM 5419 C C . LEU A 1 692 ? 9.219 15.578 -1.419 1 88.62 692 LEU A C 1
ATOM 5421 O O . LEU A 1 692 ? 10.281 15.484 -2.039 1 88.62 692 LEU A O 1
ATOM 5425 N N . ARG A 1 693 ? 8.93 16.797 -0.835 1 88.75 693 ARG A N 1
ATOM 5426 C CA . ARG A 1 693 ? 9.695 18.031 -1.025 1 88.75 693 ARG A CA 1
ATOM 5427 C C . ARG A 1 693 ? 11.07 17.922 -0.381 1 88.75 693 ARG A C 1
ATOM 5429 O O . ARG A 1 693 ? 12.055 18.453 -0.909 1 88.75 693 ARG A O 1
ATOM 5436 N N . GLY A 1 694 ? 11.125 17.266 0.82 1 91 694 GLY A N 1
ATOM 5437 C CA . GLY A 1 694 ? 12.359 17.188 1.58 1 91 694 GLY A CA 1
ATOM 5438 C C . GLY A 1 694 ? 12.727 18.484 2.256 1 91 694 GLY A C 1
ATOM 5439 O O . GLY A 1 694 ? 12.07 19.516 2.051 1 91 694 GLY A O 1
ATOM 5440 N N . HIS A 1 695 ? 13.75 18.422 3.092 1 95.69 695 HIS A N 1
ATOM 5441 C CA . HIS A 1 695 ? 14.258 19.578 3.83 1 95.69 695 HIS A CA 1
ATOM 5442 C C . HIS A 1 695 ? 15.773 19.516 3.986 1 95.69 695 HIS A C 1
ATOM 5444 O O . HIS A 1 695 ? 16.344 18.422 4.16 1 95.69 695 HIS A O 1
ATOM 5450 N N . PRO A 1 696 ? 16.469 20.641 3.871 1 93.44 696 PRO A N 1
ATOM 5451 C CA . PRO A 1 696 ? 17.922 20.656 4.016 1 93.44 696 PRO A CA 1
ATOM 5452 C C . PRO A 1 696 ? 18.375 20.5 5.465 1 93.44 696 PRO A C 1
ATOM 5454 O O . PRO A 1 696 ? 19.562 20.234 5.723 1 93.44 696 PRO A O 1
ATOM 5457 N N . GLU A 1 697 ? 17.453 20.688 6.395 1 94.88 697 GLU A N 1
ATOM 5458 C CA . GLU A 1 697 ? 17.781 20.609 7.82 1 94.88 697 GLU A CA 1
ATOM 5459 C C . GLU A 1 697 ? 16.922 19.562 8.523 1 94.88 697 GLU A C 1
ATOM 5461 O O . GLU A 1 697 ? 15.828 19.234 8.055 1 94.88 697 GLU A O 1
ATOM 5466 N N . ARG A 1 698 ? 17.438 19.094 9.703 1 96.56 698 ARG A N 1
ATOM 5467 C CA . ARG A 1 698 ? 16.703 18.109 10.508 1 96.56 698 ARG A CA 1
ATOM 5468 C C . ARG A 1 698 ? 16.047 18.781 11.711 1 96.56 698 ARG A C 1
ATOM 5470 O O . ARG A 1 698 ? 15.156 18.203 12.336 1 96.56 698 ARG A O 1
ATOM 5477 N N . THR A 1 699 ? 16.594 19.891 12.047 1 97.69 699 THR A N 1
ATOM 5478 C CA . THR A 1 699 ? 16.078 20.656 13.172 1 97.69 699 THR A CA 1
ATOM 5479 C C . THR A 1 699 ? 16.031 22.141 12.836 1 97.69 699 THR A C 1
ATOM 5481 O O . THR A 1 699 ? 16.797 22.625 12 1 97.69 699 THR A O 1
ATOM 5484 N N . ILE A 1 700 ? 15.164 22.875 13.438 1 97.94 700 ILE A N 1
ATOM 5485 C CA . ILE A 1 700 ? 15.039 24.297 13.211 1 97.94 700 ILE A CA 1
ATOM 5486 C C . ILE A 1 700 ? 16.172 25.047 13.922 1 97.94 700 ILE A C 1
ATOM 5488 O O . ILE A 1 700 ? 16.328 24.906 15.141 1 97.94 700 ILE A O 1
ATOM 5492 N N . PRO A 1 701 ? 16.859 25.922 13.25 1 97.31 701 PRO A N 1
ATOM 5493 C CA . PRO A 1 701 ? 18.062 26.531 13.812 1 97.31 701 PRO A CA 1
ATOM 5494 C C . PRO A 1 701 ? 17.766 27.391 15.039 1 97.31 701 PRO A C 1
ATOM 5496 O O . PRO A 1 701 ? 18.609 27.5 15.938 1 97.31 701 PRO A O 1
ATOM 5499 N N . PHE A 1 702 ? 16.609 27.984 15.172 1 97.5 702 PHE A N 1
ATOM 5500 C CA . PHE A 1 702 ? 16.266 28.922 16.234 1 97.5 702 PHE A CA 1
ATOM 5501 C C . PHE A 1 702 ? 15.914 28.172 17.516 1 97.5 702 PHE A C 1
ATOM 5503 O O . PHE A 1 702 ? 15.891 28.766 18.609 1 97.5 702 PHE A O 1
ATOM 5510 N N . CYS A 1 703 ? 15.633 26.922 17.375 1 98.25 703 CYS A N 1
ATOM 5511 C CA . CYS A 1 703 ? 15.125 26.125 18.484 1 98.25 703 CYS A CA 1
ATOM 5512 C C . CYS A 1 703 ? 16.234 25.797 19.469 1 98.25 703 CYS A C 1
ATOM 5514 O O . CYS A 1 703 ? 17.344 25.406 19.062 1 98.25 703 CYS A O 1
ATOM 5516 N N . VAL A 1 704 ? 15.961 25.938 20.766 1 98.12 704 VAL A N 1
ATOM 5517 C CA . VAL A 1 704 ? 16.906 25.594 21.812 1 98.12 704 VAL A CA 1
ATOM 5518 C C . VAL A 1 704 ? 17.094 24.078 21.859 1 98.12 704 VAL A C 1
ATOM 5520 O O . VAL A 1 704 ? 16.125 23.328 22 1 98.12 704 VAL A O 1
ATOM 5523 N N . LYS A 1 705 ? 18.297 23.672 21.672 1 98.25 705 LYS A N 1
ATOM 5524 C CA . LYS A 1 705 ? 18.656 22.266 21.656 1 98.25 705 LYS A CA 1
ATOM 5525 C C . LYS A 1 705 ? 18.906 21.75 23.078 1 98.25 705 LYS A C 1
ATOM 5527 O O . LYS A 1 705 ? 18.297 20.781 23.516 1 98.25 705 LYS A O 1
ATOM 5532 N N . LYS A 1 706 ? 19.859 22.406 23.766 1 98.25 706 LYS A N 1
ATOM 5533 C CA . LYS A 1 706 ? 20.25 22.062 25.125 1 98.25 706 LYS A CA 1
ATOM 5534 C C . LYS A 1 706 ? 19.875 23.156 26.109 1 98.25 706 LYS A C 1
ATOM 5536 O O . LYS A 1 706 ? 20.188 24.328 25.875 1 98.25 706 LYS A O 1
ATOM 5541 N N . TRP A 1 707 ? 19.188 22.859 27.234 1 98.19 707 TRP A N 1
ATOM 5542 C CA . TRP A 1 707 ? 18.75 23.828 28.234 1 98.19 707 TRP A CA 1
ATOM 5543 C C . TRP A 1 707 ? 18.547 23.156 29.594 1 98.19 707 TRP A C 1
ATOM 5545 O O . TRP A 1 707 ? 18.531 21.938 29.688 1 98.19 707 TRP A O 1
ATOM 5555 N N . ARG A 1 708 ? 18.484 23.953 30.594 1 97.81 708 ARG A N 1
ATOM 5556 C CA . ARG A 1 708 ? 18.266 23.391 31.938 1 97.81 708 ARG A CA 1
ATOM 5557 C C . ARG A 1 708 ? 17.406 24.328 32.781 1 97.81 708 ARG A C 1
ATOM 5559 O O . ARG A 1 708 ? 17.344 25.531 32.5 1 97.81 708 ARG A O 1
ATOM 5566 N N . LEU A 1 709 ? 16.703 23.719 33.656 1 97.81 709 LEU A N 1
ATOM 5567 C CA . LEU A 1 709 ? 15.898 24.391 34.688 1 97.81 709 LEU A CA 1
ATOM 5568 C C . LEU A 1 709 ? 16.656 24.453 36 1 97.81 709 LEU A C 1
ATOM 5570 O O . LEU A 1 709 ? 17.156 23.438 36.5 1 97.81 709 LEU A O 1
ATOM 5574 N N . LEU A 1 710 ? 16.75 25.656 36.656 1 97.75 710 LEU A N 1
ATOM 5575 C CA . LEU A 1 710 ? 17.562 25.859 37.844 1 97.75 710 LEU A CA 1
ATOM 5576 C C . LEU A 1 710 ? 16.734 26.422 39 1 97.75 710 LEU A C 1
ATOM 5578 O O . LEU A 1 710 ? 15.859 27.266 38.75 1 97.75 710 LEU A O 1
ATOM 5582 N N . ASP A 1 711 ? 16.953 25.953 40.156 1 97.69 711 ASP A N 1
ATOM 5583 C CA . ASP A 1 711 ? 16.547 26.609 41.375 1 97.69 711 ASP A CA 1
ATOM 5584 C C . ASP A 1 711 ? 17.609 27.625 41.844 1 97.69 711 ASP A C 1
ATOM 5586 O O . ASP A 1 711 ? 18.719 27.234 42.219 1 97.69 711 ASP A O 1
ATOM 5590 N N . LEU A 1 712 ? 17.266 28.859 41.781 1 97.12 712 LEU A N 1
ATOM 5591 C CA . LEU A 1 712 ? 18.219 29.922 42.125 1 97.12 712 LEU A CA 1
ATOM 5592 C C . LEU A 1 712 ? 17.859 30.547 43.469 1 97.12 712 LEU A C 1
ATOM 5594 O O . LEU A 1 712 ? 18.297 31.672 43.781 1 97.12 712 LEU A O 1
ATOM 5598 N N . SER A 1 713 ? 17.047 29.984 44.25 1 95.5 713 SER A N 1
ATOM 5599 C CA . SER A 1 713 ? 16.594 30.531 45.531 1 95.5 713 SER A CA 1
ATOM 5600 C C . SER A 1 713 ? 17.734 30.625 46.531 1 95.5 713 SER A C 1
ATOM 5602 O O . SER A 1 713 ? 17.703 31.453 47.438 1 95.5 713 SER A O 1
ATOM 5604 N N . GLY A 1 714 ? 18.625 29.797 46.594 1 93.31 714 GLY A N 1
ATOM 5605 C CA . GLY A 1 714 ? 19.859 29.734 47.344 1 93.31 714 GLY A CA 1
ATOM 5606 C C . GLY A 1 714 ? 21.062 29.344 46.5 1 93.31 714 GLY A C 1
ATOM 5607 O O . GLY A 1 714 ? 21.328 29.953 45.469 1 93.31 714 GLY A O 1
ATOM 5608 N N . GLU A 1 715 ? 21.594 28.297 46.938 1 94.25 715 GLU A N 1
ATOM 5609 C CA . GLU A 1 715 ? 22.625 27.719 46.094 1 94.25 715 GLU A CA 1
ATOM 5610 C C . GLU A 1 715 ? 22.016 27.141 44.812 1 94.25 715 GLU A C 1
ATOM 5612 O O . GLU A 1 715 ? 20.984 26.453 44.875 1 94.25 715 GLU A O 1
ATOM 5617 N N . GLU A 1 716 ? 22.562 27.547 43.75 1 95.94 716 GLU A N 1
ATOM 5618 C CA . GLU A 1 716 ? 22.062 27.094 42.438 1 95.94 716 GLU A CA 1
ATOM 5619 C C . GLU A 1 716 ? 21.938 25.578 42.406 1 95.94 716 GLU A C 1
ATOM 5621 O O . GLU A 1 716 ? 22.891 24.859 42.719 1 95.94 716 GLU A O 1
ATOM 5626 N N . ARG A 1 717 ? 20.797 25.031 42.031 1 96.69 717 ARG A N 1
ATOM 5627 C CA . ARG A 1 717 ? 20.531 23.594 41.875 1 96.69 717 ARG A CA 1
ATOM 5628 C C . ARG A 1 717 ? 19.875 23.312 40.531 1 96.69 717 ARG A C 1
ATOM 5630 O O . ARG A 1 717 ? 18.906 23.969 40.156 1 96.69 717 ARG A O 1
ATOM 5637 N N . GLU A 1 718 ? 20.422 22.406 39.812 1 96.75 718 GLU A N 1
ATOM 5638 C CA . GLU A 1 718 ? 19.828 21.953 38.562 1 96.75 718 GLU A CA 1
ATOM 5639 C C . GLU A 1 718 ? 18.625 21.062 38.812 1 96.75 718 GLU A C 1
ATOM 5641 O O . GLU A 1 718 ? 18.734 20.016 39.469 1 96.75 718 GLU A O 1
ATOM 5646 N N . MET A 1 719 ? 17.5 21.359 38.312 1 96.94 719 MET A N 1
ATOM 5647 C CA . MET A 1 719 ? 16.281 20.594 38.5 1 96.94 719 MET A CA 1
ATOM 5648 C C . MET A 1 719 ? 15.992 19.719 37.281 1 96.94 719 MET A C 1
ATOM 5650 O O . MET A 1 719 ? 15.367 18.656 37.438 1 96.94 719 MET A O 1
ATOM 5654 N N . TYR A 1 720 ? 16.312 20.094 36.156 1 97.31 720 TYR A N 1
ATOM 5655 C CA . TYR A 1 720 ? 16.062 19.375 34.906 1 97.31 720 TYR A CA 1
ATOM 5656 C C . TYR A 1 720 ? 17.062 19.812 33.812 1 97.31 720 TYR A C 1
ATOM 5658 O O . TYR A 1 720 ? 17.469 20.969 33.781 1 97.31 720 TYR A O 1
ATOM 5666 N N . VAL A 1 721 ? 17.5 18.938 32.938 1 97.81 721 VAL A N 1
ATOM 5667 C CA . VAL A 1 721 ? 18.359 19.234 31.797 1 97.81 721 VAL A CA 1
ATOM 5668 C C . VAL A 1 721 ? 17.938 18.422 30.594 1 97.81 721 VAL A C 1
ATOM 5670 O O . VAL A 1 721 ? 17.516 17.266 30.719 1 97.81 721 VAL A O 1
ATOM 5673 N N . GLU A 1 722 ? 17.844 19 29.469 1 97.06 722 GLU A N 1
ATOM 5674 C CA . GLU A 1 722 ? 17.578 18.344 28.188 1 97.06 722 GLU A CA 1
ATOM 5675 C C . GLU A 1 722 ? 18.625 18.703 27.156 1 97.06 722 GLU A C 1
ATOM 5677 O O . GLU A 1 722 ? 18.953 19.875 26.969 1 97.06 722 GLU A O 1
ATOM 5682 N N . ASP A 1 723 ? 19.141 17.688 26.344 1 96.5 723 ASP A N 1
ATOM 5683 C CA . ASP A 1 723 ? 20.297 17.906 25.484 1 96.5 723 ASP A CA 1
ATOM 5684 C C . ASP A 1 723 ? 19.938 17.844 24.016 1 96.5 723 ASP A C 1
ATOM 5686 O O . ASP A 1 723 ? 20.703 18.25 23.156 1 96.5 723 ASP A O 1
ATOM 5690 N N . GLU A 1 724 ? 18.781 17.391 23.672 1 96.88 724 GLU A N 1
ATOM 5691 C CA . GLU A 1 724 ? 18.484 17.156 22.266 1 96.88 724 GLU A CA 1
ATOM 5692 C C . GLU A 1 724 ? 17.047 17.578 21.922 1 96.88 724 GLU A C 1
ATOM 5694 O O . GLU A 1 724 ? 16.312 16.812 21.297 1 96.88 724 GLU A O 1
ATOM 5699 N N . ASN A 1 725 ? 16.703 18.734 22.312 1 97.94 725 ASN A N 1
ATOM 5700 C CA . ASN A 1 725 ? 15.352 19.219 22.031 1 97.94 725 ASN A CA 1
ATOM 5701 C C . ASN A 1 725 ? 15.219 19.703 20.594 1 97.94 725 ASN A C 1
ATOM 5703 O O . ASN A 1 725 ? 16.125 20.328 20.062 1 97.94 725 ASN A O 1
ATOM 5707 N N . HIS A 1 726 ? 14.164 19.359 19.922 1 98.06 726 HIS A N 1
ATOM 5708 C CA . HIS A 1 726 ? 13.828 19.891 18.609 1 98.06 726 HIS A CA 1
ATOM 5709 C C . HIS A 1 726 ? 12.336 20.234 18.516 1 98.06 726 HIS A C 1
ATOM 5711 O O . HIS A 1 726 ? 11.812 20.438 17.422 1 98.06 726 HIS A O 1
ATOM 5717 N N . LEU A 1 727 ? 11.664 20.25 19.656 1 97.69 727 LEU A N 1
ATOM 5718 C CA . LEU A 1 727 ? 10.227 20.5 19.703 1 97.69 727 LEU A CA 1
ATOM 5719 C C . LEU A 1 727 ? 9.922 21.906 20.203 1 97.69 727 LEU A C 1
ATOM 5721 O O . LEU A 1 727 ? 10.75 22.516 20.891 1 97.69 727 LEU A O 1
ATOM 5725 N N . SER A 1 728 ? 8.727 22.391 19.906 1 97.19 728 SER A N 1
ATOM 5726 C CA . SER A 1 728 ? 8.344 23.766 20.219 1 97.19 728 SER A CA 1
ATOM 5727 C C . SER A 1 728 ? 7.879 23.906 21.672 1 97.19 728 SER A C 1
ATOM 5729 O O . SER A 1 728 ? 7.98 24.984 22.266 1 97.19 728 SER A O 1
ATOM 5731 N N . ARG A 1 729 ? 7.316 22.906 22.234 1 97.5 729 ARG A N 1
ATOM 5732 C CA . ARG A 1 729 ? 6.762 22.922 23.594 1 97.5 729 ARG A CA 1
ATOM 5733 C C . ARG A 1 729 ? 7.316 21.781 24.422 1 97.5 729 ARG A C 1
ATOM 5735 O O . ARG A 1 729 ? 7.23 20.625 24.031 1 97.5 729 ARG A O 1
ATOM 5742 N N . ARG A 1 730 ? 7.871 22.125 25.547 1 97.12 730 ARG A N 1
ATOM 5743 C CA . ARG A 1 730 ? 8.375 21.125 26.484 1 97.12 730 ARG A CA 1
ATOM 5744 C C . ARG A 1 730 ? 7.727 21.297 27.859 1 97.12 730 ARG A C 1
ATOM 5746 O O . ARG A 1 730 ? 7.609 22.406 28.359 1 97.12 730 ARG A O 1
ATOM 5753 N N . GLU A 1 731 ? 7.293 20.266 28.375 1 96.69 731 GLU A N 1
ATOM 5754 C CA . GLU A 1 731 ? 6.699 20.219 29.703 1 96.69 731 GLU A CA 1
ATOM 5755 C C . GLU A 1 731 ? 7.562 19.422 30.672 1 96.69 731 GLU A C 1
ATOM 5757 O O . GLU A 1 731 ? 7.824 18.234 30.438 1 96.69 731 GLU A O 1
ATOM 5762 N N . VAL A 1 732 ? 8.023 20.031 31.734 1 97.5 732 VAL A N 1
ATOM 5763 C CA . VAL A 1 732 ? 8.828 19.375 32.75 1 97.5 732 VAL A CA 1
ATOM 5764 C C . VAL A 1 732 ? 8.008 19.203 34.031 1 97.5 732 VAL A C 1
ATOM 5766 O O . VAL A 1 732 ? 7.602 20.188 34.656 1 97.5 732 VAL A O 1
ATOM 5769 N N . VAL A 1 733 ? 7.738 18 34.344 1 96.81 733 VAL A N 1
ATOM 5770 C CA . VAL A 1 733 ? 7.062 17.703 35.594 1 96.81 733 VAL A CA 1
ATOM 5771 C C . VAL A 1 733 ? 8.086 17.219 36.625 1 96.81 733 VAL A C 1
ATOM 5773 O O . VAL A 1 733 ? 8.742 16.203 36.438 1 96.81 733 VAL A O 1
ATOM 5776 N N . LEU A 1 734 ? 8.156 17.953 37.688 1 95.69 734 LEU A N 1
ATOM 5777 C CA . LEU A 1 734 ? 9.117 17.625 38.75 1 95.69 734 LEU A CA 1
ATOM 5778 C C . LEU A 1 734 ? 8.617 16.453 39.594 1 95.69 734 LEU A C 1
ATOM 5780 O O . LEU A 1 734 ? 7.414 16.312 39.812 1 95.69 734 LEU A O 1
ATOM 5784 N N . GLU A 1 735 ? 9.516 15.641 40.031 1 91.44 735 GLU A N 1
ATOM 5785 C CA . GLU A 1 735 ? 9.164 14.492 40.875 1 91.44 735 GLU A CA 1
ATOM 5786 C C . GLU A 1 735 ? 8.414 14.93 42.125 1 91.44 735 GLU A C 1
ATOM 5788 O O . GLU A 1 735 ? 7.488 14.25 42.562 1 91.44 735 GLU A O 1
ATOM 5793 N N . SER A 1 736 ? 9 15.969 42.75 1 91.94 736 SER A N 1
ATOM 5794 C CA . SER A 1 736 ? 8.328 16.562 43.906 1 91.94 736 SER A CA 1
ATOM 5795 C C . SER A 1 736 ? 8.242 18.078 43.781 1 91.94 736 SER A C 1
ATOM 5797 O O . SER A 1 736 ? 9.148 18.703 43.219 1 91.94 736 SER A O 1
ATOM 5799 N N . SER A 1 737 ? 7.082 18.594 44.25 1 94 737 SER A N 1
ATOM 5800 C CA . SER A 1 737 ? 6.941 20.047 44.25 1 94 737 SER A CA 1
ATOM 5801 C C . SER A 1 737 ? 8.078 20.719 45 1 94 737 SER A C 1
ATOM 5803 O O . SER A 1 737 ? 8.547 20.203 46.031 1 94 737 SER A O 1
ATOM 5805 N N . ARG A 1 738 ? 8.461 21.781 44.5 1 94.81 738 ARG A N 1
ATOM 5806 C CA . ARG A 1 738 ? 9.547 22.547 45.125 1 94.81 738 ARG A CA 1
ATOM 5807 C C . ARG A 1 738 ? 9.094 23.969 45.438 1 94.81 738 ARG A C 1
ATOM 5809 O O . ARG A 1 738 ? 8.367 24.594 44.688 1 94.81 738 ARG A O 1
ATOM 5816 N N . THR A 1 739 ? 9.484 24.375 46.594 1 96.62 739 THR A N 1
ATOM 5817 C CA . THR A 1 739 ? 9.258 25.781 46.969 1 96.62 739 THR A CA 1
ATOM 5818 C C . THR A 1 739 ? 10.398 26.656 46.469 1 96.62 739 THR A C 1
ATOM 5820 O O . THR A 1 739 ? 11.547 26.469 46.844 1 96.62 739 THR A O 1
ATOM 5823 N N . LEU A 1 740 ? 10.078 27.594 45.594 1 96.69 740 LEU A N 1
ATOM 5824 C CA . LEU A 1 740 ? 11.094 28.406 44.938 1 96.69 740 LEU A CA 1
ATOM 5825 C C . LEU A 1 740 ? 10.852 29.891 45.188 1 96.69 740 LEU A C 1
ATOM 5827 O O . LEU A 1 740 ? 9.703 30.344 45.188 1 96.69 740 LEU A O 1
ATOM 5831 N N . LYS A 1 741 ? 11.969 30.609 45.312 1 97.31 741 LYS A N 1
ATOM 5832 C CA . LYS A 1 741 ? 11.93 32.062 45.281 1 97.31 741 LYS A CA 1
ATOM 5833 C C . LYS A 1 741 ? 12.406 32.625 43.938 1 97.31 741 LYS A C 1
ATOM 5835 O O . LYS A 1 741 ? 12.055 33.75 43.562 1 97.31 741 LYS A O 1
ATOM 5840 N N . GLU A 1 742 ? 13.203 31.844 43.344 1 98.06 742 GLU A N 1
ATOM 5841 C CA . GLU A 1 742 ? 13.75 32.25 42.031 1 98.06 742 GLU A CA 1
ATOM 5842 C C . GLU A 1 742 ? 13.984 31.047 41.156 1 98.06 742 GLU A C 1
ATOM 5844 O O . GLU A 1 742 ? 14.625 30.078 41.562 1 98.06 742 GLU A O 1
ATOM 5849 N N . LEU A 1 743 ? 13.406 31.094 39.969 1 98.06 743 LEU A N 1
ATOM 5850 C CA . LEU A 1 743 ? 13.516 30.062 38.938 1 98.06 743 LEU A CA 1
ATOM 5851 C C . LEU A 1 743 ? 14.414 30.531 37.812 1 98.06 743 LEU A C 1
ATOM 5853 O O . LEU A 1 743 ? 14.328 31.672 37.375 1 98.06 743 LEU A O 1
ATOM 5857 N N . GLY A 1 744 ? 15.328 29.656 37.375 1 98.06 744 GLY A N 1
ATOM 5858 C CA . GLY A 1 744 ? 16.203 29.969 36.25 1 98.06 744 GLY A CA 1
ATOM 5859 C C . GLY A 1 744 ? 16 29.047 35.062 1 98.06 744 GLY A C 1
ATOM 5860 O O . GLY A 1 744 ? 15.805 27.844 35.25 1 98.06 744 GLY A O 1
ATOM 5861 N N . ILE A 1 745 ? 15.914 29.562 33.875 1 98.06 745 ILE A N 1
ATOM 5862 C CA . ILE A 1 745 ? 15.969 28.828 32.625 1 98.06 745 ILE A CA 1
ATOM 5863 C C . ILE A 1 745 ? 17.219 29.234 31.844 1 98.06 745 ILE A C 1
ATOM 5865 O O . ILE A 1 745 ? 17.359 30.391 31.422 1 98.06 745 ILE A O 1
ATOM 5869 N N . GLU A 1 746 ? 18.109 28.312 31.641 1 97.62 746 GLU A N 1
ATOM 5870 C CA . GLU A 1 746 ? 19.375 28.625 30.969 1 97.62 746 GLU A CA 1
ATOM 5871 C C . GLU A 1 746 ? 19.453 27.938 29.609 1 97.62 746 GLU A C 1
ATOM 5873 O O . GLU A 1 746 ? 19.25 26.734 29.5 1 97.62 746 GLU A O 1
ATOM 5878 N N . VAL A 1 747 ? 19.672 28.734 28.594 1 97.12 747 VAL A N 1
ATOM 5879 C CA . VAL A 1 747 ? 19.922 28.234 27.25 1 97.12 747 VAL A CA 1
ATOM 5880 C C . VAL A 1 747 ? 21.391 27.906 27.062 1 97.12 747 VAL A C 1
ATOM 5882 O O . VAL A 1 747 ? 22.25 28.781 27.203 1 97.12 747 VAL A O 1
ATOM 5885 N N . LEU A 1 748 ? 21.672 26.672 26.766 1 96.25 748 LEU A N 1
ATOM 5886 C CA . LEU A 1 748 ? 23.062 26.234 26.656 1 96.25 748 LEU A CA 1
ATOM 5887 C C . LEU A 1 748 ? 23.484 26.141 25.188 1 96.25 748 LEU A C 1
ATOM 5889 O O . LEU A 1 748 ? 24.625 26.422 24.859 1 96.25 748 LEU A O 1
ATOM 5893 N N . GLU A 1 749 ? 22.594 25.656 24.359 1 96.38 749 GLU A N 1
ATOM 5894 C CA . GLU A 1 749 ? 22.922 25.438 22.953 1 96.38 749 GLU A CA 1
ATOM 5895 C C . GLU A 1 749 ? 21.672 25.547 22.078 1 96.38 749 GLU A C 1
ATOM 5897 O O . GLU A 1 749 ? 20.578 25.141 22.484 1 96.38 749 GLU A O 1
ATOM 5902 N N . LEU A 1 750 ? 21.812 26.156 20.922 1 97.19 750 LEU A N 1
ATOM 5903 C CA . LEU A 1 750 ? 20.781 26.125 19.891 1 97.19 750 LEU A CA 1
ATOM 5904 C C . LEU A 1 750 ? 21.062 25.047 18.875 1 97.19 750 LEU A C 1
ATOM 5906 O O . LEU A 1 750 ? 22.172 24.531 18.781 1 97.19 750 LEU A O 1
ATOM 5910 N N . ASN A 1 751 ? 19.984 24.641 18.141 1 97.94 751 ASN A N 1
ATOM 5911 C CA . ASN A 1 751 ? 20.188 23.719 17.031 1 97.94 751 ASN A CA 1
ATOM 5912 C C . ASN A 1 751 ? 20.984 24.375 15.898 1 97.94 751 ASN A C 1
ATOM 5914 O O . ASN A 1 751 ? 21.688 23.672 15.156 1 97.94 751 ASN A O 1
ATOM 5918 N N . GLY A 1 752 ? 20.938 25.688 15.805 1 96.12 752 GLY A N 1
ATOM 5919 C CA . GLY A 1 752 ? 21.656 26.422 14.781 1 96.12 752 GLY A CA 1
ATOM 5920 C C . GLY A 1 752 ? 23.109 26.672 15.148 1 96.12 752 GLY A C 1
ATOM 5921 O O . GLY A 1 752 ? 23.531 26.391 16.266 1 96.12 752 GLY A O 1
ATOM 5922 N N . ASP A 1 753 ? 23.891 27.234 14.156 1 94.12 753 ASP A N 1
ATOM 5923 C CA . ASP A 1 753 ? 25.312 27.531 14.375 1 94.12 753 ASP A CA 1
ATOM 5924 C C . ASP A 1 753 ? 25.484 28.875 15.055 1 94.12 753 ASP A C 1
ATOM 5926 O O . ASP A 1 753 ? 24.562 29.391 15.68 1 94.12 753 ASP A O 1
ATOM 5930 N N . GLU A 1 754 ? 26.656 29.406 15.031 1 92.62 754 GLU A N 1
ATOM 5931 C CA . GLU A 1 754 ? 27.016 30.625 15.758 1 92.62 754 GLU A CA 1
ATOM 5932 C C . GLU A 1 754 ? 26.297 31.844 15.18 1 92.62 754 GLU A C 1
ATOM 5934 O O . GLU A 1 754 ? 26.172 32.875 15.844 1 92.62 754 GLU A O 1
ATOM 5939 N N . ASN A 1 755 ? 25.75 31.703 14.008 1 94.75 755 ASN A N 1
ATOM 5940 C CA . ASN A 1 755 ? 25.078 32.812 13.352 1 94.75 755 ASN A CA 1
ATOM 5941 C C . ASN A 1 755 ? 23.594 32.844 13.68 1 94.75 755 ASN A C 1
ATOM 5943 O O . ASN A 1 755 ? 22.891 33.781 13.273 1 94.75 755 ASN A O 1
ATOM 5947 N N . ALA A 1 756 ? 23.109 31.906 14.406 1 96.31 756 ALA A N 1
ATOM 5948 C CA . ALA A 1 756 ? 21.688 31.844 14.719 1 96.31 756 ALA A CA 1
ATOM 5949 C C . ALA A 1 756 ? 21.406 32.375 16.109 1 96.31 756 ALA A C 1
ATOM 5951 O O . ALA A 1 756 ? 22.062 32 17.078 1 96.31 756 ALA A O 1
ATOM 5952 N N . PHE A 1 757 ? 20.5 33.312 16.172 1 96.81 757 PHE A N 1
ATOM 5953 C CA . PHE A 1 757 ? 20.016 33.844 17.438 1 96.81 757 PHE A CA 1
ATOM 5954 C C . PHE A 1 757 ? 18.547 33.469 17.656 1 96.81 757 PHE A C 1
ATOM 5956 O O . PHE A 1 757 ? 17.672 33.938 16.938 1 96.81 757 PHE A O 1
ATOM 5963 N N . GLY A 1 758 ? 18.344 32.594 18.562 1 95.56 758 GLY A N 1
ATOM 5964 C CA . GLY A 1 758 ? 17.016 32.125 18.891 1 95.56 758 GLY A CA 1
ATOM 5965 C C . GLY A 1 758 ? 16.75 32.062 20.391 1 95.56 758 GLY A C 1
ATOM 5966 O O . GLY A 1 758 ? 17.625 32.406 21.188 1 95.56 758 GLY A O 1
ATOM 5967 N N . GLY A 1 759 ? 15.438 31.688 20.641 1 92.69 759 GLY A N 1
ATOM 5968 C CA . GLY A 1 759 ? 15.203 31.672 22.078 1 92.69 759 GLY A CA 1
ATOM 5969 C C . GLY A 1 759 ? 13.836 31.141 22.453 1 92.69 759 GLY A C 1
ATOM 5970 O O . GLY A 1 759 ? 13.43 30.078 21.984 1 92.69 759 GLY A O 1
ATOM 5971 N N . VAL A 1 760 ? 13.211 31.828 23.453 1 97.88 760 VAL A N 1
ATOM 5972 C CA . VAL A 1 760 ? 12.062 31.312 24.188 1 97.88 760 VAL A CA 1
ATOM 5973 C C . VAL A 1 760 ? 10.852 32.219 23.969 1 97.88 760 VAL A C 1
ATOM 5975 O O . VAL A 1 760 ? 10.945 33.438 24.094 1 97.88 760 VAL A O 1
ATOM 5978 N N . PHE A 1 761 ? 9.727 31.625 23.625 1 98.25 761 PHE A N 1
ATOM 5979 C CA . PHE A 1 761 ? 8.492 32.375 23.406 1 98.25 761 PHE A CA 1
ATOM 5980 C C . PHE A 1 761 ? 7.73 32.562 24.719 1 98.25 761 PHE A C 1
ATOM 5982 O O . PHE A 1 761 ? 7.039 33.562 24.906 1 98.25 761 PHE A O 1
ATOM 5989 N N . GLU A 1 762 ? 7.801 31.547 25.562 1 98.25 762 GLU A N 1
ATOM 5990 C CA . GLU A 1 762 ? 6.945 31.562 26.75 1 98.25 762 GLU A CA 1
ATOM 5991 C C . GLU A 1 762 ? 7.484 30.625 27.828 1 98.25 762 GLU A C 1
ATOM 5993 O O . GLU A 1 762 ? 8.039 29.578 27.516 1 98.25 762 GLU A O 1
ATOM 5998 N N . VAL A 1 763 ? 7.383 31 29.078 1 98.38 763 VAL A N 1
ATOM 5999 C CA . VAL A 1 763 ? 7.609 30.156 30.234 1 98.38 763 VAL A CA 1
ATOM 6000 C C . VAL A 1 763 ? 6.398 30.219 31.172 1 98.38 763 VAL A C 1
ATOM 6002 O O . VAL A 1 763 ? 5.93 31.312 31.5 1 98.38 763 VAL A O 1
ATOM 6005 N N . ARG A 1 764 ? 5.91 29.141 31.5 1 98.44 764 ARG A N 1
ATOM 6006 C CA . ARG A 1 764 ? 4.844 29.031 32.5 1 98.44 764 ARG A CA 1
ATOM 6007 C C . ARG A 1 764 ? 5.234 28.078 33.625 1 98.44 764 ARG A C 1
ATOM 6009 O O . ARG A 1 764 ? 6.035 27.156 33.406 1 98.44 764 ARG A O 1
ATOM 6016 N N . ALA A 1 765 ? 4.73 28.297 34.781 1 98.19 765 ALA A N 1
ATOM 6017 C CA . ALA A 1 765 ? 4.953 27.422 35.938 1 98.19 765 ALA A CA 1
ATOM 6018 C C . ALA A 1 765 ? 3.652 27.188 36.688 1 98.19 765 ALA A C 1
ATOM 6020 O O . ALA A 1 765 ? 2.828 28.094 36.812 1 98.19 765 ALA A O 1
ATOM 6021 N N . TYR A 1 766 ? 3.541 26.016 37.219 1 97.81 766 TYR A N 1
ATOM 6022 C CA . TYR A 1 766 ? 2.316 25.625 37.906 1 97.81 766 TYR A CA 1
ATOM 6023 C C . TYR A 1 766 ? 2.633 24.875 39.188 1 97.81 766 TYR A C 1
ATOM 6025 O O . TYR A 1 766 ? 3.719 24.312 39.344 1 97.81 766 TYR A O 1
ATOM 6033 N N . GLU A 1 767 ? 1.655 24.891 40.156 1 95.75 767 GLU A N 1
ATOM 6034 C CA . GLU A 1 767 ? 1.77 24.156 41.406 1 95.75 767 GLU A CA 1
ATOM 6035 C C . GLU A 1 767 ? 1.394 22.688 41.25 1 95.75 767 GLU A C 1
ATOM 6037 O O . GLU A 1 767 ? 0.564 22.344 40.406 1 95.75 767 GLU A O 1
ATOM 6042 N N . MET B 1 1 ? -13.156 18.906 -30.172 1 19.09 1 MET B N 1
ATOM 6043 C CA . MET B 1 1 ? -14 19.547 -29.172 1 19.09 1 MET B CA 1
ATOM 6044 C C . MET B 1 1 ? -14.938 18.547 -28.516 1 19.09 1 MET B C 1
ATOM 6046 O O . MET B 1 1 ? -15.93 18.141 -29.125 1 19.09 1 MET B O 1
ATOM 6050 N N . ALA B 1 2 ? -14.445 17.656 -27.75 1 23.75 2 ALA B N 1
ATOM 6051 C CA . ALA B 1 2 ? -15.391 16.641 -27.312 1 23.75 2 ALA B CA 1
ATOM 6052 C C . ALA B 1 2 ? -16.625 17.281 -26.672 1 23.75 2 ALA B C 1
ATOM 6054 O O . ALA B 1 2 ? -16.516 18.312 -26 1 23.75 2 ALA B O 1
ATOM 6055 N N . PRO B 1 3 ? -17.781 16.984 -27.203 1 27.11 3 PRO B N 1
ATOM 6056 C CA . PRO B 1 3 ? -18.953 17.625 -26.625 1 27.11 3 PRO B CA 1
ATOM 6057 C C . PRO B 1 3 ? -18.922 17.656 -25.094 1 27.11 3 PRO B C 1
ATOM 6059 O O . PRO B 1 3 ? -18.312 16.781 -24.469 1 27.11 3 PRO B O 1
ATOM 6062 N N . ALA B 1 4 ? -18.906 18.859 -24.594 1 32.22 4 ALA B N 1
ATOM 6063 C CA . ALA B 1 4 ? -19.25 19.234 -23.219 1 32.22 4 ALA B CA 1
ATOM 6064 C C . ALA B 1 4 ? -20.281 18.266 -22.641 1 32.22 4 ALA B C 1
ATOM 6066 O O . ALA B 1 4 ? -21.422 18.188 -23.125 1 32.22 4 ALA B O 1
ATOM 6067 N N . ARG B 1 5 ? -19.891 17.109 -22.297 1 34.03 5 ARG B N 1
ATOM 6068 C CA . ARG B 1 5 ? -20.828 16.25 -21.594 1 34.03 5 ARG B CA 1
ATOM 6069 C C . ARG B 1 5 ? -21.719 17.078 -20.641 1 34.03 5 ARG B C 1
ATOM 6071 O O . ARG B 1 5 ? -21.219 17.625 -19.656 1 34.03 5 ARG B O 1
ATOM 6078 N N . ILE B 1 6 ? -22.688 17.719 -21 1 36.97 6 ILE B N 1
ATOM 6079 C CA . ILE B 1 6 ? -23.703 18.594 -20.438 1 36.97 6 ILE B CA 1
ATOM 6080 C C . ILE B 1 6 ? -24.266 17.969 -19.156 1 36.97 6 ILE B C 1
ATOM 6082 O O . ILE B 1 6 ? -25.375 18.312 -18.719 1 36.97 6 ILE B O 1
ATOM 6086 N N . SER B 1 7 ? -23.656 17.016 -18.469 1 39.94 7 SER B N 1
ATOM 6087 C CA . SER B 1 7 ? -24.656 16.406 -17.578 1 39.94 7 SER B CA 1
ATOM 6088 C C . SER B 1 7 ? -25.375 17.469 -16.75 1 39.94 7 SER B C 1
ATOM 6090 O O . SER B 1 7 ? -24.938 18.625 -16.703 1 39.94 7 SER B O 1
ATOM 6092 N N . HIS B 1 8 ? -26.203 16.812 -15.844 1 44.41 8 HIS B N 1
ATOM 6093 C CA . HIS B 1 8 ? -27.141 17.172 -14.789 1 44.41 8 HIS B CA 1
ATOM 6094 C C . HIS B 1 8 ? -26.469 17.984 -13.703 1 44.41 8 HIS B C 1
ATOM 6096 O O . HIS B 1 8 ? -25.375 17.641 -13.242 1 44.41 8 HIS B O 1
ATOM 6102 N N . ASP B 1 9 ? -26.594 19.219 -13.648 1 50.12 9 ASP B N 1
ATOM 6103 C CA . ASP B 1 9 ? -26.234 20.188 -12.625 1 50.12 9 ASP B CA 1
ATOM 6104 C C . ASP B 1 9 ? -26.312 19.578 -11.227 1 50.12 9 ASP B C 1
ATOM 6106 O O . ASP B 1 9 ? -27.391 19.203 -10.773 1 50.12 9 ASP B O 1
ATOM 6110 N N . PRO B 1 10 ? -25.266 18.938 -10.789 1 57 10 PRO B N 1
ATOM 6111 C CA . PRO B 1 10 ? -25.469 18.469 -9.422 1 57 10 PRO B CA 1
ATOM 6112 C C . PRO B 1 10 ? -26.047 19.562 -8.508 1 57 10 PRO B C 1
ATOM 6114 O O . PRO B 1 10 ? -25.562 20.688 -8.516 1 57 10 PRO B O 1
ATOM 6117 N N . VAL B 1 11 ? -27.328 19.344 -8.211 1 69.62 11 VAL B N 1
ATOM 6118 C CA . VAL B 1 11 ? -28.109 20.172 -7.305 1 69.62 11 VAL B CA 1
ATOM 6119 C C . VAL B 1 11 ? -27.578 20.031 -5.883 1 69.62 11 VAL B C 1
ATOM 6121 O O . VAL B 1 11 ? -27.156 18.938 -5.48 1 69.62 11 VAL B O 1
ATOM 6124 N N . LEU B 1 12 ? -27.219 21.109 -5.277 1 90.94 12 LEU B N 1
ATOM 6125 C CA . LEU B 1 12 ? -26.953 21.109 -3.844 1 90.94 12 LEU B CA 1
ATOM 6126 C C . LEU B 1 12 ? -27.969 20.234 -3.111 1 90.94 12 LEU B C 1
ATOM 6128 O O . LEU B 1 12 ? -29.172 20.422 -3.246 1 90.94 12 LEU B O 1
ATOM 6132 N N . ARG B 1 13 ? -27.484 19.156 -2.6 1 93.94 13 ARG B N 1
ATOM 6133 C CA . ARG B 1 13 ? -28.312 18.281 -1.772 1 93.94 13 ARG B CA 1
ATOM 6134 C C . ARG B 1 13 ? -28.266 18.719 -0.311 1 93.94 13 ARG B C 1
ATOM 6136 O O . ARG B 1 13 ? -27.188 18.828 0.281 1 93.94 13 ARG B O 1
ATOM 6143 N N . ARG B 1 14 ? -29.469 19.062 0.244 1 95.88 14 ARG B N 1
ATOM 6144 C CA . ARG B 1 14 ? -29.625 19.391 1.658 1 95.88 14 ARG B CA 1
ATOM 6145 C C . ARG B 1 14 ? -30.422 18.312 2.381 1 95.88 14 ARG B C 1
ATOM 6147 O O . ARG B 1 14 ? -31.547 17.984 1.979 1 95.88 14 ARG B O 1
ATOM 6154 N N . GLU B 1 15 ? -29.875 17.797 3.412 1 97 15 GLU B N 1
ATOM 6155 C CA . GLU B 1 15 ? -30.578 16.781 4.203 1 97 15 GLU B CA 1
ATOM 6156 C C . GLU B 1 15 ? -30.766 17.25 5.641 1 97 15 GLU B C 1
ATOM 6158 O O . GLU B 1 15 ? -29.797 17.562 6.34 1 97 15 GLU B O 1
ATOM 6163 N N . PRO B 1 16 ? -31.984 17.359 6.082 1 97.19 16 PRO B N 1
ATOM 6164 C CA . PRO B 1 16 ? -32.25 17.75 7.469 1 97.19 16 PRO B CA 1
ATOM 6165 C C . PRO B 1 16 ? -31.891 16.672 8.477 1 97.19 16 PRO B C 1
ATOM 6167 O O . PRO B 1 16 ? -31.578 15.539 8.086 1 97.19 16 PRO B O 1
ATOM 6170 N N . ALA B 1 17 ? -31.859 17.062 9.742 1 97.88 17 ALA B N 1
ATOM 6171 C CA . ALA B 1 17 ? -31.656 16.094 10.805 1 97.88 17 ALA B CA 1
ATOM 6172 C C . ALA B 1 17 ? -32.75 15.023 10.789 1 97.88 17 ALA B C 1
ATOM 6174 O O . ALA B 1 17 ? -33.906 15.32 10.516 1 97.88 17 ALA B O 1
ATOM 6175 N N . THR B 1 18 ? -32.438 13.773 11 1 97.38 18 THR B N 1
ATOM 6176 C CA . THR B 1 18 ? -33.344 12.648 11.156 1 97.38 18 THR B CA 1
ATOM 6177 C C . THR B 1 18 ? -32.938 11.781 12.352 1 97.38 18 THR B C 1
ATOM 6179 O O . THR B 1 18 ? -31.906 12.031 12.984 1 97.38 18 THR B O 1
ATOM 6182 N N . GLN B 1 19 ? -33.812 10.938 12.828 1 96 19 GLN B N 1
ATOM 6183 C CA . GLN B 1 19 ? -33.5 10.078 13.969 1 96 19 GLN B CA 1
ATOM 6184 C C . GLN B 1 19 ? -32.281 9.227 13.695 1 96 19 GLN B C 1
ATOM 6186 O O . GLN B 1 19 ? -31.406 9.086 14.562 1 96 19 GLN B O 1
ATOM 6191 N N . SER B 1 20 ? -32.188 8.609 12.586 1 96.44 20 SER B N 1
ATOM 6192 C CA . SER B 1 20 ? -31.062 7.816 12.125 1 96.44 20 SER B CA 1
ATOM 6193 C C . SER B 1 20 ? -31.125 7.57 10.625 1 96.44 20 SER B C 1
ATOM 6195 O O . SER B 1 20 ? -32.125 7.859 9.984 1 96.44 20 SER B O 1
ATOM 6197 N N . ARG B 1 21 ? -30 7.223 10.023 1 97.56 21 ARG B N 1
ATOM 6198 C CA . ARG B 1 21 ? -29.922 6.809 8.625 1 97.56 21 ARG B CA 1
ATOM 6199 C C . ARG B 1 21 ? -29.219 5.461 8.492 1 97.56 21 ARG B C 1
ATOM 6201 O O . ARG B 1 21 ? -28.5 5.035 9.406 1 97.56 21 ARG B O 1
ATOM 6208 N N . ASP B 1 22 ? -29.5 4.738 7.352 1 97.06 22 ASP B N 1
ATOM 6209 C CA . ASP B 1 22 ? -28.844 3.467 7.039 1 97.06 22 ASP B CA 1
ATOM 6210 C C . ASP B 1 22 ? -27.984 3.584 5.785 1 97.06 22 ASP B C 1
ATOM 6212 O O . ASP B 1 22 ? -28.203 4.461 4.949 1 97.06 22 ASP B O 1
ATOM 6216 N N . PHE B 1 23 ? -27 2.719 5.715 1 97.88 23 PHE B N 1
ATOM 6217 C CA . PHE B 1 23 ? -26.25 2.596 4.465 1 97.88 23 PHE B CA 1
ATOM 6218 C C . PHE B 1 23 ? -27.188 2.168 3.33 1 97.88 23 PHE B C 1
ATOM 6220 O O . PHE B 1 23 ? -28.172 1.467 3.561 1 97.88 23 PHE B O 1
ATOM 6227 N N . GLN B 1 24 ? -26.859 2.641 2.115 1 97.69 24 GLN B N 1
ATOM 6228 C CA . GLN B 1 24 ? -27.578 2.15 0.946 1 97.69 24 GLN B CA 1
ATOM 6229 C C . GLN B 1 24 ? -27.328 0.663 0.723 1 97.69 24 GLN B C 1
ATOM 6231 O O . GLN B 1 24 ? -26.172 0.209 0.792 1 97.69 24 GLN B O 1
ATOM 6236 N N . LEU B 1 25 ? -28.375 -0.098 0.572 1 98.19 25 LEU B N 1
ATOM 6237 C CA . LEU B 1 25 ? -28.297 -1.534 0.328 1 98.19 25 LEU B CA 1
ATOM 6238 C C . LEU B 1 25 ? -28.594 -1.854 -1.133 1 98.19 25 LEU B C 1
ATOM 6240 O O . LEU B 1 25 ? -29.594 -1.389 -1.682 1 98.19 25 LEU B O 1
ATOM 6244 N N . ARG B 1 26 ? -27.75 -2.566 -1.77 1 98.38 26 ARG B N 1
ATOM 6245 C CA . ARG B 1 26 ? -27.969 -3.053 -3.129 1 98.38 26 ARG B CA 1
ATOM 6246 C C . ARG B 1 26 ? -28.062 -4.574 -3.158 1 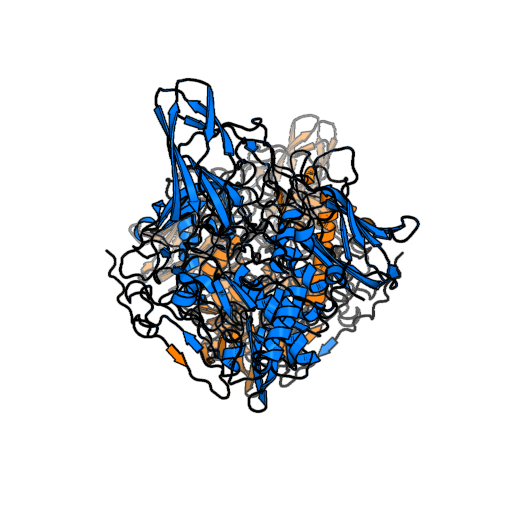98.38 26 ARG B C 1
ATOM 6248 O O . ARG B 1 26 ? -27.266 -5.262 -2.514 1 98.38 26 ARG B O 1
ATOM 6255 N N . THR B 1 27 ? -28.969 -5.129 -3.848 1 98.62 27 THR B N 1
ATOM 6256 C CA . THR B 1 27 ? -29.125 -6.57 -4.027 1 98.62 27 THR B CA 1
ATOM 6257 C C . THR B 1 27 ? -28.625 -6.996 -5.406 1 98.62 27 THR B C 1
ATOM 6259 O O . THR B 1 27 ? -29.031 -6.434 -6.422 1 98.62 27 THR B O 1
ATOM 6262 N N . LEU B 1 28 ? -27.75 -7.941 -5.418 1 98.69 28 LEU B N 1
ATOM 6263 C CA . LEU B 1 28 ? -27.156 -8.445 -6.648 1 98.69 28 LEU B CA 1
ATOM 6264 C C . LEU B 1 28 ? -27.469 -9.93 -6.836 1 98.69 28 LEU B C 1
ATOM 6266 O O . LEU B 1 28 ? -27.703 -10.648 -5.863 1 98.69 28 LEU B O 1
ATOM 6270 N N . ASN B 1 29 ? -27.5 -10.344 -8.062 1 98.56 29 ASN B N 1
ATOM 6271 C CA . ASN B 1 29 ? -27.75 -11.734 -8.414 1 98.56 29 ASN B CA 1
ATOM 6272 C C . ASN B 1 29 ? -26.719 -12.266 -9.398 1 98.56 29 ASN B C 1
ATOM 6274 O O . ASN B 1 29 ? -26.234 -11.523 -10.258 1 98.56 29 ASN B O 1
ATOM 6278 N N . SER B 1 30 ? -26.359 -13.523 -9.289 1 98.75 30 SER B N 1
ATOM 6279 C CA . SER B 1 30 ? -25.438 -14.188 -10.203 1 98.75 30 SER B CA 1
ATOM 6280 C C . SER B 1 30 ? -25.609 -15.703 -10.148 1 98.75 30 SER B C 1
ATOM 6282 O O . SER B 1 30 ? -26.312 -16.219 -9.281 1 98.75 30 SER B O 1
ATOM 6284 N N . ASP B 1 31 ? -25 -16.406 -11.094 1 98.81 31 ASP B N 1
ATOM 6285 C CA . ASP B 1 31 ? -24.906 -17.859 -11.016 1 98.81 31 ASP B CA 1
ATOM 6286 C C . ASP B 1 31 ? -23.938 -18.297 -9.922 1 98.81 31 ASP B C 1
ATOM 6288 O O . ASP B 1 31 ? -24.172 -19.281 -9.219 1 98.81 31 ASP B O 1
ATOM 6292 N N . LEU B 1 32 ? -22.859 -17.516 -9.789 1 98.94 32 LEU B N 1
ATOM 6293 C CA . LEU B 1 32 ? -21.781 -17.875 -8.883 1 98.94 32 LEU B CA 1
ATOM 6294 C C . LEU B 1 32 ? -21.266 -16.641 -8.148 1 98.94 32 LEU B C 1
ATOM 6296 O O . LEU B 1 32 ? -21.047 -15.586 -8.758 1 98.94 32 LEU B O 1
ATOM 6300 N N . CYS B 1 33 ? -21.109 -16.734 -6.871 1 98.94 33 CYS B N 1
ATOM 6301 C CA . CYS B 1 33 ? -20.391 -15.742 -6.074 1 98.94 33 CYS B CA 1
ATOM 6302 C C . CYS B 1 33 ? -19.062 -16.297 -5.566 1 98.94 33 CYS B C 1
ATOM 6304 O O . CYS B 1 33 ? -19.047 -17.328 -4.887 1 98.94 33 CYS B O 1
ATOM 6306 N N . VAL B 1 34 ? -18 -15.688 -5.953 1 98.94 34 VAL B N 1
ATOM 6307 C CA . VAL B 1 34 ? -16.672 -16.016 -5.434 1 98.94 34 VAL B CA 1
ATOM 6308 C C . VAL B 1 34 ? -16.266 -15 -4.363 1 98.94 34 VAL B C 1
ATOM 6310 O O . VAL B 1 34 ? -16.156 -13.805 -4.641 1 98.94 34 VAL B O 1
ATOM 6313 N N . CYS B 1 35 ? -16.062 -15.461 -3.119 1 98.88 35 CYS B N 1
ATOM 6314 C CA . CYS B 1 35 ? -15.641 -14.602 -2.02 1 98.88 35 CYS B CA 1
ATOM 6315 C C . CYS B 1 35 ? -14.133 -14.68 -1.798 1 98.88 35 CYS B C 1
ATOM 6317 O O . CYS B 1 35 ? -13.633 -15.703 -1.321 1 98.88 35 CYS B O 1
ATOM 6319 N N . GLY B 1 36 ? -13.453 -13.594 -2.027 1 98.69 36 GLY B N 1
ATOM 6320 C CA . GLY B 1 36 ? -12.008 -13.531 -1.953 1 98.69 36 GLY B CA 1
ATOM 6321 C C . GLY B 1 36 ? -11.344 -13.445 -3.314 1 98.69 36 GLY B C 1
ATOM 6322 O O . GLY B 1 36 ? -11.562 -14.297 -4.176 1 98.69 36 GLY B O 1
ATOM 6323 N N . GLY B 1 37 ? -10.555 -12.43 -3.502 1 98.62 37 GLY B N 1
ATOM 6324 C CA . GLY B 1 37 ? -9.898 -12.188 -4.777 1 98.62 37 GLY B CA 1
ATOM 6325 C C . GLY B 1 37 ? -8.406 -12.469 -4.742 1 98.62 37 GLY B C 1
ATOM 6326 O O . GLY B 1 37 ? -7.621 -11.75 -5.363 1 98.62 37 GLY B O 1
ATOM 6327 N N . GLY B 1 38 ? -7.914 -13.461 -3.898 1 98.38 38 GLY B N 1
ATOM 6328 C CA . GLY B 1 38 ? -6.566 -13.984 -4.074 1 98.38 38 GLY B CA 1
ATOM 6329 C C . GLY B 1 38 ? -6.355 -14.641 -5.426 1 98.38 38 GLY B C 1
ATOM 6330 O O . GLY B 1 38 ? -7.227 -14.578 -6.297 1 98.38 38 GLY B O 1
ATOM 6331 N N . LEU B 1 39 ? -5.254 -15.227 -5.594 1 98.62 39 LEU B N 1
ATOM 6332 C CA . LEU B 1 39 ? -5 -15.859 -6.887 1 98.62 39 LEU B CA 1
ATOM 6333 C C . LEU B 1 39 ? -6.055 -16.906 -7.191 1 98.62 39 LEU B C 1
ATOM 6335 O O . LEU B 1 39 ? -6.551 -17 -8.32 1 98.62 39 LEU B O 1
ATOM 6339 N N . ALA B 1 40 ? -6.41 -17.688 -6.188 1 98.75 40 ALA B N 1
ATOM 6340 C CA . ALA B 1 40 ? -7.406 -18.75 -6.367 1 98.75 40 ALA B CA 1
ATOM 6341 C C . ALA B 1 40 ? -8.758 -18.156 -6.777 1 98.75 40 ALA B C 1
ATOM 6343 O O . ALA B 1 40 ? -9.367 -18.625 -7.746 1 98.75 40 ALA B O 1
ATOM 6344 N N . GLY B 1 41 ? -9.227 -17.156 -6.051 1 98.88 41 GLY B N 1
ATOM 6345 C CA . GLY B 1 41 ? -10.508 -16.547 -6.379 1 98.88 41 GLY B CA 1
ATOM 6346 C C . GLY B 1 41 ? -10.523 -15.898 -7.754 1 98.88 41 GLY B C 1
ATOM 6347 O O . GLY B 1 41 ? -11.523 -16 -8.477 1 98.88 41 GLY B O 1
ATOM 6348 N N . THR B 1 42 ? -9.461 -15.258 -8.086 1 98.88 42 THR B N 1
ATOM 6349 C CA . THR B 1 42 ? -9.32 -14.633 -9.391 1 98.88 42 THR B CA 1
ATOM 6350 C C . THR B 1 42 ? -9.422 -15.672 -10.508 1 98.88 42 THR B C 1
ATOM 6352 O O . THR B 1 42 ? -10.172 -15.484 -11.469 1 98.88 42 THR B O 1
ATOM 6355 N N . ILE B 1 43 ? -8.758 -16.766 -10.352 1 98.81 43 ILE B N 1
ATOM 6356 C CA . ILE B 1 43 ? -8.719 -17.812 -11.367 1 98.81 43 ILE B CA 1
ATOM 6357 C C . ILE B 1 43 ? -10.07 -18.516 -11.438 1 98.81 43 ILE B C 1
ATOM 6359 O O . ILE B 1 43 ? -10.578 -18.797 -12.531 1 98.81 43 ILE B O 1
ATOM 6363 N N . ALA B 1 44 ? -10.688 -18.797 -10.289 1 98.94 44 ALA B N 1
ATOM 6364 C CA . ALA B 1 44 ? -12 -19.422 -10.281 1 98.94 44 ALA B CA 1
ATOM 6365 C C . ALA B 1 44 ? -13.023 -18.562 -11.031 1 98.94 44 ALA B C 1
ATOM 6367 O O . ALA B 1 44 ? -13.812 -19.078 -11.82 1 98.94 44 ALA B O 1
ATOM 6368 N N . ALA B 1 45 ? -12.969 -17.25 -10.758 1 98.94 45 ALA B N 1
ATOM 6369 C CA . ALA B 1 45 ? -13.898 -16.328 -11.391 1 98.94 45 ALA B CA 1
ATOM 6370 C C . ALA B 1 45 ? -13.719 -16.312 -12.906 1 98.94 45 ALA B C 1
ATOM 6372 O O . ALA B 1 45 ? -14.688 -16.375 -13.656 1 98.94 45 ALA B O 1
ATOM 6373 N N . ILE B 1 46 ? -12.492 -16.266 -13.383 1 98.88 46 ILE B N 1
ATOM 6374 C CA . ILE B 1 46 ? -12.203 -16.203 -14.812 1 98.88 46 ILE B CA 1
ATOM 6375 C C . ILE B 1 46 ? -12.625 -17.5 -15.484 1 98.88 46 ILE B C 1
ATOM 6377 O O . ILE B 1 46 ? -13.281 -17.484 -16.531 1 98.88 46 ILE B O 1
ATOM 6381 N N . ALA B 1 47 ? -12.25 -18.625 -14.875 1 98.75 47 ALA B N 1
ATOM 6382 C CA . ALA B 1 47 ? -12.578 -19.938 -15.445 1 98.75 47 ALA B CA 1
ATOM 6383 C C . ALA B 1 47 ? -14.086 -20.094 -15.586 1 98.75 47 ALA B C 1
ATOM 6385 O O . ALA B 1 47 ? -14.578 -20.547 -16.625 1 98.75 47 ALA B O 1
ATOM 6386 N N . ALA B 1 48 ? -14.82 -19.734 -14.547 1 98.88 48 ALA B N 1
ATOM 6387 C CA . ALA B 1 48 ? -16.281 -19.844 -14.586 1 98.88 48 ALA B CA 1
ATOM 6388 C C . ALA B 1 48 ? -16.859 -18.922 -15.648 1 98.88 48 ALA B C 1
ATOM 6390 O O . ALA B 1 48 ? -17.688 -19.344 -16.453 1 98.88 48 ALA B O 1
ATOM 6391 N N . ALA B 1 49 ? -16.391 -17.719 -15.633 1 98.88 49 ALA B N 1
ATOM 6392 C CA . ALA B 1 49 ? -16.922 -16.703 -16.547 1 98.88 49 ALA B CA 1
ATOM 6393 C C . ALA B 1 49 ? -16.703 -17.109 -18 1 98.88 49 ALA B C 1
ATOM 6395 O O . ALA B 1 49 ? -17.594 -16.969 -18.828 1 98.88 49 ALA B O 1
ATOM 6396 N N . ARG B 1 50 ? -15.547 -17.625 -18.328 1 98.19 50 ARG B N 1
ATOM 6397 C CA . ARG B 1 50 ? -15.203 -18.016 -19.688 1 98.19 50 ARG B CA 1
ATOM 6398 C C . ARG B 1 50 ? -16.031 -19.219 -20.125 1 98.19 50 ARG B C 1
ATOM 6400 O O . ARG B 1 50 ? -16.109 -19.531 -21.312 1 98.19 50 ARG B O 1
ATOM 6407 N N . ASN B 1 51 ? -16.594 -19.875 -19.156 1 98 51 ASN B N 1
ATOM 6408 C CA . ASN B 1 51 ? -17.422 -21.031 -19.484 1 98 51 ASN B CA 1
ATOM 6409 C C . ASN B 1 51 ? -18.891 -20.734 -19.25 1 98 51 ASN B C 1
ATOM 6411 O O . ASN B 1 51 ? -19.641 -21.609 -18.812 1 98 51 ASN B O 1
ATOM 6415 N N . GLY B 1 52 ? -19.297 -19.516 -19.344 1 98 52 GLY B N 1
ATOM 6416 C CA . GLY B 1 52 ? -20.688 -19.109 -19.5 1 98 52 GLY B CA 1
ATOM 6417 C C . GLY B 1 52 ? -21.375 -18.828 -18.172 1 98 52 GLY B C 1
ATOM 6418 O O . GLY B 1 52 ? -22.594 -18.672 -18.125 1 98 52 GLY B O 1
ATOM 6419 N N . VAL B 1 53 ? -20.656 -18.688 -17.094 1 98.81 53 VAL B N 1
ATOM 6420 C CA . VAL B 1 53 ? -21.234 -18.453 -15.766 1 98.81 53 VAL B CA 1
ATOM 6421 C C . VAL B 1 53 ? -21.203 -16.969 -15.445 1 98.81 53 VAL B C 1
ATOM 6423 O O . VAL B 1 53 ? -20.188 -16.297 -15.656 1 98.81 53 VAL B O 1
ATOM 6426 N N . SER B 1 54 ? -22.297 -16.391 -15.031 1 98.88 54 SER B N 1
ATOM 6427 C CA . SER B 1 54 ? -22.266 -15.039 -14.484 1 98.88 54 SER B CA 1
ATOM 6428 C C . SER B 1 54 ? -21.688 -15.031 -13.078 1 98.88 54 SER B C 1
ATOM 6430 O O . SER B 1 54 ? -22.172 -15.727 -12.188 1 98.88 54 SER B O 1
ATOM 6432 N N . VAL B 1 55 ? -20.656 -14.188 -12.867 1 98.94 55 VAL B N 1
ATOM 6433 C CA . VAL B 1 55 ? -19.875 -14.289 -11.641 1 98.94 55 VAL B CA 1
ATOM 6434 C C . VAL B 1 55 ? -19.875 -12.938 -10.922 1 98.94 55 VAL B C 1
ATOM 6436 O O . VAL B 1 55 ? -19.719 -11.891 -11.555 1 98.94 55 VAL B O 1
ATOM 6439 N N . ILE B 1 56 ? -20.109 -12.914 -9.641 1 98.94 56 ILE B N 1
ATOM 6440 C CA . ILE B 1 56 ? -19.766 -11.805 -8.758 1 98.94 56 ILE B CA 1
ATOM 6441 C C . ILE B 1 56 ? -18.516 -12.156 -7.941 1 98.94 56 ILE B C 1
ATOM 6443 O O . ILE B 1 56 ? -18.5 -13.156 -7.215 1 98.94 56 ILE B O 1
ATOM 6447 N N . LEU B 1 57 ? -17.469 -11.414 -8.133 1 98.94 57 LEU B N 1
ATOM 6448 C CA . LEU B 1 57 ? -16.219 -11.562 -7.391 1 98.94 57 LEU B CA 1
ATOM 6449 C C . LEU B 1 57 ? -16.062 -10.438 -6.375 1 98.94 57 LEU B C 1
ATOM 6451 O O . LEU B 1 57 ? -15.977 -9.266 -6.75 1 98.94 57 LEU B O 1
ATOM 6455 N N . ILE B 1 58 ? -16.016 -10.758 -5.066 1 98.62 58 ILE B N 1
ATOM 6456 C CA . ILE B 1 58 ? -15.82 -9.727 -4.055 1 98.62 58 ILE B CA 1
ATOM 6457 C C . ILE B 1 58 ? -14.445 -9.891 -3.408 1 98.62 58 ILE B C 1
ATOM 6459 O O . ILE B 1 58 ? -13.977 -11.008 -3.189 1 98.62 58 ILE B O 1
ATOM 6463 N N . GLN B 1 59 ? -13.75 -8.875 -3.205 1 98.56 59 GLN B N 1
ATOM 6464 C CA . GLN B 1 59 ? -12.43 -8.789 -2.592 1 98.56 59 GLN B CA 1
ATOM 6465 C C . GLN B 1 59 ? -12.383 -7.66 -1.562 1 98.56 59 GLN B C 1
ATOM 6467 O O . GLN B 1 59 ? -12.773 -6.527 -1.851 1 98.56 59 GLN B O 1
ATOM 6472 N N . ASP B 1 60 ? -11.914 -7.984 -0.324 1 97.75 60 ASP B N 1
ATOM 6473 C CA . ASP B 1 60 ? -12.008 -7.027 0.776 1 97.75 60 ASP B CA 1
ATOM 6474 C C . ASP B 1 60 ? -10.867 -6.016 0.714 1 97.75 60 ASP B C 1
ATOM 6476 O O . ASP B 1 60 ? -10.766 -5.133 1.568 1 97.75 60 ASP B O 1
ATOM 6480 N N . ARG B 1 61 ? -9.984 -6.055 -0.27 1 97 61 ARG B N 1
ATOM 6481 C CA . ARG B 1 61 ? -8.836 -5.176 -0.463 1 97 61 ARG B CA 1
ATOM 6482 C C . ARG B 1 61 ? -8.898 -4.48 -1.818 1 97 61 ARG B C 1
ATOM 6484 O O . ARG B 1 61 ? -9.742 -4.816 -2.654 1 97 61 ARG B O 1
ATOM 6491 N N . PRO B 1 62 ? -7.977 -3.521 -2.104 1 96.88 62 PRO B N 1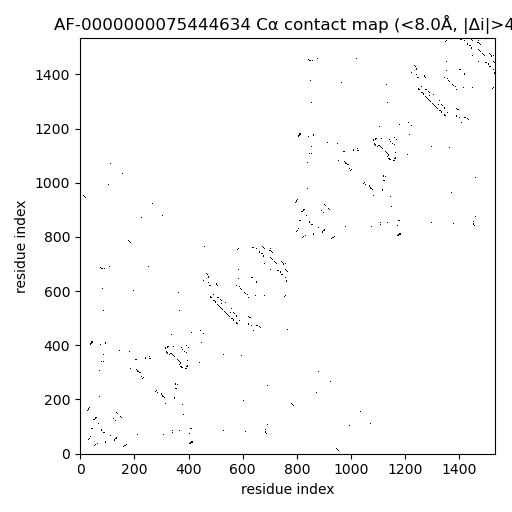
ATOM 6492 C CA . PRO B 1 62 ? -8.125 -2.699 -3.309 1 96.88 62 PRO B CA 1
ATOM 6493 C C . PRO B 1 62 ? -7.582 -3.385 -4.559 1 96.88 62 PRO B C 1
ATOM 6495 O O . PRO B 1 62 ? -7.824 -2.922 -5.676 1 96.88 62 PRO B O 1
ATOM 6498 N N . VAL B 1 63 ? -6.797 -4.449 -4.395 1 97.81 63 VAL B N 1
ATOM 6499 C CA . VAL B 1 63 ? -6.227 -5.145 -5.547 1 97.81 63 VAL B CA 1
ATOM 6500 C C . VAL B 1 63 ? -6.477 -6.645 -5.418 1 97.81 63 VAL B C 1
ATOM 6502 O O . VAL B 1 63 ? -7.027 -7.105 -4.414 1 97.81 63 VAL B O 1
ATOM 6505 N N . LEU B 1 64 ? -6.172 -7.371 -6.449 1 98.56 64 LEU B N 1
ATOM 6506 C CA . LEU B 1 64 ? -6.336 -8.82 -6.469 1 98.56 64 LEU B CA 1
ATOM 6507 C C . LEU B 1 64 ? -5.016 -9.523 -6.184 1 98.56 64 LEU B C 1
ATOM 6509 O O . LEU B 1 64 ? -3.992 -8.867 -5.969 1 98.56 64 LEU B O 1
ATOM 6513 N N . GLY B 1 65 ? -5.059 -10.812 -6.004 1 98.19 65 GLY B N 1
ATOM 6514 C CA . GLY B 1 65 ? -3.85 -11.617 -5.926 1 98.19 65 GLY B CA 1
ATOM 6515 C C . GLY B 1 65 ? -3.582 -12.156 -4.531 1 98.19 65 GLY B C 1
ATOM 6516 O O . GLY B 1 65 ? -2.83 -13.125 -4.367 1 98.19 65 GLY B O 1
ATOM 6517 N N . GLY B 1 66 ? -4.258 -11.547 -3.48 1 97.31 66 GLY B N 1
ATOM 6518 C CA . GLY B 1 66 ? -4.02 -12.016 -2.127 1 97.31 66 GLY B CA 1
ATOM 6519 C C . GLY B 1 66 ? -2.572 -11.875 -1.693 1 97.31 66 GLY B C 1
ATOM 6520 O O . GLY B 1 66 ? -2.002 -10.781 -1.77 1 97.31 66 GLY B O 1
ATOM 6521 N N . ASN B 1 67 ? -1.902 -12.93 -1.32 1 97.38 67 ASN B N 1
ATOM 6522 C CA . ASN B 1 67 ? -0.512 -12.875 -0.881 1 97.38 67 ASN B CA 1
ATOM 6523 C C . ASN B 1 67 ? 0.422 -12.484 -2.021 1 97.38 67 ASN B C 1
ATOM 6525 O O . ASN B 1 67 ? 1.529 -12 -1.783 1 97.38 67 ASN B O 1
ATOM 6529 N N . ALA B 1 68 ? -0.062 -12.648 -3.277 1 97.75 68 ALA B N 1
ATOM 6530 C CA . ALA B 1 68 ? 0.768 -12.297 -4.426 1 97.75 68 ALA B CA 1
ATOM 6531 C C . ALA B 1 68 ? 0.687 -10.805 -4.727 1 97.75 68 ALA B C 1
ATOM 6533 O O . ALA B 1 68 ? 1.511 -10.266 -5.469 1 97.75 68 ALA B O 1
ATOM 6534 N N . SER B 1 69 ? -0.283 -10.117 -4.188 1 97.81 69 SER B N 1
ATOM 6535 C CA . SER B 1 69 ? -0.521 -8.711 -4.488 1 97.81 69 SER B CA 1
ATOM 6536 C C . SER B 1 69 ? 0.661 -7.848 -4.059 1 97.81 69 SER B C 1
ATOM 6538 O O . SER B 1 69 ? 1.529 -8.297 -3.312 1 97.81 69 SER B O 1
ATOM 6540 N N . SER B 1 70 ? 0.644 -6.602 -4.543 1 97.38 70 SER B N 1
ATOM 6541 C CA . SER B 1 70 ? 1.673 -5.629 -4.199 1 97.38 70 SER B CA 1
ATOM 6542 C C . SER B 1 70 ? 1.618 -5.266 -2.717 1 97.38 70 SER B C 1
ATOM 6544 O O . SER B 1 70 ? 2.549 -4.656 -2.188 1 97.38 70 SER B O 1
ATOM 6546 N N . GLU B 1 71 ? 0.619 -5.762 -2.018 1 96.44 71 GLU B N 1
ATOM 6547 C CA . GLU B 1 71 ? 0.469 -5.449 -0.599 1 96.44 71 GLU B CA 1
ATOM 6548 C C . GLU B 1 71 ? 1.262 -6.426 0.266 1 96.44 71 GLU B C 1
ATOM 6550 O O . GLU B 1 71 ? 1.618 -6.105 1.402 1 96.44 71 GLU B O 1
ATOM 6555 N N . VAL B 1 72 ? 1.488 -7.668 -0.235 1 97.19 72 VAL B N 1
ATOM 6556 C CA . VAL B 1 72 ? 2.184 -8.703 0.52 1 97.19 72 VAL B CA 1
ATOM 6557 C C . VAL B 1 72 ? 3.475 -9.086 -0.199 1 97.19 72 VAL B C 1
ATOM 6559 O O . VAL B 1 72 ? 4.508 -9.305 0.44 1 97.19 72 VAL B O 1
ATOM 6562 N N . ARG B 1 73 ? 3.434 -9.25 -1.574 1 97.31 73 ARG B N 1
ATOM 6563 C CA . ARG B 1 73 ? 4.57 -9.398 -2.479 1 97.31 73 ARG B CA 1
ATOM 6564 C C . ARG B 1 73 ? 5.223 -10.766 -2.32 1 97.31 73 ARG B C 1
ATOM 6566 O O . ARG B 1 73 ? 6.453 -10.875 -2.316 1 97.31 73 ARG B O 1
ATOM 6573 N N . LEU B 1 74 ? 4.414 -11.781 -2.096 1 97.12 74 LEU B N 1
ATOM 6574 C CA . LEU B 1 74 ? 4.91 -13.148 -2.186 1 97.12 74 LEU B CA 1
ATOM 6575 C C . LEU B 1 74 ? 4.875 -13.648 -3.625 1 97.12 74 LEU B C 1
ATOM 6577 O O . LEU B 1 74 ? 3.924 -13.375 -4.359 1 97.12 74 LEU B O 1
ATOM 6581 N N . TRP B 1 75 ? 5.828 -14.398 -4.035 1 97.19 75 TRP B N 1
ATOM 6582 C CA . TRP B 1 75 ? 5.859 -14.898 -5.406 1 97.19 75 TRP B CA 1
ATOM 6583 C C . TRP B 1 75 ? 4.836 -16.016 -5.598 1 97.19 75 TRP B C 1
ATOM 6585 O O . TRP B 1 75 ? 4.523 -16.75 -4.656 1 97.19 75 TRP B O 1
ATOM 6595 N N . ILE B 1 76 ? 4.371 -16.203 -6.785 1 97.69 76 ILE B N 1
ATOM 6596 C CA . ILE B 1 76 ? 3.529 -17.328 -7.188 1 97.69 76 ILE B CA 1
ATOM 6597 C C . ILE B 1 76 ? 4.406 -18.5 -7.633 1 97.69 76 ILE B C 1
ATOM 6599 O O . ILE B 1 76 ? 5.098 -18.406 -8.648 1 97.69 76 ILE B O 1
ATOM 6603 N N . LEU B 1 77 ? 4.383 -19.594 -6.875 1 96.69 77 LEU B N 1
ATOM 6604 C CA . LEU B 1 77 ? 5.066 -20.828 -7.211 1 96.69 77 LEU B CA 1
ATOM 6605 C C . LEU B 1 77 ? 4.203 -22.047 -6.848 1 96.69 77 LEU B C 1
ATOM 6607 O O . LEU B 1 77 ? 3.109 -21.891 -6.301 1 96.69 77 LEU B O 1
ATOM 6611 N N . GLY B 1 78 ? 4.68 -23.219 -7.199 1 96.69 78 GLY B N 1
ATOM 6612 C CA . GLY B 1 78 ? 3.963 -24.453 -6.918 1 96.69 78 GLY B CA 1
ATOM 6613 C C . GLY B 1 78 ? 4.801 -25.703 -7.137 1 96.69 78 GLY B C 1
ATOM 6614 O O . GLY B 1 78 ? 5.906 -25.812 -6.598 1 96.69 78 GLY B O 1
ATOM 6615 N N . ALA B 1 79 ? 4.355 -26.516 -8.031 1 97.38 79 ALA B N 1
ATOM 6616 C CA . ALA B 1 79 ? 4.859 -27.875 -8.18 1 97.38 79 ALA B CA 1
ATOM 6617 C C . ALA B 1 79 ? 6.312 -27.875 -8.641 1 97.38 79 ALA B C 1
ATOM 6619 O O . ALA B 1 79 ? 7.074 -28.781 -8.305 1 97.38 79 ALA B O 1
ATOM 6620 N N . THR B 1 80 ? 6.75 -26.859 -9.336 1 94.56 80 THR B N 1
ATOM 6621 C CA . THR B 1 80 ? 8.109 -26.797 -9.852 1 94.56 80 THR B CA 1
ATOM 6622 C C . THR B 1 80 ? 9.062 -26.203 -8.812 1 94.56 80 THR B C 1
ATOM 6624 O O . THR B 1 80 ? 10.281 -26.266 -8.969 1 94.56 80 THR B O 1
ATOM 6627 N N . SER B 1 81 ? 8.445 -25.672 -7.742 1 93.56 81 SER B N 1
ATOM 6628 C CA . SER B 1 81 ? 9.234 -24.875 -6.793 1 93.56 81 SER B CA 1
ATOM 6629 C C . SER B 1 81 ? 10.125 -23.875 -7.516 1 93.56 81 SER B C 1
ATOM 6631 O O . SER B 1 81 ? 9.695 -23.234 -8.469 1 93.56 81 SER B O 1
ATOM 6633 N N . HIS B 1 82 ? 11.398 -23.656 -7.059 1 92.88 82 HIS B N 1
ATOM 6634 C CA . HIS B 1 82 ? 12.398 -22.859 -7.746 1 92.88 82 HIS B CA 1
ATOM 6635 C C . HIS B 1 82 ? 13.266 -23.719 -8.664 1 92.88 82 HIS B C 1
ATOM 6637 O O . HIS B 1 82 ? 14.398 -23.344 -8.969 1 92.88 82 HIS B O 1
ATOM 6643 N N . MET B 1 83 ? 12.719 -24.906 -9.023 1 92.69 83 MET B N 1
ATOM 6644 C CA . MET B 1 83 ? 13.422 -25.906 -9.805 1 92.69 83 MET B CA 1
ATOM 6645 C C . MET B 1 83 ? 14.445 -26.656 -8.953 1 92.69 83 MET B C 1
ATOM 6647 O O . MET B 1 83 ? 15.414 -27.203 -9.477 1 92.69 83 MET B O 1
ATOM 6651 N N . PHE B 1 84 ? 14.195 -26.703 -7.648 1 90.75 84 PHE B N 1
ATOM 6652 C CA . PHE B 1 84 ? 15.188 -27.297 -6.75 1 90.75 84 PHE B CA 1
ATOM 6653 C C . PHE B 1 84 ? 14.727 -28.672 -6.266 1 90.75 84 PHE B C 1
ATOM 6655 O O . PHE B 1 84 ? 15.227 -29.172 -5.258 1 90.75 84 PHE B O 1
ATOM 6662 N N . ASN B 1 85 ? 13.672 -29.203 -6.844 1 94.94 85 ASN B N 1
ATOM 6663 C CA . ASN B 1 85 ? 13.219 -30.562 -6.574 1 94.94 85 ASN B CA 1
ATOM 6664 C C . ASN B 1 85 ? 13.312 -31.438 -7.816 1 94.94 85 ASN B C 1
ATOM 6666 O O . ASN B 1 85 ? 13.867 -31.016 -8.836 1 94.94 85 ASN B O 1
ATOM 6670 N N . ASN B 1 86 ? 12.875 -32.688 -7.68 1 96.94 86 ASN B N 1
ATOM 6671 C CA . ASN B 1 86 ? 13.016 -33.594 -8.789 1 96.94 86 ASN B CA 1
ATOM 6672 C C . ASN B 1 86 ? 11.844 -33.5 -9.766 1 96.94 86 ASN B C 1
ATOM 6674 O O . ASN B 1 86 ? 11.812 -34.219 -10.773 1 96.94 86 ASN B O 1
ATOM 6678 N N . ASN B 1 87 ? 10.875 -32.656 -9.453 1 97.25 87 ASN B N 1
ATOM 6679 C CA . ASN B 1 87 ? 9.781 -32.469 -10.406 1 97.25 87 ASN B CA 1
ATOM 6680 C C . ASN B 1 87 ? 10.266 -31.781 -11.68 1 97.25 87 ASN B C 1
ATOM 6682 O O . ASN B 1 87 ? 11.008 -30.797 -11.609 1 97.25 87 ASN B O 1
ATOM 6686 N N . ARG B 1 88 ? 9.922 -32.344 -12.812 1 97.38 88 ARG B N 1
ATOM 6687 C CA . ARG B 1 88 ? 10.203 -31.719 -14.102 1 97.38 88 ARG B CA 1
ATOM 6688 C C . ARG B 1 88 ? 8.922 -31.469 -14.891 1 97.38 88 ARG B C 1
ATOM 6690 O O . ARG B 1 88 ? 7.984 -32.281 -14.82 1 97.38 88 ARG B O 1
ATOM 6697 N N . TYR B 1 89 ? 8.922 -30.328 -15.609 1 97.31 89 TYR B N 1
ATOM 6698 C CA . TYR B 1 89 ? 7.789 -29.938 -16.438 1 97.31 89 TYR B CA 1
ATOM 6699 C C . TYR B 1 89 ? 6.5 -29.922 -15.633 1 97.31 89 TYR B C 1
ATOM 6701 O O . TYR B 1 89 ? 5.473 -30.438 -16.078 1 97.31 89 TYR B O 1
ATOM 6709 N N . ALA B 1 90 ? 6.594 -29.344 -14.375 1 97.38 90 ALA B N 1
ATOM 6710 C CA . ALA B 1 90 ? 5.516 -29.547 -13.414 1 97.38 90 ALA B CA 1
ATOM 6711 C C . ALA B 1 90 ? 4.77 -28.25 -13.133 1 97.38 90 ALA B C 1
ATOM 6713 O O . ALA B 1 90 ? 3.881 -28.203 -12.281 1 97.38 90 ALA B O 1
ATOM 6714 N N . ARG B 1 91 ? 5.125 -27.156 -13.836 1 97.31 91 ARG B N 1
ATOM 6715 C CA . ARG B 1 91 ? 4.34 -25.938 -13.617 1 97.31 91 ARG B CA 1
ATOM 6716 C C . ARG B 1 91 ? 2.859 -26.203 -13.883 1 97.31 91 ARG B C 1
ATOM 6718 O O . ARG B 1 91 ? 2.5 -26.875 -14.836 1 97.31 91 ARG B O 1
ATOM 6725 N N . GLU B 1 92 ? 1.979 -25.688 -13.102 1 96.5 92 GLU B N 1
ATOM 6726 C CA . GLU B 1 92 ? 0.582 -26.094 -13.008 1 96.5 92 GLU B CA 1
ATOM 6727 C C . GLU B 1 92 ? -0.133 -25.938 -14.344 1 96.5 92 GLU B C 1
ATOM 6729 O O . GLU B 1 92 ? -0.98 -26.766 -14.703 1 96.5 92 GLU B O 1
ATOM 6734 N N . GLY B 1 93 ? 0.138 -24.922 -15.172 1 94.5 93 GLY B N 1
ATOM 6735 C CA . GLY B 1 93 ? -0.529 -24.719 -16.453 1 94.5 93 GLY B CA 1
ATOM 6736 C C . GLY B 1 93 ? -1.861 -24.016 -16.328 1 94.5 93 GLY B C 1
ATOM 6737 O O . GLY B 1 93 ? -2.09 -23.281 -15.352 1 94.5 93 GLY B O 1
ATOM 6738 N N . GLY B 1 94 ? -2.699 -24.125 -17.359 1 95.06 94 GLY B N 1
ATOM 6739 C CA . GLY B 1 94 ? -4.008 -23.5 -17.344 1 95.06 94 GLY B CA 1
ATOM 6740 C C . GLY B 1 94 ? -3.943 -21.984 -17.172 1 95.06 94 GLY B C 1
ATOM 6741 O O . GLY B 1 94 ? -3.084 -21.328 -17.766 1 95.06 94 GLY B O 1
ATOM 6742 N N . LEU B 1 95 ? -4.855 -21.531 -16.406 1 97.25 95 LEU B N 1
ATOM 6743 C CA . LEU B 1 95 ? -4.949 -20.094 -16.188 1 97.25 95 LEU B CA 1
ATOM 6744 C C . LEU B 1 95 ? -3.773 -19.578 -15.367 1 97.25 95 LEU B C 1
ATOM 6746 O O . LEU B 1 95 ? -3.332 -18.438 -15.539 1 97.25 95 LEU B O 1
ATOM 6750 N N . VAL B 1 96 ? -3.238 -20.438 -14.461 1 97.5 96 VAL B N 1
ATOM 6751 C CA . VAL B 1 96 ? -2.037 -20.062 -13.719 1 97.5 96 VAL B CA 1
ATOM 6752 C C . VAL B 1 96 ? -0.915 -19.719 -14.703 1 97.5 96 VAL B C 1
ATOM 6754 O O . VAL B 1 96 ? -0.257 -18.688 -14.562 1 97.5 96 VAL B O 1
ATOM 6757 N N . ASP B 1 97 ? -0.79 -20.562 -15.672 1 96.5 97 ASP B N 1
ATOM 6758 C CA . ASP B 1 97 ? 0.264 -20.359 -16.656 1 96.5 97 ASP B CA 1
ATOM 6759 C C . ASP B 1 97 ? -0.017 -19.141 -17.531 1 96.5 97 ASP B C 1
ATOM 6761 O O . ASP B 1 97 ? 0.906 -18.406 -17.891 1 96.5 97 ASP B O 1
ATOM 6765 N N . GLU B 1 98 ? -1.245 -19 -17.906 1 97.56 98 GLU B N 1
ATOM 6766 C CA . GLU B 1 98 ? -1.606 -17.812 -18.672 1 97.56 98 GLU B CA 1
ATOM 6767 C C . GLU B 1 98 ? -1.168 -16.531 -17.969 1 97.56 98 GLU B C 1
ATOM 6769 O O . GLU B 1 98 ? -0.587 -15.648 -18.594 1 97.56 98 GLU B O 1
ATOM 6774 N N . ILE B 1 99 ? -1.396 -16.438 -16.672 1 98.31 99 ILE B N 1
ATOM 6775 C CA . ILE B 1 99 ? -1.053 -15.273 -15.875 1 98.31 99 ILE B CA 1
ATOM 6776 C C . ILE B 1 99 ? 0.465 -15.148 -15.773 1 98.31 99 ILE B C 1
ATOM 6778 O O . ILE B 1 99 ? 1.02 -14.062 -15.969 1 98.31 99 ILE B O 1
ATOM 6782 N N . LEU B 1 100 ? 1.123 -16.25 -15.516 1 98.31 100 LEU B N 1
ATOM 6783 C CA . LEU B 1 100 ? 2.562 -16.219 -15.289 1 98.31 100 LEU B CA 1
ATOM 6784 C C . LEU B 1 100 ? 3.312 -15.898 -16.578 1 98.31 100 LEU B C 1
ATOM 6786 O O . LEU B 1 100 ? 4.32 -15.188 -16.562 1 98.31 100 LEU B O 1
ATOM 6790 N N . LEU B 1 101 ? 2.848 -16.406 -17.688 1 98.44 101 LEU B N 1
ATOM 6791 C CA . LEU B 1 101 ? 3.486 -16.125 -18.969 1 98.44 101 LEU B CA 1
ATOM 6792 C C . LEU B 1 101 ? 3.277 -14.672 -19.375 1 98.44 101 LEU B C 1
ATOM 6794 O O . LEU B 1 101 ? 4.184 -14.039 -19.938 1 98.44 101 LEU B O 1
ATOM 6798 N N . GLU B 1 102 ? 2.092 -14.211 -19.109 1 98.38 102 GLU B N 1
ATOM 6799 C CA . GLU B 1 102 ? 1.85 -12.789 -19.359 1 98.38 102 GLU B CA 1
ATOM 6800 C C . GLU B 1 102 ? 2.748 -11.922 -18.484 1 98.38 102 GLU B C 1
ATOM 6802 O O . GLU B 1 102 ? 3.266 -10.898 -18.938 1 98.38 102 GLU B O 1
ATOM 6807 N N . ASN B 1 103 ? 2.885 -12.312 -17.281 1 98.56 103 ASN B N 1
ATOM 6808 C CA . ASN B 1 103 ? 3.771 -11.586 -16.375 1 98.56 103 ASN B CA 1
ATOM 6809 C C . ASN B 1 103 ? 5.219 -11.633 -16.859 1 98.56 103 ASN B C 1
ATOM 6811 O O . ASN B 1 103 ? 5.934 -10.633 -16.781 1 98.56 103 ASN B O 1
ATOM 6815 N N . LEU B 1 104 ? 5.645 -12.789 -17.297 1 98.19 104 LEU B N 1
ATOM 6816 C CA . LEU B 1 104 ? 6.992 -12.898 -17.844 1 98.19 104 LEU B CA 1
ATOM 6817 C C . LEU B 1 104 ? 7.188 -11.922 -19.016 1 98.19 104 LEU B C 1
ATOM 6819 O O . LEU B 1 104 ? 8.211 -11.242 -19.078 1 98.19 104 LEU B O 1
ATOM 6823 N N . TYR B 1 105 ? 6.223 -11.875 -19.859 1 98.31 105 TYR B N 1
ATOM 6824 C CA . TYR B 1 105 ? 6.289 -11.047 -21.047 1 98.31 105 TYR B CA 1
ATOM 6825 C C . TYR B 1 105 ? 6.332 -9.562 -20.688 1 98.31 105 TYR B C 1
ATOM 6827 O O . TYR B 1 105 ? 7.148 -8.812 -21.234 1 98.31 105 TYR B O 1
ATOM 6835 N N . ARG B 1 106 ? 5.527 -9.148 -19.734 1 98.06 106 ARG B N 1
ATOM 6836 C CA . ARG B 1 106 ? 5.34 -7.73 -19.438 1 98.06 106 ARG B CA 1
ATOM 6837 C C . ARG B 1 106 ? 6.234 -7.285 -18.281 1 98.06 106 ARG B C 1
ATOM 6839 O O . ARG B 1 106 ? 6.535 -6.098 -18.156 1 98.06 106 ARG B O 1
ATOM 6846 N N . ASN B 1 107 ? 6.691 -8.211 -17.516 1 97.75 107 ASN B N 1
ATOM 6847 C CA . ASN B 1 107 ? 7.254 -7.887 -16.203 1 97.75 107 ASN B CA 1
ATOM 6848 C C . ASN B 1 107 ? 8.375 -8.844 -15.828 1 97.75 107 ASN B C 1
ATOM 6850 O O . ASN B 1 107 ? 8.336 -9.461 -14.758 1 97.75 107 ASN B O 1
ATOM 6854 N N . PRO B 1 108 ? 9.375 -9.016 -16.688 1 97.38 108 PRO B N 1
ATOM 6855 C CA . PRO B 1 108 ? 10.461 -9.93 -16.328 1 97.38 108 PRO B CA 1
ATOM 6856 C C . PRO B 1 108 ? 11.258 -9.469 -15.117 1 97.38 108 PRO B C 1
ATOM 6858 O O . PRO B 1 108 ? 11.922 -10.273 -14.461 1 97.38 108 PRO B O 1
ATOM 6861 N N . GLU B 1 109 ? 11.195 -8.148 -14.727 1 96.19 109 GLU B N 1
ATOM 6862 C CA . GLU B 1 109 ? 11.938 -7.578 -13.609 1 96.19 109 GLU B CA 1
ATOM 6863 C C . GLU B 1 109 ? 11.305 -7.961 -12.273 1 96.19 109 GLU B C 1
ATOM 6865 O O . GLU B 1 109 ? 11.938 -7.824 -11.227 1 96.19 109 GLU B O 1
ATOM 6870 N N . GLY B 1 110 ? 10.039 -8.422 -12.336 1 96.75 110 GLY B N 1
ATOM 6871 C CA . GLY B 1 110 ? 9.391 -8.867 -11.109 1 96.75 110 GLY B CA 1
ATOM 6872 C C . GLY B 1 110 ? 8.836 -7.727 -10.281 1 96.75 110 GLY B C 1
ATOM 6873 O O . GLY B 1 110 ? 8.906 -7.75 -9.055 1 96.75 110 GLY B O 1
ATOM 6874 N N . ASN B 1 111 ? 8.297 -6.656 -10.922 1 97.19 111 ASN B N 1
ATOM 6875 C CA . ASN B 1 111 ? 7.629 -5.547 -10.258 1 97.19 111 ASN B CA 1
ATOM 6876 C C . ASN B 1 111 ? 6.227 -5.93 -9.797 1 97.19 111 ASN B C 1
ATOM 6878 O O . ASN B 1 111 ? 5.336 -6.145 -10.625 1 97.19 111 ASN B O 1
ATOM 6882 N N . PRO B 1 112 ? 5.98 -5.965 -8.508 1 97.38 112 PRO B N 1
ATOM 6883 C CA . PRO B 1 112 ? 4.68 -6.43 -8.023 1 97.38 112 PRO B CA 1
ATOM 6884 C C . PRO B 1 112 ? 3.525 -5.547 -8.5 1 97.38 112 PRO B C 1
ATOM 6886 O O . PRO B 1 112 ? 2.393 -6.023 -8.625 1 97.38 112 PRO B O 1
ATOM 6889 N N . LEU B 1 113 ? 3.748 -4.285 -8.812 1 97.81 113 LEU B N 1
ATOM 6890 C CA . LEU B 1 113 ? 2.711 -3.371 -9.273 1 97.81 113 LEU B CA 1
ATOM 6891 C C . LEU B 1 113 ? 2.195 -3.785 -10.648 1 97.81 113 LEU B C 1
ATOM 6893 O O . LEU B 1 113 ? 1.002 -3.656 -10.938 1 97.81 113 LEU B O 1
ATOM 6897 N N . ILE B 1 114 ? 3.1 -4.246 -11.438 1 98.31 114 ILE B N 1
ATOM 6898 C CA . ILE B 1 114 ? 2.723 -4.668 -12.781 1 98.31 114 ILE B CA 1
ATOM 6899 C C . ILE B 1 114 ? 1.869 -5.93 -12.703 1 98.31 114 ILE B C 1
ATOM 6901 O O . ILE B 1 114 ? 0.897 -6.074 -13.453 1 98.31 114 ILE B O 1
ATOM 6905 N N . LEU B 1 115 ? 2.199 -6.832 -11.797 1 98.5 115 LEU B N 1
ATOM 6906 C CA . LEU B 1 115 ? 1.377 -8.023 -11.617 1 98.5 115 LEU B CA 1
ATOM 6907 C C . LEU B 1 115 ? -0.046 -7.645 -11.219 1 98.5 115 LEU B C 1
ATOM 6909 O O . LEU B 1 115 ? -1.01 -8.242 -11.711 1 98.5 115 LEU B O 1
ATOM 6913 N N . ASP B 1 116 ? -0.184 -6.652 -10.352 1 98.62 116 ASP B N 1
ATOM 6914 C CA . ASP B 1 116 ? -1.512 -6.172 -9.977 1 98.62 116 ASP B CA 1
ATOM 6915 C C . ASP B 1 116 ? -2.33 -5.805 -11.211 1 98.62 116 ASP B C 1
ATOM 6917 O O . ASP B 1 116 ? -3.506 -6.156 -11.312 1 98.62 116 ASP B O 1
ATOM 6921 N N . THR B 1 117 ? -1.715 -5.066 -12.133 1 98.62 117 THR B N 1
ATOM 6922 C CA . THR B 1 117 ? -2.432 -4.598 -13.312 1 98.62 117 THR B CA 1
ATOM 6923 C C . THR B 1 117 ? -2.834 -5.77 -14.203 1 98.62 117 THR B C 1
ATOM 6925 O O . THR B 1 117 ? -3.902 -5.75 -14.82 1 98.62 117 THR B O 1
ATOM 6928 N N . ILE B 1 118 ? -2.004 -6.785 -14.25 1 98.69 118 ILE B N 1
ATOM 6929 C CA . ILE B 1 118 ? -2.289 -7.945 -15.078 1 98.69 118 ILE B CA 1
ATOM 6930 C C . ILE B 1 118 ? -3.5 -8.695 -14.531 1 98.69 118 ILE B C 1
ATOM 6932 O O . ILE B 1 118 ? -4.406 -9.055 -15.281 1 98.69 118 ILE B O 1
ATOM 6936 N N . LEU B 1 119 ? -3.527 -8.914 -13.242 1 98.81 119 LEU B N 1
ATOM 6937 C CA . LEU B 1 119 ? -4.641 -9.633 -12.625 1 98.81 119 LEU B CA 1
ATOM 6938 C C . LEU B 1 119 ? -5.941 -8.852 -12.781 1 98.81 119 LEU B C 1
ATOM 6940 O O . LEU B 1 119 ? -6.969 -9.422 -13.156 1 98.81 119 LEU B O 1
ATOM 6944 N N . LEU B 1 120 ? -5.883 -7.59 -12.531 1 98.81 120 LEU B N 1
ATOM 6945 C CA . LEU B 1 120 ? -7.066 -6.746 -12.672 1 98.81 120 LEU B CA 1
ATOM 6946 C C . LEU B 1 120 ? -7.539 -6.723 -14.125 1 98.81 120 LEU B C 1
ATOM 6948 O O . LEU B 1 120 ? -8.742 -6.785 -14.391 1 98.81 120 LEU B O 1
ATOM 6952 N N . GLU B 1 121 ? -6.633 -6.605 -15.047 1 98.62 121 GLU B N 1
ATOM 6953 C CA . GLU B 1 121 ? -6.957 -6.574 -16.469 1 98.62 121 GLU B CA 1
ATOM 6954 C C . GLU B 1 121 ? -7.66 -7.859 -16.906 1 98.62 121 GLU B C 1
ATOM 6956 O O . GLU B 1 121 ? -8.672 -7.809 -17.609 1 98.62 121 GLU B O 1
ATOM 6961 N N . LYS B 1 122 ? -7.121 -9 -16.484 1 98.62 122 LYS B N 1
ATOM 6962 C CA . LYS B 1 122 ? -7.699 -10.281 -16.875 1 98.62 122 LYS B CA 1
ATOM 6963 C C . LYS B 1 122 ? -9.133 -10.414 -16.375 1 98.62 122 LYS B C 1
ATOM 6965 O O . LYS B 1 122 ? -9.984 -10.992 -17.062 1 98.62 122 LYS B O 1
ATOM 6970 N N . VAL B 1 123 ? -9.391 -9.938 -15.203 1 98.75 123 VAL B N 1
ATOM 6971 C CA . VAL B 1 123 ? -10.742 -10.008 -14.656 1 98.75 123 VAL B CA 1
ATOM 6972 C C . VAL B 1 123 ? -11.648 -9.039 -15.406 1 98.75 123 VAL B C 1
ATOM 6974 O O . VAL B 1 123 ? -12.781 -9.383 -15.766 1 98.75 123 VAL B O 1
ATOM 6977 N N . ARG B 1 124 ? -11.172 -7.879 -15.68 1 97.88 124 ARG B N 1
ATOM 6978 C CA . ARG B 1 124 ? -11.977 -6.84 -16.312 1 97.88 124 ARG B CA 1
ATOM 6979 C C . ARG B 1 124 ? -12.32 -7.219 -17.75 1 97.88 124 ARG B C 1
ATOM 6981 O O . ARG B 1 124 ? -13.352 -6.801 -18.281 1 97.88 124 ARG B O 1
ATOM 6988 N N . LEU B 1 125 ? -11.5 -7.973 -18.344 1 97.69 125 LEU B N 1
ATOM 6989 C CA . LEU B 1 125 ? -11.695 -8.359 -19.75 1 97.69 125 LEU B CA 1
ATOM 6990 C C . LEU B 1 125 ? -12.766 -9.445 -19.859 1 97.69 125 LEU B C 1
ATOM 6992 O O . LEU B 1 125 ? -13.219 -9.75 -20.969 1 97.69 125 LEU B O 1
ATOM 6996 N N . GLU B 1 126 ? -13.164 -10.047 -18.75 1 98.5 126 GLU B N 1
ATOM 6997 C CA . GLU B 1 126 ? -14.242 -11.039 -18.75 1 98.5 126 GLU B CA 1
ATOM 6998 C C . GLU B 1 126 ? -15.602 -10.375 -18.516 1 98.5 126 GLU B C 1
ATOM 7000 O O . GLU B 1 126 ? -15.977 -10.094 -17.375 1 98.5 126 GLU B O 1
ATOM 7005 N N . PRO B 1 127 ? -16.438 -10.242 -19.547 1 97.88 127 PRO B N 1
ATOM 7006 C CA . PRO B 1 127 ? -17.688 -9.492 -19.422 1 97.88 127 PRO B CA 1
ATOM 7007 C C . PRO B 1 127 ? -18.672 -10.133 -18.438 1 97.88 127 PRO B C 1
ATOM 7009 O O . PRO B 1 127 ? -19.562 -9.453 -17.922 1 97.88 127 PRO B O 1
ATOM 7012 N N . ASN B 1 128 ? -18.5 -11.398 -18.125 1 98.69 128 ASN B N 1
ATOM 7013 C CA . ASN B 1 128 ? -19.422 -12.109 -17.25 1 98.69 128 ASN B CA 1
ATOM 7014 C C . ASN B 1 128 ? -19.031 -11.945 -15.781 1 98.69 128 ASN B C 1
ATOM 7016 O O . ASN B 1 128 ? -19.688 -12.508 -14.898 1 98.69 128 ASN B O 1
ATOM 7020 N N . ILE B 1 129 ? -18.016 -11.133 -15.461 1 98.88 129 ILE B N 1
ATOM 7021 C CA . ILE B 1 129 ? -17.594 -10.945 -14.078 1 98.88 129 ILE B CA 1
ATOM 7022 C C . ILE B 1 129 ? -17.969 -9.539 -13.617 1 98.88 129 ILE B C 1
ATOM 7024 O O . ILE B 1 129 ? -17.641 -8.555 -14.273 1 98.88 129 ILE B O 1
ATOM 7028 N N . GLN B 1 130 ? -18.688 -9.43 -12.602 1 98.75 130 GLN B N 1
ATOM 7029 C CA . GLN B 1 130 ? -18.781 -8.195 -11.828 1 98.75 130 GLN B CA 1
ATOM 7030 C C . GLN B 1 130 ? -17.812 -8.195 -10.656 1 98.75 130 GLN B C 1
ATOM 7032 O O . GLN B 1 130 ? -17.906 -9.023 -9.75 1 98.75 130 GLN B O 1
ATOM 7037 N N . LEU B 1 131 ? -16.891 -7.285 -10.711 1 98.75 131 LEU B N 1
ATOM 7038 C CA . LEU B 1 131 ? -15.844 -7.207 -9.695 1 98.75 131 LEU B CA 1
ATOM 7039 C C . LEU B 1 131 ? -16.172 -6.137 -8.664 1 98.75 131 LEU B C 1
ATOM 7041 O O . LEU B 1 131 ? -16.5 -5.004 -9.016 1 98.75 131 LEU B O 1
ATOM 7045 N N . PHE B 1 132 ? -16.094 -6.488 -7.387 1 98.69 132 PHE B N 1
ATOM 7046 C CA . PHE B 1 132 ? -16.25 -5.547 -6.281 1 98.69 132 PHE B CA 1
ATOM 7047 C C . PHE B 1 132 ? -15.023 -5.547 -5.387 1 98.69 132 PHE B C 1
ATOM 7049 O O . PHE B 1 132 ? -14.867 -6.418 -4.531 1 98.69 132 PHE B O 1
ATOM 7056 N N . LEU B 1 133 ? -14.172 -4.543 -5.531 1 98.31 133 LEU B N 1
ATOM 7057 C CA . LEU B 1 133 ? -13.008 -4.344 -4.672 1 98.31 133 LEU B CA 1
ATOM 7058 C C . LEU B 1 133 ? -13.398 -3.633 -3.383 1 98.31 133 LEU B C 1
ATOM 7060 O O . LEU B 1 133 ? -14.477 -3.043 -3.297 1 98.31 133 LEU B O 1
ATOM 7064 N N . ASN B 1 134 ? -12.523 -3.74 -2.334 1 97.75 134 ASN B N 1
ATOM 7065 C CA . ASN B 1 134 ? -12.742 -3.111 -1.035 1 97.75 134 ASN B CA 1
ATOM 7066 C C . ASN B 1 134 ? -14.086 -3.506 -0.436 1 97.75 134 ASN B C 1
ATOM 7068 O O . ASN B 1 134 ? -14.75 -2.689 0.206 1 97.75 134 ASN B O 1
ATOM 7072 N N . THR B 1 135 ? -14.547 -4.695 -0.712 1 98.5 135 THR B N 1
ATOM 7073 C CA . THR B 1 135 ? -15.852 -5.191 -0.274 1 98.5 135 THR B CA 1
ATOM 7074 C C . THR B 1 135 ? -15.688 -6.438 0.59 1 98.5 135 THR B C 1
ATOM 7076 O O . THR B 1 135 ? -15.32 -7.504 0.09 1 98.5 135 THR B O 1
ATOM 7079 N N . ALA B 1 136 ? -15.992 -6.34 1.832 1 98.19 136 ALA B N 1
ATOM 7080 C CA . ALA B 1 136 ? -15.766 -7.406 2.803 1 98.19 136 ALA B CA 1
ATOM 7081 C C . ALA B 1 136 ? -17.031 -8.227 3.02 1 98.19 136 ALA B C 1
ATOM 7083 O O . ALA B 1 136 ? -18.141 -7.676 3.049 1 98.19 136 ALA B O 1
ATOM 7084 N N . LEU B 1 137 ? -16.859 -9.562 3.127 1 98.56 137 LEU B N 1
ATOM 7085 C CA . LEU B 1 137 ? -17.938 -10.453 3.549 1 98.56 137 LEU B CA 1
ATOM 7086 C C . LEU B 1 137 ? -18.297 -10.219 5.016 1 98.56 137 LEU B C 1
ATOM 7088 O O . LEU B 1 137 ? -17.438 -10.336 5.891 1 98.56 137 LEU B O 1
ATOM 7092 N N . VAL B 1 138 ? -19.625 -9.859 5.316 1 98 138 VAL B N 1
ATOM 7093 C CA . VAL B 1 138 ? -19.969 -9.516 6.695 1 98 138 VAL B CA 1
ATOM 7094 C C . VAL B 1 138 ? -21.062 -10.445 7.207 1 98 138 VAL B C 1
ATOM 7096 O O . VAL B 1 138 ? -21.438 -10.391 8.383 1 98 138 VAL B O 1
ATOM 7099 N N . GLY B 1 139 ? -21.594 -11.336 6.289 1 98 139 GLY B N 1
ATOM 7100 C CA . GLY B 1 139 ? -22.641 -12.25 6.738 1 98 139 GLY B CA 1
ATOM 7101 C C . GLY B 1 139 ? -23.031 -13.273 5.691 1 98 139 GLY B C 1
ATOM 7102 O O . GLY B 1 139 ? -22.641 -13.156 4.527 1 98 139 GLY B O 1
ATOM 7103 N N . CYS B 1 140 ? -23.734 -14.273 6.129 1 98.5 140 CYS B N 1
ATOM 7104 C CA . CYS B 1 140 ? -24.219 -15.359 5.293 1 98.5 140 CYS B CA 1
ATOM 7105 C C . CYS B 1 140 ? -25.594 -15.844 5.77 1 98.5 140 CYS B C 1
ATOM 7107 O O . CYS B 1 140 ? -25.812 -16 6.973 1 98.5 140 CYS B O 1
ATOM 7109 N N . ASP B 1 141 ? -26.531 -15.977 4.848 1 98.19 141 ASP B N 1
ATOM 7110 C CA . ASP B 1 141 ? -27.844 -16.516 5.145 1 98.19 141 ASP B CA 1
ATOM 7111 C C . ASP B 1 141 ? -28.078 -17.828 4.398 1 98.19 141 ASP B C 1
ATOM 7113 O O . ASP B 1 141 ? -27.688 -17.969 3.238 1 98.19 141 ASP B O 1
ATOM 7117 N N . LYS B 1 142 ? -28.797 -18.734 5.059 1 97.62 142 LYS B N 1
ATOM 7118 C CA . LYS B 1 142 ? -29.094 -20.031 4.461 1 97.62 142 LYS B CA 1
ATOM 7119 C C . LYS B 1 142 ? -30.594 -20.297 4.398 1 97.62 142 LYS B C 1
ATOM 7121 O O . LYS B 1 142 ? -31.359 -19.75 5.203 1 97.62 142 LYS B O 1
ATOM 7126 N N . ASP B 1 143 ? -30.969 -21.016 3.473 1 97.31 143 ASP B N 1
ATOM 7127 C CA . ASP B 1 143 ? -32.25 -21.688 3.367 1 97.31 143 ASP B CA 1
ATOM 7128 C C . ASP B 1 143 ? -32.125 -23.203 3.479 1 97.31 143 ASP B C 1
ATOM 7130 O O . ASP B 1 143 ? -31.781 -23.875 2.5 1 97.31 143 ASP B O 1
ATOM 7134 N N . GLY B 1 144 ? -32.438 -23.656 4.648 1 96.62 144 GLY B N 1
ATOM 7135 C CA . GLY B 1 144 ? -32.062 -25.031 4.914 1 96.62 144 GLY B CA 1
ATOM 7136 C C . GLY B 1 144 ? -30.547 -25.25 4.961 1 96.62 144 GLY B C 1
ATOM 7137 O O . GLY B 1 144 ? -29.844 -24.562 5.711 1 96.62 144 GLY B O 1
ATOM 7138 N N . ASP B 1 145 ? -30.109 -26.125 4.125 1 97.12 145 ASP B N 1
ATOM 7139 C CA . ASP B 1 145 ? -28.672 -26.438 4.125 1 97.12 145 ASP B CA 1
ATOM 7140 C C . ASP B 1 145 ? -27.953 -25.672 3.031 1 97.12 145 ASP B C 1
ATOM 7142 O O . ASP B 1 145 ? -26.719 -25.703 2.957 1 97.12 145 ASP B O 1
ATOM 7146 N N . ARG B 1 146 ? -28.688 -24.859 2.328 1 97.75 146 ARG B N 1
ATOM 7147 C CA . ARG B 1 146 ? -28.094 -24.141 1.204 1 97.75 146 ARG B CA 1
ATOM 7148 C C . ARG B 1 146 ? -27.859 -22.672 1.553 1 97.75 146 ARG B C 1
ATOM 7150 O O . ARG B 1 146 ? -28.703 -22.047 2.213 1 97.75 146 ARG B O 1
ATOM 7157 N N . ILE B 1 147 ? -26.766 -22.156 1.079 1 98.69 147 ILE B N 1
ATOM 7158 C CA . ILE B 1 147 ? -26.547 -20.719 1.204 1 98.69 147 ILE B CA 1
ATOM 7159 C C . ILE B 1 147 ? -27.531 -19.984 0.292 1 98.69 147 ILE B C 1
ATOM 7161 O O . ILE B 1 147 ? -27.562 -20.219 -0.917 1 98.69 147 ILE B O 1
ATOM 7165 N N . SER B 1 148 ? -28.312 -19.094 0.863 1 98.38 148 SER B N 1
ATOM 7166 C CA . SER B 1 148 ? -29.266 -18.312 0.071 1 98.38 148 SER B CA 1
ATOM 7167 C C . SER B 1 148 ? -28.656 -17.016 -0.419 1 98.38 148 SER B C 1
ATOM 7169 O O . SER B 1 148 ? -28.875 -16.594 -1.559 1 98.38 148 SER B O 1
ATOM 7171 N N . SER B 1 149 ? -27.875 -16.359 0.448 1 98.69 149 SER B N 1
ATOM 7172 C CA . SER B 1 149 ? -27.234 -15.086 0.106 1 98.69 149 SER B CA 1
ATOM 7173 C C . SER B 1 149 ? -26.094 -14.766 1.066 1 98.69 149 SER B C 1
ATOM 7175 O O . SER B 1 149 ? -25.984 -15.375 2.137 1 98.69 149 SER B O 1
ATOM 7177 N N . ILE B 1 150 ? -25.25 -13.898 0.638 1 98.75 150 ILE B N 1
ATOM 7178 C CA . ILE B 1 150 ? -24.234 -13.344 1.529 1 98.75 150 ILE B CA 1
ATOM 7179 C C . ILE B 1 150 ? -24.422 -11.828 1.646 1 98.75 150 ILE B C 1
ATOM 7181 O O . ILE B 1 150 ? -25.031 -11.203 0.779 1 98.75 150 ILE B O 1
ATOM 7185 N N . SER B 1 151 ? -23.969 -11.258 2.738 1 98.62 151 SER B N 1
ATOM 7186 C CA . SER B 1 151 ? -23.922 -9.82 2.949 1 98.62 151 SER B CA 1
ATOM 7187 C C . SER B 1 151 ? -22.484 -9.289 2.875 1 98.62 151 SER B C 1
ATOM 7189 O O . SER B 1 151 ? -21.562 -9.93 3.377 1 98.62 151 SER B O 1
ATOM 7191 N N . ALA B 1 152 ? -22.312 -8.203 2.178 1 98.62 152 ALA B N 1
ATOM 7192 C CA . ALA B 1 152 ? -21 -7.578 2.027 1 98.62 152 ALA B CA 1
ATOM 7193 C C . ALA B 1 152 ? -21.078 -6.074 2.273 1 98.62 152 ALA B C 1
ATOM 7195 O O . ALA B 1 152 ? -22.156 -5.48 2.215 1 98.62 152 ALA B O 1
ATOM 7196 N N . PHE B 1 153 ? -19.938 -5.496 2.67 1 98.62 153 PHE B N 1
ATOM 7197 C CA . PHE B 1 153 ? -19.875 -4.074 2.986 1 98.62 153 PHE B CA 1
ATOM 7198 C C . PHE B 1 153 ? -18.609 -3.447 2.422 1 98.62 153 PHE B C 1
ATOM 7200 O O . PHE B 1 153 ? -17.516 -4.016 2.549 1 98.62 153 PHE B O 1
ATOM 7207 N N . ASN B 1 154 ? -18.734 -2.406 1.71 1 98.25 154 ASN B N 1
ATOM 7208 C CA . ASN B 1 154 ? -17.625 -1.582 1.239 1 98.25 154 ASN B CA 1
ATOM 7209 C C . ASN B 1 154 ? -17.531 -0.276 2.023 1 98.25 154 ASN B C 1
ATOM 7211 O O . ASN B 1 154 ? -18.328 0.641 1.812 1 98.25 154 ASN B O 1
ATOM 7215 N N . SER B 1 155 ? -16.469 -0.146 2.846 1 95.75 155 SER B N 1
ATOM 7216 C CA . SER B 1 155 ? -16.328 1.025 3.705 1 95.75 155 SER B CA 1
ATOM 7217 C C . SER B 1 155 ? -15.93 2.258 2.902 1 95.75 155 SER B C 1
ATOM 7219 O O . SER B 1 155 ? -16.141 3.389 3.348 1 95.75 155 SER B O 1
ATOM 7221 N N . GLN B 1 156 ? -15.359 2.076 1.693 1 95.5 156 GLN B N 1
ATOM 7222 C CA . GLN B 1 156 ? -14.938 3.203 0.868 1 95.5 156 GLN B CA 1
ATOM 7223 C C . GLN B 1 156 ? -16.141 3.879 0.208 1 95.5 156 GLN B C 1
ATOM 7225 O O . GLN B 1 156 ? -16.203 5.105 0.141 1 95.5 156 GLN B O 1
ATOM 7230 N N . SER B 1 157 ? -17.094 3.082 -0.198 1 97.06 157 SER B N 1
ATOM 7231 C CA . SER B 1 157 ? -18.266 3.613 -0.907 1 97.06 157 SER B CA 1
ATOM 7232 C C . SER B 1 157 ? -19.484 3.689 0.004 1 97.06 157 SER B C 1
ATOM 7234 O O . SER B 1 157 ? -20.531 4.203 -0.393 1 97.06 157 SER B O 1
ATOM 7236 N N . SER B 1 158 ? -19.391 3.189 1.219 1 97.44 158 SER B N 1
ATOM 7237 C CA . SER B 1 158 ? -20.484 3.164 2.174 1 97.44 158 SER B CA 1
ATOM 7238 C C . SER B 1 158 ? -21.703 2.428 1.603 1 97.44 158 SER B C 1
ATOM 7240 O O . SER B 1 158 ? -22.828 2.875 1.761 1 97.44 158 SER B O 1
ATOM 7242 N N . LEU B 1 159 ? -21.438 1.32 0.883 1 98.31 159 LEU B N 1
ATOM 7243 C CA . LEU B 1 159 ? -22.516 0.506 0.311 1 98.31 159 LEU B CA 1
ATOM 7244 C C . LEU B 1 159 ? -22.562 -0.869 0.969 1 98.31 159 LEU B C 1
ATOM 7246 O O . LEU B 1 159 ? -21.516 -1.459 1.259 1 98.31 159 LEU B O 1
ATOM 7250 N N . LYS B 1 160 ? -23.734 -1.32 1.258 1 98.44 160 LYS B N 1
ATOM 7251 C CA . LYS B 1 160 ? -23.984 -2.705 1.637 1 98.44 160 LYS B CA 1
ATOM 7252 C C . LYS B 1 160 ? -24.531 -3.506 0.458 1 98.44 160 LYS B C 1
ATOM 7254 O O . LYS B 1 160 ? -25.266 -2.971 -0.372 1 98.44 160 LYS B O 1
ATOM 7259 N N . PHE B 1 161 ? -24.172 -4.762 0.391 1 98.75 161 PHE B N 1
ATOM 7260 C CA . PHE B 1 161 ? -24.641 -5.629 -0.683 1 98.75 161 PHE B CA 1
ATOM 7261 C C . PHE B 1 161 ? -25.25 -6.91 -0.12 1 98.75 161 PHE B C 1
ATOM 7263 O O . PHE B 1 161 ? -24.734 -7.465 0.858 1 98.75 161 PHE B O 1
ATOM 7270 N N . THR B 1 162 ? -26.312 -7.297 -0.653 1 98.81 162 THR B N 1
ATOM 7271 C CA . THR B 1 162 ? -26.797 -8.672 -0.569 1 98.81 162 THR B CA 1
ATOM 7272 C C . THR B 1 162 ? -26.609 -9.391 -1.9 1 98.81 162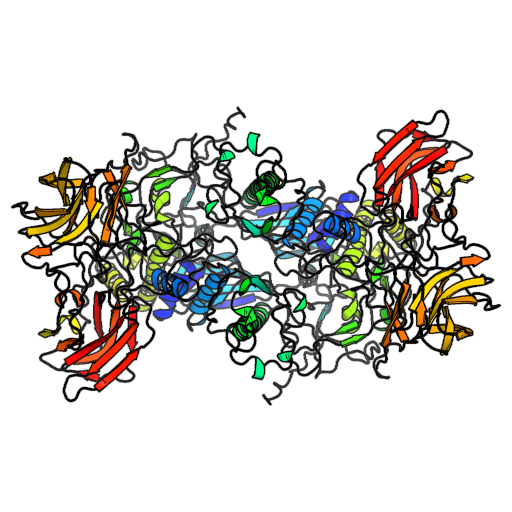 THR B C 1
ATOM 7274 O O . THR B 1 162 ? -27.141 -8.953 -2.928 1 98.81 162 THR B O 1
ATOM 7277 N N . VAL B 1 163 ? -25.859 -10.43 -1.908 1 98.88 163 VAL B N 1
ATOM 7278 C CA . VAL B 1 163 ? -25.594 -11.172 -3.139 1 98.88 163 VAL B CA 1
ATOM 7279 C C . VAL B 1 163 ? -26.312 -12.516 -3.102 1 98.88 163 VAL B C 1
ATOM 7281 O O . VAL B 1 163 ? -26.016 -13.359 -2.244 1 98.88 163 VAL B O 1
ATOM 7284 N N . GLN B 1 164 ? -27.203 -12.703 -3.955 1 98.81 164 GLN B N 1
ATOM 7285 C CA . GLN B 1 164 ? -27.891 -13.969 -4.137 1 98.81 164 GLN B CA 1
ATOM 7286 C C . GLN B 1 164 ? -27.328 -14.742 -5.332 1 98.81 164 GLN B C 1
ATOM 7288 O O . GLN B 1 164 ? -27.328 -14.227 -6.453 1 98.81 164 GLN B O 1
ATOM 7293 N N . SER B 1 165 ? -26.812 -15.977 -5.07 1 98.62 165 SER B N 1
ATOM 7294 C CA . SER B 1 165 ? -26.234 -16.797 -6.133 1 98.62 165 SER B CA 1
ATOM 7295 C C . SER B 1 165 ? -26.656 -18.25 -5.988 1 98.62 165 SER B C 1
ATOM 7297 O O . SER B 1 165 ? -27.125 -18.672 -4.926 1 98.62 165 SER B O 1
ATOM 7299 N N . GLN B 1 166 ? -26.516 -19.016 -7.047 1 98.12 166 GLN B N 1
ATOM 7300 C CA . GLN B 1 166 ? -26.859 -20.438 -7.039 1 98.12 166 GLN B CA 1
ATOM 7301 C C . GLN B 1 166 ? -25.734 -21.266 -6.41 1 98.12 166 GLN B C 1
ATOM 7303 O O . GLN B 1 166 ? -25.984 -22.297 -5.797 1 98.12 166 GLN B O 1
ATOM 7308 N N . GLN B 1 167 ? -24.516 -20.812 -6.633 1 98.62 167 GLN B N 1
ATOM 7309 C CA . GLN B 1 167 ? -23.328 -21.469 -6.105 1 98.62 167 GLN B CA 1
ATOM 7310 C C . GLN B 1 167 ? -22.391 -20.469 -5.449 1 98.62 167 GLN B C 1
ATOM 7312 O O . GLN B 1 167 ? -22.422 -19.281 -5.773 1 98.62 167 GLN B O 1
ATOM 7317 N N . PHE B 1 168 ? -21.562 -20.984 -4.555 1 98.94 168 PHE B N 1
ATOM 7318 C CA . PHE B 1 168 ? -20.578 -20.156 -3.854 1 98.94 168 PHE B CA 1
ATOM 7319 C C . PHE B 1 168 ? -19.219 -20.844 -3.799 1 98.94 168 PHE B C 1
ATOM 7321 O O . PHE B 1 168 ? -19.141 -22.047 -3.586 1 98.94 168 PHE B O 1
ATOM 7328 N N . ILE B 1 169 ? -18.172 -20.125 -4.086 1 98.94 169 ILE B N 1
ATOM 7329 C CA . ILE B 1 169 ? -16.812 -20.578 -3.828 1 98.94 169 ILE B CA 1
ATOM 7330 C C . ILE B 1 169 ? -16.172 -19.688 -2.766 1 98.94 169 ILE B C 1
ATOM 7332 O O . ILE B 1 169 ? -16.094 -18.469 -2.924 1 98.94 169 ILE B O 1
ATOM 7336 N N . ASP B 1 170 ? -15.711 -20.328 -1.686 1 98.94 170 ASP B N 1
ATOM 7337 C CA . ASP B 1 170 ? -15.039 -19.609 -0.611 1 98.94 170 ASP B CA 1
ATOM 7338 C C . ASP B 1 170 ? -13.531 -19.547 -0.854 1 98.94 170 ASP B C 1
ATOM 7340 O O . ASP B 1 170 ? -12.82 -20.531 -0.664 1 98.94 170 ASP B O 1
ATOM 7344 N N . CYS B 1 171 ? -13.055 -18.391 -1.229 1 98.75 171 CYS B N 1
ATOM 7345 C CA . CYS B 1 171 ? -11.633 -18.125 -1.424 1 98.75 171 CYS B CA 1
ATOM 7346 C C . CYS B 1 171 ? -11.148 -17.016 -0.49 1 98.75 171 CYS B C 1
ATOM 7348 O O . CYS B 1 171 ? -10.289 -16.219 -0.859 1 98.75 171 CYS B O 1
ATOM 7350 N N . THR B 1 172 ? -11.695 -16.922 0.768 1 98.25 172 THR B N 1
ATOM 7351 C CA . THR B 1 172 ? -11.422 -15.812 1.676 1 98.25 172 THR B CA 1
ATOM 7352 C C . THR B 1 172 ? -10.148 -16.062 2.479 1 98.25 172 THR B C 1
ATOM 7354 O O . THR B 1 172 ? -9.82 -15.312 3.395 1 98.25 172 THR B O 1
ATOM 7357 N N . GLY B 1 173 ? -9.367 -16.938 2.254 1 97.38 173 GLY B N 1
ATOM 7358 C CA . GLY B 1 173 ? -8.117 -17.266 2.916 1 97.38 173 GLY B CA 1
ATOM 7359 C C . GLY B 1 173 ? -8.312 -17.922 4.273 1 97.38 173 GLY B C 1
ATOM 7360 O O . GLY B 1 173 ? -7.66 -18.922 4.59 1 97.38 173 GLY B O 1
ATOM 7361 N N . ASP B 1 174 ? -9.305 -17.406 5.098 1 98 174 ASP B N 1
ATOM 7362 C CA . ASP B 1 174 ? -9.602 -17.953 6.418 1 98 174 ASP B CA 1
ATOM 7363 C C . ASP B 1 174 ? -10.859 -18.812 6.387 1 98 174 ASP B C 1
ATOM 7365 O O . ASP B 1 174 ? -11.305 -19.312 7.422 1 98 174 ASP B O 1
ATOM 7369 N N . GLY B 1 175 ? -11.438 -19 5.215 1 98.56 175 GLY B N 1
ATOM 7370 C CA . GLY B 1 175 ? -12.68 -19.75 5.09 1 98.56 175 GLY B CA 1
ATOM 7371 C C . GLY B 1 175 ? -13.852 -19.078 5.793 1 98.56 175 GLY B C 1
ATOM 7372 O O . GLY B 1 175 ? -14.648 -19.75 6.441 1 98.56 175 GLY B O 1
ATOM 7373 N N . THR B 1 176 ? -13.93 -17.75 5.641 1 98.69 176 THR B N 1
ATOM 7374 C CA . THR B 1 176 ? -14.922 -16.984 6.383 1 98.69 176 THR B CA 1
ATOM 7375 C C . THR B 1 176 ? -16.328 -17.375 5.965 1 98.69 176 THR B C 1
ATOM 7377 O O . THR B 1 176 ? -17.219 -17.547 6.812 1 98.69 176 THR B O 1
ATOM 7380 N N . LEU B 1 177 ? -16.562 -17.516 4.684 1 98.88 177 LEU B N 1
ATOM 7381 C CA . LEU B 1 177 ? -17.891 -17.906 4.223 1 98.88 177 LEU B CA 1
ATOM 7382 C C . LEU B 1 177 ? -18.234 -19.297 4.727 1 98.88 177 LEU B C 1
ATOM 7384 O O . LEU B 1 177 ? -19.344 -19.531 5.223 1 98.88 177 LEU B O 1
ATOM 7388 N N . SER B 1 178 ? -17.297 -20.25 4.578 1 98.88 178 SER B N 1
ATOM 7389 C CA . SER B 1 178 ? -17.5 -21.625 5.039 1 98.88 178 SER B CA 1
ATOM 7390 C C . SER B 1 178 ? -17.781 -21.672 6.535 1 98.88 178 SER B C 1
ATOM 7392 O O . SER B 1 178 ? -18.625 -22.438 6.992 1 98.88 178 SER B O 1
ATOM 7394 N N . PHE B 1 179 ? -17.016 -20.859 7.273 1 98.69 179 PHE B N 1
ATOM 7395 C CA . PHE B 1 179 ? -17.234 -20.75 8.711 1 98.69 179 PHE B CA 1
ATOM 7396 C C . PHE B 1 179 ? -18.641 -20.25 9.023 1 98.69 179 PHE B C 1
ATOM 7398 O O . PHE B 1 179 ? -19.359 -20.891 9.797 1 98.69 179 PHE B O 1
ATOM 7405 N N . LEU B 1 180 ? -19.062 -19.141 8.391 1 98.75 180 LEU B N 1
ATOM 7406 C CA . LEU B 1 180 ? -20.375 -18.531 8.633 1 98.75 180 LEU B CA 1
ATOM 7407 C C . LEU B 1 180 ? -21.5 -19.484 8.234 1 98.75 180 LEU B C 1
ATOM 7409 O O . LEU B 1 180 ? -22.531 -19.531 8.891 1 98.75 180 LEU B O 1
ATOM 7413 N N . ALA B 1 181 ? -21.266 -20.25 7.195 1 98.75 181 ALA B N 1
ATOM 7414 C CA . ALA B 1 181 ? -22.281 -21.156 6.672 1 98.75 181 ALA B CA 1
ATOM 7415 C C . ALA B 1 181 ? -22.375 -22.422 7.531 1 98.75 181 ALA B C 1
ATOM 7417 O O . ALA B 1 181 ? -23.312 -23.203 7.371 1 98.75 181 ALA B O 1
ATOM 7418 N N . GLY B 1 182 ? -21.422 -22.641 8.406 1 98.62 182 GLY B N 1
ATOM 7419 C CA . GLY B 1 182 ? -21.516 -23.75 9.359 1 98.62 182 GLY B CA 1
ATOM 7420 C C . GLY B 1 182 ? -20.781 -25 8.898 1 98.62 182 GLY B C 1
ATOM 7421 O O . GLY B 1 182 ? -21.016 -26.078 9.43 1 98.62 182 GLY B O 1
ATOM 7422 N N . ALA B 1 183 ? -19.844 -24.891 7.949 1 98.81 183 ALA B N 1
ATOM 7423 C CA . ALA B 1 183 ? -19.094 -26.047 7.465 1 98.81 183 ALA B CA 1
ATOM 7424 C C . ALA B 1 183 ? -18.156 -26.578 8.547 1 98.81 183 ALA B C 1
ATOM 7426 O O . ALA B 1 183 ? -17.641 -25.812 9.367 1 98.81 183 ALA B O 1
ATOM 7427 N N . PRO B 1 184 ? -17.922 -27.906 8.602 1 98.69 184 PRO B N 1
ATOM 7428 C CA . PRO B 1 184 ? -16.953 -28.469 9.562 1 98.69 184 PRO B CA 1
ATOM 7429 C C . PRO B 1 184 ? -15.508 -28.141 9.203 1 98.69 184 PRO B C 1
ATOM 7431 O O . PRO B 1 184 ? -15.164 -28.062 8.016 1 98.69 184 PRO B O 1
ATOM 7434 N N . PHE B 1 185 ? -14.656 -27.922 10.188 1 98.56 185 PHE B N 1
ATOM 7435 C CA . PHE B 1 185 ? -13.273 -27.578 9.914 1 98.56 185 PHE B CA 1
ATOM 7436 C C . PHE B 1 185 ? -12.367 -27.984 11.07 1 98.56 185 PHE B C 1
ATOM 7438 O O . PHE B 1 185 ? -12.852 -28.438 12.109 1 98.56 185 PHE B O 1
ATOM 7445 N N . ARG B 1 186 ? -11.141 -27.953 10.852 1 97.06 186 ARG B N 1
ATOM 7446 C CA . ARG B 1 186 ? -10.078 -28.156 11.836 1 97.06 186 ARG B CA 1
ATOM 7447 C C . ARG B 1 186 ? -9.062 -27.016 11.797 1 97.06 186 ARG B C 1
ATOM 7449 O O . ARG B 1 186 ? -8.844 -26.406 10.75 1 97.06 186 ARG B O 1
ATOM 7456 N N . ILE B 1 187 ? -8.453 -26.703 12.898 1 96.44 187 ILE B N 1
ATOM 7457 C CA . ILE B 1 187 ? -7.324 -25.797 13.016 1 96.44 187 ILE B CA 1
ATOM 7458 C C . ILE B 1 187 ? -6.242 -26.422 13.898 1 96.44 187 ILE B C 1
ATOM 7460 O O . ILE B 1 187 ? -6.535 -26.938 14.969 1 96.44 187 ILE B O 1
ATOM 7464 N N . GLY B 1 188 ? -5.059 -26.375 13.398 1 95.19 188 GLY B N 1
ATOM 7465 C CA . GLY B 1 188 ? -3.959 -26.984 14.125 1 95.19 188 GLY B CA 1
ATOM 7466 C C . GLY B 1 188 ? -3.492 -28.297 13.508 1 95.19 188 GLY B C 1
ATOM 7467 O O . GLY B 1 188 ? -3.881 -28.625 12.391 1 95.19 188 GLY B O 1
ATOM 7468 N N . ALA B 1 189 ? -2.654 -29.062 14.242 1 96.06 189 ALA B N 1
ATOM 7469 C CA . ALA B 1 189 ? -2.035 -30.25 13.688 1 96.06 189 ALA B CA 1
ATOM 7470 C C . ALA B 1 189 ? -2.602 -31.516 14.344 1 96.06 189 ALA B C 1
ATOM 7472 O O . ALA B 1 189 ? -2.812 -31.547 15.555 1 96.06 189 ALA B O 1
ATOM 7473 N N . GLU B 1 190 ? -2.871 -32.469 13.578 1 96.12 190 GLU B N 1
ATOM 7474 C CA . GLU B 1 190 ? -3.281 -33.781 14.086 1 96.12 190 GLU B CA 1
ATOM 7475 C C . GLU B 1 190 ? -2.111 -34.531 14.734 1 96.12 190 GLU B C 1
ATOM 7477 O O . GLU B 1 190 ? -0.956 -34.312 14.352 1 96.12 190 GLU B O 1
ATOM 7482 N N . LYS B 1 191 ? -2.512 -35.375 15.633 1 93.62 191 LYS B N 1
ATOM 7483 C CA . LYS B 1 191 ? -1.494 -36.25 16.188 1 93.62 191 LYS B CA 1
ATOM 7484 C C . LYS B 1 191 ? -1.011 -37.25 15.148 1 93.62 191 LYS B C 1
ATOM 7486 O O . LYS B 1 191 ? -1.751 -37.625 14.227 1 93.62 191 LYS B O 1
ATOM 7491 N N . ARG B 1 192 ? 0.168 -37.719 15.406 1 93.44 192 ARG B N 1
ATOM 7492 C CA . ARG B 1 192 ? 0.839 -38.656 14.508 1 93.44 192 ARG B CA 1
ATOM 7493 C C . ARG B 1 192 ? -0.03 -39.875 14.242 1 93.44 192 ARG B C 1
ATOM 7495 O O . ARG B 1 192 ? -0.104 -40.375 13.109 1 93.44 192 ARG B O 1
ATOM 7502 N N . ASP B 1 193 ? -0.749 -40.344 15.195 1 94.56 193 ASP B N 1
ATOM 7503 C CA . ASP B 1 193 ? -1.454 -41.625 15.125 1 94.56 193 ASP B CA 1
ATOM 7504 C C . ASP B 1 193 ? -2.803 -41.438 14.422 1 94.56 193 ASP B C 1
ATOM 7506 O O . ASP B 1 193 ? -3.387 -42.438 13.961 1 94.56 193 ASP B O 1
ATOM 7510 N N . GLU B 1 194 ? -3.303 -40.219 14.367 1 95.44 194 GLU B N 1
ATOM 7511 C CA . GLU B 1 194 ? -4.633 -40.031 13.797 1 95.44 194 GLU B CA 1
ATOM 7512 C C . GLU B 1 194 ? -4.672 -40.469 12.336 1 95.44 194 GLU B C 1
ATOM 7514 O O . GLU B 1 194 ? -5.598 -41.156 11.914 1 95.44 194 GLU B O 1
ATOM 7519 N N . PHE B 1 195 ? -3.713 -40.062 11.547 1 96.94 195 PHE B N 1
ATOM 7520 C CA . PHE B 1 195 ? -3.664 -40.438 10.133 1 96.94 195 PHE B CA 1
ATOM 7521 C C . PHE B 1 195 ? -2.385 -41.188 9.812 1 96.94 195 PHE B C 1
ATOM 7523 O O . PHE B 1 195 ? -2.039 -41.375 8.641 1 96.94 195 PHE B O 1
ATOM 7530 N N . ASN B 1 196 ? -1.649 -41.562 10.859 1 96.44 196 ASN B N 1
ATOM 7531 C CA . ASN B 1 196 ? -0.353 -42.219 10.688 1 96.44 196 ASN B CA 1
ATOM 7532 C C . ASN B 1 196 ? 0.611 -41.344 9.898 1 96.44 196 ASN B C 1
ATOM 7534 O O . ASN B 1 196 ? 1.219 -41.812 8.93 1 96.44 196 ASN B O 1
ATOM 7538 N N . GLU B 1 197 ? 0.609 -40.125 10.203 1 97.06 197 GLU B N 1
ATOM 7539 C CA . GLU B 1 197 ? 1.522 -39.156 9.602 1 97.06 197 GLU B CA 1
ATOM 7540 C C . GLU B 1 197 ? 2.756 -38.938 10.469 1 97.06 197 GLU B C 1
ATOM 7542 O O . GLU B 1 197 ? 2.734 -38.125 11.398 1 97.06 197 GLU B O 1
ATOM 7547 N N . LEU B 1 198 ? 3.842 -39.469 10.055 1 96.25 198 LEU B N 1
ATOM 7548 C CA . LEU B 1 198 ? 5.047 -39.5 10.883 1 96.25 198 LEU B CA 1
ATOM 7549 C C . LEU B 1 198 ? 5.703 -38.125 10.93 1 96.25 198 LEU B C 1
ATOM 7551 O O . LEU B 1 198 ? 6.488 -37.844 11.844 1 96.25 198 LEU B O 1
ATOM 7555 N N . PHE B 1 199 ? 5.395 -37.25 10 1 96.25 199 PHE B N 1
ATOM 7556 C CA . PHE B 1 199 ? 5.98 -35.906 9.945 1 96.25 199 PHE B CA 1
ATOM 7557 C C . PHE B 1 199 ? 5.18 -34.938 10.805 1 96.25 199 PHE B C 1
ATOM 7559 O O . PHE B 1 199 ? 5.473 -33.75 10.836 1 96.25 199 PHE B O 1
ATOM 7566 N N . ALA B 1 200 ? 4.055 -35.406 11.461 1 95.5 200 ALA B N 1
ATOM 7567 C CA . ALA B 1 200 ? 3.271 -34.531 12.336 1 95.5 200 ALA B CA 1
ATOM 7568 C C . ALA B 1 200 ? 4.156 -33.875 13.398 1 95.5 200 ALA B C 1
ATOM 7570 O O . ALA B 1 200 ? 5 -34.562 14.008 1 95.5 200 ALA B O 1
ATOM 7571 N N . PRO B 1 201 ? 4.023 -32.625 13.602 1 93.38 201 PRO B N 1
ATOM 7572 C CA . PRO B 1 201 ? 4.953 -31.891 14.469 1 93.38 201 PRO B CA 1
ATOM 7573 C C . PRO B 1 201 ? 4.723 -32.188 15.953 1 93.38 201 PRO B C 1
ATOM 7575 O O . PRO B 1 201 ? 3.607 -32.531 16.344 1 93.38 201 PRO B O 1
ATOM 7578 N N . SER B 1 202 ? 5.785 -32 16.719 1 89.44 202 SER B N 1
ATOM 7579 C CA . SER B 1 202 ? 5.703 -32.062 18.172 1 89.44 202 SER B CA 1
ATOM 7580 C C . SER B 1 202 ? 5.137 -30.781 18.766 1 89.44 202 SER B C 1
ATOM 7582 O O . SER B 1 202 ? 5.004 -29.781 18.062 1 89.44 202 SER B O 1
ATOM 7584 N N . SER B 1 203 ? 4.859 -30.875 20 1 88 203 SER B N 1
ATOM 7585 C CA . SER B 1 203 ? 4.367 -29.688 20.688 1 88 203 SER B CA 1
ATOM 7586 C C . SER B 1 203 ? 5.438 -28.609 20.75 1 88 203 SER B C 1
ATOM 7588 O O . SER B 1 203 ? 5.121 -27.422 20.734 1 88 203 SER B O 1
ATOM 7590 N N . GLU B 1 204 ? 6.648 -29.016 20.828 1 87 204 GLU B N 1
ATOM 7591 C CA . GLU B 1 204 ? 7.758 -28.062 20.859 1 87 204 GLU B CA 1
ATOM 7592 C C . GLU B 1 204 ? 7.902 -27.344 19.516 1 87 204 GLU B C 1
ATOM 7594 O O . GLU B 1 204 ? 8.195 -26.141 19.484 1 87 204 GLU B O 1
ATOM 7599 N N . TYR B 1 205 ? 7.723 -28.047 18.5 1 89.88 205 TYR B N 1
ATOM 7600 C CA . TYR B 1 205 ? 7.801 -27.453 17.172 1 89.88 205 TYR B CA 1
ATOM 7601 C C . TYR B 1 205 ? 6.633 -26.516 16.922 1 89.88 205 TYR B C 1
ATOM 7603 O O . TYR B 1 205 ? 6.812 -25.438 16.359 1 89.88 205 TYR B O 1
ATOM 7611 N N . GLY B 1 206 ? 5.449 -26.906 17.406 1 89.44 206 GLY B N 1
ATOM 7612 C CA . GLY B 1 206 ? 4.238 -26.109 17.25 1 89.44 206 GLY B CA 1
ATOM 7613 C C . GLY B 1 206 ? 3.271 -26.703 16.234 1 89.44 206 GLY B C 1
ATOM 7614 O O . GLY B 1 206 ? 3.668 -27.484 15.383 1 89.44 206 GLY B O 1
ATOM 7615 N N . HIS B 1 207 ? 2.016 -26.188 16.266 1 90.88 207 HIS B N 1
ATOM 7616 C CA . HIS B 1 207 ? 0.963 -26.891 15.547 1 90.88 207 HIS B CA 1
ATOM 7617 C C . HIS B 1 207 ? 0.287 -25.984 14.523 1 90.88 207 HIS B C 1
ATOM 7619 O O . HIS B 1 207 ? -0.714 -26.375 13.914 1 90.88 207 HIS B O 1
ATOM 7625 N N . LEU B 1 208 ? 0.796 -24.781 14.344 1 94.06 208 LEU B N 1
ATOM 7626 C CA . LEU B 1 208 ? 0.216 -23.859 13.375 1 94.06 208 LEU B CA 1
ATOM 7627 C C . LEU B 1 208 ? 1.301 -23.031 12.688 1 94.06 208 LEU B C 1
ATOM 7629 O O . LEU B 1 208 ? 2.271 -22.625 13.328 1 94.06 208 LEU B O 1
ATOM 7633 N N . LEU B 1 209 ? 1.136 -22.859 11.398 1 95.5 209 LEU B N 1
ATOM 7634 C CA . LEU B 1 209 ? 2.004 -21.922 10.68 1 95.5 209 LEU B CA 1
ATOM 7635 C C . LEU B 1 209 ? 1.553 -20.484 10.891 1 95.5 209 LEU B C 1
ATOM 7637 O O . LEU B 1 209 ? 0.352 -20.203 10.945 1 95.5 209 LEU B O 1
ATOM 7641 N N . GLY B 1 210 ? 2.463 -19.562 10.984 1 95.75 210 GLY B N 1
ATOM 7642 C CA . GLY B 1 210 ? 2.162 -18.172 11.336 1 95.75 210 GLY B CA 1
ATOM 7643 C C . GLY B 1 210 ? 2.033 -17.266 10.117 1 95.75 210 GLY B C 1
ATOM 7644 O O . GLY B 1 210 ? 1.466 -17.672 9.102 1 95.75 210 GLY B O 1
ATOM 7645 N N . HIS B 1 211 ? 2.367 -15.961 10.32 1 97.19 211 HIS B N 1
ATOM 7646 C CA . HIS B 1 211 ? 2.357 -14.914 9.297 1 97.19 211 HIS B CA 1
ATOM 7647 C C . HIS B 1 211 ? 3.775 -14.469 8.953 1 97.19 211 HIS B C 1
ATOM 7649 O O . HIS B 1 211 ? 4.68 -14.562 9.781 1 97.19 211 HIS B O 1
ATOM 7655 N N . SER B 1 212 ? 3.963 -14.047 7.738 1 96.88 212 SER B N 1
ATOM 7656 C CA . SER B 1 212 ? 5.199 -13.367 7.352 1 96.88 212 SER B CA 1
ATOM 7657 C C . SER B 1 212 ? 4.93 -11.93 6.918 1 96.88 212 SER B C 1
ATOM 7659 O O . SER B 1 212 ? 3.834 -11.617 6.453 1 96.88 212 SER B O 1
ATOM 7661 N N . ILE B 1 213 ? 5.859 -11.039 7.113 1 96.81 213 ILE B N 1
ATOM 7662 C CA . ILE B 1 213 ? 5.805 -9.672 6.605 1 96.81 213 ILE B CA 1
ATOM 7663 C C . ILE B 1 213 ? 7.156 -9.289 6.012 1 96.81 213 ILE B C 1
ATOM 7665 O O . ILE B 1 213 ? 8.203 -9.672 6.539 1 96.81 213 ILE B O 1
ATOM 7669 N N . TYR B 1 214 ? 7.117 -8.57 4.891 1 96.31 214 TYR B N 1
ATOM 7670 C CA . TYR B 1 214 ? 8.344 -8.258 4.168 1 96.31 214 TYR B CA 1
ATOM 7671 C C . TYR B 1 214 ? 8.578 -6.754 4.105 1 96.31 214 TYR B C 1
ATOM 7673 O O . TYR B 1 214 ? 7.703 -5.969 4.469 1 96.31 214 TYR B O 1
ATOM 7681 N N . PHE B 1 215 ? 9.789 -6.41 3.723 1 96.94 215 PHE B N 1
ATOM 7682 C CA . PHE B 1 215 ? 10.109 -5.023 3.412 1 96.94 215 PHE B CA 1
ATOM 7683 C C . PHE B 1 215 ? 11.133 -4.941 2.285 1 96.94 215 PHE B C 1
ATOM 7685 O O . PHE B 1 215 ? 11.836 -5.918 2.006 1 96.94 215 PHE B O 1
ATOM 7692 N N . TYR B 1 216 ? 11.133 -3.893 1.521 1 96.56 216 TYR B N 1
ATOM 7693 C CA . TYR B 1 216 ? 12.086 -3.568 0.466 1 96.56 216 TYR B CA 1
ATOM 7694 C C . TYR B 1 216 ? 12.891 -2.326 0.822 1 96.56 216 TYR B C 1
ATOM 7696 O O . TYR B 1 216 ? 12.383 -1.417 1.484 1 96.56 216 TYR B O 1
ATOM 7704 N N . THR B 1 217 ? 14.141 -2.26 0.411 1 96.06 217 THR B N 1
ATOM 7705 C CA . THR B 1 217 ? 15 -1.094 0.588 1 96.06 217 THR B CA 1
ATOM 7706 C C . THR B 1 217 ? 15.453 -0.545 -0.762 1 96.06 217 THR B C 1
ATOM 7708 O O . THR B 1 217 ? 15.312 -1.217 -1.787 1 96.06 217 THR B O 1
ATOM 7711 N N . LYS B 1 218 ? 15.852 0.644 -0.834 1 94.75 218 LYS B N 1
ATOM 7712 C CA . LYS B 1 218 ? 16.406 1.251 -2.037 1 94.75 218 LYS B CA 1
ATOM 7713 C C . LYS B 1 218 ? 17.609 2.145 -1.697 1 94.75 218 LYS B C 1
ATOM 7715 O O . LYS B 1 218 ? 17.703 2.65 -0.578 1 94.75 218 LYS B O 1
ATOM 7720 N N . ASP B 1 219 ? 18.516 2.268 -2.629 1 95.12 219 ASP B N 1
ATOM 7721 C CA . ASP B 1 219 ? 19.672 3.15 -2.508 1 95.12 219 ASP B CA 1
ATOM 7722 C C . ASP B 1 219 ? 19.344 4.559 -2.996 1 95.12 219 ASP B C 1
ATOM 7724 O O . ASP B 1 219 ? 18.953 4.746 -4.148 1 95.12 219 ASP B O 1
ATOM 7728 N N . THR B 1 220 ? 19.531 5.555 -2.133 1 94.19 220 THR B N 1
ATOM 7729 C CA . THR B 1 220 ? 19.188 6.926 -2.49 1 94.19 220 THR B CA 1
ATOM 7730 C C . THR B 1 220 ? 20.391 7.637 -3.109 1 94.19 220 THR B C 1
ATOM 7732 O O . THR B 1 220 ? 20.25 8.75 -3.633 1 94.19 220 THR B O 1
ATOM 7735 N N . GLY B 1 221 ? 21.484 7.035 -3.074 1 94.25 221 GLY B N 1
ATOM 7736 C CA . GLY B 1 221 ? 22.703 7.637 -3.602 1 94.25 221 GLY B CA 1
ATOM 7737 C C . GLY B 1 221 ? 23.359 8.594 -2.627 1 94.25 221 GLY B C 1
ATOM 7738 O O . GLY B 1 221 ? 24.453 9.094 -2.887 1 94.25 221 GLY B O 1
ATOM 7739 N N . LYS B 1 222 ? 22.766 8.867 -1.492 1 95.38 222 LYS B N 1
ATOM 7740 C CA . LYS B 1 222 ? 23.297 9.719 -0.434 1 95.38 222 LYS B CA 1
ATOM 7741 C C . LYS B 1 222 ? 22.953 9.164 0.945 1 95.38 222 LYS B C 1
ATOM 7743 O O . LYS B 1 222 ? 22 8.391 1.09 1 95.38 222 LYS B O 1
ATOM 7748 N N . PRO B 1 223 ? 23.688 9.508 1.964 1 96.44 223 PRO B N 1
ATOM 7749 C CA . PRO B 1 223 ? 23.422 9 3.309 1 96.44 223 PRO B CA 1
ATOM 7750 C C . PRO B 1 223 ? 22.031 9.383 3.816 1 96.44 223 PRO B C 1
ATOM 7752 O O . PRO B 1 223 ? 21.578 10.516 3.607 1 96.44 223 PRO B O 1
ATOM 7755 N N . VAL B 1 224 ? 21.375 8.461 4.453 1 97.06 224 VAL B N 1
ATOM 7756 C CA . VAL B 1 224 ? 20.078 8.672 5.086 1 97.06 224 VAL B CA 1
ATOM 7757 C C . VAL B 1 224 ? 20.109 8.141 6.52 1 97.06 224 VAL B C 1
ATOM 7759 O O . VAL B 1 224 ? 20.344 6.953 6.742 1 97.06 224 VAL B O 1
ATOM 7762 N N . LYS B 1 225 ? 19.844 9.016 7.473 1 96.62 225 LYS B N 1
ATOM 7763 C CA . LYS B 1 225 ? 19.797 8.609 8.875 1 96.62 225 LYS B CA 1
ATOM 7764 C C . LYS B 1 225 ? 18.453 7.953 9.203 1 96.62 225 LYS B C 1
ATOM 7766 O O . LYS B 1 225 ? 17.422 8.336 8.648 1 96.62 225 LYS B O 1
ATOM 7771 N N . TYR B 1 226 ? 18.625 6.949 10.117 1 97.69 226 TYR B N 1
ATOM 7772 C CA . TYR B 1 226 ? 17.422 6.266 10.539 1 97.69 226 TYR B CA 1
ATOM 7773 C C . TYR B 1 226 ? 17.281 6.293 12.055 1 97.69 226 TYR B C 1
ATOM 7775 O O . TYR B 1 226 ? 18.203 5.902 12.773 1 97.69 226 TYR B O 1
ATOM 7783 N N . VAL B 1 227 ? 16.078 6.812 12.445 1 98.12 227 VAL B N 1
ATOM 7784 C CA . VAL B 1 227 ? 15.672 6.746 13.844 1 98.12 227 VAL B CA 1
ATOM 7785 C C . VAL B 1 227 ? 14.516 5.77 14.008 1 98.12 227 VAL B C 1
ATOM 7787 O O . VAL B 1 227 ? 13.422 6.008 13.484 1 98.12 227 VAL B O 1
ATOM 7790 N N . ALA B 1 228 ? 14.727 4.719 14.766 1 98.12 228 ALA B N 1
ATOM 7791 C CA . ALA B 1 228 ? 13.719 3.67 14.914 1 98.12 228 ALA B CA 1
ATOM 7792 C C . ALA B 1 228 ? 12.57 4.133 15.805 1 98.12 228 ALA B C 1
ATOM 7794 O O . ALA B 1 228 ? 12.789 4.836 16.797 1 98.12 228 ALA B O 1
ATOM 7795 N N . PRO B 1 229 ? 11.375 3.76 15.477 1 98.31 229 PRO B N 1
ATOM 7796 C CA . PRO B 1 229 ? 10.281 4.027 16.422 1 98.31 229 PRO B CA 1
ATOM 7797 C C . PRO B 1 229 ? 10.438 3.266 17.734 1 98.31 229 PRO B C 1
ATOM 7799 O O . PRO B 1 229 ? 11.18 2.277 17.797 1 98.31 229 PRO B O 1
ATOM 7802 N N . ALA B 1 230 ? 9.703 3.678 18.688 1 98.12 230 ALA B N 1
ATOM 7803 C CA . ALA B 1 230 ? 9.836 3.137 20.047 1 98.12 230 ALA B CA 1
ATOM 7804 C C . ALA B 1 230 ? 9.438 1.664 20.078 1 98.12 230 ALA B C 1
ATOM 7806 O O . ALA B 1 230 ? 9.945 0.9 20.906 1 98.12 230 ALA B O 1
ATOM 7807 N N . TYR B 1 231 ? 8.586 1.202 19.172 1 97.75 231 TYR B N 1
ATOM 7808 C CA . TYR B 1 231 ? 8.078 -0.165 19.234 1 97.75 231 TYR B CA 1
ATOM 7809 C C . TYR B 1 231 ? 9 -1.113 18.469 1 97.75 231 TYR B C 1
ATOM 7811 O O . TYR B 1 231 ? 8.75 -2.318 18.406 1 97.75 231 TYR B O 1
ATOM 7819 N N . ALA B 1 232 ? 10.086 -0.597 17.828 1 98.38 232 ALA B N 1
ATOM 7820 C CA . ALA B 1 232 ? 11.039 -1.447 17.125 1 98.38 232 ALA B CA 1
ATOM 7821 C C . ALA B 1 232 ? 11.781 -2.361 18.109 1 98.38 232 ALA B C 1
ATOM 7823 O O . ALA B 1 232 ? 12.062 -1.97 19.234 1 98.38 232 ALA B O 1
ATOM 7824 N N . LEU B 1 233 ? 12.07 -3.535 17.594 1 97.62 233 LEU B N 1
ATOM 7825 C CA . LEU B 1 233 ? 12.875 -4.461 18.391 1 97.62 233 LEU B CA 1
ATOM 7826 C C . LEU B 1 233 ? 14.25 -3.873 18.688 1 97.62 233 LEU B C 1
ATOM 7828 O O . LEU B 1 233 ? 14.977 -3.492 17.766 1 97.62 233 LEU B O 1
ATOM 7832 N N . LYS B 1 234 ? 14.648 -3.83 19.922 1 95.31 234 LYS B N 1
ATOM 7833 C CA . LYS B 1 234 ? 15.875 -3.131 20.312 1 95.31 234 LYS B CA 1
ATOM 7834 C C . LYS B 1 234 ? 17.078 -4.059 20.234 1 95.31 234 LYS B C 1
ATOM 7836 O O . LYS B 1 234 ? 18.141 -3.668 19.734 1 95.31 234 LYS B O 1
ATOM 7841 N N . ASP B 1 235 ? 16.938 -5.332 20.719 1 95.94 235 ASP B N 1
ATOM 7842 C CA . ASP B 1 235 ? 18.062 -6.254 20.781 1 95.94 235 ASP B CA 1
ATOM 7843 C C . ASP B 1 235 ? 17.906 -7.391 19.781 1 95.94 235 ASP B C 1
ATOM 7845 O O . ASP B 1 235 ? 17.625 -8.531 20.156 1 95.94 235 ASP B O 1
ATOM 7849 N N . VAL B 1 236 ? 18.234 -7.062 18.562 1 95.5 236 VAL B N 1
ATOM 7850 C CA . VAL B 1 236 ? 18.094 -8.023 17.469 1 95.5 236 VAL B CA 1
ATOM 7851 C C . VAL B 1 236 ? 19.031 -9.211 17.719 1 95.5 236 VAL B C 1
ATOM 7853 O O . VAL B 1 236 ? 18.609 -10.367 17.609 1 95.5 236 VAL B O 1
ATOM 7856 N N . GLU B 1 237 ? 20.281 -8.992 18.047 1 95 237 GLU B N 1
ATOM 7857 C CA . GLU B 1 237 ? 21.266 -10.047 18.25 1 95 237 GLU B CA 1
ATOM 7858 C C . GLU B 1 237 ? 20.906 -10.938 19.422 1 95 237 GLU B C 1
ATOM 7860 O O . GLU B 1 237 ? 21.141 -12.148 19.391 1 95 237 GLU B O 1
ATOM 7865 N N . GLY B 1 238 ? 20.281 -10.32 20.391 1 95.06 238 GLY B N 1
ATOM 7866 C CA . GLY B 1 238 ? 19.938 -11.086 21.578 1 95.06 238 GLY B CA 1
ATOM 7867 C C . GLY B 1 238 ? 18.641 -11.859 21.438 1 95.06 238 GLY B C 1
ATOM 7868 O O . GLY B 1 238 ? 18.469 -12.906 22.047 1 95.06 238 GLY B O 1
ATOM 7869 N N . GLU B 1 239 ? 17.766 -11.398 20.578 1 94.94 239 GLU B N 1
ATOM 7870 C CA . GLU B 1 239 ? 16.406 -11.945 20.578 1 94.94 239 GLU B CA 1
ATOM 7871 C C . GLU B 1 239 ? 16.172 -12.82 19.344 1 94.94 239 GLU B C 1
ATOM 7873 O O . GLU B 1 239 ? 15.281 -13.68 19.359 1 94.94 239 GLU B O 1
ATOM 7878 N N . ILE B 1 240 ? 16.859 -12.609 18.312 1 94.75 240 ILE B N 1
ATOM 7879 C CA . ILE B 1 240 ? 16.688 -13.398 17.094 1 94.75 240 ILE B CA 1
ATOM 7880 C C . ILE B 1 240 ? 17.859 -14.352 16.922 1 94.75 240 ILE B C 1
ATOM 7882 O O . ILE B 1 240 ? 18.969 -13.938 16.562 1 94.75 240 ILE B O 1
ATOM 7886 N N . PRO B 1 241 ? 17.641 -15.578 17.047 1 92.56 241 PRO B N 1
ATOM 7887 C CA . PRO B 1 241 ? 18.734 -16.547 16.984 1 92.56 241 PRO B CA 1
ATOM 7888 C C . PRO B 1 241 ? 19.438 -16.562 15.633 1 92.56 241 PRO B C 1
ATOM 7890 O O . PRO B 1 241 ? 20.672 -16.719 15.57 1 92.56 241 PRO B O 1
ATOM 7893 N N . ARG B 1 242 ? 18.766 -16.297 14.555 1 90 242 ARG B N 1
ATOM 7894 C CA . ARG B 1 242 ? 19.328 -16.375 13.211 1 90 242 ARG B CA 1
ATOM 7895 C C . ARG B 1 242 ? 19.719 -14.984 12.703 1 90 242 ARG B C 1
ATOM 7897 O O . ARG B 1 242 ? 19.719 -14.742 11.5 1 90 242 ARG B O 1
ATOM 7904 N N . PHE B 1 243 ? 20.094 -14.117 13.523 1 89.25 243 PHE B N 1
ATOM 7905 C CA . PHE B 1 243 ? 20.328 -12.727 13.148 1 89.25 243 PHE B CA 1
ATOM 7906 C C . PHE B 1 243 ? 21.484 -12.625 12.164 1 89.25 243 PHE B C 1
ATOM 7908 O O . PHE B 1 243 ? 21.531 -11.695 11.359 1 89.25 243 PHE B O 1
ATOM 7915 N N . LYS B 1 244 ? 22.375 -13.594 12.18 1 87.56 244 LYS B N 1
ATOM 7916 C CA . LYS B 1 244 ? 23.547 -13.555 11.32 1 87.56 244 LYS B CA 1
ATOM 7917 C C . LYS B 1 244 ? 23.172 -13.773 9.859 1 87.56 244 LYS B C 1
ATOM 7919 O O . LYS B 1 244 ? 23.953 -13.477 8.953 1 87.56 244 LYS B O 1
ATOM 7924 N N . SER B 1 245 ? 21.953 -14.219 9.656 1 86.44 245 SER B N 1
ATOM 7925 C CA . SER B 1 245 ? 21.484 -14.477 8.297 1 86.44 245 SER B CA 1
ATOM 7926 C C . SER B 1 245 ? 20.984 -13.195 7.633 1 86.44 245 SER B C 1
ATOM 7928 O O . SER B 1 245 ? 20.797 -13.156 6.414 1 86.44 245 SER B O 1
ATOM 7930 N N . PHE B 1 246 ? 20.875 -12.133 8.367 1 89 246 PHE B N 1
ATOM 7931 C CA . PHE B 1 246 ? 20.391 -10.891 7.789 1 89 246 PHE B CA 1
ATOM 7932 C C . PHE B 1 246 ? 21.438 -10.266 6.879 1 89 246 PHE B C 1
ATOM 7934 O O . PHE B 1 246 ? 22.625 -10.234 7.219 1 89 246 PHE B O 1
ATOM 7941 N N . SER B 1 247 ? 20.984 -9.898 5.738 1 92 247 SER B N 1
ATOM 7942 C CA . SER B 1 247 ? 21.828 -9.227 4.75 1 92 247 SER B CA 1
ATOM 7943 C C . SER B 1 247 ? 21.062 -8.086 4.074 1 92 247 SER B C 1
ATOM 7945 O O . SER B 1 247 ? 19.875 -8.211 3.785 1 92 247 SER B O 1
ATOM 7947 N N . THR B 1 248 ? 21.797 -6.984 3.85 1 91.88 248 THR B N 1
ATOM 7948 C CA . THR B 1 248 ? 21.188 -5.84 3.191 1 91.88 248 THR B CA 1
ATOM 7949 C C . THR B 1 248 ? 20.875 -6.16 1.731 1 91.88 248 THR B C 1
ATOM 7951 O O . THR B 1 248 ? 20.141 -5.422 1.068 1 91.88 248 THR B O 1
ATOM 7954 N N . LYS B 1 249 ? 21.312 -7.285 1.276 1 88.62 249 LYS B N 1
ATOM 7955 C CA . LYS B 1 249 ? 21.094 -7.688 -0.109 1 88.62 249 LYS B CA 1
ATOM 7956 C C . LYS B 1 249 ? 19.766 -8.406 -0.266 1 88.62 249 LYS B C 1
ATOM 7958 O O . LYS B 1 249 ? 19.266 -8.57 -1.383 1 88.62 249 LYS B O 1
ATOM 7963 N N . GLU B 1 250 ? 19.234 -8.805 0.857 1 88.12 250 GLU B N 1
ATOM 7964 C CA . GLU B 1 250 ? 17.969 -9.531 0.824 1 88.12 250 GLU B CA 1
ATOM 7965 C C . GLU B 1 250 ? 16.797 -8.617 1.142 1 88.12 250 GLU B C 1
ATOM 7967 O O . GLU B 1 250 ? 16.906 -7.734 1.997 1 88.12 250 GLU B O 1
ATOM 7972 N N . MET B 1 251 ? 15.773 -8.789 0.308 1 89.81 251 MET B N 1
ATOM 7973 C CA . MET B 1 251 ? 14.539 -8.039 0.539 1 89.81 251 MET B CA 1
ATOM 7974 C C . MET B 1 251 ? 13.32 -8.828 0.066 1 89.81 251 MET B C 1
ATOM 7976 O O . MET B 1 251 ? 13.461 -9.883 -0.548 1 89.81 251 MET B O 1
ATOM 7980 N N . GLY B 1 252 ? 12.195 -8.281 0.482 1 91.56 252 GLY B N 1
ATOM 7981 C CA . GLY B 1 252 ? 10.961 -8.906 0.026 1 91.56 252 GLY B CA 1
ATOM 7982 C C . GLY B 1 252 ? 10.828 -10.352 0.465 1 91.56 252 GLY B C 1
ATOM 7983 O O . GLY B 1 252 ? 11.133 -10.688 1.611 1 91.56 252 GLY B O 1
ATOM 7984 N N . CYS B 1 253 ? 10.352 -11.164 -0.382 1 86.44 253 CYS B N 1
ATOM 7985 C CA . CYS B 1 253 ? 10 -12.523 -0.011 1 86.44 253 CYS B CA 1
ATOM 7986 C C . CYS B 1 253 ? 11.242 -13.375 0.207 1 86.44 253 CYS B C 1
ATOM 7988 O O . CYS B 1 253 ? 11.156 -14.5 0.698 1 86.44 253 CYS B O 1
ATOM 7990 N N . ASN B 1 254 ? 12.477 -12.805 -0.032 1 89.44 254 ASN B N 1
ATOM 7991 C CA . ASN B 1 254 ? 13.695 -13.469 0.422 1 89.44 254 ASN B CA 1
ATOM 7992 C C . ASN B 1 254 ? 13.766 -13.531 1.945 1 89.44 254 ASN B C 1
ATOM 7994 O O . ASN B 1 254 ? 14.531 -14.32 2.504 1 89.44 254 ASN B O 1
ATOM 7998 N N . LEU B 1 255 ? 12.922 -12.719 2.559 1 88.75 255 LEU B N 1
ATOM 7999 C CA . LEU B 1 255 ? 12.867 -12.648 4.016 1 88.75 255 LEU B CA 1
ATOM 8000 C C . LEU B 1 255 ? 11.703 -13.477 4.555 1 88.75 255 LEU B C 1
ATOM 8002 O O . LEU B 1 255 ? 11.125 -13.141 5.59 1 88.75 255 LEU B O 1
ATOM 8006 N N . TRP B 1 256 ? 11.367 -14.531 3.891 1 84.25 256 TRP B N 1
ATOM 8007 C CA . TRP B 1 256 ? 10.219 -15.383 4.207 1 84.25 256 TRP B CA 1
ATOM 8008 C C . TRP B 1 256 ? 10.305 -15.891 5.645 1 84.25 256 TRP B C 1
ATOM 8010 O O . TRP B 1 256 ? 9.281 -16.234 6.242 1 84.25 256 TRP B O 1
ATOM 8020 N N . TRP B 1 257 ? 11.391 -15.906 6.23 1 86.88 257 TRP B N 1
ATOM 8021 C CA . TRP B 1 257 ? 11.602 -16.5 7.543 1 86.88 257 TRP B CA 1
ATOM 8022 C C . TRP B 1 257 ? 11.266 -15.508 8.656 1 86.88 257 TRP B C 1
ATOM 8024 O O . TRP B 1 257 ? 11.242 -15.875 9.836 1 86.88 257 TRP B O 1
ATOM 8034 N N . ILE B 1 258 ? 11.031 -14.219 8.25 1 92 258 ILE B N 1
ATOM 8035 C CA . ILE B 1 258 ? 10.438 -13.297 9.211 1 92 258 ILE B CA 1
ATOM 8036 C C . ILE B 1 258 ? 8.961 -13.648 9.414 1 92 258 ILE B C 1
ATOM 8038 O O . ILE B 1 258 ? 8.078 -13.031 8.812 1 92 258 ILE B O 1
ATOM 8042 N N . GLU B 1 259 ? 8.766 -14.633 10.188 1 95.31 259 GLU B N 1
ATOM 8043 C CA . GLU B 1 259 ? 7.461 -15.234 10.453 1 95.31 259 GLU B CA 1
ATOM 8044 C C . GLU B 1 259 ? 7.172 -15.273 11.953 1 95.31 259 GLU B C 1
ATOM 8046 O O . GLU B 1 259 ? 8.094 -15.383 12.766 1 95.31 259 GLU B O 1
ATOM 8051 N N . TYR B 1 260 ? 5.902 -15.125 12.328 1 96.56 260 TYR B N 1
ATOM 8052 C CA . TYR B 1 260 ? 5.477 -15.18 13.719 1 96.56 260 TYR B CA 1
ATOM 8053 C C . TYR B 1 260 ? 3.99 -15.5 13.82 1 96.56 260 TYR B C 1
ATOM 8055 O O . TYR B 1 260 ? 3.254 -15.391 12.844 1 96.56 260 TYR B O 1
ATOM 8063 N N . GLY B 1 261 ? 3.549 -16.031 14.961 1 96.25 261 GLY B N 1
ATOM 8064 C CA . GLY B 1 261 ? 2.129 -16.125 15.258 1 96.25 261 GLY B CA 1
ATOM 8065 C C . GLY B 1 261 ? 1.631 -17.562 15.352 1 96.25 261 GLY B C 1
ATOM 8066 O O . GLY B 1 261 ? 0.454 -17.797 15.625 1 96.25 261 GLY B O 1
ATOM 8067 N N . GLY B 1 262 ? 2.502 -18.516 15.195 1 94.62 262 GLY B N 1
ATOM 8068 C CA . GLY B 1 262 ? 2.094 -19.922 15.172 1 94.62 262 GLY B CA 1
ATOM 8069 C C . GLY B 1 262 ? 1.572 -20.406 16.5 1 94.62 262 GLY B C 1
ATOM 8070 O O . GLY B 1 262 ? 0.917 -21.453 16.578 1 94.62 262 GLY B O 1
ATOM 8071 N N . ARG B 1 263 ? 1.824 -19.656 17.594 1 94.38 263 ARG B N 1
ATOM 8072 C CA . ARG B 1 263 ? 1.357 -20.031 18.922 1 94.38 263 ARG B CA 1
ATOM 8073 C C . ARG B 1 263 ? 0.1 -19.266 19.297 1 94.38 263 ARG B C 1
ATOM 8075 O O . ARG B 1 263 ? -0.421 -19.422 20.406 1 94.38 263 ARG B O 1
ATOM 8082 N N . LEU B 1 264 ? -0.405 -18.406 18.406 1 95.88 264 LEU B N 1
ATOM 8083 C CA . LEU B 1 264 ? -1.572 -17.562 18.641 1 95.88 264 LEU B CA 1
ATOM 8084 C C . LEU B 1 264 ? -2.727 -17.953 17.734 1 95.88 264 LEU B C 1
ATOM 8086 O O . LEU B 1 264 ? -2.588 -18.875 16.906 1 95.88 264 LEU B O 1
ATOM 8090 N N . ASP B 1 265 ? -3.928 -17.375 18.031 1 96.25 265 ASP B N 1
ATOM 8091 C CA . ASP B 1 265 ? -5.039 -17.5 17.094 1 96.25 265 ASP B CA 1
ATOM 8092 C C . ASP B 1 265 ? -4.77 -16.75 15.805 1 96.25 265 ASP B C 1
ATOM 8094 O O . ASP B 1 265 ? -4.914 -15.523 15.758 1 96.25 265 ASP B O 1
ATOM 8098 N N . THR B 1 266 ? -4.41 -17.438 14.758 1 96.31 266 THR B N 1
ATOM 8099 C CA . THR B 1 266 ? -3.926 -16.812 13.531 1 96.31 266 THR B CA 1
ATOM 8100 C C . THR B 1 266 ? -5.039 -16.031 12.852 1 96.31 266 THR B C 1
ATOM 8102 O O . THR B 1 266 ? -4.793 -15.305 11.883 1 96.31 266 THR B O 1
ATOM 8105 N N . ILE B 1 267 ? -6.293 -16.156 13.297 1 97.38 267 ILE B N 1
ATOM 8106 C CA . ILE B 1 267 ? -7.398 -15.375 12.75 1 97.38 267 ILE B CA 1
ATOM 8107 C C . ILE B 1 267 ? -7.68 -14.172 13.656 1 97.38 267 ILE B C 1
ATOM 8109 O O . ILE B 1 267 ? -7.348 -13.039 13.312 1 97.38 267 ILE B O 1
ATOM 8113 N N . HIS B 1 268 ? -8.062 -14.398 14.93 1 97.81 268 HIS B N 1
ATOM 8114 C CA . HIS B 1 268 ? -8.547 -13.328 15.797 1 97.81 268 HIS B CA 1
ATOM 8115 C C . HIS B 1 268 ? -7.387 -12.492 16.328 1 97.81 268 HIS B C 1
ATOM 8117 O O . HIS B 1 268 ? -7.574 -11.328 16.703 1 97.81 268 HIS B O 1
ATOM 8123 N N . ASP B 1 269 ? -6.145 -13.023 16.328 1 97.5 269 ASP B N 1
ATOM 8124 C CA . ASP B 1 269 ? -5 -12.297 16.859 1 97.5 269 ASP B CA 1
ATOM 8125 C C . ASP B 1 269 ? -4.125 -11.742 15.742 1 97.5 269 ASP B C 1
ATOM 8127 O O . ASP B 1 269 ? -2.979 -11.352 15.977 1 97.5 269 ASP B O 1
ATOM 8131 N N . THR B 1 270 ? -4.621 -11.695 14.531 1 97.88 270 THR B N 1
ATOM 8132 C CA . THR B 1 270 ? -3.822 -11.312 13.367 1 97.88 270 THR B CA 1
ATOM 8133 C C . THR B 1 270 ? -3.225 -9.922 13.562 1 97.88 270 THR B C 1
ATOM 8135 O O . THR B 1 270 ? -2.098 -9.664 13.133 1 97.88 270 THR B O 1
ATOM 8138 N N . GLU B 1 271 ? -3.939 -8.961 14.156 1 97.56 271 GLU B N 1
ATOM 8139 C CA . GLU B 1 271 ? -3.406 -7.621 14.383 1 97.56 271 GLU B CA 1
ATOM 8140 C C . GLU B 1 271 ? -2.256 -7.648 15.391 1 97.56 271 GLU B C 1
ATOM 8142 O O . GLU B 1 271 ? -1.266 -6.934 15.219 1 97.56 271 GLU B O 1
ATOM 8147 N N . GLN B 1 272 ? -2.428 -8.422 16.391 1 97.5 272 GLN B N 1
ATOM 8148 C CA . GLN B 1 272 ? -1.354 -8.594 17.359 1 97.5 272 GLN B CA 1
ATOM 8149 C C . GLN B 1 272 ? -0.107 -9.18 16.703 1 97.5 272 GLN B C 1
ATOM 8151 O O . GLN B 1 272 ? 1.012 -8.742 16.984 1 97.5 272 GLN B O 1
ATOM 8156 N N . ILE B 1 273 ? -0.316 -10.195 15.898 1 97.94 273 ILE B N 1
ATOM 8157 C CA . ILE B 1 273 ? 0.778 -10.836 15.18 1 97.94 273 ILE B CA 1
ATOM 8158 C C . ILE B 1 273 ? 1.472 -9.82 14.273 1 97.94 273 ILE B C 1
ATOM 8160 O O . ILE B 1 273 ? 2.703 -9.758 14.227 1 97.94 273 ILE B O 1
ATOM 8164 N N . LYS B 1 274 ? 0.707 -9.008 13.555 1 98.06 274 LYS B N 1
ATOM 8165 C CA . LYS B 1 274 ? 1.25 -7.984 12.672 1 98.06 274 LYS B CA 1
ATOM 8166 C C . LYS B 1 274 ? 2.135 -7.004 13.438 1 98.06 274 LYS B C 1
ATOM 8168 O O . LYS B 1 274 ? 3.221 -6.648 12.977 1 98.06 274 LYS B O 1
ATOM 8173 N N . TRP B 1 275 ? 1.712 -6.574 14.609 1 98.06 275 TRP B N 1
ATOM 8174 C CA . TRP B 1 275 ? 2.477 -5.617 15.398 1 98.06 275 TRP B CA 1
ATOM 8175 C C . TRP B 1 275 ? 3.809 -6.219 15.844 1 98.06 275 TRP B C 1
ATOM 8177 O O . TRP B 1 275 ? 4.824 -5.523 15.883 1 98.06 275 TRP B O 1
ATOM 8187 N N . GLU B 1 276 ? 3.758 -7.496 16.203 1 97.94 276 GLU B N 1
ATOM 8188 C CA . GLU B 1 276 ? 5.012 -8.156 16.562 1 97.94 276 GLU B CA 1
ATOM 8189 C C . GLU B 1 276 ? 5.957 -8.234 15.359 1 97.94 276 GLU B C 1
ATOM 8191 O O . GLU B 1 276 ? 7.164 -8.039 15.508 1 97.94 276 GLU B O 1
ATOM 8196 N N . LEU B 1 277 ? 5.414 -8.523 14.258 1 98.12 277 LEU B N 1
ATOM 8197 C CA . LEU B 1 277 ? 6.219 -8.594 13.039 1 98.12 277 LEU B CA 1
ATOM 8198 C C . LEU B 1 277 ? 6.777 -7.227 12.68 1 98.12 277 LEU B C 1
ATOM 8200 O O . LEU B 1 277 ? 7.918 -7.117 12.227 1 98.12 277 LEU B O 1
ATOM 8204 N N . TRP B 1 278 ? 5.973 -6.152 12.836 1 98.38 278 TRP B N 1
ATOM 8205 C CA . TRP B 1 278 ? 6.453 -4.789 12.641 1 98.38 278 TRP B CA 1
ATOM 8206 C C . TRP B 1 278 ? 7.613 -4.48 13.586 1 98.38 278 TRP B C 1
ATOM 8208 O O . TRP B 1 278 ? 8.602 -3.859 13.188 1 98.38 278 TRP B O 1
ATOM 8218 N N . LYS B 1 279 ? 7.414 -4.914 14.828 1 98.25 279 LYS B N 1
ATOM 8219 C CA . LYS B 1 279 ? 8.492 -4.77 15.805 1 98.25 279 LYS B CA 1
ATOM 8220 C C . LYS B 1 279 ? 9.797 -5.363 15.273 1 98.25 279 LYS B C 1
ATOM 8222 O O . LYS B 1 279 ? 10.844 -4.73 15.352 1 98.25 279 LYS B O 1
ATOM 8227 N N . VAL B 1 280 ? 9.742 -6.5 14.688 1 97.56 280 VAL B N 1
ATOM 8228 C CA . VAL B 1 280 ? 10.906 -7.207 14.164 1 97.56 280 VAL B CA 1
ATOM 8229 C C . VAL B 1 280 ? 11.453 -6.48 12.938 1 97.56 280 VAL B C 1
ATOM 8231 O O . VAL B 1 280 ? 12.656 -6.223 12.844 1 97.56 280 VAL B O 1
ATOM 8234 N N . VAL B 1 281 ? 10.625 -6.105 11.984 1 97.56 281 VAL B N 1
ATOM 8235 C CA . VAL B 1 281 ? 11.031 -5.484 10.727 1 97.56 281 VAL B CA 1
ATOM 8236 C C . VAL B 1 281 ? 11.758 -4.172 11.016 1 97.56 281 VAL B C 1
ATOM 8238 O O . VAL B 1 281 ? 12.852 -3.934 10.5 1 97.56 281 VAL B O 1
ATOM 8241 N N . TYR B 1 282 ? 11.164 -3.336 11.844 1 98.31 282 TYR B N 1
ATOM 8242 C CA . TYR B 1 282 ? 11.758 -2.033 12.125 1 98.31 282 TYR B CA 1
ATOM 8243 C C . TYR B 1 282 ? 13 -2.176 13 1 98.31 282 TYR B C 1
ATOM 8245 O O . TYR B 1 282 ? 13.922 -1.359 12.914 1 98.31 282 TYR B O 1
ATOM 8253 N N . GLY B 1 283 ? 13.023 -3.197 13.859 1 98.12 283 GLY B N 1
ATOM 8254 C CA . GLY B 1 283 ? 14.234 -3.51 14.602 1 98.12 283 GLY B CA 1
ATOM 8255 C C . GLY B 1 283 ? 15.383 -3.969 13.719 1 98.12 283 GLY B C 1
ATOM 8256 O O . GLY B 1 283 ? 16.516 -3.533 13.891 1 98.12 283 GLY B O 1
ATOM 8257 N N . VAL B 1 284 ? 15.078 -4.867 12.797 1 97.12 284 VAL B N 1
ATOM 8258 C CA . VAL B 1 284 ? 16.078 -5.367 11.859 1 97.12 284 VAL B CA 1
ATOM 8259 C C . VAL B 1 284 ? 16.594 -4.219 11 1 97.12 284 VAL B C 1
ATOM 8261 O O . VAL B 1 284 ? 17.797 -4.129 10.734 1 97.12 284 VAL B O 1
ATOM 8264 N N . TRP B 1 285 ? 15.734 -3.375 10.523 1 97.5 285 TRP B N 1
ATOM 8265 C CA . TRP B 1 285 ? 16.172 -2.213 9.758 1 97.5 285 TRP B CA 1
ATOM 8266 C C . TRP B 1 285 ? 17.078 -1.323 10.586 1 97.5 285 TRP B C 1
ATOM 8268 O O . TRP B 1 285 ? 18.078 -0.804 10.086 1 97.5 285 TRP B O 1
ATOM 8278 N N . ASP B 1 286 ? 16.703 -1.136 11.875 1 98.19 286 ASP B N 1
ATOM 8279 C CA . ASP B 1 286 ? 17.562 -0.379 12.781 1 98.19 286 ASP B CA 1
ATOM 8280 C C . ASP B 1 286 ? 18.938 -1.044 12.93 1 98.19 286 ASP B C 1
ATOM 8282 O O . ASP B 1 286 ? 19.953 -0.362 12.961 1 98.19 286 ASP B O 1
ATOM 8286 N N . TYR B 1 287 ? 18.906 -2.371 13.039 1 97.44 287 TYR B N 1
ATOM 8287 C CA . TYR B 1 287 ? 20.141 -3.154 13.117 1 97.44 287 TYR B CA 1
ATOM 8288 C C . TYR B 1 287 ? 21.016 -2.92 11.898 1 97.44 287 TYR B C 1
ATOM 8290 O O . TYR B 1 287 ? 22.234 -2.725 12.023 1 97.44 287 TYR B O 1
ATOM 8298 N N . PHE B 1 288 ? 20.453 -2.879 10.711 1 97.19 288 PHE B N 1
ATOM 8299 C CA . PHE B 1 288 ? 21.188 -2.611 9.484 1 97.19 288 PHE B CA 1
ATOM 8300 C C . PHE B 1 288 ? 21.781 -1.203 9.5 1 97.19 288 PHE B C 1
ATOM 8302 O O . PHE B 1 288 ? 22.938 -1.005 9.156 1 97.19 288 PHE B O 1
ATOM 8309 N N . LYS B 1 289 ? 21 -0.26 9.891 1 97.75 289 LYS B N 1
ATOM 8310 C CA . LYS B 1 289 ? 21.328 1.152 9.734 1 97.75 289 LYS B CA 1
ATOM 8311 C C . LYS B 1 289 ? 22.281 1.623 10.844 1 97.75 289 LYS B C 1
ATOM 8313 O O . LYS B 1 289 ? 23.125 2.49 10.617 1 97.75 289 LYS B O 1
ATOM 8318 N N . ASN B 1 290 ? 22.203 0.97 12.078 1 97.31 290 ASN B N 1
ATOM 8319 C CA . ASN B 1 290 ? 22.828 1.656 13.211 1 97.31 290 ASN B CA 1
ATOM 8320 C C . ASN B 1 290 ? 23.75 0.728 13.992 1 97.31 290 ASN B C 1
ATOM 8322 O O . ASN B 1 290 ? 24.422 1.164 14.922 1 97.31 290 ASN B O 1
ATOM 8326 N N . SER B 1 291 ? 23.828 -0.556 13.688 1 96 291 SER B N 1
ATOM 8327 C CA . SER B 1 291 ? 24.656 -1.478 14.469 1 96 291 SER B CA 1
ATOM 8328 C C . SER B 1 291 ? 26.141 -1.287 14.164 1 96 291 SER B C 1
ATOM 8330 O O . SER B 1 291 ? 26.984 -1.735 14.93 1 96 291 SER B O 1
ATOM 8332 N N . GLY B 1 292 ? 26.484 -0.653 13.047 1 95.44 292 GLY B N 1
ATOM 8333 C CA . GLY B 1 292 ? 27.859 -0.495 12.617 1 95.44 292 GLY B CA 1
ATOM 8334 C C . GLY B 1 292 ? 28.391 -1.693 11.852 1 95.44 292 GLY B C 1
ATOM 8335 O O . GLY B 1 292 ? 29.484 -1.646 11.297 1 95.44 292 GLY B O 1
ATOM 8336 N N . ARG B 1 293 ? 27.562 -2.684 11.656 1 95.06 293 ARG B N 1
ATOM 8337 C CA . ARG B 1 293 ? 28 -3.93 11.039 1 95.06 293 ARG B CA 1
ATOM 8338 C C . ARG B 1 293 ? 27.781 -3.895 9.531 1 95.06 293 ARG B C 1
ATOM 8340 O O . ARG B 1 293 ? 28.359 -4.695 8.789 1 95.06 293 ARG B O 1
ATOM 8347 N N . PHE B 1 294 ? 27.016 -2.945 9.102 1 96.81 294 PHE B N 1
ATOM 8348 C CA . PHE B 1 294 ? 26.625 -2.893 7.695 1 96.81 294 PHE B CA 1
ATOM 8349 C C . PHE B 1 294 ? 26.906 -1.515 7.109 1 96.81 294 PHE B C 1
ATOM 8351 O O . PHE B 1 294 ? 25.984 -0.764 6.797 1 96.81 294 PHE B O 1
ATOM 8358 N N . PRO B 1 295 ? 28.078 -1.191 6.773 1 95.88 295 PRO B N 1
ATOM 8359 C CA . PRO B 1 295 ? 28.406 0.128 6.234 1 95.88 295 PRO B CA 1
ATOM 8360 C C . PRO B 1 295 ? 27.703 0.422 4.914 1 95.88 295 PRO B C 1
ATOM 8362 O O . PRO B 1 295 ? 27.422 1.583 4.605 1 95.88 295 PRO B O 1
ATOM 8365 N N . GLU B 1 296 ? 27.344 -0.619 4.176 1 94.19 296 GLU B N 1
ATOM 8366 C CA . GLU B 1 296 ? 26.688 -0.46 2.885 1 94.19 296 GLU B CA 1
ATOM 8367 C C . GLU B 1 296 ? 25.25 0.047 3.059 1 94.19 296 GLU B C 1
ATOM 8369 O O . GLU B 1 296 ? 24.625 0.475 2.092 1 94.19 296 GLU B O 1
ATOM 8374 N N . ALA B 1 297 ? 24.766 0.074 4.262 1 96.81 297 ALA B N 1
ATOM 8375 C CA . ALA B 1 297 ? 23.391 0.494 4.52 1 96.81 297 ALA B CA 1
ATOM 8376 C C . ALA B 1 297 ? 23.312 2.008 4.688 1 96.81 297 ALA B C 1
ATOM 8378 O O . ALA B 1 297 ? 22.219 2.561 4.836 1 96.81 297 ALA B O 1
ATOM 8379 N N . GLU B 1 298 ? 24.406 2.701 4.617 1 97.12 298 GLU B N 1
ATOM 8380 C CA . GLU B 1 298 ? 24.469 4.133 4.891 1 97.12 298 GLU B CA 1
ATOM 8381 C C . GLU B 1 298 ? 23.516 4.91 3.979 1 97.12 298 GLU B C 1
ATOM 8383 O O . GLU B 1 298 ? 22.828 5.832 4.426 1 97.12 298 GLU B O 1
ATOM 8388 N N . ASN B 1 299 ? 23.469 4.445 2.688 1 96.81 299 ASN B N 1
ATOM 8389 C CA . ASN B 1 299 ? 22.703 5.188 1.697 1 96.81 299 ASN B CA 1
ATOM 8390 C C . ASN B 1 299 ? 21.328 4.562 1.48 1 96.81 299 ASN B C 1
ATOM 8392 O O . ASN B 1 299 ? 20.547 5.023 0.634 1 96.81 299 ASN B O 1
ATOM 8396 N N . LEU B 1 300 ? 21.031 3.537 2.24 1 97.25 300 LEU B N 1
ATOM 8397 C CA . LEU B 1 300 ? 19.766 2.826 2.025 1 97.25 300 LEU B CA 1
ATOM 8398 C C . LEU B 1 300 ? 18.641 3.463 2.832 1 97.25 300 LEU B C 1
ATOM 8400 O O . LEU B 1 300 ? 18.875 4.031 3.9 1 97.25 300 LEU B O 1
ATOM 8404 N N . THR B 1 301 ? 17.438 3.451 2.252 1 97.31 301 THR B N 1
ATOM 8405 C CA . THR B 1 301 ? 16.203 3.787 2.959 1 97.31 301 THR B CA 1
ATOM 8406 C C . THR B 1 301 ? 15.133 2.746 2.684 1 97.31 301 THR B C 1
ATOM 8408 O O . THR B 1 301 ? 15.352 1.797 1.928 1 97.31 301 THR B O 1
ATOM 8411 N N . LEU B 1 302 ? 14.055 2.799 3.404 1 97.44 302 LEU B N 1
ATOM 8412 C CA . LEU B 1 302 ? 12.93 1.896 3.189 1 97.44 302 LEU B CA 1
ATOM 8413 C C . LEU B 1 302 ? 12.164 2.273 1.925 1 97.44 302 LEU B C 1
ATOM 8415 O O . LEU B 1 302 ? 11.812 3.439 1.733 1 97.44 302 LEU B O 1
ATOM 8419 N N . GLU B 1 303 ? 11.914 1.32 1.073 1 96.62 303 GLU B N 1
ATOM 8420 C CA . GLU B 1 303 ? 11.117 1.521 -0.133 1 96.62 303 GLU B CA 1
ATOM 8421 C C . GLU B 1 303 ? 9.672 1.086 0.084 1 96.62 303 GLU B C 1
ATOM 8423 O O . GLU B 1 303 ? 8.742 1.712 -0.436 1 96.62 303 GLU B O 1
ATOM 8428 N N . TRP B 1 304 ? 9.531 0.067 0.801 1 96.94 304 TRP B N 1
ATOM 8429 C CA . TRP B 1 304 ? 8.219 -0.516 1.07 1 96.94 304 TRP B CA 1
ATOM 8430 C C . TRP B 1 304 ? 8.258 -1.387 2.32 1 96.94 304 TRP B C 1
ATOM 8432 O O . TRP B 1 304 ? 9.234 -2.098 2.561 1 96.94 304 TRP B O 1
ATOM 8442 N N . VAL B 1 305 ? 7.238 -1.34 3.137 1 97.62 305 VAL B N 1
ATOM 8443 C CA . VAL B 1 305 ? 7.008 -2.248 4.254 1 97.62 305 VAL B CA 1
ATOM 8444 C C . VAL B 1 305 ? 5.578 -2.781 4.203 1 97.62 305 VAL B C 1
ATOM 8446 O O . VAL B 1 305 ? 4.629 -2.014 4.035 1 97.62 305 VAL B O 1
ATOM 8449 N N . GLY B 1 306 ? 5.426 -4.062 4.379 1 96.62 306 GLY B N 1
ATOM 8450 C CA . GLY B 1 306 ? 4.098 -4.648 4.34 1 96.62 306 GLY B CA 1
ATOM 8451 C C . GLY B 1 306 ? 3.189 -4.145 5.449 1 96.62 306 GLY B C 1
ATOM 8452 O O . GLY B 1 306 ? 3.635 -3.941 6.578 1 96.62 306 GLY B O 1
ATOM 8453 N N . THR B 1 307 ? 1.901 -3.926 5.055 1 95.44 307 THR B N 1
ATOM 8454 C CA . THR B 1 307 ? 0.914 -3.537 6.055 1 95.44 307 THR B CA 1
ATOM 8455 C C . THR B 1 307 ? -0.126 -4.637 6.246 1 95.44 307 THR B C 1
ATOM 8457 O O . THR B 1 307 ? -0.956 -4.562 7.156 1 95.44 307 THR B O 1
ATOM 8460 N N . ILE B 1 308 ? -0.084 -5.641 5.414 1 94.88 308 ILE B N 1
ATOM 8461 C CA . ILE B 1 308 ? -0.893 -6.855 5.492 1 94.88 308 ILE B CA 1
ATOM 8462 C C . ILE B 1 308 ? 0.018 -8.078 5.582 1 94.88 308 ILE B C 1
ATOM 8464 O O . ILE B 1 308 ? 0.795 -8.352 4.66 1 94.88 308 ILE B O 1
ATOM 8468 N N . PRO B 1 309 ? -0.026 -8.773 6.656 1 95.94 309 PRO B N 1
ATOM 8469 C CA . PRO B 1 309 ? 0.838 -9.953 6.746 1 95.94 309 PRO B CA 1
ATOM 8470 C C . PRO B 1 309 ? 0.364 -11.094 5.855 1 95.94 309 PRO B C 1
ATOM 8472 O O . PRO B 1 309 ? -0.841 -11.266 5.648 1 95.94 309 PRO B O 1
ATOM 8475 N N . GLY B 1 310 ? 1.305 -11.875 5.285 1 96.69 310 GLY B N 1
ATOM 8476 C CA . GLY B 1 310 ? 0.977 -13.086 4.555 1 96.69 310 GLY B CA 1
ATOM 8477 C C . GLY B 1 310 ? 0.711 -14.273 5.457 1 96.69 310 GLY B C 1
ATOM 8478 O O . GLY B 1 310 ? 1.646 -14.883 5.98 1 96.69 310 GLY B O 1
ATOM 8479 N N . LYS B 1 311 ? -0.549 -14.688 5.613 1 96.5 311 LYS B N 1
ATOM 8480 C CA . LYS B 1 311 ? -0.973 -15.781 6.484 1 96.5 311 LYS B CA 1
ATOM 8481 C C . LYS B 1 311 ? -0.726 -17.125 5.824 1 96.5 311 LYS B C 1
ATOM 8483 O O . LYS B 1 311 ? -1.072 -17.328 4.656 1 96.5 311 LYS B O 1
ATOM 8488 N N . ARG B 1 312 ? -0.156 -18.031 6.625 1 96.62 312 ARG B N 1
ATOM 8489 C CA . ARG B 1 312 ? 0.128 -19.344 6.066 1 96.62 312 ARG B CA 1
ATOM 8490 C C . ARG B 1 312 ? -1.002 -20.328 6.371 1 96.62 312 ARG B C 1
ATOM 8492 O O . ARG B 1 312 ? -1.335 -21.172 5.543 1 96.62 312 ARG B O 1
ATOM 8499 N N . GLU B 1 313 ? -1.493 -20.25 7.613 1 96.62 313 GLU B N 1
ATOM 8500 C CA . GLU B 1 313 ? -2.461 -21.281 7.988 1 96.62 313 GLU B CA 1
ATOM 8501 C C . GLU B 1 313 ? -3.518 -20.719 8.938 1 96.62 313 GLU B C 1
ATOM 8503 O O . GLU B 1 313 ? -3.215 -19.875 9.789 1 96.62 313 GLU B O 1
ATOM 8508 N N . SER B 1 314 ? -4.75 -21.094 8.734 1 96.75 314 SER B N 1
ATOM 8509 C CA . SER B 1 314 ? -5.883 -20.875 9.633 1 96.75 314 SER B CA 1
ATOM 8510 C C . SER B 1 314 ? -6.832 -22.062 9.609 1 96.75 314 SER B C 1
ATOM 8512 O O . SER B 1 314 ? -6.508 -23.141 10.125 1 96.75 314 SER B O 1
ATOM 8514 N N . ARG B 1 315 ? -8.008 -21.938 9.023 1 98.25 315 ARG B N 1
ATOM 8515 C CA . ARG B 1 315 ? -8.969 -23.031 9.008 1 98.25 315 ARG B CA 1
ATOM 8516 C C . ARG B 1 315 ? -8.727 -23.953 7.816 1 98.25 315 ARG B C 1
ATOM 8518 O O . ARG B 1 315 ? -8.438 -23.484 6.715 1 98.25 315 ARG B O 1
ATOM 8525 N N . ARG B 1 316 ? -8.836 -25.25 8.039 1 98.56 316 ARG B N 1
ATOM 8526 C CA . ARG B 1 316 ? -8.953 -26.281 7.008 1 98.56 316 ARG B CA 1
ATOM 8527 C C . ARG B 1 316 ? -10.312 -26.969 7.07 1 98.56 316 ARG B C 1
ATOM 8529 O O . ARG B 1 316 ? -10.641 -27.594 8.078 1 98.56 316 ARG B O 1
ATOM 8536 N N . PHE B 1 317 ? -11.008 -26.891 6.051 1 98.81 317 PHE B N 1
ATOM 8537 C CA . PHE B 1 317 ? -12.375 -27.422 6.086 1 98.81 317 PHE B CA 1
ATOM 8538 C C . PHE B 1 317 ? -12.398 -28.875 5.668 1 98.81 317 PHE B C 1
ATOM 8540 O O . PHE B 1 317 ? -11.414 -29.406 5.148 1 98.81 317 PHE B O 1
ATOM 8547 N N . ILE B 1 318 ? -13.539 -29.5 5.918 1 98.69 318 ILE B N 1
ATOM 8548 C CA . ILE B 1 318 ? -13.617 -30.953 5.777 1 98.69 318 ILE B CA 1
ATOM 8549 C C . ILE B 1 318 ? -14.5 -31.312 4.582 1 98.69 318 ILE B C 1
ATOM 8551 O O . ILE B 1 318 ? -15.625 -30.812 4.461 1 98.69 318 ILE B O 1
ATOM 8555 N N . GLY B 1 319 ? -13.969 -32.094 3.629 1 98.31 319 GLY B N 1
ATOM 8556 C CA . GLY B 1 319 ? -14.727 -32.719 2.555 1 98.31 319 GLY B CA 1
ATOM 8557 C C . GLY B 1 319 ? -14.758 -34.25 2.641 1 98.31 319 GLY B C 1
ATOM 8558 O O . GLY B 1 319 ? -14.242 -34.812 3.598 1 98.31 319 GLY B O 1
ATOM 8559 N N . PRO B 1 320 ? -15.344 -34.875 1.683 1 98.19 320 PRO B N 1
ATOM 8560 C CA . PRO B 1 320 ? -15.391 -36.344 1.675 1 98.19 320 PRO B CA 1
ATOM 8561 C C . PRO B 1 320 ? -14.008 -37 1.776 1 98.19 320 PRO B C 1
ATOM 8563 O O . PRO B 1 320 ? -13.867 -38.062 2.352 1 98.19 320 PRO B O 1
ATOM 8566 N N . THR B 1 321 ? -13.039 -36.344 1.244 1 98.31 321 THR B N 1
ATOM 8567 C CA . THR B 1 321 ? -11.656 -36.812 1.319 1 98.31 321 THR B CA 1
ATOM 8568 C C . THR B 1 321 ? -10.789 -35.781 2.062 1 98.31 321 THR B C 1
ATOM 8570 O O . THR B 1 321 ? -10.836 -34.594 1.775 1 98.31 321 THR B O 1
ATOM 8573 N N . ILE B 1 322 ? -10.062 -36.281 3.023 1 98.56 322 ILE B N 1
ATOM 8574 C CA . ILE B 1 322 ? -9.016 -35.469 3.662 1 98.56 322 ILE B CA 1
ATOM 8575 C C . ILE B 1 322 ? -7.648 -35.906 3.131 1 98.56 322 ILE B C 1
ATOM 8577 O O . ILE B 1 322 ? -7.234 -37.062 3.316 1 98.56 322 ILE B O 1
ATOM 8581 N N . MET B 1 323 ? -6.949 -35.062 2.451 1 98.69 323 MET B N 1
ATOM 8582 C CA . MET B 1 323 ? -5.602 -35.375 1.995 1 98.69 323 MET B CA 1
ATOM 8583 C C . MET B 1 323 ? -4.645 -35.531 3.176 1 98.69 323 MET B C 1
ATOM 8585 O O . MET B 1 323 ? -4.707 -34.75 4.125 1 98.69 323 MET B O 1
ATOM 8589 N N . VAL B 1 324 ? -3.805 -36.5 3.141 1 98.69 324 VAL B N 1
ATOM 8590 C CA . VAL B 1 324 ? -2.869 -36.781 4.227 1 98.69 324 VAL B CA 1
ATOM 8591 C C . VAL B 1 324 ? -1.46 -36.938 3.662 1 98.69 324 VAL B C 1
ATOM 8593 O O . VAL B 1 324 ? -1.261 -36.875 2.445 1 98.69 324 VAL B O 1
ATOM 8596 N N . GLN B 1 325 ? -0.469 -37.156 4.516 1 98.56 325 GLN B N 1
ATOM 8597 C CA . GLN B 1 325 ? 0.944 -37.25 4.16 1 98.56 325 GLN B CA 1
ATOM 8598 C C . GLN B 1 325 ? 1.174 -38.281 3.074 1 98.56 325 GLN B C 1
ATOM 8600 O O . GLN B 1 325 ? 1.928 -38.062 2.127 1 98.56 325 GLN B O 1
ATOM 8605 N N . GLN B 1 326 ? 0.512 -39.406 3.135 1 98.25 326 GLN B N 1
ATOM 8606 C CA . GLN B 1 326 ? 0.716 -40.531 2.248 1 98.25 326 GLN B CA 1
ATOM 8607 C C . GLN B 1 326 ? 0.258 -40.219 0.828 1 98.25 326 GLN B C 1
ATOM 8609 O O . GLN B 1 326 ? 0.805 -40.75 -0.141 1 98.25 326 GLN B O 1
ATOM 8614 N N . ASP B 1 327 ? -0.739 -39.344 0.719 1 98.62 327 ASP B N 1
ATOM 8615 C CA . ASP B 1 327 ? -1.185 -38.938 -0.607 1 98.62 327 ASP B CA 1
ATOM 8616 C C . ASP B 1 327 ? -0.068 -38.219 -1.362 1 98.62 327 ASP B C 1
ATOM 8618 O O . ASP B 1 327 ? 0.013 -38.312 -2.59 1 98.62 327 ASP B O 1
ATOM 8622 N N . ILE B 1 328 ? 0.793 -37.531 -0.65 1 98.38 328 ILE B N 1
ATOM 8623 C CA . ILE B 1 328 ? 1.864 -36.75 -1.239 1 98.38 328 ILE B CA 1
ATOM 8624 C C . ILE B 1 328 ? 3.098 -37.625 -1.452 1 98.38 328 ILE B C 1
ATOM 8626 O O . ILE B 1 328 ? 3.604 -37.719 -2.572 1 98.38 328 ILE B O 1
ATOM 8630 N N . VAL B 1 329 ? 3.504 -38.344 -0.425 1 97.94 329 VAL B N 1
ATOM 8631 C CA . VAL B 1 329 ? 4.762 -39.062 -0.427 1 97.94 329 VAL B CA 1
ATOM 8632 C C . VAL B 1 329 ? 4.648 -40.281 -1.353 1 97.94 329 VAL B C 1
ATOM 8634 O O . VAL B 1 329 ? 5.578 -40.594 -2.104 1 97.94 329 VAL B O 1
ATOM 8637 N N . GLU B 1 330 ? 3.502 -40.938 -1.29 1 97.44 330 GLU B N 1
ATOM 8638 C CA . GLU B 1 330 ? 3.311 -42.125 -2.074 1 97.44 330 GLU B CA 1
ATOM 8639 C C . GLU B 1 330 ? 2.73 -41.812 -3.449 1 97.44 330 GLU B C 1
ATOM 8641 O O . GLU B 1 330 ? 2.617 -42.719 -4.301 1 97.44 330 GLU B O 1
ATOM 8646 N N . GLN B 1 331 ? 2.4 -40.562 -3.684 1 97.88 331 GLN B N 1
ATOM 8647 C CA . GLN B 1 331 ? 1.785 -40.156 -4.945 1 97.88 331 GLN B CA 1
ATOM 8648 C C . GLN B 1 331 ? 0.544 -41 -5.238 1 97.88 331 GLN B C 1
ATOM 8650 O O . GLN B 1 331 ? 0.421 -41.594 -6.316 1 97.88 331 GLN B O 1
ATOM 8655 N N . ARG B 1 332 ? -0.385 -41 -4.324 1 98 332 ARG B N 1
ATOM 8656 C CA . ARG B 1 332 ? -1.562 -41.844 -4.449 1 98 332 ARG B CA 1
ATOM 8657 C C . ARG B 1 332 ? -2.477 -41.344 -5.566 1 98 332 ARG B C 1
ATOM 8659 O O . ARG B 1 332 ? -2.637 -40.156 -5.762 1 98 332 ARG B O 1
ATOM 8666 N N . TYR B 1 333 ? -3.068 -42.312 -6.246 1 97.31 333 TYR B N 1
ATOM 8667 C CA . TYR B 1 333 ? -4.031 -42.031 -7.305 1 97.31 333 TYR B CA 1
ATOM 8668 C C . TYR B 1 333 ? -5.422 -41.781 -6.727 1 97.31 333 TYR B C 1
ATOM 8670 O O . TYR B 1 333 ? -5.84 -42.469 -5.789 1 97.31 333 TYR B O 1
ATOM 8678 N N . HIS B 1 334 ? -6.113 -40.875 -7.297 1 97.94 334 HIS B N 1
ATOM 8679 C CA . HIS B 1 334 ? -7.496 -40.562 -6.949 1 97.94 334 HIS B CA 1
ATOM 8680 C C . HIS B 1 334 ? -8.398 -40.594 -8.18 1 97.94 334 HIS B C 1
ATOM 8682 O O . HIS B 1 334 ? -8.148 -39.875 -9.156 1 97.94 334 HIS B O 1
ATOM 8688 N N . THR B 1 335 ? -9.508 -41.281 -8.125 1 97.81 335 THR B N 1
ATOM 8689 C CA . THR B 1 335 ? -10.422 -41.375 -9.258 1 97.81 335 THR B CA 1
ATOM 8690 C C . THR B 1 335 ? -11.078 -40.031 -9.555 1 97.81 335 THR B C 1
ATOM 8692 O O . THR B 1 335 ? -11.555 -39.812 -10.672 1 97.81 335 THR B O 1
ATOM 8695 N N . ASP B 1 336 ? -11.117 -39.188 -8.586 1 98.62 336 ASP B N 1
ATOM 8696 C CA . ASP B 1 336 ? -11.727 -37.875 -8.758 1 98.62 336 ASP B CA 1
ATOM 8697 C C . ASP B 1 336 ? -10.664 -36.75 -8.758 1 98.62 336 ASP B C 1
ATOM 8699 O O . ASP B 1 336 ? -10.922 -35.656 -8.297 1 98.62 336 ASP B O 1
ATOM 8703 N N . ALA B 1 337 ? -9.438 -37.094 -9.258 1 98.69 337 ALA B N 1
ATOM 8704 C CA . ALA B 1 337 ? -8.367 -36.094 -9.359 1 98.69 337 ALA B CA 1
ATOM 8705 C C . ALA B 1 337 ? -8.75 -34.969 -10.328 1 98.69 337 ALA B C 1
ATOM 8707 O O . ALA B 1 337 ? -9.289 -35.25 -11.406 1 98.69 337 ALA B O 1
ATOM 8708 N N . VAL B 1 338 ? -8.5 -33.719 -9.93 1 98.69 338 VAL B N 1
ATOM 8709 C CA . VAL B 1 338 ? -8.82 -32.594 -10.805 1 98.69 338 VAL B CA 1
ATOM 8710 C C . VAL B 1 338 ? -7.629 -31.656 -10.891 1 98.69 338 VAL B C 1
ATOM 8712 O O . VAL B 1 338 ? -7.637 -30.703 -11.688 1 98.69 338 VAL B O 1
ATOM 8715 N N . SER B 1 339 ? -6.625 -31.875 -10.125 1 98.19 339 SER B N 1
ATOM 8716 C CA . SER B 1 339 ? -5.441 -31.031 -10.039 1 98.19 339 SER B CA 1
ATOM 8717 C C . SER B 1 339 ? -4.254 -31.812 -9.469 1 98.19 339 SER B C 1
ATOM 8719 O O . SER B 1 339 ? -4.293 -33.031 -9.383 1 98.19 339 SER B O 1
ATOM 8721 N N . PHE B 1 340 ? -3.139 -31.047 -9.141 1 98.44 340 PHE B N 1
ATOM 8722 C CA . PHE B 1 340 ? -1.962 -31.703 -8.57 1 98.44 340 PHE B CA 1
ATOM 8723 C C . PHE B 1 340 ? -1.069 -30.688 -7.867 1 98.44 340 PHE B C 1
ATOM 8725 O O . PHE B 1 340 ? -1.258 -29.469 -8.008 1 98.44 340 PHE B O 1
ATOM 8732 N N . GLY B 1 341 ? -0.209 -31.156 -7.043 1 98 341 GLY B N 1
ATOM 8733 C CA . GLY B 1 341 ? 0.827 -30.375 -6.379 1 98 341 GLY B CA 1
ATOM 8734 C C . GLY B 1 341 ? 2.195 -31.031 -6.453 1 98 341 GLY B C 1
ATOM 8735 O O . GLY B 1 341 ? 2.336 -32.125 -6.965 1 98 341 GLY B O 1
ATOM 8736 N N . GLY B 1 342 ? 3.158 -30.25 -6.008 1 97.69 342 GLY B N 1
ATOM 8737 C CA . GLY B 1 342 ? 4.504 -30.797 -6.066 1 97.69 342 GLY B CA 1
ATOM 8738 C C . GLY B 1 342 ? 5.477 -30.094 -5.141 1 97.69 342 GLY B C 1
ATOM 8739 O O . GLY B 1 342 ? 6.664 -30.422 -5.113 1 97.69 342 GLY B O 1
ATOM 8740 N N . TRP B 1 343 ? 5.012 -29.109 -4.402 1 97.5 343 TRP B N 1
ATOM 8741 C CA . TRP B 1 343 ? 5.852 -28.469 -3.396 1 97.5 343 TRP B CA 1
ATOM 8742 C C . TRP B 1 343 ? 6.227 -29.438 -2.291 1 97.5 343 TRP B C 1
ATOM 8744 O O . TRP B 1 343 ? 5.551 -30.453 -2.098 1 97.5 343 TRP B O 1
ATOM 8754 N N . SER B 1 344 ? 7.305 -29.188 -1.572 1 97.56 344 SER B N 1
ATOM 8755 C CA . SER B 1 344 ? 7.738 -30.031 -0.458 1 97.56 344 SER B CA 1
ATOM 8756 C C . SER B 1 344 ? 6.75 -29.969 0.701 1 97.56 344 SER B C 1
ATOM 8758 O O . SER B 1 344 ? 5.891 -29.078 0.743 1 97.56 344 SER B O 1
ATOM 8760 N N . LEU B 1 345 ? 6.797 -31 1.524 1 97.69 345 LEU B N 1
ATOM 8761 C CA . LEU B 1 345 ? 6.219 -30.828 2.854 1 97.69 345 LEU B CA 1
ATOM 8762 C C . LEU B 1 345 ? 7.02 -29.828 3.674 1 97.69 345 LEU B C 1
ATOM 8764 O O . LEU B 1 345 ? 8.047 -30.172 4.262 1 97.69 345 LEU B O 1
ATOM 8768 N N . ASP B 1 346 ? 6.477 -28.609 3.695 1 96.62 346 ASP B N 1
ATOM 8769 C CA . ASP B 1 346 ? 7.188 -27.453 4.23 1 96.62 346 ASP B CA 1
ATOM 8770 C C . ASP B 1 346 ? 6.539 -26.953 5.52 1 96.62 346 ASP B C 1
ATOM 8772 O O . ASP B 1 346 ? 5.535 -26.25 5.48 1 96.62 346 ASP B O 1
ATOM 8776 N N . LEU B 1 347 ? 7.094 -27.312 6.656 1 95.69 347 LEU B N 1
ATOM 8777 C CA . LEU B 1 347 ? 6.578 -26.859 7.945 1 95.69 347 LEU B CA 1
ATOM 8778 C C . LEU B 1 347 ? 7.527 -25.859 8.586 1 95.69 347 LEU B C 1
ATOM 8780 O O . LEU B 1 347 ? 8.742 -25.969 8.43 1 95.69 347 LEU B O 1
ATOM 8784 N N . HIS B 1 348 ? 6.961 -24.891 9.211 1 95.25 348 HIS B N 1
ATOM 8785 C CA . HIS B 1 348 ? 7.688 -23.859 9.938 1 95.25 348 HIS B CA 1
ATOM 8786 C C . HIS B 1 348 ? 7.414 -23.938 11.438 1 95.25 348 HIS B C 1
ATOM 8788 O O . HIS B 1 348 ? 6.281 -24.203 11.852 1 95.25 348 HIS B O 1
ATOM 8794 N N . PRO B 1 349 ? 8.484 -23.703 12.242 1 94.31 349 PRO B N 1
ATOM 8795 C CA . PRO B 1 349 ? 8.227 -23.688 13.68 1 94.31 349 PRO B CA 1
ATOM 8796 C C . PRO B 1 349 ? 7.285 -22.562 14.102 1 94.31 349 PRO B C 1
ATOM 8798 O O . PRO B 1 349 ? 7.363 -21.453 13.562 1 94.31 349 PRO B O 1
ATOM 8801 N N . ALA B 1 350 ? 6.484 -22.844 15.109 1 93.31 350 ALA B N 1
ATOM 8802 C CA . ALA B 1 350 ? 5.438 -21.906 15.523 1 93.31 350 ALA B CA 1
ATOM 8803 C C . ALA B 1 350 ? 6.031 -20.625 16.109 1 93.31 350 ALA B C 1
ATOM 8805 O O . ALA B 1 350 ? 5.41 -19.562 16.047 1 93.31 350 ALA B O 1
ATOM 8806 N N . ASP B 1 351 ? 7.297 -20.703 16.531 1 93.5 351 ASP B N 1
ATOM 8807 C CA . ASP B 1 351 ? 7.93 -19.547 17.172 1 93.5 351 ASP B CA 1
ATOM 8808 C C . ASP B 1 351 ? 8.523 -18.594 16.125 1 93.5 351 ASP B C 1
ATOM 8810 O O . ASP B 1 351 ? 8.922 -17.484 16.438 1 93.5 351 ASP B O 1
ATOM 8814 N N . GLY B 1 352 ? 8.625 -19.094 14.906 1 93.62 352 GLY B N 1
ATOM 8815 C CA . GLY B 1 352 ? 9.031 -18.266 13.789 1 93.62 352 GLY B CA 1
ATOM 8816 C C . GLY B 1 352 ? 10.422 -17.688 13.953 1 93.62 352 GLY B C 1
ATOM 8817 O O . GLY B 1 352 ? 11.375 -18.422 14.242 1 93.62 352 GLY B O 1
ATOM 8818 N N . VAL B 1 353 ? 10.516 -16.391 13.867 1 94.56 353 VAL B N 1
ATOM 8819 C CA . VAL B 1 353 ? 11.773 -15.664 13.812 1 94.56 353 VAL B CA 1
ATOM 8820 C C . VAL B 1 353 ? 12.508 -15.805 15.148 1 94.56 353 VAL B C 1
ATOM 8822 O O . VAL B 1 353 ? 13.727 -15.68 15.211 1 94.56 353 VAL B O 1
ATOM 8825 N N . PHE B 1 354 ? 11.828 -16.203 16.203 1 94 354 PHE B N 1
ATOM 8826 C CA . PHE B 1 354 ? 12.414 -16.297 17.547 1 94 354 PHE B CA 1
ATOM 8827 C C . PHE B 1 354 ? 12.797 -17.734 17.875 1 94 354 PHE B C 1
ATOM 8829 O O . PHE B 1 354 ? 13.305 -18.016 18.953 1 94 354 PHE B O 1
ATOM 8836 N N . SER B 1 355 ? 12.516 -18.609 16.922 1 92.5 355 SER B N 1
ATOM 8837 C CA . SER B 1 355 ? 12.789 -20.031 17.156 1 92.5 355 SER B CA 1
ATOM 8838 C C . SER B 1 355 ? 14.281 -20.328 17.078 1 92.5 355 SER B C 1
ATOM 8840 O O . SER B 1 355 ? 14.992 -19.75 16.25 1 92.5 355 SER B O 1
ATOM 8842 N N . GLU B 1 356 ? 14.68 -21.344 17.797 1 89.75 356 GLU B N 1
ATOM 8843 C CA . GLU B 1 356 ? 16.078 -21.781 17.781 1 89.75 356 GLU B CA 1
ATOM 8844 C C . GLU B 1 356 ? 16.312 -22.828 16.688 1 89.75 356 GLU B C 1
ATOM 8846 O O . GLU B 1 356 ? 17.469 -23.094 16.328 1 89.75 356 GLU B O 1
ATOM 8851 N N . VAL B 1 357 ? 15.227 -23.312 16.266 1 87.56 357 VAL B N 1
ATOM 8852 C CA . VAL B 1 357 ? 15.383 -24.297 15.203 1 87.56 357 VAL B CA 1
ATOM 8853 C C . VAL B 1 357 ? 15.312 -23.625 13.836 1 87.56 357 VAL B C 1
ATOM 8855 O O . VAL B 1 357 ? 14.984 -22.438 13.742 1 87.56 357 VAL B O 1
ATOM 8858 N N . ASP B 1 358 ? 15.664 -24.359 12.781 1 86.19 358 ASP B N 1
ATOM 8859 C CA . ASP B 1 358 ? 15.695 -23.812 11.43 1 86.19 358 ASP B CA 1
ATOM 8860 C C . ASP B 1 358 ? 14.344 -23.219 11.047 1 86.19 358 ASP B C 1
ATOM 8862 O O . ASP B 1 358 ? 13.305 -23.656 11.539 1 86.19 358 ASP B O 1
ATOM 8866 N N . GLY B 1 359 ? 14.453 -22.219 10.164 1 85.38 359 GLY B N 1
ATOM 8867 C CA . GLY B 1 359 ? 13.266 -21.469 9.773 1 85.38 359 GLY B CA 1
ATOM 8868 C C . GLY B 1 359 ? 12.172 -22.344 9.188 1 85.38 359 GLY B C 1
ATOM 8869 O O . GLY B 1 359 ? 11 -21.984 9.227 1 85.38 359 GLY B O 1
ATOM 8870 N N . CYS B 1 360 ? 12.672 -23.391 8.523 1 90 360 CYS B N 1
ATOM 8871 C CA . CYS B 1 360 ? 11.703 -24.359 8.008 1 90 360 CYS B CA 1
ATOM 8872 C C . CYS B 1 360 ? 12.312 -25.75 7.895 1 90 360 CYS B C 1
ATOM 8874 O O . CYS B 1 360 ? 13.539 -25.891 7.934 1 90 360 CYS B O 1
ATOM 8876 N N . THR B 1 361 ? 11.477 -26.719 7.934 1 92.94 361 THR B N 1
ATOM 8877 C CA . THR B 1 361 ? 11.805 -28.094 7.609 1 92.94 361 THR B CA 1
ATOM 8878 C C . THR B 1 361 ? 11.055 -28.547 6.355 1 92.94 361 THR B C 1
ATOM 8880 O O . THR B 1 361 ? 9.82 -28.547 6.324 1 92.94 361 THR B O 1
ATOM 8883 N N . GLN B 1 362 ? 11.836 -28.953 5.395 1 94.62 362 GLN B N 1
ATOM 8884 C CA . GLN B 1 362 ? 11.242 -29.328 4.117 1 94.62 362 GLN B CA 1
ATOM 8885 C C . GLN B 1 362 ? 11.625 -30.75 3.719 1 94.62 362 GLN B C 1
ATOM 8887 O O . GLN B 1 362 ? 12.789 -31.141 3.822 1 94.62 362 GLN B O 1
ATOM 8892 N N . TRP B 1 363 ? 10.664 -31.531 3.328 1 96.69 363 TRP B N 1
ATOM 8893 C CA . TRP B 1 363 ? 10.883 -32.844 2.729 1 96.69 363 TRP B CA 1
ATOM 8894 C C . TRP B 1 363 ? 10.156 -32.969 1.395 1 96.69 363 TRP B C 1
ATOM 8896 O O . TRP B 1 363 ? 8.953 -32.719 1.315 1 96.69 363 TRP B O 1
ATOM 8906 N N . HIS B 1 364 ? 10.883 -33.344 0.392 1 96.56 364 HIS B N 1
ATOM 8907 C CA . HIS B 1 364 ? 10.336 -33.438 -0.957 1 96.56 364 HIS B CA 1
ATOM 8908 C C . HIS B 1 364 ? 9.828 -34.844 -1.244 1 96.56 364 HIS B C 1
ATOM 8910 O O . HIS B 1 364 ? 10.359 -35.812 -0.705 1 96.56 364 HIS B O 1
ATOM 8916 N N . SER B 1 365 ? 8.797 -34.938 -2.021 1 96.69 365 SER B N 1
ATOM 8917 C CA . SER B 1 365 ? 8.398 -36.219 -2.607 1 96.69 365 SER B CA 1
ATOM 8918 C C . SER B 1 365 ? 9.164 -36.469 -3.896 1 96.69 365 SER B C 1
ATOM 8920 O O . SER B 1 365 ? 9.82 -35.594 -4.438 1 96.69 365 SER B O 1
ATOM 8922 N N . LYS B 1 366 ? 9.039 -37.75 -4.344 1 96.94 366 LYS B N 1
ATOM 8923 C CA . LYS B 1 366 ? 9.789 -38.156 -5.527 1 96.94 366 LYS B CA 1
ATOM 8924 C C . LYS B 1 366 ? 9.18 -37.594 -6.797 1 96.94 366 LYS B C 1
ATOM 8926 O O . LYS B 1 366 ? 9.828 -37.531 -7.848 1 96.94 366 LYS B O 1
ATOM 8931 N N . GLY B 1 367 ? 7.961 -37.125 -6.723 1 97.19 367 GLY B N 1
ATOM 8932 C CA . GLY B 1 367 ? 7.242 -36.594 -7.859 1 97.19 367 GLY B CA 1
ATOM 8933 C C . GLY B 1 367 ? 6.004 -35.812 -7.465 1 97.19 367 GLY B C 1
ATOM 8934 O O . GLY B 1 367 ? 5.773 -35.562 -6.281 1 97.19 367 GLY B O 1
ATOM 8935 N N . VAL B 1 368 ? 5.199 -35.406 -8.508 1 98.06 368 VAL B N 1
ATOM 8936 C CA . VAL B 1 368 ? 3.979 -34.656 -8.258 1 98.06 368 VAL B CA 1
ATOM 8937 C C . VAL B 1 368 ? 2.887 -35.594 -7.742 1 98.06 368 VAL B C 1
ATOM 8939 O O . VAL B 1 368 ? 2.965 -36.812 -7.922 1 98.06 368 VAL B O 1
ATOM 8942 N N . TYR B 1 369 ? 1.893 -35.094 -7.066 1 98.44 369 TYR B N 1
ATOM 8943 C CA . TYR B 1 369 ? 0.777 -35.875 -6.523 1 98.44 369 TYR B CA 1
ATOM 8944 C C . TYR B 1 369 ? -0.557 -35.281 -6.992 1 98.44 369 TYR B C 1
ATOM 8946 O O . TYR B 1 369 ? -0.649 -34.094 -7.328 1 98.44 369 TYR B O 1
ATOM 8954 N N . GLN B 1 370 ? -1.593 -36.125 -7.016 1 98.69 370 GLN B N 1
ATOM 8955 C CA . GLN B 1 370 ? -2.932 -35.75 -7.445 1 98.69 370 GLN B CA 1
ATOM 8956 C C . GLN B 1 370 ? -3.703 -35.094 -6.305 1 98.69 370 GLN B C 1
ATOM 8958 O O . GLN B 1 370 ? -3.438 -35.344 -5.133 1 98.69 370 GLN B O 1
ATOM 8963 N N . ILE B 1 371 ? -4.59 -34.188 -6.613 1 98.88 371 ILE B N 1
ATOM 8964 C CA . ILE B 1 371 ? -5.523 -33.594 -5.664 1 98.88 371 ILE B CA 1
ATOM 8965 C C . ILE B 1 371 ? -6.957 -33.875 -6.098 1 98.88 371 ILE B C 1
ATOM 8967 O O . ILE B 1 371 ? -7.359 -33.531 -7.207 1 98.88 371 ILE B O 1
ATOM 8971 N N . PRO B 1 372 ? -7.77 -34.531 -5.301 1 98.81 372 PRO B N 1
ATOM 8972 C CA . PRO B 1 372 ? -9.133 -34.906 -5.684 1 98.81 372 PRO B CA 1
ATOM 8973 C C . PRO B 1 372 ? -10.148 -33.812 -5.469 1 98.81 372 PRO B C 1
ATOM 8975 O O . PRO B 1 372 ? -10 -33 -4.547 1 98.81 372 PRO B O 1
ATOM 8978 N N . PHE B 1 373 ? -11.234 -33.781 -6.266 1 98.75 373 PHE B N 1
ATOM 8979 C CA . PHE B 1 373 ? -12.312 -32.812 -6.152 1 98.75 373 PHE B CA 1
ATOM 8980 C C . PHE B 1 373 ? -13.047 -32.969 -4.828 1 98.75 373 PHE B C 1
ATOM 8982 O O . PHE B 1 373 ? -13.531 -31.984 -4.262 1 98.75 373 PHE B O 1
ATOM 8989 N N . SER B 1 374 ? -13.055 -34.125 -4.254 1 98.81 374 SER B N 1
ATOM 8990 C CA . SER B 1 374 ? -13.75 -34.406 -3.006 1 98.81 374 SER B CA 1
ATOM 8991 C C . SER B 1 374 ? -13.102 -33.719 -1.822 1 98.81 374 SER B C 1
ATOM 8993 O O . SER B 1 374 ? -13.68 -33.625 -0.737 1 98.81 374 SER B O 1
ATOM 8995 N N . SER B 1 375 ? -11.891 -33.188 -1.993 1 98.81 375 SER B N 1
ATOM 8996 C CA . SER B 1 375 ? -11.25 -32.375 -0.95 1 98.81 375 SER B CA 1
ATOM 8997 C C . SER B 1 375 ? -11.641 -30.906 -1.054 1 98.81 375 SER B C 1
ATOM 8999 O O . SER B 1 375 ? -11.188 -30.078 -0.261 1 98.81 375 SER B O 1
ATOM 9001 N N . MET B 1 376 ? -12.508 -30.547 -2.039 1 98.88 376 MET B N 1
ATOM 9002 C CA . MET B 1 376 ? -12.805 -29.141 -2.305 1 98.88 376 MET B CA 1
ATOM 9003 C C . MET B 1 376 ? -14.297 -28.859 -2.18 1 98.88 376 MET B C 1
ATOM 9005 O O . MET B 1 376 ? -14.766 -27.797 -2.57 1 98.88 376 MET B O 1
ATOM 9009 N N . VAL B 1 377 ? -15.062 -29.828 -1.701 1 98.62 377 VAL B N 1
ATOM 9010 C CA . VAL B 1 377 ? -16.5 -29.656 -1.599 1 98.62 377 VAL B CA 1
ATOM 9011 C C . VAL B 1 377 ? -16.969 -29.969 -0.179 1 98.62 377 VAL B C 1
ATOM 9013 O O . VAL B 1 377 ? -16.25 -30.609 0.584 1 98.62 377 VAL B O 1
ATOM 9016 N N . CYS B 1 378 ? -18.094 -29.5 0.161 1 98.12 378 CYS B N 1
ATOM 9017 C CA . CYS B 1 378 ? -18.719 -29.703 1.468 1 98.12 378 CYS B CA 1
ATOM 9018 C C . CYS B 1 378 ? -19.938 -30.609 1.357 1 98.12 378 CYS B C 1
ATOM 9020 O O . CYS B 1 378 ? -20.859 -30.328 0.597 1 98.12 378 CYS B O 1
ATOM 9022 N N . SER B 1 379 ? -19.984 -31.656 2.123 1 97.38 379 SER B N 1
ATOM 9023 C CA . SER B 1 379 ? -21.109 -32.594 2.086 1 97.38 379 SER B CA 1
ATOM 9024 C C . SER B 1 379 ? -22.359 -31.984 2.711 1 97.38 379 SER B C 1
ATOM 9026 O O . SER B 1 379 ? -23.484 -32.312 2.303 1 97.38 379 SER B O 1
ATOM 9028 N N . GLU B 1 380 ? -22.172 -31.125 3.658 1 97.81 380 GLU B N 1
ATOM 9029 C CA . GLU B 1 380 ? -23.281 -30.609 4.469 1 97.81 380 GLU B CA 1
ATOM 9030 C C . GLU B 1 380 ? -23.906 -29.375 3.824 1 97.81 380 GLU B C 1
ATOM 9032 O O . GLU B 1 380 ? -25.047 -29.016 4.141 1 97.81 380 GLU B O 1
ATOM 9037 N N . ILE B 1 381 ? -23.219 -28.688 2.971 1 98.56 381 ILE B N 1
ATOM 9038 C CA . ILE B 1 381 ? -23.703 -27.484 2.307 1 98.56 381 ILE B CA 1
ATOM 9039 C C . ILE B 1 381 ? -23.594 -27.641 0.792 1 98.56 381 ILE B C 1
ATOM 9041 O O . ILE B 1 381 ? -22.562 -27.344 0.198 1 98.56 381 ILE B O 1
ATOM 9045 N N . PRO B 1 382 ? -24.641 -27.969 0.131 1 97.69 382 PRO B N 1
ATOM 9046 C CA . PRO B 1 382 ? -24.641 -28.5 -1.235 1 97.69 382 PRO B CA 1
ATOM 9047 C C . PRO B 1 382 ? -24.047 -27.516 -2.248 1 97.69 382 PRO B C 1
ATOM 9049 O O . PRO B 1 382 ? -23.484 -27.938 -3.256 1 97.69 382 PRO B O 1
ATOM 9052 N N . ASN B 1 383 ? -24.266 -26.203 -2.006 1 98.56 383 ASN B N 1
ATOM 9053 C CA . ASN B 1 383 ? -23.875 -25.266 -3.045 1 98.56 383 ASN B CA 1
ATOM 9054 C C . ASN B 1 383 ? -22.609 -24.5 -2.658 1 98.56 383 ASN B C 1
ATOM 9056 O O . ASN B 1 383 ? -22.406 -23.359 -3.102 1 98.56 383 ASN B O 1
ATOM 9060 N N . LEU B 1 384 ? -21.766 -25.125 -1.752 1 98.81 384 LEU B N 1
ATOM 9061 C CA . LEU B 1 384 ? -20.516 -24.5 -1.289 1 98.81 384 LEU B CA 1
ATOM 9062 C C . LEU B 1 384 ? -19.312 -25.297 -1.761 1 98.81 384 LEU B C 1
ATOM 9064 O O . LEU B 1 384 ? -19.281 -26.531 -1.659 1 98.81 384 LEU B O 1
ATOM 9068 N N . MET B 1 385 ? -18.297 -24.578 -2.309 1 98.94 385 MET B N 1
ATOM 9069 C CA . MET B 1 385 ? -17 -25.172 -2.652 1 98.94 385 MET B CA 1
ATOM 9070 C C . MET B 1 385 ? -15.867 -24.438 -1.953 1 98.94 385 MET B C 1
ATOM 9072 O O . MET B 1 385 ? -15.953 -23.25 -1.691 1 98.94 385 MET B O 1
ATOM 9076 N N . TYR B 1 386 ? -14.773 -25.219 -1.637 1 98.44 386 TYR B N 1
ATOM 9077 C CA . TYR B 1 386 ? -13.594 -24.703 -0.946 1 98.44 386 TYR B CA 1
ATOM 9078 C C . TYR B 1 386 ? -12.508 -24.297 -1.939 1 98.44 386 TYR B C 1
ATOM 9080 O O . TYR B 1 386 ? -12.039 -25.125 -2.721 1 98.44 386 TYR B O 1
ATOM 9088 N N . GLY B 1 387 ? -12.086 -23.047 -1.916 1 98.25 387 GLY B N 1
ATOM 9089 C CA . GLY B 1 387 ? -11 -22.578 -2.764 1 98.25 387 GLY B CA 1
ATOM 9090 C C . GLY B 1 387 ? -9.805 -22.078 -1.979 1 98.25 387 GLY B C 1
ATOM 9091 O O . GLY B 1 387 ? -9.945 -21.594 -0.857 1 98.25 387 GLY B O 1
ATOM 9092 N N . GLY B 1 388 ? -8.648 -22.172 -2.57 1 97.12 388 GLY B N 1
ATOM 9093 C CA . GLY B 1 388 ? -7.426 -21.719 -1.925 1 97.12 388 GLY B CA 1
ATOM 9094 C C . GLY B 1 388 ? -6.902 -22.688 -0.89 1 97.12 388 GLY B C 1
ATOM 9095 O O . GLY B 1 388 ? -6.887 -23.906 -1.123 1 97.12 388 GLY B O 1
ATOM 9096 N N . ARG B 1 389 ? -6.43 -22.141 0.223 1 96.88 389 ARG B N 1
ATOM 9097 C CA . ARG B 1 389 ? -5.734 -23 1.178 1 96.88 389 ARG B CA 1
ATOM 9098 C C . ARG B 1 389 ? -6.707 -23.609 2.178 1 96.88 389 ARG B C 1
ATOM 9100 O O . ARG B 1 389 ? -6.293 -24.297 3.117 1 96.88 389 ARG B O 1
ATOM 9107 N N . ILE B 1 390 ? -8.023 -23.484 1.984 1 98.5 390 ILE B N 1
ATOM 9108 C CA . ILE B 1 390 ? -8.961 -23.922 3.008 1 98.5 390 ILE B CA 1
ATOM 9109 C C . ILE B 1 390 ? -9.492 -25.312 2.656 1 98.5 390 ILE B C 1
ATOM 9111 O O . ILE B 1 390 ? -10.492 -25.766 3.219 1 98.5 390 ILE B 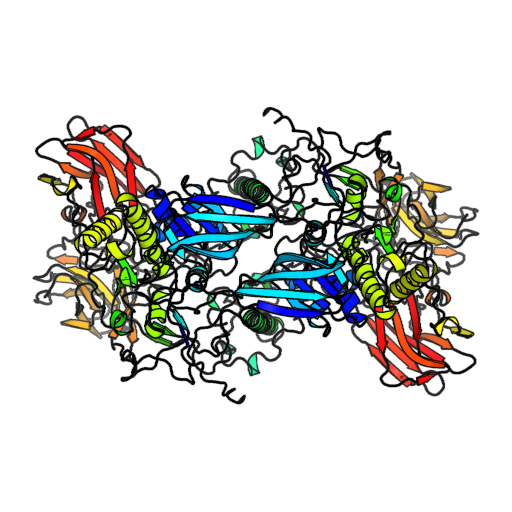O 1
ATOM 9115 N N . MET B 1 391 ? -8.906 -25.984 1.68 1 98.38 391 MET B N 1
ATOM 9116 C CA . MET B 1 391 ? -9.359 -27.297 1.253 1 98.38 391 MET B CA 1
ATOM 9117 C C . MET B 1 391 ? -9.203 -28.312 2.379 1 98.38 391 MET B C 1
ATOM 9119 O O . MET B 1 391 ? -8.539 -28.047 3.383 1 98.38 391 MET B O 1
ATOM 9123 N N . SER B 1 392 ? -9.773 -29.484 2.174 1 98.81 392 SER B N 1
ATOM 9124 C CA . SER B 1 392 ? -9.734 -30.594 3.137 1 98.81 392 SER B CA 1
ATOM 9125 C C . SER B 1 392 ? -8.383 -31.297 3.115 1 98.81 392 SER B C 1
ATOM 9127 O O . SER B 1 392 ? -8.094 -32.062 2.195 1 98.81 392 SER B O 1
ATOM 9129 N N . ALA B 1 393 ? -7.555 -31 4.102 1 98.75 393 ALA B N 1
ATOM 9130 C CA . ALA B 1 393 ? -6.219 -31.594 4.211 1 98.75 393 ALA B CA 1
ATOM 9131 C C . ALA B 1 393 ? -5.758 -31.625 5.664 1 98.75 393 ALA B C 1
ATOM 9133 O O . ALA B 1 393 ? -6.168 -30.797 6.477 1 98.75 393 ALA B O 1
ATOM 9134 N N . SER B 1 394 ? -4.992 -32.656 6.016 1 98.19 394 SER B N 1
ATOM 9135 C CA . SER B 1 394 ? -4.305 -32.656 7.301 1 98.19 394 SER B CA 1
ATOM 9136 C C . SER B 1 394 ? -3.266 -31.531 7.363 1 98.19 394 SER B C 1
ATOM 9138 O O . SER B 1 394 ? -2.908 -30.953 6.336 1 98.19 394 SER B O 1
ATOM 9140 N N . HIS B 1 395 ? -2.801 -31.25 8.555 1 97.56 395 HIS B N 1
ATOM 9141 C CA . HIS B 1 395 ? -1.759 -30.25 8.734 1 97.56 395 HIS B CA 1
ATOM 9142 C C . HIS B 1 395 ? -0.519 -30.578 7.914 1 97.56 395 HIS B C 1
ATOM 9144 O O . HIS B 1 395 ? 0.075 -29.703 7.289 1 97.56 395 HIS B O 1
ATOM 9150 N N . VAL B 1 396 ? -0.16 -31.828 7.898 1 98 396 VAL B N 1
ATOM 9151 C CA . VAL B 1 396 ? 1.053 -32.25 7.207 1 98 396 VAL B CA 1
ATOM 9152 C C . VAL B 1 396 ? 0.861 -32.125 5.699 1 98 396 VAL B C 1
ATOM 9154 O O . VAL B 1 396 ? 1.717 -31.578 5 1 98 396 VAL B O 1
ATOM 9157 N N . ALA B 1 397 ? -0.253 -32.594 5.195 1 98.62 397 ALA B N 1
ATOM 9158 C CA . ALA B 1 397 ? -0.509 -32.469 3.762 1 98.62 397 ALA B CA 1
ATOM 9159 C C . ALA B 1 397 ? -0.673 -31.016 3.352 1 98.62 397 ALA B C 1
ATOM 9161 O O . ALA B 1 397 ? -0.276 -30.625 2.252 1 98.62 397 ALA B O 1
ATOM 9162 N N . PHE B 1 398 ? -1.271 -30.25 4.25 1 98 398 PHE B N 1
ATOM 9163 C CA . PHE B 1 398 ? -1.462 -28.812 4.039 1 98 398 PHE B CA 1
ATOM 9164 C C . PHE B 1 398 ? -0.131 -28.125 3.758 1 98 398 PHE B C 1
ATOM 9166 O O . PHE B 1 398 ? -0.07 -27.188 2.967 1 98 398 PHE B O 1
ATOM 9173 N N . ALA B 1 399 ? 0.916 -28.609 4.254 1 97.56 399 ALA B N 1
ATOM 9174 C CA . ALA B 1 399 ? 2.244 -28.031 4.109 1 97.56 399 ALA B CA 1
ATOM 9175 C C . ALA B 1 399 ? 2.664 -27.969 2.645 1 97.56 399 ALA B C 1
ATOM 9177 O O . ALA B 1 399 ? 3.527 -27.172 2.271 1 97.56 399 ALA B O 1
ATOM 9178 N N . SER B 1 400 ? 2.043 -28.734 1.839 1 98.06 400 SER B N 1
ATOM 9179 C CA . SER B 1 400 ? 2.379 -28.75 0.419 1 98.06 400 SER B CA 1
ATOM 9180 C C . SER B 1 400 ? 1.22 -28.234 -0.431 1 98.06 400 SER B C 1
ATOM 9182 O O . SER B 1 400 ? 1.434 -27.578 -1.451 1 98.06 400 SER B O 1
ATOM 9184 N N . THR B 1 401 ? -0.011 -28.484 -0.043 1 98.25 401 THR B N 1
ATOM 9185 C CA . THR B 1 401 ? -1.18 -28.203 -0.87 1 98.25 401 THR B CA 1
ATOM 9186 C C . THR B 1 401 ? -1.535 -26.719 -0.825 1 98.25 401 THR B C 1
ATOM 9188 O O . THR B 1 401 ? -2.293 -26.234 -1.666 1 98.25 401 THR B O 1
ATOM 9191 N N . ARG B 1 402 ? -0.946 -25.984 0.064 1 97.62 402 ARG B N 1
ATOM 9192 C CA . ARG B 1 402 ? -1.361 -24.609 0.322 1 97.62 402 ARG B CA 1
ATOM 9193 C C . ARG B 1 402 ? -0.652 -23.625 -0.617 1 97.62 402 ARG B C 1
ATOM 9195 O O . ARG B 1 402 ? -0.951 -22.438 -0.623 1 97.62 402 ARG B O 1
ATOM 9202 N N . VAL B 1 403 ? 0.249 -24.078 -1.401 1 97.38 403 VAL B N 1
ATOM 9203 C CA . VAL B 1 403 ? 1.096 -23.188 -2.184 1 97.38 403 VAL B CA 1
ATOM 9204 C C . VAL B 1 403 ? 0.274 -22.531 -3.297 1 97.38 403 VAL B C 1
ATOM 9206 O O . VAL B 1 403 ? -0.617 -23.172 -3.867 1 97.38 403 VAL B O 1
ATOM 9209 N N . MET B 1 404 ? 0.579 -21.344 -3.668 1 97.56 404 MET B N 1
ATOM 9210 C CA . MET B 1 404 ? -0.307 -20.438 -4.387 1 97.56 404 MET B CA 1
ATOM 9211 C C . MET B 1 404 ? -0.619 -20.969 -5.781 1 97.56 404 MET B C 1
ATOM 9213 O O . MET B 1 404 ? -1.771 -20.922 -6.223 1 97.56 404 MET B O 1
ATOM 9217 N N . ALA B 1 405 ? 0.398 -21.422 -6.523 1 98.19 405 ALA B N 1
ATOM 9218 C CA . ALA B 1 405 ? 0.133 -21.922 -7.871 1 98.19 405 ALA B CA 1
ATOM 9219 C C . ALA B 1 405 ? -0.74 -23.172 -7.836 1 98.19 405 ALA B C 1
ATOM 9221 O O . ALA B 1 405 ? -1.603 -23.359 -8.695 1 98.19 405 ALA B O 1
ATOM 9222 N N . THR B 1 406 ? -0.507 -24.016 -6.852 1 98.5 406 THR B N 1
ATOM 9223 C CA . THR B 1 406 ? -1.346 -25.203 -6.656 1 98.5 406 THR B CA 1
ATOM 9224 C C . THR B 1 406 ? -2.783 -24.797 -6.344 1 98.5 406 THR B C 1
ATOM 9226 O O . THR B 1 406 ? -3.727 -25.328 -6.926 1 98.5 406 THR B O 1
ATOM 9229 N N . CYS B 1 407 ? -2.93 -23.797 -5.484 1 98.62 407 CYS B N 1
ATOM 9230 C CA . CYS B 1 407 ? -4.258 -23.281 -5.16 1 98.62 407 CYS B CA 1
ATOM 9231 C C . CYS B 1 407 ? -4.938 -22.719 -6.398 1 98.62 407 CYS B C 1
ATOM 9233 O O . CYS B 1 407 ? -6.152 -22.844 -6.562 1 98.62 407 CYS B O 1
ATOM 9235 N N . GLY B 1 408 ? -4.133 -22.047 -7.215 1 98.56 408 GLY B N 1
ATOM 9236 C CA . GLY B 1 408 ? -4.676 -21.531 -8.461 1 98.56 408 GLY B CA 1
ATOM 9237 C C . GLY B 1 408 ? -5.18 -22.625 -9.391 1 98.56 408 GLY B C 1
ATOM 9238 O O . GLY B 1 408 ? -6.25 -22.484 -9.984 1 98.56 408 GLY B O 1
ATOM 9239 N N . ALA B 1 409 ? -4.43 -23.672 -9.484 1 98.25 409 ALA B N 1
ATOM 9240 C CA . ALA B 1 409 ? -4.84 -24.797 -10.32 1 98.25 409 ALA B CA 1
ATOM 9241 C C . ALA B 1 409 ? -6.105 -25.453 -9.773 1 98.25 409 ALA B C 1
ATOM 9243 O O . ALA B 1 409 ? -6.984 -25.859 -10.539 1 98.25 409 ALA B O 1
ATOM 9244 N N . ASN B 1 410 ? -6.172 -25.594 -8.453 1 98.81 410 ASN B N 1
ATOM 9245 C CA . ASN B 1 410 ? -7.398 -26.078 -7.82 1 98.81 410 ASN B CA 1
ATOM 9246 C C . ASN B 1 410 ? -8.594 -25.219 -8.188 1 98.81 410 ASN B C 1
ATOM 9248 O O . ASN B 1 410 ? -9.672 -25.734 -8.484 1 98.81 410 ASN B O 1
ATOM 9252 N N . ALA B 1 411 ? -8.336 -23.938 -8.195 1 98.75 411 ALA B N 1
ATOM 9253 C CA . ALA B 1 411 ? -9.422 -22.984 -8.398 1 98.75 411 ALA B CA 1
ATOM 9254 C C . ALA B 1 411 ? -9.906 -23.016 -9.844 1 98.75 411 ALA B C 1
ATOM 9256 O O . ALA B 1 411 ? -11.086 -22.781 -10.117 1 98.75 411 ALA B O 1
ATOM 9257 N N . ASN B 1 412 ? -8.984 -23.281 -10.727 1 98.38 412 ASN B N 1
ATOM 9258 C CA . ASN B 1 412 ? -9.406 -23.5 -12.109 1 98.38 412 ASN B CA 1
ATOM 9259 C C . ASN B 1 412 ? -10.461 -24.609 -12.195 1 98.38 412 ASN B C 1
ATOM 9261 O O . ASN B 1 412 ? -11.461 -24.453 -12.898 1 98.38 412 ASN B O 1
ATOM 9265 N N . ALA B 1 413 ? -10.25 -25.625 -11.484 1 98.75 413 ALA B N 1
ATOM 9266 C CA . ALA B 1 413 ? -11.188 -26.75 -11.438 1 98.75 413 ALA B CA 1
ATOM 9267 C C . ALA B 1 413 ? -12.523 -26.312 -10.836 1 98.75 413 ALA B C 1
ATOM 9269 O O . ALA B 1 413 ? -13.586 -26.766 -11.281 1 98.75 413 ALA B O 1
ATOM 9270 N N . LEU B 1 414 ? -12.5 -25.484 -9.875 1 98.88 414 LEU B N 1
ATOM 9271 C CA . LEU B 1 414 ? -13.719 -25.016 -9.227 1 98.88 414 LEU B CA 1
ATOM 9272 C C . LEU B 1 414 ? -14.562 -24.188 -10.188 1 98.88 414 LEU B C 1
ATOM 9274 O O . LEU B 1 414 ? -15.797 -24.297 -10.195 1 98.88 414 LEU B O 1
ATOM 9278 N N . GLY B 1 415 ? -13.875 -23.328 -10.977 1 98.81 415 GLY B N 1
ATOM 9279 C CA . GLY B 1 415 ? -14.609 -22.562 -11.969 1 98.81 415 GLY B CA 1
ATOM 9280 C C . GLY B 1 415 ? -15.336 -23.438 -12.977 1 98.81 415 GLY B C 1
ATOM 9281 O O . GLY B 1 415 ? -16.5 -23.188 -13.297 1 98.81 415 GLY B O 1
ATOM 9282 N N . ILE B 1 416 ? -14.688 -24.469 -13.438 1 98.69 416 ILE B N 1
ATOM 9283 C CA . ILE B 1 416 ? -15.281 -25.406 -14.391 1 98.69 416 ILE B CA 1
ATOM 9284 C C . ILE B 1 416 ? -16.406 -26.188 -13.727 1 98.69 416 ILE B C 1
ATOM 9286 O O . ILE B 1 416 ? -17.438 -26.453 -14.336 1 98.69 416 ILE B O 1
ATOM 9290 N N . ALA B 1 417 ? -16.156 -26.578 -12.477 1 98.88 417 ALA B N 1
ATOM 9291 C CA . ALA B 1 417 ? -17.188 -27.266 -11.719 1 98.88 417 ALA B CA 1
ATOM 9292 C C . ALA B 1 417 ? -18.469 -26.438 -11.648 1 98.88 417 ALA B C 1
ATOM 9294 O O . ALA B 1 417 ? -19.562 -26.953 -11.852 1 98.88 417 ALA B O 1
ATOM 9295 N N . ALA B 1 418 ? -18.297 -25.156 -11.391 1 98.81 418 ALA B N 1
ATOM 9296 C CA . ALA B 1 418 ? -19.453 -24.266 -11.312 1 98.81 418 ALA B CA 1
ATOM 9297 C C . ALA B 1 418 ? -20.203 -24.234 -12.641 1 98.81 418 ALA B C 1
ATOM 9299 O O . ALA B 1 418 ? -21.438 -24.219 -12.656 1 98.81 418 ALA B O 1
ATOM 9300 N N . SER B 1 419 ? -19.516 -24.172 -13.719 1 98.69 419 SER B N 1
ATOM 9301 C CA . SER B 1 419 ? -20.125 -24.172 -15.039 1 98.69 419 SER B CA 1
ATOM 9302 C C . SER B 1 419 ? -20.922 -25.453 -15.297 1 98.69 419 SER B C 1
ATOM 9304 O O . SER B 1 419 ? -22.047 -25.406 -15.789 1 98.69 419 SER B O 1
ATOM 9306 N N . LEU B 1 420 ? -20.344 -26.609 -14.961 1 98.62 420 LEU B N 1
ATOM 9307 C CA . LEU B 1 420 ? -21 -27.906 -15.188 1 98.62 420 LEU B CA 1
ATOM 9308 C C . LEU B 1 420 ? -22.25 -28.031 -14.305 1 98.62 420 LEU B C 1
ATOM 9310 O O . LEU B 1 420 ? -23.266 -28.562 -14.742 1 98.62 420 LEU B O 1
ATOM 9314 N N . CYS B 1 421 ? -22.078 -27.609 -13.055 1 98.62 421 CYS B N 1
ATOM 9315 C CA . CYS B 1 421 ? -23.219 -27.641 -12.148 1 98.62 421 CYS B CA 1
ATOM 9316 C C . CYS B 1 421 ? -24.391 -26.828 -12.711 1 98.62 421 CYS B C 1
ATOM 9318 O O . CYS B 1 421 ? -25.547 -27.266 -12.648 1 98.62 421 CYS B O 1
ATOM 9320 N N . LYS B 1 422 ? -24.094 -25.656 -13.234 1 98.31 422 LYS B N 1
ATOM 9321 C CA . LYS B 1 422 ? -25.109 -24.828 -13.844 1 98.31 422 LYS B CA 1
ATOM 9322 C C . LYS B 1 422 ? -25.734 -25.516 -15.055 1 98.31 422 LYS B C 1
ATOM 9324 O O . LYS B 1 422 ? -26.969 -25.609 -15.156 1 98.31 422 LYS B O 1
ATOM 9329 N N . LYS B 1 423 ? -24.938 -26.062 -15.922 1 97.62 423 LYS B N 1
ATOM 9330 C CA . LYS B 1 423 ? -25.375 -26.656 -17.172 1 97.62 423 LYS B CA 1
ATOM 9331 C C . LYS B 1 423 ? -26.234 -27.891 -16.906 1 97.62 423 LYS B C 1
ATOM 9333 O O . LYS B 1 423 ? -27.219 -28.141 -17.625 1 97.62 423 LYS B O 1
ATOM 9338 N N . GLN B 1 424 ? -25.859 -28.656 -15.891 1 97.19 424 GLN B N 1
ATOM 9339 C CA . GLN B 1 424 ? -26.531 -29.922 -15.617 1 97.19 424 GLN B CA 1
ATOM 9340 C C . GLN B 1 424 ? -27.578 -29.766 -14.516 1 97.19 424 GLN B C 1
ATOM 9342 O O . GLN B 1 424 ? -28.312 -30.703 -14.203 1 97.19 424 GLN B O 1
ATOM 9347 N N . SER B 1 425 ? -27.656 -28.594 -13.922 1 97.12 425 SER B N 1
ATOM 9348 C CA . SER B 1 425 ? -28.562 -28.312 -12.82 1 97.12 425 SER B CA 1
ATOM 9349 C C . SER B 1 425 ? -28.359 -29.281 -11.664 1 97.12 425 SER B C 1
ATOM 9351 O O . SER B 1 425 ? -29.312 -29.922 -11.195 1 97.12 425 SER B O 1
ATOM 9353 N N . VAL B 1 426 ? -27.062 -29.438 -11.281 1 97.75 426 VAL B N 1
ATOM 9354 C CA . VAL B 1 426 ? -26.703 -30.312 -10.164 1 97.75 426 VAL B CA 1
ATOM 9355 C C . VAL B 1 426 ? -25.812 -29.562 -9.188 1 97.75 426 VAL B C 1
ATOM 9357 O O . VAL B 1 426 ? -25.312 -28.469 -9.492 1 97.75 426 VAL B O 1
ATOM 9360 N N . ASP B 1 427 ? -25.656 -30.141 -8.008 1 97.94 427 ASP B N 1
ATOM 9361 C CA . ASP B 1 427 ? -24.734 -29.609 -7.004 1 97.94 427 ASP B CA 1
ATOM 9362 C C . ASP B 1 427 ? -23.344 -30.203 -7.168 1 97.94 427 ASP B C 1
ATOM 9364 O O . ASP B 1 427 ? -23.172 -31.25 -7.801 1 97.94 427 ASP B O 1
ATOM 9368 N N . PRO B 1 428 ? -22.344 -29.578 -6.582 1 98.31 428 PRO B N 1
ATOM 9369 C CA . PRO B 1 428 ? -20.953 -30 -6.762 1 98.31 428 PRO B CA 1
ATOM 9370 C C . PRO B 1 428 ? -20.719 -31.453 -6.348 1 98.31 428 PRO B C 1
ATOM 9372 O O . PRO B 1 428 ? -19.984 -32.188 -7.02 1 98.31 428 PRO B O 1
ATOM 9375 N N . MET B 1 429 ? -21.391 -31.938 -5.332 1 97.75 429 MET B N 1
ATOM 9376 C CA . MET B 1 429 ? -21.188 -33.281 -4.836 1 97.75 429 MET B CA 1
ATOM 9377 C C . MET B 1 429 ? -21.609 -34.312 -5.887 1 97.75 429 MET B C 1
ATOM 9379 O O . MET B 1 429 ? -21.062 -35.438 -5.93 1 97.75 429 MET B O 1
ATOM 9383 N N . GLU B 1 430 ? -22.5 -33.906 -6.699 1 98 430 GLU B N 1
ATOM 9384 C CA . GLU B 1 430 ? -22.984 -34.812 -7.727 1 98 430 GLU B CA 1
ATOM 9385 C C . GLU B 1 430 ? -21.953 -35 -8.828 1 98 430 GLU B C 1
ATOM 9387 O O . GLU B 1 430 ? -22.031 -35.969 -9.594 1 98 430 GLU B O 1
ATOM 9392 N N . LEU B 1 431 ? -21.016 -34.125 -8.914 1 98.5 431 LEU B N 1
ATOM 9393 C CA . LEU B 1 431 ? -19.953 -34.281 -9.891 1 98.5 431 LEU B CA 1
ATOM 9394 C C . LEU B 1 431 ? -19.047 -35.438 -9.531 1 98.5 431 LEU B C 1
ATOM 9396 O O . LEU B 1 431 ? -18.281 -35.938 -10.367 1 98.5 431 LEU B O 1
ATOM 9400 N N . LEU B 1 432 ? -19.125 -35.969 -8.258 1 98.25 432 LEU B N 1
ATOM 9401 C CA . LEU B 1 432 ? -18.281 -37.062 -7.797 1 98.25 432 LEU B CA 1
ATOM 9402 C C . LEU B 1 432 ? -18.781 -38.406 -8.328 1 98.25 432 LEU B C 1
ATOM 9404 O O . LEU B 1 432 ? -18.062 -39.406 -8.297 1 98.25 432 LEU B O 1
ATOM 9408 N N . VAL B 1 433 ? -20.016 -38.375 -8.797 1 97.62 433 VAL B N 1
ATOM 9409 C CA . VAL B 1 433 ? -20.547 -39.594 -9.398 1 97.62 433 VAL B CA 1
ATOM 9410 C C . VAL B 1 433 ? -19.734 -39.969 -10.641 1 97.62 433 VAL B C 1
ATOM 9412 O O . VAL B 1 433 ? -19.344 -39.094 -11.406 1 97.62 433 VAL B O 1
ATOM 9415 N N . LYS B 1 434 ? -19.531 -41.188 -10.883 1 96.25 434 LYS B N 1
ATOM 9416 C CA . LYS B 1 434 ? -18.562 -41.719 -11.836 1 96.25 434 LYS B CA 1
ATOM 9417 C C . LYS B 1 434 ? -18.734 -41.062 -13.211 1 96.25 434 LYS B C 1
ATOM 9419 O O . LYS B 1 434 ? -17.781 -40.5 -13.766 1 96.25 434 LYS B O 1
ATOM 9424 N N . ASN B 1 435 ? -19.891 -41.062 -13.781 1 95.81 435 ASN B N 1
ATOM 9425 C CA . ASN B 1 435 ? -20.109 -40.531 -15.117 1 95.81 435 ASN B CA 1
ATOM 9426 C C . ASN B 1 435 ? -19.922 -39.031 -15.141 1 95.81 435 ASN B C 1
ATOM 9428 O O . ASN B 1 435 ? -19.391 -38.469 -16.109 1 95.81 435 ASN B O 1
ATOM 9432 N N . ASN B 1 436 ? -20.391 -38.344 -14.133 1 97.75 436 ASN B N 1
ATOM 9433 C CA . ASN B 1 436 ? -20.203 -36.875 -14.031 1 97.75 436 ASN B CA 1
ATOM 9434 C C . ASN B 1 436 ? -18.734 -36.531 -13.867 1 97.75 436 ASN B C 1
ATOM 9436 O O . ASN B 1 436 ? -18.266 -35.531 -14.438 1 97.75 436 ASN B O 1
ATOM 9440 N N . MET B 1 437 ? -18.062 -37.344 -13.102 1 98.12 437 MET B N 1
ATOM 9441 C CA . MET B 1 437 ? -16.641 -37.094 -12.852 1 98.12 437 MET B CA 1
ATOM 9442 C C . MET B 1 437 ? -15.828 -37.219 -14.133 1 98.12 437 MET B C 1
ATOM 9444 O O . MET B 1 437 ? -14.945 -36.406 -14.406 1 98.12 437 MET B O 1
ATOM 9448 N N . LYS B 1 438 ? -16.156 -38.25 -14.883 1 97.31 438 LYS B N 1
ATOM 9449 C CA . LYS B 1 438 ? -15.477 -38.438 -16.156 1 97.31 438 LYS B CA 1
ATOM 9450 C C . LYS B 1 438 ? -15.695 -37.25 -17.078 1 97.31 438 LYS B C 1
ATOM 9452 O O . LYS B 1 438 ? -14.758 -36.781 -17.734 1 97.31 438 LYS B O 1
ATOM 9457 N N . ASN B 1 439 ? -16.938 -36.812 -17.125 1 97.5 439 ASN B N 1
ATOM 9458 C CA . ASN B 1 439 ? -17.25 -35.625 -17.922 1 97.5 439 ASN B CA 1
ATOM 9459 C C . ASN B 1 439 ? -16.531 -34.406 -17.391 1 97.5 439 ASN B C 1
ATOM 9461 O O . ASN B 1 439 ? -16.031 -33.562 -18.172 1 97.5 439 ASN B O 1
ATOM 9465 N N . PHE B 1 440 ? -16.547 -34.25 -16.078 1 98.06 440 PHE B N 1
ATOM 9466 C CA . PHE B 1 440 ? -15.875 -33.125 -15.422 1 98.06 440 PHE B CA 1
ATOM 9467 C C . PHE B 1 440 ? -14.391 -33.125 -15.797 1 98.06 440 PHE B C 1
ATOM 9469 O O . PHE B 1 440 ? -13.867 -32.062 -16.203 1 98.06 440 PHE B O 1
ATOM 9476 N N . GLN B 1 441 ? -13.727 -34.188 -15.688 1 98.56 441 GLN B N 1
ATOM 9477 C CA . GLN B 1 441 ? -12.305 -34.281 -16 1 98.56 441 GLN B CA 1
ATOM 9478 C C . GLN B 1 441 ? -12.055 -34 -17.484 1 98.56 441 GLN B C 1
ATOM 9480 O O . GLN B 1 441 ? -11.062 -33.344 -17.828 1 98.56 441 GLN B O 1
ATOM 9485 N N . ARG B 1 442 ? -12.898 -34.469 -18.344 1 97.69 442 ARG B N 1
ATOM 9486 C CA . ARG B 1 442 ? -12.766 -34.188 -19.766 1 97.69 442 ARG B CA 1
ATOM 9487 C C . ARG B 1 442 ? -12.852 -32.719 -20.047 1 97.69 442 ARG B C 1
ATOM 9489 O O . ARG B 1 442 ? -12.023 -32.156 -20.766 1 97.69 442 ARG B O 1
ATOM 9496 N N . GLU B 1 443 ? -13.852 -32.031 -19.422 1 97.31 443 GLU B N 1
ATOM 9497 C CA . GLU B 1 443 ? -14.023 -30.594 -19.625 1 97.31 443 GLU B CA 1
ATOM 9498 C C . GLU B 1 443 ? -12.82 -29.828 -19.078 1 97.31 443 GLU B C 1
ATOM 9500 O O . GLU B 1 443 ? -12.406 -28.812 -19.656 1 97.31 443 GLU B O 1
ATOM 9505 N N . LEU B 1 444 ? -12.336 -30.281 -17.984 1 97.69 444 LEU B N 1
ATOM 9506 C CA . LEU B 1 444 ? -11.164 -29.656 -17.375 1 97.69 444 LEU B CA 1
ATOM 9507 C C . LEU B 1 444 ? -9.969 -29.719 -18.312 1 97.69 444 LEU B C 1
ATOM 9509 O O . LEU B 1 444 ? -9.297 -28.703 -18.531 1 97.69 444 LEU B O 1
ATOM 9513 N N . MET B 1 445 ? -9.719 -30.891 -18.766 1 97.44 445 MET B N 1
ATOM 9514 C CA . MET B 1 445 ? -8.57 -31.062 -19.656 1 97.44 445 MET B CA 1
ATOM 9515 C C . MET B 1 445 ? -8.789 -30.328 -20.969 1 97.44 445 MET B C 1
ATOM 9517 O O . MET B 1 445 ? -7.844 -29.797 -21.547 1 97.44 445 MET B O 1
ATOM 9521 N N . ARG B 1 446 ? -10.055 -30.266 -21.438 1 96.19 446 ARG B N 1
ATOM 9522 C CA . ARG B 1 446 ? -10.391 -29.469 -22.625 1 96.19 446 ARG B CA 1
ATOM 9523 C C . ARG B 1 446 ? -10.031 -28 -22.406 1 96.19 446 ARG B C 1
ATOM 9525 O O . ARG B 1 446 ? -9.594 -27.328 -23.344 1 96.19 446 ARG B O 1
ATOM 9532 N N . PHE B 1 447 ? -10.133 -27.609 -21.172 1 95.31 447 PHE B N 1
ATOM 9533 C CA . PHE B 1 447 ? -9.906 -26.203 -20.828 1 95.31 447 PHE B CA 1
ATOM 9534 C C . PHE B 1 447 ? -8.445 -25.969 -20.469 1 95.31 447 PHE B C 1
ATOM 9536 O O . PHE B 1 447 ? -8.07 -24.859 -20.062 1 95.31 447 PHE B O 1
ATOM 9543 N N . GLY B 1 448 ? -7.645 -26.922 -20.641 1 92.94 448 GLY B N 1
ATOM 9544 C CA . GLY B 1 448 ? -6.207 -26.719 -20.516 1 92.94 448 GLY B CA 1
ATOM 9545 C C . GLY B 1 448 ? -5.641 -27.219 -19.203 1 92.94 448 GLY B C 1
ATOM 9546 O O . GLY B 1 448 ? -4.445 -27.062 -18.938 1 92.94 448 GLY B O 1
ATOM 9547 N N . GLN B 1 449 ? -6.461 -27.875 -18.344 1 94.69 449 GLN B N 1
ATOM 9548 C CA . GLN B 1 449 ? -6.02 -28.422 -17.047 1 94.69 449 GLN B CA 1
ATOM 9549 C C . GLN B 1 449 ? -5.172 -29.672 -17.25 1 94.69 449 GLN B C 1
ATOM 9551 O O . GLN B 1 449 ? -5.492 -30.516 -18.078 1 94.69 449 GLN B O 1
ATOM 9556 N N . PHE B 1 450 ? -4.043 -29.688 -16.547 1 96.56 450 PHE B N 1
ATOM 9557 C CA . PHE B 1 450 ? -3.258 -30.906 -16.484 1 96.56 450 PHE B CA 1
ATOM 9558 C C . PHE B 1 450 ? -3.621 -31.734 -15.258 1 96.56 450 PHE B C 1
ATOM 9560 O O . PHE B 1 450 ? -3.68 -31.203 -14.148 1 96.56 450 PHE B O 1
ATOM 9567 N N . ILE B 1 451 ? -3.947 -32.969 -15.438 1 97.88 451 ILE B N 1
ATOM 9568 C CA . ILE B 1 451 ? -4.18 -33.938 -14.367 1 97.88 451 ILE B CA 1
ATOM 9569 C C . ILE B 1 451 ? -3.236 -35.125 -14.531 1 97.88 451 ILE B C 1
ATOM 9571 O O . ILE B 1 451 ? -3.43 -35.969 -15.422 1 97.88 451 ILE B O 1
ATOM 9575 N N . PRO B 1 452 ? -2.266 -35.281 -13.641 1 97 452 PRO B N 1
ATOM 9576 C CA . PRO B 1 452 ? -1.323 -36.406 -13.781 1 97 452 PRO B CA 1
ATOM 9577 C C . PRO B 1 452 ? -2.02 -37.75 -13.836 1 97 452 PRO B C 1
ATOM 9579 O O . PRO B 1 452 ? -2.9 -38.031 -13.023 1 97 452 PRO B O 1
ATOM 9582 N N . GLY B 1 453 ? -1.595 -38.531 -14.773 1 95.06 453 GLY B N 1
ATOM 9583 C CA . GLY B 1 453 ? -2.133 -39.875 -14.891 1 95.06 453 GLY B CA 1
ATOM 9584 C C . GLY B 1 453 ? -3.359 -39.969 -15.773 1 95.06 453 GLY B C 1
ATOM 9585 O O . GLY B 1 453 ? -3.844 -41.062 -16.078 1 95.06 453 GLY B O 1
ATOM 9586 N N . TYR B 1 454 ? -3.836 -38.812 -16.219 1 96 454 TYR B N 1
ATOM 9587 C CA . TYR B 1 454 ? -5 -38.75 -17.109 1 96 454 TYR B CA 1
ATOM 9588 C C . TYR B 1 454 ? -4.637 -38.188 -18.469 1 96 454 TYR B C 1
ATOM 9590 O O . TYR B 1 454 ? -3.727 -37.344 -18.562 1 96 454 TYR B O 1
ATOM 9598 N N . LYS B 1 455 ? -5.207 -38.594 -19.5 1 95.94 455 LYS B N 1
ATOM 9599 C CA . LYS B 1 455 ? -5.07 -38.031 -20.844 1 95.94 455 LYS B CA 1
ATOM 9600 C C . LYS B 1 455 ? -6.434 -37.656 -21.406 1 95.94 455 LYS B C 1
ATOM 9602 O O . LYS B 1 455 ? -7.441 -38.312 -21.109 1 95.94 455 LYS B O 1
ATOM 9607 N N . LEU B 1 456 ? -6.512 -36.719 -22.172 1 97.06 456 LEU B N 1
ATOM 9608 C CA . LEU B 1 456 ? -7.762 -36.281 -22.781 1 97.06 456 LEU B CA 1
ATOM 9609 C C . LEU B 1 456 ? -8.203 -37.219 -23.875 1 97.06 456 LEU B C 1
ATOM 9611 O O . LEU B 1 456 ? -7.473 -37.438 -24.859 1 97.06 456 LEU B O 1
ATOM 9615 N N . ASN B 1 457 ? -9.234 -37.844 -23.688 1 94.62 457 ASN B N 1
ATOM 9616 C CA . ASN B 1 457 ? -9.953 -38.625 -24.688 1 94.62 457 ASN B CA 1
ATOM 9617 C C . ASN B 1 457 ? -11.281 -37.969 -25.062 1 94.62 457 ASN B C 1
ATOM 9619 O O . ASN B 1 457 ? -12.328 -38.344 -24.531 1 94.62 457 ASN B O 1
ATOM 9623 N N . ASP B 1 458 ? -11.203 -37.125 -26 1 95.56 458 ASP B N 1
ATOM 9624 C CA . ASP B 1 458 ? -12.352 -36.312 -26.375 1 95.56 458 ASP B CA 1
ATOM 9625 C C . ASP B 1 458 ? -12.961 -36.781 -27.688 1 95.56 458 ASP B C 1
ATOM 9627 O O . ASP B 1 458 ? -12.383 -36.562 -28.766 1 95.56 458 ASP B O 1
ATOM 9631 N N . PRO B 1 459 ? -14.102 -37.344 -27.641 1 94.38 459 PRO B N 1
ATOM 9632 C CA . PRO B 1 459 ? -14.711 -37.844 -28.875 1 94.38 459 PRO B CA 1
ATOM 9633 C C . PRO B 1 459 ? -15.117 -36.719 -29.828 1 94.38 459 PRO B C 1
ATOM 9635 O O . PRO B 1 459 ? -15.312 -36.969 -31.031 1 94.38 459 PRO B O 1
ATOM 9638 N N . GLU B 1 460 ? -15.219 -35.562 -29.328 1 96.25 460 GLU B N 1
ATOM 9639 C CA . GLU B 1 460 ? -15.641 -34.469 -30.172 1 96.25 460 GLU B CA 1
ATOM 9640 C C . GLU B 1 460 ? -14.461 -33.844 -30.906 1 96.25 460 GLU B C 1
ATOM 9642 O O . GLU B 1 460 ? -14.641 -33 -31.797 1 96.25 460 GLU B O 1
ATOM 9647 N N . ASP B 1 461 ? -13.312 -34.219 -30.562 1 97.81 461 ASP B N 1
ATOM 9648 C CA . ASP B 1 461 ? -12.117 -33.719 -31.234 1 97.81 461 ASP B CA 1
ATOM 9649 C C . ASP B 1 461 ? -11.945 -34.344 -32.625 1 97.81 461 ASP B C 1
ATOM 9651 O O . ASP B 1 461 ? -11.633 -35.531 -32.719 1 97.81 461 ASP B O 1
ATOM 9655 N N . LEU B 1 462 ? -12.047 -33.562 -33.625 1 97.88 462 LEU B N 1
ATOM 9656 C CA . LEU B 1 462 ? -12 -34.031 -35 1 97.88 462 LEU B CA 1
ATOM 9657 C C . LEU B 1 462 ? -10.609 -34.531 -35.375 1 97.88 462 LEU B C 1
ATOM 9659 O O . LEU B 1 462 ? -10.453 -35.344 -36.281 1 97.88 462 LEU B O 1
ATOM 9663 N N . VAL B 1 463 ? -9.586 -34.031 -34.719 1 98.06 463 VAL B N 1
ATOM 9664 C CA . VAL B 1 463 ? -8.211 -34.438 -35.031 1 98.06 463 VAL B CA 1
ATOM 9665 C C . VAL B 1 463 ? -8.008 -35.906 -34.688 1 98.06 463 VAL B C 1
ATOM 9667 O O . VAL B 1 463 ? -7.238 -36.594 -35.344 1 98.06 463 VAL B O 1
ATOM 9670 N N . ARG B 1 464 ? -8.664 -36.375 -33.688 1 95 464 ARG B N 1
ATOM 9671 C CA . ARG B 1 464 ? -8.547 -37.781 -33.281 1 95 464 ARG B CA 1
ATOM 9672 C C . ARG B 1 464 ? -9.039 -38.719 -34.375 1 95 464 ARG B C 1
ATOM 9674 O O . ARG B 1 464 ? -8.555 -39.844 -34.5 1 95 464 ARG B O 1
ATOM 9681 N N . SER B 1 465 ? -9.977 -38.281 -35.188 1 94.06 465 SER B N 1
ATOM 9682 C CA . SER B 1 465 ? -10.547 -39.094 -36.25 1 94.06 465 SER B CA 1
ATOM 9683 C C . SER B 1 465 ? -9.836 -38.875 -37.562 1 94.06 465 SER B C 1
ATOM 9685 O O . SER B 1 465 ? -10.234 -39.406 -38.594 1 94.06 465 SER B O 1
ATOM 9687 N N . ALA B 1 466 ? -8.883 -38.062 -37.531 1 97.12 466 ALA B N 1
ATOM 9688 C CA . ALA B 1 466 ? -8.148 -37.812 -38.781 1 97.12 466 ALA B CA 1
ATOM 9689 C C . ALA B 1 466 ? -7.504 -39.094 -39.312 1 97.12 466 ALA B C 1
ATOM 9691 O O . ALA B 1 466 ? -7 -39.906 -38.531 1 97.12 466 ALA B O 1
ATOM 9692 N N . SER B 1 467 ? -7.516 -39.25 -40.594 1 96.5 467 SER B N 1
ATOM 9693 C CA . SER B 1 467 ? -6.977 -40.438 -41.25 1 96.5 467 SER B CA 1
ATOM 9694 C C . SER B 1 467 ? -5.469 -40.312 -41.469 1 96.5 467 SER B C 1
ATOM 9696 O O . SER B 1 467 ? -4.773 -41.344 -41.562 1 96.5 467 SER B O 1
ATOM 9698 N N . LYS B 1 468 ? -5.059 -39.125 -41.531 1 95.88 468 LYS B N 1
ATOM 9699 C CA . LYS B 1 468 ? -3.643 -38.906 -41.812 1 95.88 468 LYS B CA 1
ATOM 9700 C C . LYS B 1 468 ? -3.113 -37.688 -41.094 1 95.88 468 LYS B C 1
ATOM 9702 O O . LYS B 1 468 ? -3.803 -36.656 -41 1 95.88 468 LYS B O 1
ATOM 9707 N N . ILE B 1 469 ? -1.987 -37.781 -40.5 1 97.5 469 ILE B N 1
ATOM 9708 C CA . ILE B 1 469 ? -1.214 -36.688 -39.938 1 97.5 469 ILE B CA 1
ATOM 9709 C C . ILE B 1 469 ? 0.21 -36.719 -40.469 1 97.5 469 ILE B C 1
ATOM 9711 O O . ILE B 1 469 ? 0.92 -37.688 -40.312 1 97.5 469 ILE B O 1
ATOM 9715 N N . GLU B 1 470 ? 0.57 -35.562 -41.156 1 96.38 470 GLU B N 1
ATOM 9716 C CA . GLU B 1 470 ? 1.873 -35.531 -41.812 1 96.38 470 GLU B CA 1
ATOM 9717 C C . GLU B 1 470 ? 2.648 -34.281 -41.438 1 96.38 470 GLU B C 1
ATOM 9719 O O . GLU B 1 470 ? 2.055 -33.219 -41.188 1 96.38 470 GLU B O 1
ATOM 9724 N N . GLY B 1 471 ? 3.896 -34.438 -41.375 1 94.5 471 GLY B N 1
ATOM 9725 C CA . GLY B 1 471 ? 4.836 -33.375 -41.094 1 94.5 471 GLY B CA 1
ATOM 9726 C C . GLY B 1 471 ? 6.246 -33.875 -40.844 1 94.5 471 GLY B C 1
ATOM 9727 O O . GLY B 1 471 ? 6.434 -34.938 -40.25 1 94.5 471 GLY B O 1
ATOM 9728 N N . SER B 1 472 ? 7.238 -33.062 -41.25 1 94.81 472 SER B N 1
ATOM 9729 C CA . SER B 1 472 ? 8.617 -33.406 -40.938 1 94.81 472 SER B CA 1
ATOM 9730 C C . SER B 1 472 ? 8.922 -33.219 -39.438 1 94.81 472 SER B C 1
ATOM 9732 O O . SER B 1 472 ? 8.477 -32.281 -38.844 1 94.81 472 SER B O 1
ATOM 9734 N N . SER B 1 473 ? 9.602 -34.188 -38.938 1 96.38 473 SER B N 1
ATOM 9735 C CA . SER B 1 473 ? 9.828 -34.188 -37.469 1 96.38 473 SER B CA 1
ATOM 9736 C C . SER B 1 473 ? 11.32 -34.219 -37.156 1 96.38 473 SER B C 1
ATOM 9738 O O . SER B 1 473 ? 12.102 -34.812 -37.875 1 96.38 473 SER B O 1
ATOM 9740 N N . PHE B 1 474 ? 11.656 -33.531 -36.125 1 96.38 474 PHE B N 1
ATOM 9741 C CA . PHE B 1 474 ? 13.008 -33.531 -35.594 1 96.38 474 PHE B CA 1
ATOM 9742 C C . PHE B 1 474 ? 13.359 -34.906 -35.062 1 96.38 474 PHE B C 1
ATOM 9744 O O . PHE B 1 474 ? 12.523 -35.562 -34.438 1 96.38 474 PHE B O 1
ATOM 9751 N N . GLU B 1 475 ? 14.5 -35.406 -35.312 1 96.38 475 GLU B N 1
ATOM 9752 C CA . GLU B 1 475 ? 15.141 -36.562 -34.719 1 96.38 475 GLU B CA 1
ATOM 9753 C C . GLU B 1 475 ? 16.5 -36.188 -34.125 1 96.38 475 GLU B C 1
ATOM 9755 O O . GLU B 1 475 ? 17.234 -35.375 -34.719 1 96.38 475 GLU B O 1
ATOM 9760 N N . LEU B 1 476 ? 16.781 -36.781 -33 1 97.06 476 LEU B N 1
ATOM 9761 C CA . LEU B 1 476 ? 18.031 -36.438 -32.375 1 97.06 476 LEU B CA 1
ATOM 9762 C C . LEU B 1 476 ? 19.141 -37.406 -32.781 1 97.06 476 LEU B C 1
ATOM 9764 O O . LEU B 1 476 ? 19.266 -38.469 -32.188 1 97.06 476 LEU B O 1
ATOM 9768 N N . SER B 1 477 ? 19.906 -36.969 -33.688 1 96.94 477 SER B N 1
ATOM 9769 C CA . SER B 1 477 ? 21.078 -37.75 -34.094 1 96.94 477 SER B CA 1
ATOM 9770 C C . SER B 1 477 ? 22.359 -37.156 -33.531 1 96.94 477 SER B C 1
ATOM 9772 O O . SER B 1 477 ? 23.266 -37.906 -33.125 1 96.94 477 SER B O 1
ATOM 9774 N N . GLN B 1 478 ? 22.375 -35.812 -33.5 1 96.62 478 GLN B N 1
ATOM 9775 C CA . GLN B 1 478 ? 23.594 -35.156 -33.031 1 96.62 478 GLN B CA 1
ATOM 9776 C C . GLN B 1 478 ? 23.297 -33.781 -32.469 1 96.62 478 GLN B C 1
ATOM 9778 O O . GLN B 1 478 ? 22.484 -33.031 -33.031 1 96.62 478 GLN B O 1
ATOM 9783 N N . LEU B 1 479 ? 23.859 -33.469 -31.391 1 97.56 479 LEU B N 1
ATOM 9784 C CA . LEU B 1 479 ? 24 -32.125 -30.844 1 97.56 479 LEU B CA 1
ATOM 9785 C C . LEU B 1 479 ? 25.453 -31.656 -30.891 1 97.56 479 LEU B C 1
ATOM 9787 O O . LEU B 1 479 ? 26.328 -32.281 -30.281 1 97.56 479 LEU B O 1
ATOM 9791 N N . PRO B 1 480 ? 25.75 -30.547 -31.594 1 96.69 480 PRO B N 1
ATOM 9792 C CA . PRO B 1 480 ? 27.156 -30.156 -31.812 1 96.69 480 PRO B CA 1
ATOM 9793 C C . PRO B 1 480 ? 27.812 -29.641 -30.547 1 96.69 480 PRO B C 1
ATOM 9795 O O . PRO B 1 480 ? 27.141 -29.078 -29.672 1 96.69 480 PRO B O 1
ATOM 9798 N N . PRO B 1 481 ? 29.109 -29.781 -30.375 1 97.19 481 PRO B N 1
ATOM 9799 C CA . PRO B 1 481 ? 29.844 -29.281 -29.219 1 97.19 481 PRO B CA 1
ATOM 9800 C C . PRO B 1 481 ? 30.203 -27.812 -29.344 1 97.19 481 PRO B C 1
ATOM 9802 O O . PRO B 1 481 ? 31.375 -27.438 -29.297 1 97.19 481 PRO B O 1
ATOM 9805 N N . ASP B 1 482 ? 29.297 -26.938 -29.438 1 97.06 482 ASP B N 1
ATOM 9806 C CA . ASP B 1 482 ? 29.516 -25.516 -29.656 1 97.06 482 ASP B CA 1
ATOM 9807 C C . ASP B 1 482 ? 29.172 -24.703 -28.406 1 97.06 482 ASP B C 1
ATOM 9809 O O . ASP B 1 482 ? 29.109 -23.469 -28.453 1 97.06 482 ASP B O 1
ATOM 9813 N N . GLY B 1 483 ? 28.828 -25.406 -27.344 1 96.56 483 GLY B N 1
ATOM 9814 C CA . GLY B 1 483 ? 28.562 -24.719 -26.078 1 96.56 483 GLY B CA 1
ATOM 9815 C C . GLY B 1 483 ? 29.766 -24.672 -25.156 1 96.56 483 GLY B C 1
ATOM 9816 O O . GLY B 1 483 ? 30.828 -25.172 -25.5 1 96.56 483 GLY B O 1
ATOM 9817 N N . PRO B 1 484 ? 29.625 -24.016 -24.016 1 95.94 484 PRO B N 1
ATOM 9818 C CA . PRO B 1 484 ? 30.719 -24 -23.047 1 95.94 484 PRO B CA 1
ATOM 9819 C C . PRO B 1 484 ? 30.922 -25.344 -22.344 1 95.94 484 PRO B C 1
ATOM 9821 O O . PRO B 1 484 ? 29.938 -26 -21.984 1 95.94 484 PRO B O 1
ATOM 9824 N N . PRO B 1 485 ? 32.188 -25.766 -22.203 1 95.88 485 PRO B N 1
ATOM 9825 C CA . PRO B 1 485 ? 32.375 -27.016 -21.469 1 95.88 485 PRO B CA 1
ATOM 9826 C C . PRO B 1 485 ? 31.875 -26.938 -20.031 1 95.88 485 PRO B C 1
ATOM 9828 O O . PRO B 1 485 ? 31.922 -25.875 -19.406 1 95.88 485 PRO B O 1
ATOM 9831 N N . LYS B 1 486 ? 31.422 -28.078 -19.531 1 97.81 486 LYS B N 1
ATOM 9832 C CA . LYS B 1 486 ? 30.922 -28.172 -18.172 1 97.81 486 LYS B CA 1
ATOM 9833 C C . LYS B 1 486 ? 31.781 -29.109 -17.328 1 97.81 486 LYS B C 1
ATOM 9835 O O . LYS B 1 486 ? 31.781 -30.312 -17.547 1 97.81 486 LYS B O 1
ATOM 9840 N N . VAL B 1 487 ? 32.469 -28.5 -16.328 1 97.88 487 VAL B N 1
ATOM 9841 C CA . VAL B 1 487 ? 33.281 -29.312 -15.438 1 97.88 487 VAL B CA 1
ATOM 9842 C C . VAL B 1 487 ? 32.375 -30.109 -14.5 1 97.88 487 VAL B C 1
ATOM 9844 O O . VAL B 1 487 ? 31.391 -29.609 -13.992 1 97.88 487 VAL B O 1
ATOM 9847 N N . LEU B 1 488 ? 32.75 -31.312 -14.258 1 98.31 488 LEU B N 1
ATOM 9848 C CA . LEU B 1 488 ? 31.938 -32.219 -13.43 1 98.31 488 LEU B CA 1
ATOM 9849 C C . LEU B 1 488 ? 32.25 -32 -11.945 1 98.31 488 LEU B C 1
ATOM 9851 O O . LEU B 1 488 ? 32.562 -32.969 -11.242 1 98.31 488 LEU B O 1
ATOM 9855 N N . VAL B 1 489 ? 32.094 -30.797 -11.531 1 97.5 489 VAL B N 1
ATOM 9856 C CA . VAL B 1 489 ? 32.219 -30.531 -10.102 1 97.5 489 VAL B CA 1
ATOM 9857 C C . VAL B 1 489 ? 31.078 -31.219 -9.352 1 97.5 489 VAL B C 1
ATOM 9859 O O . VAL B 1 489 ? 31.188 -31.469 -8.148 1 97.5 489 VAL B O 1
ATOM 9862 N N . ARG B 1 490 ? 30 -31.5 -10 1 98.06 490 ARG B N 1
ATOM 9863 C CA . ARG B 1 490 ? 28.859 -32.344 -9.625 1 98.06 490 ARG B CA 1
ATOM 9864 C C . ARG B 1 490 ? 28.562 -33.375 -10.711 1 98.06 490 ARG B C 1
ATOM 9866 O O . ARG B 1 490 ? 28.906 -33.156 -11.875 1 98.06 490 ARG B O 1
ATOM 9873 N N . SER B 1 491 ? 27.953 -34.438 -10.258 1 98.56 491 SER B N 1
ATOM 9874 C CA . SER B 1 491 ? 27.484 -35.344 -11.289 1 98.56 491 SER B CA 1
ATOM 9875 C C . SER B 1 491 ? 26.469 -34.656 -12.203 1 98.56 491 SER B C 1
ATOM 9877 O O . SER B 1 491 ? 25.656 -33.875 -11.75 1 98.56 491 SER B O 1
ATOM 9879 N N . LEU B 1 492 ? 26.641 -34.906 -13.469 1 98.44 492 LEU B N 1
ATOM 9880 C CA . LEU B 1 492 ? 25.812 -34.312 -14.508 1 98.44 492 LEU B CA 1
ATOM 9881 C C . LEU B 1 492 ? 25.062 -35.375 -15.305 1 98.44 492 LEU B C 1
ATOM 9883 O O . LEU B 1 492 ? 25.641 -36.438 -15.633 1 98.44 492 LEU B O 1
ATOM 9887 N N . ALA B 1 493 ? 23.797 -35.125 -15.633 1 98.69 493 ALA B N 1
ATOM 9888 C CA . ALA B 1 493 ? 23.047 -36.094 -16.438 1 98.69 493 ALA B CA 1
ATOM 9889 C C . ALA B 1 493 ? 22.266 -35.406 -17.547 1 98.69 493 ALA B C 1
ATOM 9891 O O . ALA B 1 493 ? 21.688 -34.344 -17.328 1 98.69 493 ALA B O 1
ATOM 9892 N N . GLN B 1 494 ? 22.344 -35.969 -18.719 1 98.62 494 GLN B N 1
ATOM 9893 C CA . GLN B 1 494 ? 21.422 -35.594 -19.781 1 98.62 494 GLN B CA 1
ATOM 9894 C C . GLN B 1 494 ? 20.156 -36.469 -19.703 1 98.62 494 GLN B C 1
ATOM 9896 O O . GLN B 1 494 ? 20.234 -37.688 -19.781 1 98.62 494 GLN B O 1
ATOM 9901 N N . MET B 1 495 ? 19.016 -35.844 -19.531 1 98.5 495 MET B N 1
ATOM 9902 C CA . MET B 1 495 ? 17.75 -36.562 -19.594 1 98.5 495 MET B CA 1
ATOM 9903 C C . MET B 1 495 ? 17.375 -36.906 -21.047 1 98.5 495 MET B C 1
ATOM 9905 O O . MET B 1 495 ? 17.391 -36 -21.906 1 98.5 495 MET B O 1
ATOM 9909 N N . LEU B 1 496 ? 17.031 -38.094 -21.328 1 98.38 496 LEU B N 1
ATOM 9910 C CA . LEU B 1 496 ? 16.641 -38.531 -22.656 1 98.38 496 LEU B CA 1
ATOM 9911 C C . LEU B 1 496 ? 15.312 -39.281 -22.625 1 98.38 496 LEU B C 1
ATOM 9913 O O . LEU B 1 496 ? 15.141 -40.219 -21.844 1 98.38 496 LEU B O 1
ATOM 9917 N N . PRO B 1 497 ? 14.359 -38.844 -23.406 1 98.19 497 PRO B N 1
ATOM 9918 C CA . PRO B 1 497 ? 13.07 -39.562 -23.5 1 98.19 497 PRO B CA 1
ATOM 9919 C C . PRO B 1 497 ? 13.156 -40.844 -24.328 1 98.19 497 PRO B C 1
ATOM 9921 O O . PRO B 1 497 ? 13.039 -40.781 -25.547 1 98.19 497 PRO B O 1
ATOM 9924 N N . LEU B 1 498 ? 13.266 -42 -23.688 1 97.94 498 LEU B N 1
ATOM 9925 C CA . LEU B 1 498 ? 13.453 -43.25 -24.406 1 97.94 498 LEU B CA 1
ATOM 9926 C C . LEU B 1 498 ? 12.203 -44.125 -24.297 1 97.94 498 LEU B C 1
ATOM 9928 O O . LEU B 1 498 ? 11.57 -44.188 -23.234 1 97.94 498 LEU B O 1
ATOM 9932 N N . LEU B 1 499 ? 11.867 -44.781 -25.391 1 96.88 499 LEU B N 1
ATOM 9933 C CA . LEU B 1 499 ? 10.828 -45.812 -25.359 1 96.88 499 LEU B CA 1
ATOM 9934 C C . LEU B 1 499 ? 11.344 -47.094 -24.719 1 96.88 499 LEU B C 1
ATOM 9936 O O . LEU B 1 499 ? 12.555 -47.281 -24.609 1 96.88 499 LEU B O 1
ATOM 9940 N N . GLN B 1 500 ? 10.422 -47.844 -24.234 1 97.5 500 GLN B N 1
ATOM 9941 C CA . GLN B 1 500 ? 10.82 -49.188 -23.828 1 97.5 500 GLN B CA 1
ATOM 9942 C C . GLN B 1 500 ? 11.523 -49.906 -24.969 1 97.5 500 GLN B C 1
ATOM 9944 O O . GLN B 1 500 ? 11.094 -49.844 -26.125 1 97.5 500 GLN B O 1
ATOM 9949 N N . GLY B 1 501 ? 12.664 -50.594 -24.625 1 97.19 501 GLY B N 1
ATOM 9950 C CA . GLY B 1 501 ? 13.414 -51.281 -25.656 1 97.19 501 GLY B CA 1
ATOM 9951 C C . GLY B 1 501 ? 14.898 -50.938 -25.641 1 97.19 501 GLY B C 1
ATOM 9952 O O . GLY B 1 501 ? 15.438 -50.531 -24.625 1 97.19 501 GLY B O 1
ATOM 9953 N N . PRO B 1 502 ? 15.562 -51.156 -26.719 1 95.81 502 PRO B N 1
ATOM 9954 C CA . PRO B 1 502 ? 17.016 -50.969 -26.781 1 95.81 502 PRO B CA 1
ATOM 9955 C C . PRO B 1 502 ? 17.453 -49.531 -26.578 1 95.81 502 PRO B C 1
ATOM 9957 O O . PRO B 1 502 ? 16.812 -48.625 -27.094 1 95.81 502 PRO B O 1
ATOM 9960 N N . VAL B 1 503 ? 18.484 -49.375 -25.891 1 97.88 503 VAL B N 1
ATOM 9961 C CA . VAL B 1 503 ? 19.125 -48.062 -25.688 1 97.88 503 VAL B CA 1
ATOM 9962 C C . VAL B 1 503 ? 20.109 -47.812 -26.828 1 97.88 503 VAL B C 1
ATOM 9964 O O . VAL B 1 503 ? 20.938 -48.688 -27.156 1 97.88 503 VAL B O 1
ATOM 9967 N N . PRO B 1 504 ? 20.031 -46.656 -27.453 1 97.75 504 PRO B N 1
ATOM 9968 C CA . PRO B 1 504 ? 20.984 -46.406 -28.531 1 97.75 504 PRO B CA 1
ATOM 9969 C C . PRO B 1 504 ? 22.422 -46.25 -28.031 1 97.75 504 PRO B C 1
ATOM 9971 O O . PRO B 1 504 ? 22.656 -46.125 -26.828 1 97.75 504 PRO B O 1
ATOM 9974 N N . THR B 1 505 ? 23.359 -46.406 -29.016 1 98.06 505 THR B N 1
ATOM 9975 C CA . THR B 1 505 ? 24.75 -46.062 -28.719 1 98.06 505 THR B CA 1
ATOM 9976 C C . THR B 1 505 ? 24.922 -44.531 -28.641 1 98.06 505 THR B C 1
ATOM 9978 O O . THR B 1 505 ? 24.438 -43.812 -29.5 1 98.06 505 THR B O 1
ATOM 9981 N N . LEU B 1 506 ? 25.578 -44.094 -27.578 1 98.31 506 LEU B N 1
ATOM 9982 C CA . LEU B 1 506 ? 25.781 -42.688 -27.359 1 98.31 506 LEU B CA 1
ATOM 9983 C C . LEU B 1 506 ? 27.25 -42.312 -27.438 1 98.31 506 LEU B C 1
ATOM 9985 O O . LEU B 1 506 ? 28.109 -43.125 -27.078 1 98.31 506 LEU B O 1
ATOM 9989 N N . SER B 1 507 ? 27.531 -41.188 -27.969 1 98.06 507 SER B N 1
ATOM 9990 C CA . SER B 1 507 ? 28.906 -40.688 -28.016 1 98.06 507 SER B CA 1
ATOM 9991 C C . SER B 1 507 ? 29.016 -39.281 -27.453 1 98.06 507 SER B C 1
ATOM 9993 O O . SER B 1 507 ? 28.172 -38.406 -27.75 1 98.06 507 SER B O 1
ATOM 9995 N N . VAL B 1 508 ? 29.953 -39.062 -26.625 1 98.19 508 VAL B N 1
ATOM 9996 C CA . VAL B 1 508 ? 30.234 -37.75 -26.047 1 98.19 508 VAL B CA 1
ATOM 9997 C C . VAL B 1 508 ? 31.719 -37.438 -26.125 1 98.19 508 VAL B C 1
ATOM 9999 O O . VAL B 1 508 ? 32.531 -38.344 -26.359 1 98.19 508 VAL B O 1
ATOM 10002 N N . THR B 1 509 ? 32.062 -36.156 -26 1 97.56 509 THR B N 1
ATOM 10003 C CA . THR B 1 509 ? 33.438 -35.719 -25.891 1 97.56 509 THR B CA 1
ATOM 10004 C C . THR B 1 509 ? 33.75 -35.188 -24.5 1 97.56 509 THR B C 1
ATOM 10006 O O . THR B 1 509 ? 33.062 -34.281 -24.031 1 97.56 509 THR B O 1
ATOM 10009 N N . ALA B 1 510 ? 34.75 -35.812 -23.875 1 98 510 ALA B N 1
ATOM 10010 C CA . ALA B 1 510 ? 35.188 -35.375 -22.562 1 98 510 ALA B CA 1
ATOM 10011 C C . ALA B 1 510 ? 36.625 -34.812 -22.625 1 98 510 ALA B C 1
ATOM 10013 O O . ALA B 1 510 ? 37.469 -35.312 -23.344 1 98 510 ALA B O 1
ATOM 10014 N N . MET B 1 511 ? 36.75 -33.688 -21.969 1 97.94 511 MET B N 1
ATOM 10015 C CA . MET B 1 511 ? 38.094 -33.125 -21.781 1 97.94 511 MET B CA 1
ATOM 10016 C C . MET B 1 511 ? 38.625 -33.438 -20.375 1 97.94 511 MET B C 1
ATOM 10018 O O . MET B 1 511 ? 37.906 -33.219 -19.391 1 97.94 511 MET B O 1
ATOM 10022 N N . SER B 1 512 ? 39.875 -33.969 -20.328 1 97.94 512 SER B N 1
ATOM 10023 C CA . SER B 1 512 ? 40.438 -34.281 -19.031 1 97.94 512 SER B CA 1
ATOM 10024 C C . SER B 1 512 ? 41.781 -33.562 -18.844 1 97.94 512 SER B C 1
ATOM 10026 O O . SER B 1 512 ? 42.531 -33.406 -19.797 1 97.94 512 SER B O 1
ATOM 10028 N N . VAL B 1 513 ? 42.094 -33.25 -17.641 1 97.38 513 VAL B N 1
ATOM 10029 C CA . VAL B 1 513 ? 43.375 -32.625 -17.359 1 97.38 513 VAL B CA 1
ATOM 10030 C C . VAL B 1 513 ? 44.344 -33.656 -16.781 1 97.38 513 VAL B C 1
ATOM 10032 O O . VAL B 1 513 ? 45.562 -33.438 -16.688 1 97.38 513 VAL B O 1
ATOM 10035 N N . ASP B 1 514 ? 43.875 -34.906 -16.453 1 97 514 ASP B N 1
ATOM 10036 C CA . ASP B 1 514 ? 44.656 -35.969 -15.836 1 97 514 ASP B CA 1
ATOM 10037 C C . ASP B 1 514 ? 44.281 -37.312 -16.422 1 97 514 ASP B C 1
ATOM 10039 O O . ASP B 1 514 ? 43.25 -37.469 -17.078 1 97 514 ASP B O 1
ATOM 10043 N N . ASN B 1 515 ? 45.219 -38.312 -16.141 1 97.56 515 ASN B N 1
ATOM 10044 C CA . ASN B 1 515 ? 44.75 -39.688 -16.281 1 97.56 515 ASN B CA 1
ATOM 10045 C C . ASN B 1 515 ? 43.719 -40.062 -15.211 1 97.56 515 ASN B C 1
ATOM 10047 O O . ASN B 1 515 ? 44.031 -40 -14.016 1 97.56 515 ASN B O 1
ATOM 10051 N N . THR B 1 516 ? 42.562 -40.281 -15.641 1 98.12 516 THR B N 1
ATOM 10052 C CA . THR B 1 516 ? 41.531 -40.594 -14.68 1 98.12 516 THR B CA 1
ATOM 10053 C C . THR B 1 516 ? 40.5 -41.562 -15.289 1 98.12 516 THR B C 1
ATOM 10055 O O . THR B 1 516 ? 40.688 -42.031 -16.422 1 98.12 516 THR B O 1
ATOM 10058 N N . VAL B 1 517 ? 39.531 -42 -14.508 1 98.44 517 VAL B N 1
ATOM 10059 C CA . VAL B 1 517 ? 38.469 -42.875 -14.953 1 98.44 517 VAL B CA 1
ATOM 10060 C C . VAL B 1 517 ? 37.094 -42.188 -14.789 1 98.44 517 VAL B C 1
ATOM 10062 O O . VAL B 1 517 ? 36.781 -41.719 -13.703 1 98.44 517 VAL B O 1
ATOM 10065 N N . LEU B 1 518 ? 36.406 -42.062 -15.859 1 98.44 518 LEU B N 1
ATOM 10066 C CA . LEU B 1 518 ? 35.062 -41.5 -15.828 1 98.44 518 LEU B CA 1
ATOM 10067 C C . LEU B 1 518 ? 34.031 -42.594 -15.711 1 98.44 518 LEU B C 1
ATOM 10069 O O . LEU B 1 518 ? 34 -43.531 -16.516 1 98.44 518 LEU B O 1
ATOM 10073 N N . THR B 1 519 ? 33.25 -42.531 -14.695 1 98.69 519 THR B N 1
ATOM 10074 C CA . THR B 1 519 ? 32.125 -43.469 -14.523 1 98.69 519 THR B CA 1
ATOM 10075 C C . THR B 1 519 ? 30.844 -42.906 -15.141 1 98.69 519 THR B C 1
ATOM 10077 O O . THR B 1 519 ? 30.453 -41.781 -14.836 1 98.69 519 THR B O 1
ATOM 10080 N N . VAL B 1 520 ? 30.234 -43.656 -16.031 1 98.69 520 VAL B N 1
ATOM 10081 C CA . VAL B 1 520 ? 29 -43.281 -16.703 1 98.69 520 VAL B CA 1
ATOM 10082 C C . VAL B 1 520 ? 27.891 -44.281 -16.359 1 98.69 520 VAL B C 1
ATOM 10084 O O . VAL B 1 520 ? 28.109 -45.5 -16.406 1 98.69 520 VAL B O 1
ATOM 10087 N N . GLN B 1 521 ? 26.766 -43.75 -15.969 1 98.75 521 GLN B N 1
ATOM 10088 C CA . GLN B 1 521 ? 25.625 -44.594 -15.633 1 98.75 521 GLN B CA 1
ATOM 10089 C C . GLN B 1 521 ? 24.391 -44.219 -16.469 1 98.75 521 GLN B C 1
ATOM 10091 O O . GLN B 1 521 ? 24.188 -43.062 -16.797 1 98.75 521 GLN B O 1
ATOM 10096 N N . LEU B 1 522 ? 23.641 -45.188 -16.875 1 98.62 522 LEU B N 1
ATOM 10097 C CA . LEU B 1 522 ? 22.266 -45 -17.312 1 98.62 522 LEU B CA 1
ATOM 10098 C C . LEU B 1 522 ? 21.281 -45.25 -16.172 1 98.62 522 LEU B C 1
ATOM 10100 O O . LEU B 1 522 ? 21.297 -46.344 -15.57 1 98.62 522 LEU B O 1
ATOM 10104 N N . ARG B 1 523 ? 20.547 -44.25 -15.836 1 98.56 523 ARG B N 1
ATOM 10105 C CA . ARG B 1 523 ? 19.641 -44.375 -14.695 1 98.56 523 ARG B CA 1
ATOM 10106 C C . ARG B 1 523 ? 18.203 -44.125 -15.117 1 98.56 523 ARG B C 1
ATOM 10108 O O . ARG B 1 523 ? 17.938 -43.469 -16.125 1 98.56 523 ARG B O 1
ATOM 10115 N N . GLY B 1 524 ? 17.266 -44.688 -14.445 1 97.88 524 GLY B N 1
ATOM 10116 C CA . GLY B 1 524 ? 15.844 -44.469 -14.594 1 97.88 524 GLY B CA 1
ATOM 10117 C C . GLY B 1 524 ? 15.133 -44.219 -13.273 1 97.88 524 GLY B C 1
ATOM 10118 O O . GLY B 1 524 ? 15.781 -44.156 -12.219 1 97.88 524 GLY B O 1
ATOM 10119 N N . SER B 1 525 ? 13.891 -44.062 -13.367 1 97.88 525 SER B N 1
ATOM 10120 C CA . SER B 1 525 ? 13.055 -43.875 -12.188 1 97.88 525 SER B CA 1
ATOM 10121 C C . SER B 1 525 ? 12.25 -45.125 -11.859 1 97.88 525 SER B C 1
ATOM 10123 O O . SER B 1 525 ? 11.953 -45.938 -12.75 1 97.88 525 SER B O 1
ATOM 10125 N N . GLN B 1 526 ? 11.914 -45.281 -10.562 1 96.94 526 GLN B N 1
ATOM 10126 C CA . GLN B 1 526 ? 11.047 -46.406 -10.188 1 96.94 526 GLN B CA 1
ATOM 10127 C C . GLN B 1 526 ? 9.656 -46.25 -10.812 1 96.94 526 GLN B C 1
ATOM 10129 O O . GLN B 1 526 ? 9.117 -47.219 -11.367 1 96.94 526 GLN B O 1
ATOM 10134 N N . LYS B 1 527 ? 9.102 -45.062 -10.641 1 96.06 527 LYS B N 1
ATOM 10135 C CA . LYS B 1 527 ? 7.879 -44.688 -11.352 1 96.06 527 LYS B CA 1
ATOM 10136 C C . LYS B 1 527 ? 8.195 -43.969 -12.648 1 96.06 527 LYS B C 1
ATOM 10138 O O . LYS B 1 527 ? 8.883 -42.938 -12.633 1 96.06 527 LYS B O 1
ATOM 10143 N N . PRO B 1 528 ? 7.656 -44.438 -13.781 1 95.25 528 PRO B N 1
ATOM 10144 C CA . PRO B 1 528 ? 8.086 -43.906 -15.078 1 95.25 528 PRO B CA 1
ATOM 10145 C C . PRO B 1 528 ? 7.738 -42.438 -15.266 1 95.25 528 PRO B C 1
ATOM 10147 O O . PRO B 1 528 ? 8.32 -41.75 -16.125 1 95.25 528 PRO B O 1
ATOM 10150 N N . TYR B 1 529 ? 6.754 -41.938 -14.57 1 93.62 529 TYR B N 1
ATOM 10151 C CA . TYR B 1 529 ? 6.352 -40.562 -14.742 1 93.62 529 TYR B CA 1
ATOM 10152 C C . TYR B 1 529 ? 7.102 -39.656 -13.781 1 93.62 529 TYR B C 1
ATOM 10154 O O . TYR B 1 529 ? 6.84 -38.438 -13.727 1 93.62 529 TYR B O 1
ATOM 10162 N N . ASN B 1 530 ? 8.008 -40.188 -12.914 1 97.31 530 ASN B N 1
ATOM 10163 C CA . ASN B 1 530 ? 8.898 -39.406 -12.062 1 97.31 530 ASN B CA 1
ATOM 10164 C C . ASN B 1 530 ? 10.203 -39.062 -12.773 1 97.31 530 ASN B C 1
ATOM 10166 O O . ASN B 1 530 ? 10.5 -39.594 -13.836 1 97.31 530 ASN B O 1
ATOM 10170 N N . TYR B 1 531 ? 10.891 -38.125 -12.227 1 97.94 531 TYR B N 1
ATOM 10171 C CA . TYR B 1 531 ? 12.219 -37.75 -12.688 1 97.94 531 TYR B CA 1
ATOM 10172 C C . TYR B 1 531 ? 13.25 -37.906 -11.57 1 97.94 531 TYR B C 1
ATOM 10174 O O . TYR B 1 531 ? 14.047 -37 -11.328 1 97.94 531 TYR B O 1
ATOM 10182 N N . THR B 1 532 ? 13.125 -38.969 -10.859 1 97.75 532 THR B N 1
ATOM 10183 C CA . THR B 1 532 ? 14.031 -39.375 -9.789 1 97.75 532 THR B CA 1
ATOM 10184 C C . THR B 1 532 ? 14.883 -40.562 -10.219 1 97.75 532 THR B C 1
ATOM 10186 O O . THR B 1 532 ? 14.406 -41.719 -10.219 1 97.75 532 THR B O 1
ATOM 10189 N N . PRO B 1 533 ? 16.125 -40.312 -10.523 1 97.19 533 PRO B N 1
ATOM 10190 C CA . PRO B 1 533 ? 16.938 -41.375 -11.125 1 97.19 533 PRO B CA 1
ATOM 10191 C C . PRO B 1 533 ? 17.516 -42.312 -10.094 1 97.19 533 PRO B C 1
ATOM 10193 O O . PRO B 1 533 ? 18.734 -42.5 -10.023 1 97.19 533 PRO B O 1
ATOM 10196 N N . GLU B 1 534 ? 16.688 -43.094 -9.477 1 96.75 534 GLU B N 1
ATOM 10197 C CA . GLU B 1 534 ? 17.094 -43.938 -8.359 1 96.75 534 GLU B CA 1
ATOM 10198 C C . GLU B 1 534 ? 17.406 -45.344 -8.82 1 96.75 534 GLU B C 1
ATOM 10200 O O . GLU B 1 534 ? 17.984 -46.125 -8.078 1 96.75 534 GLU B O 1
ATOM 10205 N N . VAL B 1 535 ? 17.094 -45.75 -10.016 1 98 535 VAL B N 1
ATOM 10206 C CA . VAL B 1 535 ? 17.359 -47.062 -10.547 1 98 535 VAL B CA 1
ATOM 10207 C C . VAL B 1 535 ? 18.562 -47.031 -11.484 1 98 535 VAL B C 1
ATOM 10209 O O . VAL B 1 535 ? 18.516 -46.375 -12.539 1 98 535 VAL B O 1
ATOM 10212 N N . ILE B 1 536 ? 19.625 -47.719 -11.188 1 98.31 536 ILE B N 1
ATOM 10213 C CA . ILE B 1 536 ? 20.766 -47.844 -12.078 1 98.31 536 ILE B CA 1
ATOM 10214 C C . ILE B 1 536 ? 20.531 -48.969 -13.086 1 98.31 536 ILE B C 1
ATOM 10216 O O . ILE B 1 536 ? 20.516 -50.125 -12.711 1 98.31 536 ILE B O 1
ATOM 10220 N N . LEU B 1 537 ? 20.391 -48.656 -14.289 1 98.19 537 LEU B N 1
ATOM 10221 C CA . LEU B 1 537 ? 20.109 -49.625 -15.344 1 98.19 537 LEU B CA 1
ATOM 10222 C C . LEU B 1 537 ? 21.406 -50.25 -15.875 1 98.19 537 LEU B C 1
ATOM 10224 O O . LEU B 1 537 ? 21.422 -51.406 -16.281 1 98.19 537 LEU B O 1
ATOM 10228 N N . ALA B 1 538 ? 22.422 -49.406 -15.977 1 98.38 538 ALA B N 1
ATOM 10229 C CA . ALA B 1 538 ? 23.734 -49.875 -16.438 1 98.38 538 ALA B CA 1
ATOM 10230 C C . ALA B 1 538 ? 24.828 -48.906 -15.977 1 98.38 538 ALA B C 1
ATOM 10232 O O . ALA B 1 538 ? 24.562 -47.75 -15.68 1 98.38 538 ALA B O 1
ATOM 10233 N N . GLU B 1 539 ? 26.047 -49.375 -15.891 1 98.25 539 GLU B N 1
ATOM 10234 C CA . GLU B 1 539 ? 27.219 -48.594 -15.531 1 98.25 539 GLU B CA 1
ATOM 10235 C C . GLU B 1 539 ? 28.438 -49.031 -16.359 1 98.25 539 GLU B C 1
ATOM 10237 O O . GLU B 1 539 ? 28.641 -50.219 -16.609 1 98.25 539 GLU B O 1
ATOM 10242 N N . THR B 1 540 ? 29.141 -48.094 -16.812 1 97.62 540 THR B N 1
ATOM 10243 C CA . THR B 1 540 ? 30.391 -48.344 -17.531 1 97.62 540 THR B CA 1
ATOM 10244 C C . THR B 1 540 ? 31.453 -47.344 -17.109 1 97.62 540 THR B C 1
ATOM 10246 O O . THR B 1 540 ? 31.125 -46.25 -16.609 1 97.62 540 THR B O 1
ATOM 10249 N N . LYS B 1 541 ? 32.688 -47.688 -17.297 1 98.25 541 LYS B N 1
ATOM 10250 C CA . LYS B 1 541 ? 33.844 -46.844 -16.938 1 98.25 541 LYS B CA 1
ATOM 10251 C C . LYS B 1 541 ? 34.75 -46.625 -18.141 1 98.25 541 LYS B C 1
ATOM 10253 O O . LYS B 1 541 ? 34.969 -47.562 -18.922 1 98.25 541 LYS B O 1
ATOM 10258 N N . PHE B 1 542 ? 35.312 -45.469 -18.219 1 98.38 542 PHE B N 1
ATOM 10259 C CA . PHE B 1 542 ? 36.188 -45.125 -19.328 1 98.38 542 PHE B CA 1
ATOM 10260 C C . PHE B 1 542 ? 37.469 -44.5 -18.828 1 98.38 542 PHE B C 1
ATOM 10262 O O . PHE B 1 542 ? 37.438 -43.469 -18.156 1 98.38 542 PHE B O 1
ATOM 10269 N N . PRO B 1 543 ? 38.594 -45.125 -19.125 1 98.19 543 PRO B N 1
ATOM 10270 C CA . PRO B 1 543 ? 39.844 -44.406 -18.859 1 98.19 543 PRO B CA 1
ATOM 10271 C C . PRO B 1 543 ? 40.062 -43.188 -19.75 1 98.19 543 PRO B C 1
ATOM 10273 O O . PRO B 1 543 ? 39.812 -43.25 -20.953 1 98.19 543 PRO B O 1
ATOM 10276 N N . LEU B 1 544 ? 40.375 -42.094 -19.109 1 98.19 544 LEU B N 1
ATOM 10277 C CA . LEU B 1 544 ? 40.625 -40.875 -19.844 1 98.19 544 LEU B CA 1
ATOM 10278 C C . LEU B 1 544 ? 42.094 -40.469 -19.75 1 98.19 544 LEU B C 1
ATOM 10280 O O . LEU B 1 544 ? 42.75 -40.719 -18.734 1 98.19 544 LEU B O 1
ATOM 10284 N N . VAL B 1 545 ? 42.594 -39.875 -20.812 1 97.88 545 VAL B N 1
ATOM 10285 C CA . VAL B 1 545 ? 43.906 -39.281 -20.828 1 97.88 545 VAL B CA 1
ATOM 10286 C C . VAL B 1 545 ? 43.812 -37.75 -20.938 1 97.88 545 VAL B C 1
ATOM 10288 O O . VAL B 1 545 ? 42.781 -37.25 -21.344 1 97.88 545 VAL B O 1
ATOM 10291 N N . PRO B 1 546 ? 44.875 -37.031 -20.562 1 97.94 546 PRO B N 1
ATOM 10292 C CA . PRO B 1 546 ? 44.812 -35.594 -20.703 1 97.94 546 PRO B CA 1
ATOM 10293 C C . PRO B 1 546 ? 44.5 -35.156 -22.141 1 97.94 546 PRO B C 1
ATOM 10295 O O . PRO B 1 546 ? 45.062 -35.688 -23.094 1 97.94 546 PRO B O 1
ATOM 10298 N N . GLY B 1 547 ? 43.594 -34.156 -22.234 1 97.19 547 GLY B N 1
ATOM 10299 C CA . GLY B 1 547 ? 43.156 -33.688 -23.531 1 97.19 547 GLY B CA 1
ATOM 10300 C C . GLY B 1 547 ? 41.75 -34.188 -23.891 1 97.19 547 GLY B C 1
ATOM 10301 O O . GLY B 1 547 ? 40.938 -34.438 -23 1 97.19 547 GLY B O 1
ATOM 10302 N N . GLN B 1 548 ? 41.5 -34.25 -25.109 1 97.69 548 GLN B N 1
ATOM 10303 C CA . GLN B 1 548 ? 40.188 -34.625 -25.625 1 97.69 548 GLN B CA 1
ATOM 10304 C C . GLN B 1 548 ? 40.062 -36.125 -25.703 1 97.69 548 GLN B C 1
ATOM 10306 O O . GLN B 1 548 ? 40.969 -36.812 -26.141 1 97.69 548 GLN B O 1
ATOM 10311 N N . ASN B 1 549 ? 39 -36.688 -25.203 1 97.94 549 ASN B N 1
ATOM 10312 C CA . ASN B 1 549 ? 38.625 -38.094 -25.25 1 97.94 549 ASN B CA 1
ATOM 10313 C C . ASN B 1 549 ? 37.25 -38.312 -25.875 1 97.94 549 ASN B C 1
ATOM 10315 O O . ASN B 1 549 ? 36.25 -37.844 -25.344 1 97.94 549 ASN B O 1
ATOM 10319 N N . ASP B 1 550 ? 37.156 -38.938 -26.969 1 97.12 550 ASP B N 1
ATOM 10320 C CA . ASP B 1 550 ? 35.875 -39.281 -27.562 1 97.12 550 ASP B CA 1
ATOM 10321 C C . ASP B 1 550 ? 35.406 -40.625 -27.047 1 97.12 550 ASP B C 1
ATOM 10323 O O . ASP B 1 550 ? 36.062 -41.656 -27.266 1 97.12 550 ASP B O 1
ATOM 10327 N N . ILE B 1 551 ? 34.312 -40.594 -26.406 1 97.19 551 ILE B N 1
ATOM 10328 C CA . ILE B 1 551 ? 33.812 -41.75 -25.703 1 97.19 551 ILE B CA 1
ATOM 10329 C C . ILE B 1 551 ? 32.562 -42.312 -26.422 1 97.19 551 ILE B C 1
ATOM 10331 O O . ILE B 1 551 ? 31.641 -41.562 -26.719 1 97.19 551 ILE B O 1
ATOM 10335 N N . VAL B 1 552 ? 32.562 -43.531 -26.672 1 98.06 552 VAL B N 1
ATOM 10336 C CA . VAL B 1 552 ? 31.406 -44.219 -27.219 1 98.06 552 VAL B CA 1
ATOM 10337 C C . VAL B 1 552 ? 30.781 -45.125 -26.156 1 98.06 552 VAL B C 1
ATOM 10339 O O . VAL B 1 552 ? 31.453 -46 -25.609 1 98.06 552 VAL B O 1
ATOM 10342 N N . ILE B 1 553 ? 29.609 -44.875 -25.859 1 98.25 553 ILE B N 1
ATOM 10343 C CA . ILE B 1 553 ? 28.922 -45.562 -24.766 1 98.25 553 ILE B CA 1
ATOM 10344 C C . ILE B 1 553 ? 27.875 -46.531 -25.328 1 98.25 553 ILE B C 1
ATOM 10346 O O . ILE B 1 553 ? 26.844 -46.094 -25.844 1 98.25 553 ILE B O 1
ATOM 10350 N N . ASP B 1 554 ? 28.109 -47.719 -25.266 1 97.44 554 ASP B N 1
ATOM 10351 C CA . ASP B 1 554 ? 27.141 -48.781 -25.547 1 97.44 554 ASP B CA 1
ATOM 10352 C C . ASP B 1 554 ? 26.859 -49.625 -24.312 1 97.44 554 ASP B C 1
ATOM 10354 O O . ASP B 1 554 ? 27.656 -50.469 -23.922 1 97.44 554 ASP B O 1
ATOM 10358 N N . PHE B 1 555 ? 25.75 -49.375 -23.719 1 96.69 555 PHE B N 1
ATOM 10359 C CA . PHE B 1 555 ? 25.422 -50.062 -22.469 1 96.69 555 PHE B CA 1
ATOM 10360 C C . PHE B 1 555 ? 24.969 -51.5 -22.719 1 96.69 555 PHE B C 1
ATOM 10362 O O . PHE B 1 555 ? 25.016 -52.312 -21.812 1 96.69 555 PHE B O 1
ATOM 10369 N N . LYS B 1 556 ? 24.438 -51.781 -23.938 1 94.19 556 LYS B N 1
ATOM 10370 C CA . LYS B 1 556 ? 23.938 -53.125 -24.328 1 94.19 556 LYS B CA 1
ATOM 10371 C C . LYS B 1 556 ? 22.828 -53.562 -23.406 1 94.19 556 LYS B C 1
ATOM 10373 O O . LYS B 1 556 ? 22.828 -54.719 -22.938 1 94.19 556 LYS B O 1
ATOM 10378 N N . VAL B 1 557 ? 22.031 -52.594 -23.031 1 96 557 VAL B N 1
ATOM 10379 C CA . VAL B 1 557 ? 20.891 -52.906 -22.188 1 96 557 VAL B CA 1
ATOM 10380 C C . VAL B 1 557 ? 19.609 -52.375 -22.844 1 96 557 VAL B C 1
ATOM 10382 O O . VAL B 1 557 ? 19.656 -51.656 -23.844 1 96 557 VAL B O 1
ATOM 10385 N N . GLU B 1 558 ? 18.516 -52.812 -22.266 1 96.31 558 GLU B N 1
ATOM 10386 C CA . GLU B 1 558 ? 17.219 -52.312 -22.688 1 96.31 558 GLU B CA 1
ATOM 10387 C C . GLU B 1 558 ? 16.578 -51.438 -21.609 1 96.31 558 GLU B C 1
ATOM 10389 O O . GLU B 1 558 ? 16.719 -51.719 -20.422 1 96.31 558 GLU B O 1
ATOM 10394 N N . ASN B 1 559 ? 16.062 -50.375 -22.062 1 97 559 ASN B N 1
ATOM 10395 C CA . ASN B 1 559 ? 15.211 -49.562 -21.172 1 97 559 ASN B CA 1
ATOM 10396 C C . ASN B 1 559 ? 13.945 -50.344 -20.781 1 97 559 ASN B C 1
ATOM 10398 O O . ASN B 1 559 ? 13.164 -50.719 -21.656 1 97 559 ASN B O 1
ATOM 10402 N N . PRO B 1 560 ? 13.68 -50.562 -19.531 1 97.12 560 PRO B N 1
ATOM 10403 C CA . PRO B 1 560 ? 12.609 -51.469 -19.109 1 97.12 560 PRO B CA 1
ATOM 10404 C C . PRO B 1 560 ? 11.219 -50.875 -19.328 1 97.12 560 PRO B C 1
ATOM 10406 O O . PRO B 1 560 ? 10.227 -51.594 -19.344 1 97.12 560 PRO B O 1
ATOM 10409 N N . GLN B 1 561 ? 11.062 -49.594 -19.453 1 97.38 561 GLN B N 1
ATOM 10410 C CA . GLN B 1 561 ? 9.797 -48.875 -19.641 1 97.38 561 GLN B CA 1
ATOM 10411 C C . GLN B 1 561 ? 10.008 -47.531 -20.328 1 97.38 561 GLN B C 1
ATOM 10413 O O . GLN B 1 561 ? 11.102 -46.969 -20.281 1 97.38 561 GLN B O 1
ATOM 10418 N N . THR B 1 562 ? 8.977 -47.156 -21 1 97.69 562 THR B N 1
ATOM 10419 C CA . THR B 1 562 ? 9.039 -45.812 -21.578 1 97.69 562 THR B CA 1
ATOM 10420 C C . THR B 1 562 ? 9.18 -44.75 -20.469 1 97.69 562 THR B C 1
ATOM 10422 O O . THR B 1 562 ? 8.359 -44.688 -19.562 1 97.69 562 THR B O 1
ATOM 10425 N N . GLN B 1 563 ? 10.219 -43.969 -20.484 1 98.19 563 GLN B N 1
ATOM 10426 C CA . GLN B 1 563 ? 10.555 -43 -19.453 1 98.19 563 GLN B CA 1
ATOM 10427 C C . GLN B 1 563 ? 11.672 -42.094 -19.906 1 98.19 563 GLN B C 1
ATOM 10429 O O . GLN B 1 563 ? 12.297 -42.312 -20.953 1 98.19 563 GLN B O 1
ATOM 10434 N N . TYR B 1 564 ? 11.852 -41.031 -19.234 1 98.5 564 TYR B N 1
ATOM 10435 C CA . TYR B 1 564 ? 13.109 -40.312 -19.344 1 98.5 564 TYR B CA 1
ATOM 10436 C C . TYR B 1 564 ? 14.227 -41.062 -18.594 1 98.5 564 TYR B C 1
ATOM 10438 O O . TYR B 1 564 ? 14.125 -41.281 -17.391 1 98.5 564 TYR B O 1
ATOM 10446 N N . VAL B 1 565 ? 15.219 -41.406 -19.25 1 98.5 565 VAL B N 1
ATOM 10447 C CA . VAL B 1 565 ? 16.406 -41.969 -18.609 1 98.5 565 VAL B CA 1
ATOM 10448 C C . VAL B 1 565 ? 17.438 -40.875 -18.375 1 98.5 565 VAL B C 1
ATOM 10450 O O . VAL B 1 565 ? 17.359 -39.781 -18.984 1 98.5 565 VAL B O 1
ATOM 10453 N N . PHE B 1 566 ? 18.344 -41.125 -17.484 1 98.69 566 PHE B N 1
ATOM 10454 C CA . PHE B 1 566 ? 19.422 -40.219 -17.156 1 98.69 566 PHE B CA 1
ATOM 10455 C C . PHE B 1 566 ? 20.766 -40.781 -17.594 1 98.69 566 PHE B C 1
ATOM 10457 O O . PHE B 1 566 ? 21.234 -41.781 -17.016 1 98.69 566 PHE B O 1
ATOM 10464 N N . LEU B 1 567 ? 21.281 -40.219 -18.656 1 98.75 567 LEU B N 1
ATOM 10465 C CA . LEU B 1 567 ? 22.688 -40.469 -18.938 1 98.75 567 LEU B CA 1
ATOM 10466 C C . LEU B 1 567 ? 23.578 -39.688 -17.984 1 98.75 567 LEU B C 1
ATOM 10468 O O . LEU B 1 567 ? 23.891 -38.531 -18.219 1 98.75 567 LEU B O 1
ATOM 10472 N N . SER B 1 568 ? 24.062 -40.406 -16.984 1 98.75 568 SER B N 1
ATOM 10473 C CA . SER B 1 568 ? 24.703 -39.719 -15.852 1 98.75 568 SER B CA 1
ATOM 10474 C C . SER B 1 568 ? 26.219 -39.875 -15.898 1 98.75 568 SER B C 1
ATOM 10476 O O . SER B 1 568 ? 26.719 -41 -16.016 1 98.75 568 SER B O 1
ATOM 10478 N N . PHE B 1 569 ? 26.875 -38.781 -15.844 1 98.75 569 PHE B N 1
ATOM 10479 C CA . PHE B 1 569 ? 28.312 -38.719 -15.672 1 98.75 569 PHE B CA 1
ATOM 10480 C C . PHE B 1 569 ? 28.672 -38.344 -14.242 1 98.75 569 PHE B C 1
ATOM 10482 O O . PHE B 1 569 ? 28.344 -37.25 -13.789 1 98.75 569 PHE B O 1
ATOM 10489 N N . LEU B 1 570 ? 29.312 -39.188 -13.562 1 98.69 570 LEU B N 1
ATOM 10490 C CA . LEU B 1 570 ? 29.547 -39 -12.141 1 98.69 570 LEU B CA 1
ATOM 10491 C C . LEU B 1 570 ? 30.641 -37.969 -11.898 1 98.69 570 LEU B C 1
ATOM 10493 O O . LEU B 1 570 ? 31.531 -37.781 -12.742 1 98.69 570 LEU B O 1
ATOM 10497 N N . GLN B 1 571 ? 30.578 -37.375 -10.773 1 98.56 571 GLN B N 1
ATOM 10498 C CA . GLN B 1 571 ? 31.453 -36.281 -10.375 1 98.56 571 GLN B CA 1
ATOM 10499 C C . GLN B 1 571 ? 32.906 -36.656 -10.57 1 98.56 571 GLN B C 1
ATOM 10501 O O . GLN B 1 571 ? 33.344 -37.75 -10.203 1 98.56 571 GLN B O 1
ATOM 10506 N N . ASN B 1 572 ? 33.688 -35.844 -11.211 1 98.31 572 ASN B N 1
ATOM 10507 C CA . ASN B 1 572 ? 35.125 -35.906 -11.461 1 98.31 572 ASN B CA 1
ATOM 10508 C C . ASN B 1 572 ? 35.688 -34.531 -11.781 1 98.31 572 ASN B C 1
ATOM 10510 O O . ASN B 1 572 ? 35.625 -34.062 -12.922 1 98.31 572 ASN B O 1
ATOM 10514 N N . ASP B 1 573 ? 36.375 -33.938 -10.906 1 97.25 573 ASP B N 1
ATOM 10515 C CA . ASP B 1 573 ? 36.812 -32.562 -10.984 1 97.25 573 ASP B CA 1
ATOM 10516 C C . ASP B 1 573 ? 37.844 -32.344 -12.094 1 97.25 573 ASP B C 1
ATOM 10518 O O . ASP B 1 573 ? 38.125 -31.234 -12.5 1 97.25 573 ASP B O 1
ATOM 10522 N N . SER B 1 574 ? 38.344 -33.469 -12.609 1 97.81 574 SER B N 1
ATOM 10523 C CA . SER B 1 574 ? 39.375 -33.375 -13.641 1 97.81 574 SER B CA 1
ATOM 10524 C C . SER B 1 574 ? 38.75 -33.438 -15.039 1 97.81 574 SER B C 1
ATOM 10526 O O . SER B 1 574 ? 39.469 -33.281 -16.047 1 97.81 574 SER B O 1
ATOM 10528 N N . VAL B 1 575 ? 37.5 -33.625 -15.133 1 98.56 575 VAL B N 1
ATOM 10529 C CA . VAL B 1 575 ? 36.844 -33.938 -16.406 1 98.56 575 VAL B CA 1
ATOM 10530 C C . VAL B 1 575 ? 35.812 -32.844 -16.719 1 98.56 575 VAL B C 1
ATOM 10532 O O . VAL B 1 575 ? 35.094 -32.406 -15.828 1 98.56 575 VAL B O 1
ATOM 10535 N N . ALA B 1 576 ? 35.781 -32.344 -17.906 1 98.56 576 ALA B N 1
ATOM 10536 C CA . ALA B 1 576 ? 34.75 -31.453 -18.438 1 98.56 576 ALA B CA 1
ATOM 10537 C C . ALA B 1 576 ? 34.062 -32.094 -19.656 1 98.56 576 ALA B C 1
ATOM 10539 O O . ALA B 1 576 ? 34.75 -32.719 -20.484 1 98.56 576 ALA B O 1
ATOM 10540 N N . LEU B 1 577 ? 32.812 -32 -19.719 1 98.56 577 LEU B N 1
ATOM 10541 C CA . LEU B 1 577 ? 32.062 -32.469 -20.875 1 98.56 577 LEU B CA 1
ATOM 10542 C C . LEU B 1 577 ? 31.719 -31.344 -21.828 1 98.56 577 LEU B C 1
ATOM 10544 O O . LEU B 1 577 ? 31.422 -30.234 -21.391 1 98.56 577 LEU B O 1
ATOM 10548 N N . CYS B 1 578 ? 31.766 -31.609 -23.141 1 98.19 578 CYS B N 1
ATOM 10549 C CA . CYS B 1 578 ? 31.328 -30.641 -24.125 1 98.19 578 CYS B CA 1
ATOM 10550 C C . CYS B 1 578 ? 29.812 -30.484 -24.125 1 98.19 578 CYS B C 1
ATOM 10552 O O . CYS B 1 578 ? 29.094 -31.469 -23.953 1 98.19 578 CYS B O 1
ATOM 10554 N N . THR B 1 579 ? 29.375 -29.266 -24.234 1 98.25 579 THR B N 1
ATOM 10555 C CA . THR B 1 579 ? 27.953 -28.969 -24.266 1 98.25 579 THR B CA 1
ATOM 10556 C C . THR B 1 579 ? 27.562 -28.344 -25.609 1 98.25 579 THR B C 1
ATOM 10558 O O . THR B 1 579 ? 28.406 -28.188 -26.5 1 98.25 579 THR B O 1
ATOM 10561 N N . THR B 1 580 ? 26.266 -28.094 -25.812 1 98.06 580 THR B N 1
ATOM 10562 C CA . THR B 1 580 ? 25.766 -27.5 -27.031 1 98.06 580 THR B CA 1
ATOM 10563 C C . THR B 1 580 ? 24.938 -26.25 -26.734 1 98.06 580 THR B C 1
ATOM 10565 O O . THR B 1 580 ? 24.359 -26.125 -25.656 1 98.06 580 THR B O 1
ATOM 10568 N N . LYS B 1 581 ? 24.875 -25.328 -27.625 1 97 581 LYS B N 1
ATOM 10569 C CA . LYS B 1 581 ? 24 -24.156 -27.547 1 97 581 LYS B CA 1
ATOM 10570 C C . LYS B 1 581 ? 22.578 -24.5 -28 1 97 581 LYS B C 1
ATOM 10572 O O . LYS B 1 581 ? 21.641 -23.75 -27.75 1 97 581 LYS B O 1
ATOM 10577 N N . THR B 1 582 ? 22.469 -25.703 -28.578 1 97 582 THR B N 1
ATOM 10578 C CA . THR B 1 582 ? 21.172 -26.109 -29.109 1 97 582 THR B CA 1
ATOM 10579 C C . THR B 1 582 ? 20.203 -26.453 -27.984 1 97 582 THR B C 1
ATOM 10581 O O . THR B 1 582 ? 20.547 -27.219 -27.078 1 97 582 THR B O 1
ATOM 10584 N N . ARG B 1 583 ? 19.078 -25.875 -28.109 1 96.75 583 ARG B N 1
ATOM 10585 C CA . ARG B 1 583 ? 17.984 -26.172 -27.172 1 96.75 583 ARG B CA 1
ATOM 10586 C C . ARG B 1 583 ? 16.844 -26.875 -27.891 1 96.75 583 ARG B C 1
ATOM 10588 O O . ARG B 1 583 ? 16.406 -26.438 -28.953 1 96.75 583 ARG B O 1
ATOM 10595 N N . VAL B 1 584 ? 16.406 -27.953 -27.344 1 97.06 584 VAL B N 1
ATOM 10596 C CA . VAL B 1 584 ? 15.305 -28.703 -27.922 1 97.06 584 VAL B CA 1
ATOM 10597 C C . VAL B 1 584 ? 14.203 -28.875 -26.875 1 97.06 584 VAL B C 1
ATOM 10599 O O . VAL B 1 584 ? 14.477 -29.141 -25.703 1 97.06 584 VAL B O 1
ATOM 10602 N N . SER B 1 585 ? 12.93 -28.688 -27.312 1 97.56 585 SER B N 1
ATOM 10603 C CA . SER B 1 585 ? 11.789 -28.906 -26.438 1 97.56 585 SER B CA 1
ATOM 10604 C C . SER B 1 585 ? 11.891 -30.25 -25.719 1 97.56 585 SER B C 1
ATOM 10606 O O . SER B 1 585 ? 12.156 -31.281 -26.344 1 97.56 585 SER B O 1
ATOM 10608 N N . ALA B 1 586 ? 11.703 -30.219 -24.359 1 97.69 586 ALA B N 1
ATOM 10609 C CA . ALA B 1 586 ? 11.586 -31.391 -23.516 1 97.69 586 ALA B CA 1
ATOM 10610 C C . ALA B 1 586 ? 12.945 -32.094 -23.344 1 97.69 586 ALA B C 1
ATOM 10612 O O . ALA B 1 586 ? 13.008 -33.281 -23.031 1 97.69 586 ALA B O 1
ATOM 10613 N N . LEU B 1 587 ? 14.016 -31.391 -23.641 1 97.31 587 LEU B N 1
ATOM 10614 C CA . LEU B 1 587 ? 15.367 -31.875 -23.391 1 97.31 587 LEU B CA 1
ATOM 10615 C C . LEU B 1 587 ? 16.109 -30.969 -22.422 1 97.31 587 LEU B C 1
ATOM 10617 O O . LEU B 1 587 ? 16.109 -29.75 -22.578 1 97.31 587 LEU B O 1
ATOM 10621 N N . MET B 1 588 ? 16.656 -31.578 -21.406 1 96.56 588 MET B N 1
ATOM 10622 C CA . MET B 1 588 ? 17.422 -30.75 -20.469 1 96.56 588 MET B CA 1
ATOM 10623 C C . MET B 1 588 ? 18.438 -31.594 -19.719 1 96.56 588 MET B C 1
ATOM 10625 O O . MET B 1 588 ? 18.375 -32.812 -19.734 1 96.56 588 MET B O 1
ATOM 10629 N N . THR B 1 589 ? 19.406 -30.906 -19.078 1 97.69 589 THR B N 1
ATOM 10630 C CA . THR B 1 589 ? 20.375 -31.531 -18.188 1 97.69 589 THR B CA 1
ATOM 10631 C C . THR B 1 589 ? 20.016 -31.234 -16.734 1 97.69 589 THR B C 1
ATOM 10633 O O . THR B 1 589 ? 19.359 -30.25 -16.422 1 97.69 589 THR B O 1
ATOM 10636 N N . VAL B 1 590 ? 20.375 -32.156 -15.891 1 98.12 590 VAL B N 1
ATOM 10637 C CA . VAL B 1 590 ? 20.25 -31.953 -14.453 1 98.12 590 VAL B CA 1
ATOM 10638 C C . VAL B 1 590 ? 21.562 -32.312 -13.758 1 98.12 590 VAL B C 1
ATOM 10640 O O . VAL B 1 590 ? 22.375 -33.062 -14.312 1 98.12 590 VAL B O 1
ATOM 10643 N N . GLU B 1 591 ? 21.766 -31.75 -12.625 1 98 591 GLU B N 1
ATOM 10644 C CA . GLU B 1 591 ? 22.938 -32.031 -11.797 1 98 591 GLU B CA 1
ATOM 10645 C C . GLU B 1 591 ? 22.531 -32.562 -10.43 1 98 591 GLU B C 1
ATOM 10647 O O . GLU B 1 591 ? 21.484 -32.188 -9.891 1 98 591 GLU B O 1
ATOM 10652 N N . HIS B 1 592 ? 23.359 -33.438 -9.93 1 98.12 592 HIS B N 1
ATOM 10653 C CA . HIS B 1 592 ? 23.125 -33.875 -8.562 1 98.12 592 HIS B CA 1
ATOM 10654 C C . HIS B 1 592 ? 23.328 -32.75 -7.57 1 98.12 592 HIS B C 1
ATOM 10656 O O . HIS B 1 592 ? 24.469 -32.312 -7.328 1 98.12 592 HIS B O 1
ATOM 10662 N N . GLU B 1 593 ? 22.281 -32.344 -7.051 1 96 593 GLU B N 1
ATOM 10663 C CA . GLU B 1 593 ? 22.344 -31.219 -6.117 1 96 593 GLU B CA 1
ATOM 10664 C C . GLU B 1 593 ? 22.656 -31.703 -4.699 1 96 593 GLU B C 1
ATOM 10666 O O . GLU B 1 593 ? 23.562 -31.172 -4.043 1 96 593 GLU B O 1
ATOM 10671 N N . CYS B 1 594 ? 21.812 -32.625 -4.191 1 95.94 594 CYS B N 1
ATOM 10672 C CA . CYS B 1 594 ? 22 -33.219 -2.869 1 95.94 594 CYS B CA 1
ATOM 10673 C C . CYS B 1 594 ? 21.219 -34.5 -2.727 1 95.94 594 CYS B C 1
ATOM 10675 O O . CYS B 1 594 ? 20.516 -34.906 -3.652 1 95.94 594 CYS B O 1
ATOM 10677 N N . THR B 1 595 ? 21.5 -35.125 -1.64 1 97.06 595 THR B N 1
ATOM 10678 C CA . THR B 1 595 ? 20.75 -36.344 -1.3 1 97.06 595 THR B CA 1
ATOM 10679 C C . THR B 1 595 ? 19.859 -36.094 -0.082 1 97.06 595 THR B C 1
ATOM 10681 O O . THR B 1 595 ? 20.359 -35.719 0.988 1 97.06 595 THR B O 1
ATOM 10684 N N . GLN B 1 596 ? 18.562 -36.219 -0.345 1 96.62 596 GLN B N 1
ATOM 10685 C CA . GLN B 1 596 ? 17.625 -36.188 0.772 1 96.62 596 GLN B CA 1
ATOM 10686 C C . GLN B 1 596 ? 17.719 -37.438 1.62 1 96.62 596 GLN B C 1
ATOM 10688 O O . GLN B 1 596 ? 17.578 -38.562 1.106 1 96.62 596 GLN B O 1
ATOM 10693 N N . SER B 1 597 ? 18.031 -37.219 2.934 1 95.81 597 SER B N 1
ATOM 10694 C CA . SER B 1 597 ? 18.125 -38.312 3.896 1 95.81 597 SER B CA 1
ATOM 10695 C C . SER B 1 597 ? 17.344 -38 5.172 1 95.81 597 SER B C 1
ATOM 10697 O O . SER B 1 597 ? 17.938 -37.656 6.195 1 95.81 597 SER B O 1
ATOM 10699 N N . PRO B 1 598 ? 16.016 -38.219 5.078 1 94.5 598 PRO B N 1
ATOM 10700 C CA . PRO B 1 598 ? 15.211 -37.906 6.262 1 94.5 598 PRO B CA 1
ATOM 10701 C C . PRO B 1 598 ? 15.438 -38.906 7.398 1 94.5 598 PRO B C 1
ATOM 10703 O O . PRO B 1 598 ? 15.836 -40.031 7.152 1 94.5 598 PRO B O 1
ATOM 10706 N N . PRO B 1 599 ? 15.164 -38.469 8.672 1 92.38 599 PRO B N 1
ATOM 10707 C CA . PRO B 1 599 ? 15.125 -39.469 9.75 1 92.38 599 PRO B CA 1
ATOM 10708 C C . PRO B 1 599 ? 14.125 -40.594 9.484 1 92.38 599 PRO B C 1
ATOM 10710 O O . PRO B 1 599 ? 13.141 -40.375 8.773 1 92.38 599 PRO B O 1
ATOM 10713 N N . SER B 1 600 ? 14.414 -41.719 10.055 1 88.75 600 SER B N 1
ATOM 10714 C CA . SER B 1 600 ? 13.609 -42.906 9.773 1 88.75 600 SER B CA 1
ATOM 10715 C C . SER B 1 600 ? 12.18 -42.75 10.289 1 88.75 600 SER B C 1
ATOM 10717 O O . SER B 1 600 ? 11.266 -43.438 9.828 1 88.75 600 SER B O 1
ATOM 10719 N N . ASP B 1 601 ? 11.922 -41.875 11.062 1 91.12 601 ASP B N 1
ATOM 10720 C CA . ASP B 1 601 ? 10.609 -41.781 11.703 1 91.12 601 ASP B CA 1
ATOM 10721 C C . ASP B 1 601 ? 9.836 -40.562 11.172 1 91.12 601 ASP B C 1
ATOM 10723 O O . ASP B 1 601 ? 8.984 -40 11.867 1 91.12 601 ASP B O 1
ATOM 10727 N N . VAL B 1 602 ? 10.102 -40.156 9.93 1 94.69 602 VAL B N 1
ATOM 10728 C CA . VAL B 1 602 ? 9.398 -38.969 9.406 1 94.69 602 VAL B CA 1
ATOM 10729 C C . VAL B 1 602 ? 8.461 -39.406 8.273 1 94.69 602 VAL B C 1
ATOM 10731 O O . VAL B 1 602 ? 7.539 -38.656 7.922 1 94.69 602 VAL B O 1
ATOM 10734 N N . GLY B 1 603 ? 8.609 -40.594 7.758 1 95.94 603 GLY B N 1
ATOM 10735 C CA . GLY B 1 603 ? 7.684 -41.125 6.77 1 95.94 603 GLY B CA 1
ATOM 10736 C C . GLY B 1 603 ? 7.879 -40.5 5.391 1 95.94 603 GLY B C 1
ATOM 10737 O O . GLY B 1 603 ? 6.918 -40.312 4.645 1 95.94 603 GLY B O 1
ATOM 10738 N N . VAL B 1 604 ? 9.094 -40.156 4.992 1 96.56 604 VAL B N 1
ATOM 10739 C CA . VAL B 1 604 ? 9.445 -39.625 3.674 1 96.56 604 VAL B CA 1
ATOM 10740 C C . VAL B 1 604 ? 10.633 -40.406 3.109 1 96.56 604 VAL B C 1
ATOM 10742 O O . VAL B 1 604 ? 11.453 -40.938 3.863 1 96.56 604 VAL B O 1
ATOM 10745 N N . ASP B 1 605 ? 10.727 -40.469 1.835 1 95.94 605 ASP B N 1
ATOM 10746 C CA . ASP B 1 605 ? 11.719 -41.312 1.166 1 95.94 605 ASP B CA 1
ATOM 10747 C C . ASP B 1 605 ? 13.086 -40.625 1.154 1 95.94 605 ASP B C 1
ATOM 10749 O O . ASP B 1 605 ? 13.18 -39.406 1.112 1 95.94 605 ASP B O 1
ATOM 10753 N N . GLU B 1 606 ? 14.109 -41.5 1.213 1 96.75 606 GLU B N 1
ATOM 10754 C CA . GLU B 1 606 ? 15.469 -41.094 0.872 1 96.75 606 GLU B CA 1
ATOM 10755 C C . GLU B 1 606 ? 15.711 -41.188 -0.63 1 96.75 606 GLU B C 1
ATOM 10757 O O . GLU B 1 606 ? 15.391 -42.219 -1.248 1 96.75 606 GLU B O 1
ATOM 10762 N N . PHE B 1 607 ? 16.25 -40.156 -1.246 1 97.12 607 PHE B N 1
ATOM 10763 C CA . PHE B 1 607 ? 16.578 -40.188 -2.664 1 97.12 607 PHE B CA 1
ATOM 10764 C C . PHE B 1 607 ? 17.469 -39 -3.037 1 97.12 607 PHE B C 1
ATOM 10766 O O . PHE B 1 607 ? 17.547 -38.031 -2.297 1 97.12 607 PHE B O 1
ATOM 10773 N N . GLU B 1 608 ? 18.125 -39.094 -4.191 1 97.81 608 GLU B N 1
ATOM 10774 C CA . GLU B 1 608 ? 18.938 -38 -4.723 1 97.81 608 GLU B CA 1
ATOM 10775 C C . GLU B 1 608 ? 18.078 -36.969 -5.418 1 97.81 608 GLU B C 1
ATOM 10777 O O . GLU B 1 608 ? 17.125 -37.312 -6.133 1 97.81 608 GLU B O 1
ATOM 10782 N N . ARG B 1 609 ? 18.375 -35.75 -5.184 1 97.31 609 ARG B N 1
ATOM 10783 C CA . ARG B 1 609 ? 17.75 -34.656 -5.914 1 97.31 609 ARG B CA 1
ATOM 10784 C C . ARG B 1 609 ? 18.656 -34.156 -7.031 1 97.31 609 ARG B C 1
ATOM 10786 O O . ARG B 1 609 ? 19.812 -33.781 -6.785 1 97.31 609 ARG B O 1
ATOM 10793 N N . TRP B 1 610 ? 18.188 -34.188 -8.242 1 97.94 610 TRP B N 1
ATOM 10794 C CA . TRP B 1 610 ? 18.875 -33.719 -9.445 1 97.94 610 TRP B CA 1
ATOM 10795 C C . TRP B 1 610 ? 18.156 -32.5 -10.031 1 97.94 610 TRP B C 1
ATOM 10797 O O . TRP B 1 610 ? 17 -32.594 -10.43 1 97.94 610 TRP B O 1
ATOM 10807 N N . THR B 1 611 ? 18.797 -31.422 -10.102 1 96.94 611 THR B N 1
ATOM 10808 C CA . THR B 1 611 ? 18.141 -30.172 -10.469 1 96.94 611 THR B CA 1
ATOM 10809 C C . THR B 1 611 ? 18.812 -29.547 -11.688 1 96.94 611 THR B C 1
ATOM 10811 O O . THR B 1 611 ? 20.016 -29.734 -11.914 1 96.94 611 THR B O 1
ATOM 10814 N N . PRO B 1 612 ? 18.031 -28.859 -12.453 1 96.75 612 PRO B N 1
ATOM 10815 C CA . PRO B 1 612 ? 18.609 -28.219 -13.648 1 96.75 612 PRO B CA 1
ATOM 10816 C C . PRO B 1 612 ? 19.281 -26.891 -13.344 1 96.75 612 PRO B C 1
ATOM 10818 O O . PRO B 1 612 ? 19.078 -26.312 -12.273 1 96.75 612 PRO B O 1
ATOM 10821 N N . VAL B 1 613 ? 20.172 -26.516 -14.242 1 93.56 613 VAL B N 1
ATOM 10822 C CA . VAL B 1 613 ? 20.672 -25.141 -14.242 1 93.56 613 VAL B CA 1
ATOM 10823 C C . VAL B 1 613 ? 19.766 -24.25 -15.086 1 93.56 613 VAL B C 1
ATOM 10825 O O . VAL B 1 613 ? 19.406 -24.609 -16.203 1 93.56 613 VAL B O 1
ATOM 10828 N N . ARG B 1 614 ? 19.406 -23.172 -14.633 1 93.44 614 ARG B N 1
ATOM 10829 C CA . ARG B 1 614 ? 18.484 -22.266 -15.312 1 93.44 614 ARG B CA 1
ATOM 10830 C C . ARG B 1 614 ? 19.125 -21.656 -16.562 1 93.44 614 ARG B C 1
ATOM 10832 O O . ARG B 1 614 ? 20.344 -21.484 -16.609 1 93.44 614 ARG B O 1
ATOM 10839 N N . ARG B 1 615 ? 18.234 -21.422 -17.547 1 92.75 615 ARG B N 1
ATOM 10840 C CA . ARG B 1 615 ? 18.672 -20.609 -18.688 1 92.75 615 ARG B CA 1
ATOM 10841 C C . ARG B 1 615 ? 19.047 -19.203 -18.234 1 92.75 615 ARG B C 1
ATOM 10843 O O . ARG B 1 615 ? 18.438 -18.656 -17.312 1 92.75 615 ARG B O 1
ATOM 10850 N N . PRO B 1 616 ? 20.109 -18.625 -18.781 1 92.56 616 PRO B N 1
ATOM 10851 C CA . PRO B 1 616 ? 20.75 -19.125 -20 1 92.56 616 PRO B CA 1
ATOM 10852 C C . PRO B 1 616 ? 21.922 -20.047 -19.719 1 92.56 616 PRO B C 1
ATOM 10854 O O . PRO B 1 616 ? 22.547 -20.547 -20.656 1 92.56 616 PRO B O 1
ATOM 10857 N N . MET B 1 617 ? 22.219 -20.297 -18.484 1 92.94 617 MET B N 1
ATOM 10858 C CA . MET B 1 617 ? 23.438 -21 -18.156 1 92.94 617 MET B CA 1
ATOM 10859 C C . MET B 1 617 ? 23.266 -22.516 -18.312 1 92.94 617 MET B C 1
ATOM 10861 O O . MET B 1 617 ? 24.25 -23.25 -18.391 1 92.94 617 MET B O 1
ATOM 10865 N N . GLY B 1 618 ? 22.047 -22.953 -18.328 1 94.44 618 GLY B N 1
ATOM 10866 C CA . GLY B 1 618 ? 21.812 -24.375 -18.531 1 94.44 618 GLY B CA 1
ATOM 10867 C C . GLY B 1 618 ? 21.922 -24.781 -19.984 1 94.44 618 GLY B C 1
ATOM 10868 O O . GLY B 1 618 ? 21.328 -24.156 -20.875 1 94.44 618 GLY B O 1
ATOM 10869 N N . HIS B 1 619 ? 22.797 -25.859 -20.266 1 97.25 619 HIS B N 1
ATOM 10870 C CA . HIS B 1 619 ? 23 -26.344 -21.625 1 97.25 619 HIS B CA 1
ATOM 10871 C C . HIS B 1 619 ? 22.844 -27.859 -21.688 1 97.25 619 HIS B C 1
ATOM 10873 O O . HIS B 1 619 ? 23.141 -28.562 -20.719 1 97.25 619 HIS B O 1
ATOM 10879 N N . ASN B 1 620 ? 22.375 -28.328 -22.844 1 98.06 620 ASN B N 1
ATOM 10880 C CA . ASN B 1 620 ? 22.422 -29.766 -23.125 1 98.06 620 ASN B CA 1
ATOM 10881 C C . ASN B 1 620 ? 23.844 -30.234 -23.438 1 98.06 620 ASN B C 1
ATOM 10883 O O . ASN B 1 620 ? 24.703 -29.422 -23.797 1 98.06 620 ASN B O 1
ATOM 10887 N N . LEU B 1 621 ? 24.047 -31.516 -23.297 1 98.12 621 LEU B N 1
ATOM 10888 C CA . LEU B 1 621 ? 25.328 -32.094 -23.688 1 98.12 621 LEU B CA 1
ATOM 10889 C C . LEU B 1 621 ? 25.453 -32.188 -25.203 1 98.12 621 LEU B C 1
ATOM 10891 O O . LEU B 1 621 ? 24.453 -32.438 -25.891 1 98.12 621 LEU B O 1
ATOM 10895 N N . ALA B 1 622 ? 26.703 -31.953 -25.641 1 98.31 622 ALA B N 1
ATOM 10896 C CA . ALA B 1 622 ? 27 -32.375 -27.016 1 98.31 622 ALA B CA 1
ATOM 10897 C C . ALA B 1 622 ? 27.031 -33.906 -27.125 1 98.31 622 ALA B C 1
ATOM 10899 O O . ALA B 1 622 ? 27.781 -34.562 -26.406 1 98.31 622 ALA B O 1
ATOM 10900 N N . LEU B 1 623 ? 26.172 -34.5 -27.953 1 96.5 623 LEU B N 1
ATOM 10901 C CA . LEU B 1 623 ? 26.094 -35.938 -27.984 1 96.5 623 LEU B CA 1
ATOM 10902 C C . LEU B 1 623 ? 25.609 -36.438 -29.344 1 96.5 623 LEU B C 1
ATOM 10904 O O . LEU B 1 623 ? 24.953 -35.688 -30.078 1 96.5 623 LEU B O 1
ATOM 10908 N N . THR B 1 624 ? 25.984 -37.594 -29.688 1 98 624 THR B N 1
ATOM 10909 C CA . THR B 1 624 ? 25.516 -38.281 -30.875 1 98 624 THR B CA 1
ATOM 10910 C C . THR B 1 624 ? 24.797 -39.594 -30.5 1 98 624 THR B C 1
ATOM 10912 O O . THR B 1 624 ? 25.234 -40.281 -29.578 1 98 624 THR B O 1
ATOM 10915 N N . LEU B 1 625 ? 23.766 -39.844 -31.109 1 98.19 625 LEU B N 1
ATOM 10916 C CA . LEU B 1 625 ? 23 -41.062 -30.875 1 98.19 625 LEU B CA 1
ATOM 10917 C C . LEU B 1 625 ? 22.891 -41.875 -32.156 1 98.19 625 LEU B C 1
ATOM 10919 O O . LEU B 1 625 ? 22.672 -41.344 -33.25 1 98.19 625 LEU B O 1
ATOM 10923 N N . ASP B 1 626 ? 23.047 -43.156 -31.984 1 97.25 626 ASP B N 1
ATOM 10924 C CA . ASP B 1 626 ? 22.891 -44.094 -33.094 1 97.25 626 ASP B CA 1
ATOM 10925 C C . ASP B 1 626 ? 22.156 -45.344 -32.625 1 97.25 626 ASP B C 1
ATOM 10927 O O . ASP B 1 626 ? 22.688 -46.125 -31.828 1 97.25 626 ASP B O 1
ATOM 10931 N N . PRO B 1 627 ? 20.984 -45.656 -33.188 1 97.19 627 PRO B N 1
ATOM 10932 C CA . PRO B 1 627 ? 20.219 -44.844 -34.125 1 97.19 627 PRO B CA 1
ATOM 10933 C C . PRO B 1 627 ? 19.703 -43.531 -33.531 1 97.19 627 PRO B C 1
ATOM 10935 O O . PRO B 1 627 ? 19.75 -43.375 -32.312 1 97.19 627 PRO B O 1
ATOM 10938 N N . PRO B 1 628 ? 19.25 -42.656 -34.406 1 97.5 628 PRO B N 1
ATOM 10939 C CA . PRO B 1 628 ? 18.703 -41.406 -33.906 1 97.5 628 PRO B CA 1
ATOM 10940 C C . PRO B 1 628 ? 17.484 -41.625 -33 1 97.5 628 PRO B C 1
ATOM 10942 O O . PRO B 1 628 ? 16.688 -42.531 -33.25 1 97.5 628 PRO B O 1
ATOM 10945 N N . LEU B 1 629 ? 17.391 -40.812 -31.969 1 97.38 629 LEU B N 1
ATOM 10946 C CA . LEU B 1 629 ? 16.234 -40.844 -31.094 1 97.38 629 LEU B CA 1
ATOM 10947 C C . LEU B 1 629 ? 15.023 -40.188 -31.75 1 97.38 629 LEU B C 1
ATOM 10949 O O . LEU B 1 629 ? 15.086 -39 -32.156 1 97.38 629 LEU B O 1
ATOM 10953 N N . LYS B 1 630 ? 13.938 -40.875 -31.922 1 96.62 630 LYS B N 1
ATOM 10954 C CA . LYS B 1 630 ? 12.688 -40.406 -32.531 1 96.62 630 LYS B CA 1
ATOM 10955 C C . LYS B 1 630 ? 11.617 -40.188 -31.453 1 96.62 630 LYS B C 1
ATOM 10957 O O . LYS B 1 630 ? 10.766 -41.031 -31.234 1 96.62 630 LYS B O 1
ATOM 10962 N N . ALA B 1 631 ? 11.648 -39.062 -30.859 1 97.56 631 ALA B N 1
ATOM 10963 C CA . ALA B 1 631 ? 10.75 -38.812 -29.734 1 97.56 631 ALA B CA 1
ATOM 10964 C C . ALA B 1 631 ? 9.836 -37.625 -30.031 1 97.56 631 ALA B C 1
ATOM 10966 O O . ALA B 1 631 ? 8.914 -37.312 -29.266 1 97.56 631 ALA B O 1
ATOM 10967 N N . TRP B 1 632 ? 9.953 -36.875 -31.203 1 98.12 632 TRP B N 1
ATOM 10968 C CA . TRP B 1 632 ? 9.266 -35.625 -31.484 1 98.12 632 TRP B CA 1
ATOM 10969 C C . TRP B 1 632 ? 8.391 -35.75 -32.719 1 98.12 632 TRP B C 1
ATOM 10971 O O . TRP B 1 632 ? 8.273 -34.812 -33.5 1 98.12 632 TRP B O 1
ATOM 10981 N N . GLY B 1 633 ? 7.746 -36.812 -32.906 1 97.31 633 GLY B N 1
ATOM 10982 C CA . GLY B 1 633 ? 6.977 -37.094 -34.125 1 97.31 633 GLY B CA 1
ATOM 10983 C C . GLY B 1 633 ? 5.594 -36.5 -34.094 1 97.31 633 GLY B C 1
ATOM 10984 O O . GLY B 1 633 ? 5.145 -35.969 -33.062 1 97.31 633 GLY B O 1
ATOM 10985 N N . VAL B 1 634 ? 4.906 -36.531 -35.219 1 97.19 634 VAL B N 1
ATOM 10986 C CA . VAL B 1 634 ? 3.613 -35.906 -35.406 1 97.19 634 VAL B CA 1
ATOM 10987 C C . VAL B 1 634 ? 2.541 -36.625 -34.594 1 97.19 634 VAL B C 1
ATOM 10989 O O . VAL B 1 634 ? 1.504 -36.031 -34.281 1 97.19 634 VAL B O 1
ATOM 10992 N N . GLU B 1 635 ? 2.814 -37.844 -34.25 1 95.44 635 GLU B N 1
ATOM 10993 C CA . GLU B 1 635 ? 1.833 -38.625 -33.5 1 95.44 635 GLU B CA 1
ATOM 10994 C C . GLU B 1 635 ? 1.596 -38.031 -32.125 1 95.44 635 GLU B C 1
ATOM 10996 O O . GLU B 1 635 ? 0.557 -38.25 -31.5 1 95.44 635 GLU B O 1
ATOM 11001 N N . ASN B 1 636 ? 2.521 -37.25 -31.672 1 97.38 636 ASN B N 1
ATOM 11002 C CA . ASN B 1 636 ? 2.436 -36.656 -30.344 1 97.38 636 ASN B CA 1
ATOM 11003 C C . ASN B 1 636 ? 1.293 -35.656 -30.25 1 97.38 636 ASN B C 1
ATOM 11005 O O . ASN B 1 636 ? 0.768 -35.406 -29.156 1 97.38 636 ASN B O 1
ATOM 11009 N N . ILE B 1 637 ? 0.795 -35.062 -31.328 1 97.62 637 ILE B N 1
ATOM 11010 C CA . ILE B 1 637 ? -0.078 -33.875 -31.297 1 97.62 637 ILE B CA 1
ATOM 11011 C C . ILE B 1 637 ? -1.498 -34.312 -30.938 1 97.62 637 ILE B C 1
ATOM 11013 O O . ILE B 1 637 ? -2.346 -33.469 -30.625 1 97.62 637 ILE B O 1
ATOM 11017 N N . ARG B 1 638 ? -1.774 -35.594 -30.906 1 96.88 638 ARG B N 1
ATOM 11018 C CA . ARG B 1 638 ? -3.146 -36 -30.656 1 96.88 638 ARG B CA 1
ATOM 11019 C C . ARG B 1 638 ? -3.195 -37.094 -29.578 1 96.88 638 ARG B C 1
ATOM 11021 O O . ARG B 1 638 ? -4.125 -37.906 -29.531 1 96.88 638 ARG B O 1
ATOM 11028 N N . ASN B 1 639 ? -2.16 -37.188 -28.734 1 95.5 639 ASN B N 1
ATOM 11029 C CA . ASN B 1 639 ? -2.123 -38.25 -27.734 1 95.5 639 ASN B CA 1
ATOM 11030 C C . ASN B 1 639 ? -2.812 -37.812 -26.438 1 95.5 639 ASN B C 1
ATOM 11032 O O . ASN B 1 639 ? -2.873 -38.562 -25.469 1 95.5 639 ASN B O 1
ATOM 11036 N N . GLY B 1 640 ? -3.266 -36.531 -26.359 1 96.12 640 GLY B N 1
ATOM 11037 C CA . GLY B 1 640 ? -4.098 -36.094 -25.25 1 96.12 640 GLY B CA 1
ATOM 11038 C C . GLY B 1 640 ? -3.297 -35.562 -24.078 1 96.12 640 GLY B C 1
ATOM 11039 O O . GLY B 1 640 ? -3.857 -35.281 -23.016 1 96.12 640 GLY B O 1
ATOM 11040 N N . VAL B 1 641 ? -1.975 -35.375 -24.188 1 96.44 641 VAL B N 1
ATOM 11041 C CA . VAL B 1 641 ? -1.114 -34.906 -23.094 1 96.44 641 VAL B CA 1
ATOM 11042 C C . VAL B 1 641 ? -0.29 -33.719 -23.562 1 96.44 641 VAL B C 1
ATOM 11044 O O . VAL B 1 641 ? 0.811 -33.875 -24.094 1 96.44 641 VAL B O 1
ATOM 11047 N N . PRO B 1 642 ? -0.698 -32.531 -23.266 1 96.81 642 PRO B N 1
ATOM 11048 C CA . PRO B 1 642 ? -0.057 -31.344 -23.828 1 96.81 642 PRO B CA 1
ATOM 11049 C C . PRO B 1 642 ? 1.136 -30.859 -23 1 96.81 642 PRO B C 1
ATOM 11051 O O . PRO B 1 642 ? 1.266 -29.672 -22.734 1 96.81 642 PRO B O 1
ATOM 11054 N N . ARG B 1 643 ? 2.035 -31.719 -22.594 1 97.31 643 ARG B N 1
ATOM 11055 C CA . ARG B 1 643 ? 3.299 -31.422 -21.922 1 97.31 643 ARG B CA 1
ATOM 11056 C C . ARG B 1 643 ? 4.176 -32.656 -21.844 1 97.31 643 ARG B C 1
ATOM 11058 O O . ARG B 1 643 ? 3.68 -33.781 -21.953 1 97.31 643 ARG B O 1
ATOM 11065 N N . PRO B 1 644 ? 5.457 -32.469 -21.547 1 97.69 644 PRO B N 1
ATOM 11066 C CA . PRO B 1 644 ? 6.277 -33.656 -21.312 1 97.69 644 PRO B CA 1
ATOM 11067 C C . PRO B 1 644 ? 5.91 -34.375 -20.031 1 97.69 644 PRO B C 1
ATOM 11069 O O . PRO B 1 644 ? 5.59 -33.75 -19.016 1 97.69 644 PRO B O 1
ATOM 11072 N N . THR B 1 645 ? 5.84 -35.656 -20.094 1 96.94 645 THR B N 1
ATOM 11073 C CA . THR B 1 645 ? 5.703 -36.562 -18.953 1 96.94 645 THR B CA 1
ATOM 11074 C C . THR B 1 645 ? 6.719 -37.719 -19.031 1 96.94 645 THR B C 1
ATOM 11076 O O . THR B 1 645 ? 7.914 -37.5 -18.812 1 96.94 645 THR B O 1
ATOM 11079 N N . LYS B 1 646 ? 6.281 -38.938 -19.406 1 96.5 646 LYS B N 1
ATOM 11080 C CA . LYS B 1 646 ? 7.246 -40 -19.656 1 96.5 646 LYS B CA 1
ATOM 11081 C C . LYS B 1 646 ? 7.777 -39.938 -21.094 1 96.5 646 LYS B C 1
ATOM 11083 O O . LYS B 1 646 ? 8.781 -40.594 -21.406 1 96.5 646 LYS B O 1
ATOM 11088 N N . ARG B 1 647 ? 7.078 -39.188 -21.906 1 96.94 647 ARG B N 1
ATOM 11089 C CA . ARG B 1 647 ? 7.457 -38.844 -23.266 1 96.94 647 ARG B CA 1
ATOM 11090 C C . ARG B 1 647 ? 7.566 -37.344 -23.469 1 96.94 647 ARG B C 1
ATOM 11092 O O . ARG B 1 647 ? 7.195 -36.562 -22.578 1 96.94 647 ARG B O 1
ATOM 11099 N N . THR B 1 648 ? 8.047 -36.938 -24.641 1 98 648 THR B N 1
ATOM 11100 C CA . THR B 1 648 ? 8.125 -35.531 -24.922 1 98 648 THR B CA 1
ATOM 11101 C C . THR B 1 648 ? 6.73 -34.938 -25.125 1 98 648 THR B C 1
ATOM 11103 O O . THR B 1 648 ? 6.477 -33.781 -24.781 1 98 648 THR B O 1
ATOM 11106 N N . ASN B 1 649 ? 5.891 -35.781 -25.781 1 98 649 ASN B N 1
ATOM 11107 C CA . ASN B 1 649 ? 4.547 -35.344 -26.172 1 98 649 ASN B CA 1
ATOM 11108 C C . ASN B 1 649 ? 4.578 -34.094 -27.016 1 98 649 ASN B C 1
ATOM 11110 O O . ASN B 1 649 ? 3.701 -33.219 -26.891 1 98 649 ASN B O 1
ATOM 11114 N N . CYS B 1 650 ? 5.59 -33.938 -27.844 1 98.31 650 CYS B N 1
ATOM 11115 C CA . CYS B 1 650 ? 5.797 -32.719 -28.609 1 98.31 650 CYS B CA 1
ATOM 11116 C C . CYS B 1 650 ? 6.148 -33.031 -30.047 1 98.31 650 CYS B C 1
ATOM 11118 O O . CYS B 1 650 ? 6.949 -33.906 -30.328 1 98.31 650 CYS B O 1
ATOM 11120 N N . TRP B 1 651 ? 5.504 -32.312 -30.922 1 98.19 651 TRP B N 1
ATOM 11121 C CA . TRP B 1 651 ? 5.984 -32.281 -32.281 1 98.19 651 TRP B CA 1
ATOM 11122 C C . TRP B 1 651 ? 6.953 -31.141 -32.5 1 98.19 651 TRP B C 1
ATOM 11124 O O . TRP B 1 651 ? 6.617 -29.984 -32.25 1 98.19 651 TRP B O 1
ATOM 11134 N N . VAL B 1 652 ? 8.133 -31.484 -32.875 1 97.94 652 VAL B N 1
ATOM 11135 C CA . VAL B 1 652 ? 9.148 -30.5 -33.281 1 97.94 652 VAL B CA 1
ATOM 11136 C C . VAL B 1 652 ? 9.5 -30.688 -34.75 1 97.94 652 VAL B C 1
ATOM 11138 O O . VAL B 1 652 ? 9.906 -31.766 -35.156 1 97.94 652 VAL B O 1
ATOM 11141 N N . PRO B 1 653 ? 9.289 -29.625 -35.531 1 95.81 653 PRO B N 1
ATOM 11142 C CA . PRO B 1 653 ? 9.625 -29.766 -36.938 1 95.81 653 PRO B CA 1
ATOM 11143 C C . PRO B 1 653 ? 11.125 -29.953 -37.188 1 95.81 653 PRO B C 1
ATOM 11145 O O . PRO B 1 653 ? 11.938 -29.484 -36.375 1 95.81 653 PRO B O 1
ATOM 11148 N N . ARG B 1 654 ? 11.352 -30.594 -38.25 1 91.31 654 ARG B N 1
ATOM 11149 C CA . ARG B 1 654 ? 12.75 -30.781 -38.625 1 91.31 654 ARG B CA 1
ATOM 11150 C C . ARG B 1 654 ? 13.453 -29.438 -38.844 1 91.31 654 ARG B C 1
ATOM 11152 O O . ARG B 1 654 ? 12.867 -28.516 -39.406 1 91.31 654 ARG B O 1
ATOM 11159 N N . ALA B 1 655 ? 14.664 -29.328 -38.406 1 75.06 655 ALA B N 1
ATOM 11160 C CA . ALA B 1 655 ? 15.422 -28.078 -38.375 1 75.06 655 ALA B CA 1
ATOM 11161 C C . ALA B 1 655 ? 15.812 -27.625 -39.781 1 75.06 655 ALA B C 1
ATOM 11163 O O . ALA B 1 655 ? 16.078 -26.453 -40 1 75.06 655 ALA B O 1
ATOM 11164 N N . ASP B 1 656 ? 15.602 -28.453 -40.719 1 70.62 656 ASP B N 1
ATOM 11165 C CA . ASP B 1 656 ? 16.125 -28.094 -42.031 1 70.62 656 ASP B CA 1
ATOM 11166 C C . ASP B 1 656 ? 15.414 -26.859 -42.625 1 70.62 656 ASP B C 1
ATOM 11168 O O . ASP B 1 656 ? 14.203 -26.719 -42.469 1 70.62 656 ASP B O 1
ATOM 11172 N N . SER B 1 657 ? 16.172 -25.781 -42.906 1 62.75 657 SER B N 1
ATOM 11173 C CA . SER B 1 657 ? 15.789 -24.438 -43.281 1 62.75 657 SER B CA 1
ATOM 11174 C C . SER B 1 657 ? 14.953 -24.453 -44.562 1 62.75 657 SER B C 1
ATOM 11176 O O . SER B 1 657 ? 14.234 -23.5 -44.875 1 62.75 657 SER B O 1
ATOM 11178 N N . PHE B 1 658 ? 14.922 -25.484 -45.25 1 65.75 658 PHE B N 1
ATOM 11179 C CA . PHE B 1 658 ? 14.422 -25.281 -46.625 1 65.75 658 PHE B CA 1
ATOM 11180 C C . PHE B 1 658 ? 12.984 -25.766 -46.75 1 65.75 658 PHE B C 1
ATOM 11182 O O . PHE B 1 658 ? 12.289 -25.438 -47.688 1 65.75 658 PHE B O 1
ATOM 11189 N N . SER B 1 659 ? 12.5 -26.375 -45.688 1 78.75 659 SER B N 1
ATOM 11190 C CA . SER B 1 659 ? 11.156 -26.906 -45.844 1 78.75 659 SER B CA 1
ATOM 11191 C C . SER B 1 659 ? 10.172 -26.203 -44.938 1 78.75 659 SER B C 1
ATOM 11193 O O . SER B 1 659 ? 10.562 -25.641 -43.906 1 78.75 659 SER B O 1
ATOM 11195 N N . ARG B 1 660 ? 8.953 -26.125 -45.438 1 91.44 660 ARG B N 1
ATOM 11196 C CA . ARG B 1 660 ? 7.863 -25.609 -44.625 1 91.44 660 ARG B CA 1
ATOM 11197 C C . ARG B 1 660 ? 7.699 -26.422 -43.344 1 91.44 660 ARG B C 1
ATOM 11199 O O . ARG B 1 660 ? 7.77 -27.656 -43.375 1 91.44 660 ARG B O 1
ATOM 11206 N N . LYS B 1 661 ? 7.754 -25.781 -42.25 1 95.81 661 LYS B N 1
ATOM 11207 C CA . LYS B 1 661 ? 7.438 -26.422 -40.969 1 95.81 661 LYS B CA 1
ATOM 11208 C C . LYS B 1 661 ? 5.93 -26.484 -40.75 1 95.81 661 LYS B C 1
ATOM 11210 O O . LYS B 1 661 ? 5.383 -25.688 -39.969 1 95.81 661 LYS B O 1
ATOM 11215 N N . ILE B 1 662 ? 5.312 -27.453 -41.406 1 96.44 662 ILE B N 1
ATOM 11216 C CA . ILE B 1 662 ? 3.855 -27.484 -41.438 1 96.44 662 ILE B CA 1
ATOM 11217 C C . ILE B 1 662 ? 3.355 -28.859 -41 1 96.44 662 ILE B C 1
ATOM 11219 O O . ILE B 1 662 ? 3.965 -29.891 -41.344 1 96.44 662 ILE B O 1
ATOM 11223 N N . LEU B 1 663 ? 2.422 -28.859 -40.156 1 97.06 663 LEU B N 1
ATOM 11224 C CA . LEU B 1 663 ? 1.642 -30.031 -39.781 1 97.06 663 LEU B CA 1
ATOM 11225 C C . LEU B 1 663 ? 0.357 -30.109 -40.594 1 97.06 663 LEU B C 1
ATOM 11227 O O . LEU B 1 663 ? -0.419 -29.156 -40.625 1 97.06 663 LEU B O 1
ATOM 11231 N N . LYS B 1 664 ? 0.124 -31.25 -41.281 1 97.69 664 LYS B N 1
ATOM 11232 C CA . LYS B 1 664 ? -1.074 -31.453 -42.094 1 97.69 664 LYS B CA 1
ATOM 11233 C C . LYS B 1 664 ? -1.97 -32.531 -41.469 1 97.69 664 LYS B C 1
ATOM 11235 O O . LYS B 1 664 ? -1.513 -33.625 -41.188 1 97.69 664 LYS B O 1
ATOM 11240 N N . ILE B 1 665 ? -3.115 -32.219 -41.281 1 98.44 665 ILE B N 1
ATOM 11241 C CA . ILE B 1 665 ? -4.113 -33.125 -40.719 1 98.44 665 ILE B CA 1
ATOM 11242 C C . ILE B 1 665 ? -5.219 -33.344 -41.75 1 98.44 665 ILE B C 1
ATOM 11244 O O . ILE B 1 665 ? -5.914 -32.406 -42.156 1 98.44 665 ILE B O 1
ATOM 11248 N N . GLY B 1 666 ? -5.406 -34.594 -42.156 1 98 666 GLY B N 1
ATOM 11249 C CA . GLY B 1 666 ? -6.344 -34.906 -43.25 1 98 666 GLY B CA 1
ATOM 11250 C C . GLY B 1 666 ? -7.426 -35.875 -42.812 1 98 666 GLY B C 1
ATOM 11251 O O . GLY B 1 666 ? -7.18 -36.781 -42 1 98 666 GLY B O 1
ATOM 11252 N N . TRP B 1 667 ? -8.562 -35.719 -43.406 1 97.62 667 TRP B N 1
ATOM 11253 C CA . TRP B 1 667 ? -9.703 -36.594 -43.188 1 97.62 667 TRP B CA 1
ATOM 11254 C C . TRP B 1 667 ? -10.148 -37.25 -44.5 1 97.62 667 TRP B C 1
ATOM 11256 O O . TRP B 1 667 ? -10.086 -36.625 -45.562 1 97.62 667 TRP B O 1
ATOM 11266 N N . ASP B 1 668 ? -10.641 -38.469 -44.406 1 96.81 668 ASP B N 1
ATOM 11267 C CA . ASP B 1 668 ? -11.188 -39.156 -45.594 1 96.81 668 ASP B CA 1
ATOM 11268 C C . ASP B 1 668 ? -12.469 -38.469 -46.062 1 96.81 668 ASP B C 1
ATOM 11270 O O . ASP B 1 668 ? -12.688 -38.344 -47.281 1 96.81 668 ASP B O 1
ATOM 11274 N N . THR B 1 669 ? -13.305 -38.125 -45.094 1 96.56 669 THR B N 1
ATOM 11275 C CA . THR B 1 669 ? -14.516 -37.344 -45.375 1 96.56 669 THR B CA 1
ATOM 11276 C C . THR B 1 669 ? -14.391 -35.938 -44.781 1 96.56 669 THR B C 1
ATOM 11278 O O . THR B 1 669 ? -13.93 -35.781 -43.656 1 96.56 669 THR B O 1
ATOM 11281 N N . PRO B 1 670 ? -14.773 -35.031 -45.625 1 96.69 670 PRO B N 1
ATOM 11282 C CA . PRO B 1 670 ? -14.664 -33.656 -45.094 1 96.69 670 PRO B CA 1
ATOM 11283 C C . PRO B 1 670 ? -15.375 -33.469 -43.75 1 96.69 670 PRO B C 1
ATOM 11285 O O . PRO B 1 670 ? -16.438 -34.031 -43.531 1 96.69 670 PRO B O 1
ATOM 11288 N N . VAL B 1 671 ? -14.805 -32.625 -42.938 1 97.44 671 VAL B N 1
ATOM 11289 C CA . VAL B 1 671 ? -15.375 -32.344 -41.594 1 97.44 671 VAL B CA 1
ATOM 11290 C C . VAL B 1 671 ? -15.68 -30.859 -41.5 1 97.44 671 VAL B C 1
ATOM 11292 O O . VAL B 1 671 ? -15.047 -30.031 -42.156 1 97.44 671 VAL B O 1
ATOM 11295 N N . LYS B 1 672 ? -16.625 -30.531 -40.656 1 97.44 672 LYS B N 1
ATOM 11296 C CA . LYS B 1 672 ? -16.953 -29.141 -40.344 1 97.44 672 LYS B CA 1
ATOM 11297 C C . LYS B 1 672 ? -16.188 -28.641 -39.125 1 97.44 672 LYS B C 1
ATOM 11299 O O . LYS B 1 672 ? -16.328 -29.203 -38.031 1 97.44 672 LYS B O 1
ATOM 11304 N N . VAL B 1 673 ? -15.359 -27.594 -39.344 1 97.69 673 VAL B N 1
ATOM 11305 C CA . VAL B 1 673 ? -14.516 -27.078 -38.25 1 97.69 673 VAL B CA 1
ATOM 11306 C C . VAL B 1 673 ? -14.898 -25.641 -37.969 1 97.69 673 VAL B C 1
ATOM 11308 O O . VAL B 1 673 ? -14.977 -24.812 -38.875 1 97.69 673 VAL B O 1
ATOM 11311 N N . ASN B 1 674 ? -15.094 -25.344 -36.656 1 97.38 674 ASN B N 1
ATOM 11312 C CA . ASN B 1 674 ? -15.383 -23.984 -36.219 1 97.38 674 ASN B CA 1
ATOM 11313 C C . ASN B 1 674 ? -14.32 -23.469 -35.25 1 97.38 674 ASN B C 1
ATOM 11315 O O . ASN B 1 674 ? -14.117 -22.25 -35.125 1 97.38 674 ASN B O 1
ATOM 11319 N N . LYS B 1 675 ? -13.68 -24.328 -34.562 1 97.81 675 LYS B N 1
ATOM 11320 C CA . LYS B 1 675 ? -12.703 -23.969 -33.531 1 97.81 675 LYS B CA 1
ATOM 11321 C C . LYS B 1 675 ? -11.477 -24.875 -33.594 1 97.81 675 LYS B C 1
ATOM 11323 O O . LYS B 1 675 ? -11.602 -26.078 -33.75 1 97.81 675 LYS B O 1
ATOM 11328 N N . VAL B 1 676 ? -10.312 -24.266 -33.531 1 98.25 676 VAL B N 1
ATOM 11329 C CA . VAL B 1 676 ? -9.055 -25.016 -33.438 1 98.25 676 VAL B CA 1
ATOM 11330 C C . VAL B 1 676 ? -8.281 -24.578 -32.188 1 98.25 676 VAL B C 1
ATOM 11332 O O . VAL B 1 676 ? -8.172 -23.375 -31.906 1 98.25 676 VAL B O 1
ATOM 11335 N N . VAL B 1 677 ? -7.887 -25.5 -31.375 1 98.19 677 VAL B N 1
ATOM 11336 C CA . VAL B 1 677 ? -7.078 -25.234 -30.188 1 98.19 677 VAL B CA 1
ATOM 11337 C C . VAL B 1 677 ? -5.672 -25.797 -30.391 1 98.19 677 VAL B C 1
ATOM 11339 O O . VAL B 1 677 ? -5.5 -26.953 -30.766 1 98.19 677 VAL B O 1
ATOM 11342 N N . VAL B 1 678 ? -4.668 -25 -30.219 1 98.31 678 VAL B N 1
ATOM 11343 C CA . VAL B 1 678 ? -3.281 -25.438 -30.344 1 98.31 678 VAL B CA 1
ATOM 11344 C C . VAL B 1 678 ? -2.535 -25.188 -29.047 1 98.31 678 VAL B C 1
ATOM 11346 O O . VAL B 1 678 ? -2.639 -24.109 -28.453 1 98.31 678 VAL B O 1
ATOM 11349 N N . HIS B 1 679 ? -1.852 -26.172 -28.5 1 98.31 679 HIS B N 1
ATOM 11350 C CA . HIS B 1 679 ? -0.991 -26.047 -27.328 1 98.31 679 HIS B CA 1
ATOM 11351 C C . HIS B 1 679 ? 0.479 -25.984 -27.734 1 98.31 679 HIS B C 1
ATOM 11353 O O . HIS B 1 679 ? 0.974 -26.859 -28.438 1 98.31 679 HIS B O 1
ATOM 11359 N N . PHE B 1 680 ? 1.166 -24.969 -27.281 1 98.31 680 PHE B N 1
ATOM 11360 C CA . PHE B 1 680 ? 2.568 -24.734 -27.609 1 98.31 680 PHE B CA 1
ATOM 11361 C C . PHE B 1 680 ? 3.455 -25.016 -26.391 1 98.31 680 PHE B C 1
ATOM 11363 O O . PHE B 1 680 ? 2.963 -25.125 -25.266 1 98.31 680 PHE B O 1
ATOM 11370 N N . ASP B 1 681 ? 4.711 -25.188 -26.625 1 98.31 681 ASP B N 1
ATOM 11371 C CA . ASP B 1 681 ? 5.656 -25.438 -25.531 1 98.31 681 ASP B CA 1
ATOM 11372 C C . ASP B 1 681 ? 6.102 -24.125 -24.891 1 98.31 681 ASP B C 1
ATOM 11374 O O . ASP B 1 681 ? 6.801 -23.328 -25.516 1 98.31 681 ASP B O 1
ATOM 11378 N N . THR B 1 682 ? 5.746 -23.984 -23.672 1 97.81 682 THR B N 1
ATOM 11379 C CA . THR B 1 682 ? 6.191 -22.828 -22.906 1 97.81 682 THR B CA 1
ATOM 11380 C C . THR B 1 682 ? 7.109 -23.266 -21.75 1 97.81 682 THR B C 1
ATOM 11382 O O . THR B 1 682 ? 7.211 -22.578 -20.734 1 97.81 682 THR B O 1
ATOM 11385 N N . ASP B 1 683 ? 7.715 -24.422 -21.906 1 97 683 ASP B N 1
ATOM 11386 C CA . ASP B 1 683 ? 8.703 -24.953 -20.984 1 97 683 ASP B CA 1
ATOM 11387 C C . ASP B 1 683 ? 8.133 -25.031 -19.562 1 97 683 ASP B C 1
ATOM 11389 O O . ASP B 1 683 ? 8.578 -24.312 -18.672 1 97 683 ASP B O 1
ATOM 11393 N N . TYR B 1 684 ? 7.34 -26 -19.281 1 97.19 684 TYR B N 1
ATOM 11394 C CA . TYR B 1 684 ? 6.668 -26.203 -18 1 97.19 684 TYR B CA 1
ATOM 11395 C C . TYR B 1 684 ? 7.676 -26.484 -16.891 1 97.19 684 TYR B C 1
ATOM 11397 O O . TYR B 1 684 ? 7.316 -26.547 -15.719 1 97.19 684 TYR B O 1
ATOM 11405 N N . ASP B 1 685 ? 8.938 -26.625 -17.234 1 96.25 685 ASP B N 1
ATOM 11406 C CA . ASP B 1 685 ? 9.953 -26.859 -16.219 1 96.25 685 ASP B CA 1
ATOM 11407 C C . ASP B 1 685 ? 10.453 -25.547 -15.609 1 96.25 685 ASP B C 1
ATOM 11409 O O . ASP B 1 685 ? 10.875 -25.516 -14.453 1 96.25 685 ASP B O 1
ATOM 11413 N N . HIS B 1 686 ? 10.461 -24.547 -16.375 1 95 686 HIS B N 1
ATOM 11414 C CA . HIS B 1 686 ? 11.047 -23.281 -15.938 1 95 686 HIS B CA 1
ATOM 11415 C C . HIS B 1 686 ? 10.148 -22.562 -14.93 1 95 686 HIS B C 1
ATOM 11417 O O . HIS B 1 686 ? 9.008 -22.219 -15.242 1 95 686 HIS B O 1
ATOM 11423 N N . ALA B 1 687 ? 10.727 -22.344 -13.773 1 95.44 687 ALA B N 1
ATOM 11424 C CA . ALA B 1 687 ? 9.969 -21.625 -12.75 1 95.44 687 ALA B CA 1
ATOM 11425 C C . ALA B 1 687 ? 9.75 -20.172 -13.148 1 95.44 687 ALA B C 1
ATOM 11427 O O . ALA B 1 687 ? 10.672 -19.516 -13.633 1 95.44 687 ALA B O 1
ATOM 11428 N N . LEU B 1 688 ? 8.602 -19.625 -13.031 1 96.88 688 LEU B N 1
ATOM 11429 C CA . LEU B 1 688 ? 8.242 -18.266 -13.422 1 96.88 688 LEU B CA 1
ATOM 11430 C C . LEU B 1 688 ? 7.852 -17.438 -12.203 1 96.88 688 LEU B C 1
ATOM 11432 O O . LEU B 1 688 ? 6.727 -16.938 -12.125 1 96.88 688 LEU B O 1
ATOM 11436 N N . GLU B 1 689 ? 8.867 -17.25 -11.258 1 96.62 689 GLU B N 1
ATOM 11437 C CA . GLU B 1 689 ? 8.586 -16.391 -10.109 1 96.62 689 GLU B CA 1
ATOM 11438 C C . GLU B 1 689 ? 7.977 -15.062 -10.547 1 96.62 689 GLU B C 1
ATOM 11440 O O . GLU B 1 689 ? 8.5 -14.398 -11.445 1 96.62 689 GLU B O 1
ATOM 11445 N N . SER B 1 690 ? 6.926 -14.688 -9.867 1 96.94 690 SER B N 1
ATOM 11446 C CA . SER B 1 690 ? 6.145 -13.539 -10.312 1 96.94 690 SER B CA 1
ATOM 11447 C C . SER B 1 690 ? 6.797 -12.227 -9.875 1 96.94 690 SER B C 1
ATOM 11449 O O . SER B 1 690 ? 6.566 -11.18 -10.492 1 96.94 690 SER B O 1
ATOM 11451 N N . VAL B 1 691 ? 7.598 -12.32 -8.773 1 94.38 691 VAL B N 1
ATOM 11452 C CA . VAL B 1 691 ? 8.172 -11.07 -8.273 1 94.38 691 VAL B CA 1
ATOM 11453 C C . VAL B 1 691 ? 9.609 -11.312 -7.812 1 94.38 691 VAL B C 1
ATOM 11455 O O . VAL B 1 691 ? 10.008 -12.461 -7.582 1 94.38 691 VAL B O 1
ATOM 11458 N N . LEU B 1 692 ? 10.43 -10.273 -7.684 1 88.38 692 LEU B N 1
ATOM 11459 C CA . LEU B 1 692 ? 11.711 -10.102 -7 1 88.38 692 LEU B CA 1
ATOM 11460 C C . LEU B 1 692 ? 12.828 -10.812 -7.758 1 88.38 692 LEU B C 1
ATOM 11462 O O . LEU B 1 692 ? 13.883 -10.219 -8.008 1 88.38 692 LEU B O 1
ATOM 11466 N N . ARG B 1 693 ? 12.727 -12.125 -8.18 1 88.5 693 ARG B N 1
ATOM 11467 C CA . ARG B 1 693 ? 13.812 -12.922 -8.758 1 88.5 693 ARG B CA 1
ATOM 11468 C C . ARG B 1 693 ? 14.203 -12.391 -10.133 1 88.5 693 ARG B C 1
ATOM 11470 O O . ARG B 1 693 ? 15.383 -12.391 -10.492 1 88.5 693 ARG B O 1
ATOM 11477 N N . GLY B 1 694 ? 13.164 -11.969 -10.922 1 90.88 694 GLY B N 1
ATOM 11478 C CA . GLY B 1 694 ? 13.398 -11.547 -12.297 1 90.88 694 GLY B CA 1
ATOM 11479 C C . GLY B 1 694 ? 13.68 -12.703 -13.234 1 90.88 694 GLY B C 1
ATOM 11480 O O . GLY B 1 694 ? 13.797 -13.852 -12.805 1 90.88 694 GLY B O 1
ATOM 11481 N N . HIS B 1 695 ? 13.734 -12.375 -14.516 1 95.62 695 HIS B N 1
ATOM 11482 C CA . HIS B 1 695 ? 14 -13.344 -15.57 1 95.62 695 HIS B CA 1
ATOM 11483 C C . HIS B 1 695 ? 14.828 -12.727 -16.688 1 95.62 695 HIS B C 1
ATOM 11485 O O . HIS B 1 695 ? 14.656 -11.555 -17.031 1 95.62 695 HIS B O 1
ATOM 11491 N N . PRO B 1 696 ? 15.781 -13.461 -17.266 1 93.38 696 PRO B N 1
ATOM 11492 C CA . PRO B 1 696 ? 16.609 -12.938 -18.344 1 93.38 696 PRO B CA 1
ATOM 11493 C C . PRO B 1 696 ? 15.859 -12.852 -19.672 1 93.38 696 PRO B C 1
ATOM 11495 O O . PRO B 1 696 ? 16.328 -12.195 -20.609 1 93.38 696 PRO B O 1
ATOM 11498 N N . GLU B 1 697 ? 14.719 -13.531 -19.75 1 94.94 697 GLU B N 1
ATOM 11499 C CA . GLU B 1 697 ? 13.938 -13.562 -20.984 1 94.94 697 GLU B CA 1
ATOM 11500 C C . GLU B 1 697 ? 12.523 -13.047 -20.75 1 94.94 697 GLU B C 1
ATOM 11502 O O . GLU B 1 697 ? 12.016 -13.094 -19.625 1 94.94 697 GLU B O 1
ATOM 11507 N N . ARG B 1 698 ? 11.867 -12.594 -21.875 1 96.56 698 ARG B N 1
ATOM 11508 C CA . ARG B 1 698 ? 10.484 -12.117 -21.797 1 96.56 698 ARG B CA 1
ATOM 11509 C C . ARG B 1 698 ? 9.516 -13.164 -22.344 1 96.56 698 ARG B C 1
ATOM 11511 O O . ARG B 1 698 ? 8.312 -13.086 -22.094 1 96.56 698 ARG B O 1
ATOM 11518 N N . THR B 1 699 ? 10.07 -14.023 -23.141 1 97.69 699 THR B N 1
ATOM 11519 C CA . THR B 1 699 ? 9.281 -15.102 -23.719 1 97.69 699 THR B CA 1
ATOM 11520 C C . THR B 1 699 ? 10.055 -16.422 -23.688 1 97.69 699 THR B C 1
ATOM 11522 O O . THR B 1 699 ? 11.289 -16.422 -23.688 1 97.69 699 THR B O 1
ATOM 11525 N N . ILE B 1 700 ? 9.375 -17.516 -23.641 1 97.94 700 ILE B N 1
ATOM 11526 C CA . ILE B 1 700 ? 10 -18.828 -23.625 1 97.94 700 ILE B CA 1
ATOM 11527 C C . ILE B 1 700 ? 10.516 -19.172 -25.016 1 97.94 700 ILE B C 1
ATOM 11529 O O . ILE B 1 700 ? 9.75 -19.188 -25.984 1 97.94 700 ILE B O 1
ATOM 11533 N N . PRO B 1 701 ? 11.742 -19.594 -25.141 1 97.31 701 PRO B N 1
ATOM 11534 C CA . PRO B 1 701 ? 12.359 -19.781 -26.453 1 97.31 701 PRO B CA 1
ATOM 11535 C C . PRO B 1 701 ? 11.672 -20.875 -27.281 1 97.31 701 PRO B C 1
ATOM 11537 O O . PRO B 1 701 ? 11.633 -20.781 -28.516 1 97.31 701 PRO B O 1
ATOM 11540 N N . PHE B 1 702 ? 11.086 -21.875 -26.688 1 97.56 702 PHE B N 1
ATOM 11541 C CA . PHE B 1 702 ? 10.508 -23.016 -27.375 1 97.56 702 PHE B CA 1
ATOM 11542 C C . PHE B 1 702 ? 9.141 -22.688 -27.938 1 97.56 702 PHE B C 1
ATOM 11544 O O . PHE B 1 702 ? 8.617 -23.406 -28.797 1 97.56 702 PHE B O 1
ATOM 11551 N N . CYS B 1 703 ? 8.578 -21.625 -27.438 1 98.25 703 CYS B N 1
ATOM 11552 C CA . CYS B 1 703 ? 7.199 -21.281 -27.781 1 98.25 703 CYS B CA 1
ATOM 11553 C C . CYS B 1 703 ? 7.113 -20.703 -29.188 1 98.25 703 CYS B C 1
ATOM 11555 O O . CYS B 1 703 ? 7.93 -19.859 -29.562 1 98.25 703 CYS B O 1
ATOM 11557 N N . VAL B 1 704 ? 6.125 -21.141 -29.953 1 98.12 704 VAL B N 1
ATOM 11558 C CA . VAL B 1 704 ? 5.879 -20.625 -31.297 1 98.12 704 VAL B CA 1
ATOM 11559 C C . VAL B 1 704 ? 5.387 -19.188 -31.203 1 98.12 704 VAL B C 1
ATOM 11561 O O . VAL B 1 704 ? 4.391 -18.891 -30.531 1 98.12 704 VAL B O 1
ATOM 11564 N N . LYS B 1 705 ? 6.109 -18.328 -31.828 1 98.25 705 LYS B N 1
ATOM 11565 C CA . LYS B 1 705 ? 5.793 -16.906 -31.828 1 98.25 705 LYS B CA 1
ATOM 11566 C C . LYS B 1 705 ? 4.805 -16.578 -32.938 1 98.25 705 LYS B C 1
ATOM 11568 O O . LYS B 1 705 ? 3.74 -16 -32.688 1 98.25 705 LYS B O 1
ATOM 11573 N N . LYS B 1 706 ? 5.207 -16.891 -34.188 1 98.25 706 LYS B N 1
ATOM 11574 C CA . LYS B 1 706 ? 4.391 -16.641 -35.375 1 98.25 706 LYS B CA 1
ATOM 11575 C C . LYS B 1 706 ? 3.916 -17.953 -36 1 98.25 706 LYS B C 1
ATOM 11577 O O . LYS B 1 706 ? 4.715 -18.859 -36.25 1 98.25 706 LYS B O 1
ATOM 11582 N N . TRP B 1 707 ? 2.598 -18.125 -36.281 1 98.19 707 TRP B N 1
ATOM 11583 C CA . TRP B 1 707 ? 2.025 -19.328 -36.875 1 98.19 707 TRP B CA 1
ATOM 11584 C C . TRP B 1 707 ? 0.728 -19.016 -37.625 1 98.19 707 TRP B C 1
ATOM 11586 O O . TRP B 1 707 ? 0.172 -17.922 -37.469 1 98.19 707 TRP B O 1
ATOM 11596 N N . ARG B 1 708 ? 0.31 -19.906 -38.438 1 97.75 708 ARG B N 1
ATOM 11597 C CA . ARG B 1 708 ? -0.94 -19.703 -39.156 1 97.75 708 ARG B CA 1
ATOM 11598 C C . ARG B 1 708 ? -1.689 -21.016 -39.344 1 97.75 708 ARG B C 1
ATOM 11600 O O . ARG B 1 708 ? -1.089 -22.094 -39.281 1 97.75 708 ARG B O 1
ATOM 11607 N N . LEU B 1 709 ? -2.977 -20.875 -39.406 1 97.81 709 LEU B N 1
ATOM 11608 C CA . LEU B 1 709 ? -3.91 -21.953 -39.719 1 97.81 709 LEU B CA 1
ATOM 11609 C C . LEU B 1 709 ? -4.301 -21.938 -41.188 1 97.81 709 LEU B C 1
ATOM 11611 O O . LEU B 1 709 ? -4.719 -20.891 -41.719 1 97.81 709 LEU B O 1
ATOM 11615 N N . LEU B 1 710 ? -4.195 -23.094 -41.906 1 97.81 710 LEU B N 1
ATOM 11616 C CA . LEU B 1 710 ? -4.41 -23.141 -43.344 1 97.81 710 LEU B CA 1
ATOM 11617 C C . LEU B 1 710 ? -5.488 -24.156 -43.719 1 97.81 710 LEU B C 1
ATOM 11619 O O . LEU B 1 710 ? -5.559 -25.234 -43.094 1 97.81 710 LEU B O 1
ATOM 11623 N N . ASP B 1 711 ? -6.316 -23.828 -44.625 1 97.69 711 ASP B N 1
ATOM 11624 C CA . ASP B 1 711 ? -7.152 -24.781 -45.344 1 97.69 711 ASP B CA 1
ATOM 11625 C C . ASP B 1 711 ? -6.406 -25.359 -46.531 1 97.69 711 ASP B C 1
ATOM 11627 O O . ASP B 1 711 ? -6.105 -24.641 -47.5 1 97.69 711 ASP B O 1
ATOM 11631 N N . LEU B 1 712 ? -6.102 -26.609 -46.469 1 97.12 712 LEU B N 1
ATOM 11632 C CA . LEU B 1 712 ? -5.324 -27.266 -47.531 1 97.12 712 LEU B CA 1
ATOM 11633 C C . LEU B 1 712 ? -6.203 -28.188 -48.344 1 97.12 712 LEU B C 1
ATOM 11635 O O . LEU B 1 712 ? -5.699 -29.078 -49.031 1 97.12 712 LEU B O 1
ATOM 11639 N N . SER B 1 713 ? -7.457 -28.109 -48.25 1 95.56 713 SER B N 1
ATOM 11640 C CA . SER B 1 713 ? -8.391 -29 -48.969 1 95.56 713 SER B CA 1
ATOM 11641 C C . SER B 1 713 ? -8.312 -28.797 -50.469 1 95.56 713 SER B C 1
ATOM 11643 O O . SER B 1 713 ? -8.633 -29.719 -51.25 1 95.56 713 SER B O 1
ATOM 11645 N N . GLY B 1 714 ? -8.117 -27.719 -51 1 93.25 714 GLY B N 1
ATOM 11646 C CA . GLY B 1 714 ? -7.875 -27.297 -52.375 1 93.25 714 GLY B CA 1
ATOM 11647 C C . GLY B 1 714 ? -6.707 -26.344 -52.5 1 93.25 714 GLY B C 1
ATOM 11648 O O . GLY B 1 714 ? -5.602 -26.641 -52.031 1 93.25 714 GLY B O 1
ATOM 11649 N N . GLU B 1 715 ? -7.078 -25.266 -53.031 1 94.38 715 GLU B N 1
ATOM 11650 C CA . GLU B 1 715 ? -6.074 -24.203 -53 1 94.38 715 GLU B CA 1
ATOM 11651 C C . GLU B 1 715 ? -5.824 -23.703 -51.594 1 94.38 715 GLU B C 1
ATOM 11653 O O . GLU B 1 715 ? -6.77 -23.5 -50.812 1 94.38 715 GLU B O 1
ATOM 11658 N N . GLU B 1 716 ? -4.605 -23.688 -51.25 1 96 716 GLU B N 1
ATOM 11659 C CA . GLU B 1 716 ? -4.207 -23.266 -49.906 1 96 716 GLU B CA 1
ATOM 11660 C C . GLU B 1 716 ? -4.844 -21.922 -49.562 1 96 716 GLU B C 1
ATOM 11662 O O . GLU B 1 716 ? -4.742 -20.953 -50.312 1 96 716 GLU B O 1
ATOM 11667 N N . ARG B 1 717 ? -5.539 -21.797 -48.406 1 96.69 717 ARG B N 1
ATOM 11668 C CA . ARG B 1 717 ? -6.141 -20.578 -47.906 1 96.69 717 ARG B CA 1
ATOM 11669 C C . ARG B 1 717 ? -5.762 -20.359 -46.438 1 96.69 717 ARG B C 1
ATOM 11671 O O . ARG B 1 717 ? -5.867 -21.266 -45.625 1 96.69 717 ARG B O 1
ATOM 11678 N N . GLU B 1 718 ? -5.285 -19.234 -46.156 1 96.75 718 GLU B N 1
ATOM 11679 C CA . GLU B 1 718 ? -4.973 -18.844 -44.781 1 96.75 718 GLU B CA 1
ATOM 11680 C C . GLU B 1 718 ? -6.242 -18.531 -44 1 96.75 718 GLU B C 1
ATOM 11682 O O . GLU B 1 718 ? -7.016 -17.656 -44.375 1 96.75 718 GLU B O 1
ATOM 11687 N N . MET B 1 719 ? -6.492 -19.156 -42.938 1 96.94 719 MET B N 1
ATOM 11688 C CA . MET B 1 719 ? -7.691 -18.953 -42.125 1 96.94 719 MET B CA 1
ATOM 11689 C C . MET B 1 719 ? -7.395 -18.078 -40.906 1 96.94 719 MET B C 1
ATOM 11691 O O . MET B 1 719 ? -8.281 -17.375 -40.406 1 96.94 719 MET B O 1
ATOM 11695 N N . TYR B 1 720 ? -6.281 -18.109 -40.375 1 97.31 720 TYR B N 1
ATOM 11696 C CA . TYR B 1 720 ? -5.863 -17.359 -39.188 1 97.31 720 TYR B CA 1
ATOM 11697 C C . TYR B 1 720 ? -4.348 -17.203 -39.156 1 97.31 720 TYR B C 1
ATOM 11699 O O . TYR B 1 720 ? -3.615 -18.094 -39.594 1 97.31 720 TYR B O 1
ATOM 11707 N N . VAL B 1 721 ? -3.816 -16.109 -38.656 1 97.81 721 VAL B N 1
ATOM 11708 C CA . VAL B 1 721 ? -2.389 -15.867 -38.469 1 97.81 721 VAL B CA 1
ATOM 11709 C C . VAL B 1 721 ? -2.158 -15.102 -37.156 1 97.81 721 VAL B C 1
ATOM 11711 O O . VAL B 1 721 ? -2.951 -14.227 -36.812 1 97.81 721 VAL B O 1
ATOM 11714 N N . GLU B 1 722 ? -1.229 -15.5 -36.406 1 97.06 722 GLU B N 1
ATOM 11715 C CA . GLU B 1 722 ? -0.795 -14.805 -35.188 1 97.06 722 GLU B CA 1
ATOM 11716 C C . GLU B 1 722 ? 0.71 -14.547 -35.219 1 97.06 722 GLU B C 1
ATOM 11718 O O . GLU B 1 722 ? 1.495 -15.461 -35.469 1 97.06 722 GLU B O 1
ATOM 11723 N N . ASP B 1 723 ? 1.181 -13.312 -34.812 1 96.56 723 ASP B N 1
ATOM 11724 C CA . ASP B 1 723 ? 2.568 -12.914 -35.031 1 96.56 723 ASP B CA 1
ATOM 11725 C C . ASP B 1 723 ? 3.312 -12.773 -33.688 1 96.56 723 ASP B C 1
ATOM 11727 O O . ASP B 1 723 ? 4.543 -12.727 -33.656 1 96.56 723 ASP B O 1
ATOM 11731 N N . GLU B 1 724 ? 2.629 -12.758 -32.594 1 96.88 724 GLU B N 1
ATOM 11732 C CA . GLU B 1 724 ? 3.309 -12.438 -31.344 1 96.88 724 GLU B CA 1
ATOM 11733 C C . GLU B 1 724 ? 2.801 -13.32 -30.203 1 96.88 724 GLU B C 1
ATOM 11735 O O . GLU B 1 724 ? 2.473 -12.82 -29.125 1 96.88 724 GLU B O 1
ATOM 11740 N N . ASN B 1 725 ? 2.762 -14.562 -30.438 1 97.94 725 ASN B N 1
ATOM 11741 C CA . ASN B 1 725 ? 2.285 -15.477 -29.391 1 97.94 725 ASN B CA 1
ATOM 11742 C C . ASN B 1 725 ? 3.359 -15.742 -28.344 1 97.94 725 ASN B C 1
ATOM 11744 O O . ASN B 1 725 ? 4.539 -15.875 -28.672 1 97.94 725 ASN B O 1
ATOM 11748 N N . HIS B 1 726 ? 3.018 -15.734 -27.094 1 98.06 726 HIS B N 1
ATOM 11749 C CA . HIS B 1 726 ? 3.895 -16.141 -26 1 98.06 726 HIS B CA 1
ATOM 11750 C C . HIS B 1 726 ? 3.15 -17 -24.984 1 98.06 726 HIS B C 1
ATOM 11752 O O . HIS B 1 726 ? 3.637 -17.219 -23.875 1 98.06 726 HIS B O 1
ATOM 11758 N N . LEU B 1 727 ? 1.96 -17.469 -25.359 1 97.69 727 LEU B N 1
ATOM 11759 C CA . LEU B 1 727 ? 1.116 -18.25 -24.453 1 97.69 727 LEU B CA 1
ATOM 11760 C C . LEU B 1 727 ? 1.135 -19.719 -24.844 1 97.69 727 LEU B C 1
ATOM 11762 O O . LEU B 1 727 ? 1.424 -20.062 -25.984 1 97.69 727 LEU B O 1
ATOM 11766 N N . SER B 1 728 ? 0.771 -20.594 -23.906 1 97.19 728 SER B N 1
ATOM 11767 C CA . SER B 1 728 ? 0.848 -22.031 -24.078 1 97.19 728 SER B CA 1
ATOM 11768 C C . SER B 1 728 ? -0.369 -22.562 -24.828 1 97.19 728 SER B C 1
ATOM 11770 O O . SER B 1 728 ? -0.292 -23.594 -25.5 1 97.19 728 SER B O 1
ATOM 11772 N N . ARG B 1 729 ? -1.488 -21.953 -24.703 1 97.5 729 ARG B N 1
ATOM 11773 C CA . ARG B 1 729 ? -2.738 -22.406 -25.312 1 97.5 729 ARG B CA 1
ATOM 11774 C C . ARG B 1 729 ? -3.396 -21.281 -26.109 1 97.5 729 ARG B C 1
ATOM 11776 O O . ARG B 1 729 ? -3.637 -20.203 -25.562 1 97.5 729 ARG B O 1
ATOM 11783 N N . ARG B 1 730 ? -3.676 -21.547 -27.344 1 97.12 730 ARG B N 1
ATOM 11784 C CA . ARG B 1 730 ? -4.379 -20.609 -28.203 1 97.12 730 ARG B CA 1
ATOM 11785 C C . ARG B 1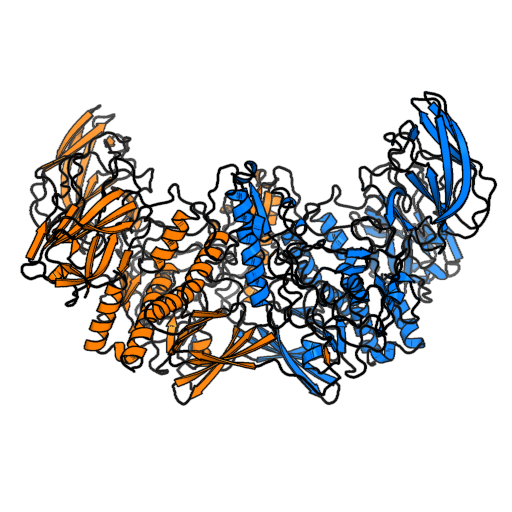 730 ? -5.645 -21.219 -28.781 1 97.12 730 ARG B C 1
ATOM 11787 O O . ARG B 1 730 ? -5.633 -22.375 -29.234 1 97.12 730 ARG B O 1
ATOM 11794 N N . GLU B 1 731 ? -6.66 -20.531 -28.703 1 96.69 731 GLU B N 1
ATOM 11795 C CA . GLU B 1 731 ? -7.945 -20.938 -29.25 1 96.69 731 GLU B CA 1
ATOM 11796 C C . GLU B 1 731 ? -8.367 -20.016 -30.406 1 96.69 731 GLU B C 1
ATOM 11798 O O . GLU B 1 731 ? -8.492 -18.797 -30.219 1 96.69 731 GLU B O 1
ATOM 11803 N N . VAL B 1 732 ? -8.547 -20.578 -31.578 1 97.5 732 VAL B N 1
ATOM 11804 C CA . VAL B 1 732 ? -8.984 -19.828 -32.75 1 97.5 732 VAL B CA 1
ATOM 11805 C C . VAL B 1 732 ? -10.43 -20.188 -33.094 1 97.5 732 VAL B C 1
ATOM 11807 O O . VAL B 1 732 ? -10.727 -21.344 -33.438 1 97.5 732 VAL B O 1
ATOM 11810 N N . VAL B 1 733 ? -11.273 -19.266 -32.938 1 96.75 733 VAL B N 1
ATOM 11811 C CA . VAL B 1 733 ? -12.664 -19.438 -33.344 1 96.75 733 VAL B CA 1
ATOM 11812 C C . VAL B 1 733 ? -12.898 -18.781 -34.688 1 96.75 733 VAL B C 1
ATOM 11814 O O . VAL B 1 733 ? -12.758 -17.562 -34.844 1 96.75 733 VAL B O 1
ATOM 11817 N N . LEU B 1 734 ? -13.297 -19.594 -35.625 1 95.69 734 LEU B N 1
ATOM 11818 C CA . LEU B 1 734 ? -13.523 -19.078 -36.969 1 95.69 734 LEU B CA 1
ATOM 11819 C C . LEU B 1 734 ? -14.852 -18.344 -37.062 1 95.69 734 LEU B C 1
ATOM 11821 O O . LEU B 1 734 ? -15.82 -18.703 -36.406 1 95.69 734 LEU B O 1
ATOM 11825 N N . GLU B 1 735 ? -14.898 -17.312 -37.844 1 91.38 735 GLU B N 1
ATOM 11826 C CA . GLU B 1 735 ? -16.125 -16.531 -38.031 1 91.38 735 GLU B CA 1
ATOM 11827 C C . GLU B 1 735 ? -17.266 -17.422 -38.5 1 91.38 735 GLU B C 1
ATOM 11829 O O . GLU B 1 735 ? -18.406 -17.234 -38.062 1 91.38 735 GLU B O 1
ATOM 11834 N N . SER B 1 736 ? -16.938 -18.25 -39.5 1 91.88 736 SER B N 1
ATOM 11835 C CA . SER B 1 736 ? -17.906 -19.234 -40 1 91.88 736 SER B CA 1
ATOM 11836 C C . SER B 1 736 ? -17.281 -20.625 -40.094 1 91.88 736 SER B C 1
ATOM 11838 O O . SER B 1 736 ? -16.094 -20.766 -40.406 1 91.88 736 SER B O 1
ATOM 11840 N N . SER B 1 737 ? -18.141 -21.594 -39.75 1 94 737 SER B N 1
ATOM 11841 C CA . SER B 1 737 ? -17.656 -22.969 -39.875 1 94 737 SER B CA 1
ATOM 11842 C C . SER B 1 737 ? -17.188 -23.266 -41.281 1 94 737 SER B C 1
ATOM 11844 O O . SER B 1 737 ? -17.781 -22.766 -42.25 1 94 737 SER B O 1
ATOM 11846 N N . ARG B 1 738 ? -16.203 -24.016 -41.375 1 94.88 738 ARG B N 1
ATOM 11847 C CA . ARG B 1 738 ? -15.633 -24.391 -42.656 1 94.88 738 ARG B CA 1
ATOM 11848 C C . ARG B 1 738 ? -15.594 -25.906 -42.812 1 94.88 738 ARG B C 1
ATOM 11850 O O . ARG B 1 738 ? -15.289 -26.625 -41.875 1 94.88 738 ARG B O 1
ATOM 11857 N N . THR B 1 739 ? -15.969 -26.312 -43.969 1 96.69 739 THR B N 1
ATOM 11858 C CA . THR B 1 739 ? -15.812 -27.719 -44.312 1 96.69 739 THR B CA 1
ATOM 11859 C C . THR B 1 739 ? -14.414 -28 -44.844 1 96.69 739 THR B C 1
ATOM 11861 O O . THR B 1 739 ? -14.023 -27.453 -45.875 1 96.69 739 THR B O 1
ATOM 11864 N N . LEU B 1 740 ? -13.672 -28.844 -44.156 1 96.69 740 LEU B N 1
ATOM 11865 C CA . LEU B 1 740 ? -12.281 -29.078 -44.5 1 96.69 740 LEU B CA 1
ATOM 11866 C C . LEU B 1 740 ? -12.023 -30.562 -44.75 1 96.69 740 LEU B C 1
ATOM 11868 O O . LEU B 1 740 ? -12.586 -31.422 -44.062 1 96.69 740 LEU B O 1
ATOM 11872 N N . LYS B 1 741 ? -11.133 -30.797 -45.719 1 97.31 741 LYS B N 1
ATOM 11873 C CA . LYS B 1 741 ? -10.586 -32.156 -45.906 1 97.31 741 LYS B CA 1
ATOM 11874 C C . LYS B 1 741 ? -9.164 -32.25 -45.375 1 97.31 741 LYS B C 1
ATOM 11876 O O . LYS B 1 741 ? -8.703 -33.344 -45.031 1 97.31 741 LYS B O 1
ATOM 11881 N N . GLU B 1 742 ? -8.562 -31.125 -45.344 1 98.06 742 GLU B N 1
ATOM 11882 C CA . GLU B 1 742 ? -7.188 -31.078 -44.844 1 98.06 742 GLU B CA 1
ATOM 11883 C C . GLU B 1 742 ? -6.895 -29.75 -44.156 1 98.06 742 GLU B C 1
ATOM 11885 O O . GLU B 1 742 ? -7.141 -28.688 -44.719 1 98.06 742 GLU B O 1
ATOM 11890 N N . LEU B 1 743 ? -6.441 -29.844 -42.906 1 98.12 743 LEU B N 1
ATOM 11891 C CA . LEU B 1 743 ? -6.078 -28.703 -42.094 1 98.12 743 LEU B CA 1
ATOM 11892 C C . LEU B 1 743 ? -4.562 -28.594 -41.938 1 98.12 743 LEU B C 1
ATOM 11894 O O . LEU B 1 743 ? -3.881 -29.609 -41.75 1 98.12 743 LEU B O 1
ATOM 11898 N N . GLY B 1 744 ? -4.043 -27.375 -42.125 1 98.12 744 GLY B N 1
ATOM 11899 C CA . GLY B 1 744 ? -2.619 -27.156 -41.938 1 98.12 744 GLY B CA 1
ATOM 11900 C C . GLY B 1 744 ? -2.303 -26.203 -40.812 1 98.12 744 GLY B C 1
ATOM 11901 O O . GLY B 1 744 ? -3 -25.203 -40.594 1 98.12 744 GLY B O 1
ATOM 11902 N N . ILE B 1 745 ? -1.359 -26.531 -39.969 1 98.06 745 ILE B N 1
ATOM 11903 C CA . ILE B 1 745 ? -0.753 -25.641 -38.969 1 98.06 745 ILE B CA 1
ATOM 11904 C C . ILE B 1 745 ? 0.712 -25.406 -39.344 1 98.06 745 ILE B C 1
ATOM 11906 O O . ILE B 1 745 ? 1.527 -26.328 -39.312 1 98.06 745 ILE B O 1
ATOM 11910 N N . GLU B 1 746 ? 1.052 -24.188 -39.625 1 97.62 746 GLU B N 1
ATOM 11911 C CA . GLU B 1 746 ? 2.42 -23.875 -40.031 1 97.62 746 GLU B CA 1
ATOM 11912 C C . GLU B 1 746 ? 3.127 -23.016 -39 1 97.62 746 GLU B C 1
ATOM 11914 O O . GLU B 1 746 ? 2.607 -21.969 -38.594 1 97.62 746 GLU B O 1
ATOM 11919 N N . VAL B 1 747 ? 4.25 -23.484 -38.562 1 97.12 747 VAL B N 1
ATOM 11920 C CA . VAL B 1 747 ? 5.117 -22.719 -37.656 1 97.12 747 VAL B CA 1
ATOM 11921 C C . VAL B 1 747 ? 6.043 -21.828 -38.469 1 97.12 747 VAL B C 1
ATOM 11923 O O . VAL B 1 747 ? 6.84 -22.312 -39.281 1 97.12 747 VAL B O 1
ATOM 11926 N N . LEU B 1 748 ? 5.938 -20.547 -38.25 1 96.19 748 LEU B N 1
ATOM 11927 C CA . LEU B 1 748 ? 6.723 -19.594 -39.031 1 96.19 748 LEU B CA 1
ATOM 11928 C C . LEU B 1 748 ? 7.934 -19.109 -38.25 1 96.19 748 LEU B C 1
ATOM 11930 O O . LEU B 1 748 ? 8.992 -18.859 -38.812 1 96.19 748 LEU B O 1
ATOM 11934 N N . GLU B 1 749 ? 7.762 -18.875 -36.969 1 96.31 749 GLU B N 1
ATOM 11935 C CA . GLU B 1 749 ? 8.828 -18.344 -36.156 1 96.31 749 GLU B CA 1
ATOM 11936 C C . GLU B 1 749 ? 8.68 -18.797 -34.688 1 96.31 749 GLU B C 1
ATOM 11938 O O . GLU B 1 749 ? 7.562 -18.891 -34.188 1 96.31 749 GLU B O 1
ATOM 11943 N N . LEU B 1 750 ? 9.789 -19.094 -34.062 1 97.19 750 LEU B N 1
ATOM 11944 C CA . LEU B 1 750 ? 9.812 -19.312 -32.625 1 97.19 750 LEU B CA 1
ATOM 11945 C C . LEU B 1 750 ? 10.266 -18.062 -31.875 1 97.19 750 LEU B C 1
ATOM 11947 O O . LEU B 1 750 ? 10.836 -17.156 -32.469 1 97.19 750 LEU B O 1
ATOM 11951 N N . ASN B 1 751 ? 9.922 -18 -30.578 1 97.94 751 ASN B N 1
ATOM 11952 C CA . ASN B 1 751 ? 10.445 -16.922 -29.75 1 97.94 751 ASN B CA 1
ATOM 11953 C C . ASN B 1 751 ? 11.953 -17.016 -29.578 1 97.94 751 ASN B C 1
ATOM 11955 O O . ASN B 1 751 ? 12.633 -16 -29.391 1 97.94 751 ASN B O 1
ATOM 11959 N N . GLY B 1 752 ? 12.492 -18.219 -29.688 1 96.19 752 GLY B N 1
ATOM 11960 C CA . GLY B 1 752 ? 13.93 -18.438 -29.562 1 96.19 752 GLY B CA 1
ATOM 11961 C C . GLY B 1 752 ? 14.688 -18.172 -30.844 1 96.19 752 GLY B C 1
ATOM 11962 O O . GLY B 1 752 ? 14.086 -17.922 -31.891 1 96.19 752 GLY B O 1
ATOM 11963 N N . ASP B 1 753 ? 16.062 -18.203 -30.75 1 94.12 753 ASP B N 1
ATOM 11964 C CA . ASP B 1 753 ? 16.906 -17.953 -31.906 1 94.12 753 ASP B CA 1
ATOM 11965 C C . ASP B 1 753 ? 17.094 -19.234 -32.719 1 94.12 753 ASP B C 1
ATOM 11967 O O . ASP B 1 753 ? 16.281 -20.156 -32.625 1 94.12 753 ASP B O 1
ATOM 11971 N N . GLU B 1 754 ? 18.062 -19.25 -33.594 1 92.69 754 GLU B N 1
ATOM 11972 C CA . GLU B 1 754 ? 18.266 -20.328 -34.531 1 92.69 754 GLU B CA 1
ATOM 11973 C C . GLU B 1 754 ? 18.672 -21.625 -33.812 1 92.69 754 GLU B C 1
ATOM 11975 O O . GLU B 1 754 ? 18.531 -22.719 -34.375 1 92.69 754 GLU B O 1
ATOM 11980 N N . ASN B 1 755 ? 19.047 -21.516 -32.594 1 94.81 755 ASN B N 1
ATOM 11981 C CA . ASN B 1 755 ? 19.5 -22.688 -31.859 1 94.81 755 ASN B CA 1
ATOM 11982 C C . ASN B 1 755 ? 18.359 -23.344 -31.094 1 94.81 755 ASN B C 1
ATOM 11984 O O . ASN B 1 755 ? 18.531 -24.391 -30.469 1 94.81 755 ASN B O 1
ATOM 11988 N N . ALA B 1 756 ? 17.188 -22.797 -31.141 1 96.31 756 ALA B N 1
ATOM 11989 C CA . ALA B 1 756 ? 16.062 -23.328 -30.391 1 96.31 756 ALA B CA 1
ATOM 11990 C C . ALA B 1 756 ? 15.148 -24.156 -31.297 1 96.31 756 ALA B C 1
ATOM 11992 O O . ALA B 1 756 ? 14.758 -23.703 -32.375 1 96.31 756 ALA B O 1
ATOM 11993 N N . PHE B 1 757 ? 14.898 -25.359 -30.875 1 96.81 757 PHE B N 1
ATOM 11994 C CA . PHE B 1 757 ? 13.945 -26.219 -31.562 1 96.81 757 PHE B CA 1
ATOM 11995 C C . PHE B 1 757 ? 12.734 -26.5 -30.672 1 96.81 757 PHE B C 1
ATOM 11997 O O . PHE B 1 757 ? 12.859 -27.172 -29.641 1 96.81 757 PHE B O 1
ATOM 12004 N N . GLY B 1 758 ? 11.664 -25.938 -31.047 1 95.62 758 GLY B N 1
ATOM 12005 C CA . GLY B 1 758 ? 10.422 -26.078 -30.297 1 95.62 758 GLY B CA 1
ATOM 12006 C C . GLY B 1 758 ? 9.227 -26.359 -31.188 1 95.62 758 GLY B C 1
ATOM 12007 O O . GLY B 1 758 ? 9.367 -26.469 -32.406 1 95.62 758 GLY B O 1
ATOM 12008 N N . GLY B 1 759 ? 8.078 -26.562 -30.438 1 92.75 759 GLY B N 1
ATOM 12009 C CA . GLY B 1 759 ? 6.961 -26.875 -31.312 1 92.75 759 GLY B CA 1
ATOM 12010 C C . GLY B 1 759 ? 5.637 -26.969 -30.578 1 92.75 759 GLY B C 1
ATOM 12011 O O . GLY B 1 759 ? 5.285 -26.078 -29.797 1 92.75 759 GLY B O 1
ATOM 12012 N N . VAL B 1 760 ? 4.84 -28 -31 1 97.88 760 VAL B N 1
ATOM 12013 C CA . VAL B 1 760 ? 3.422 -28.078 -30.672 1 97.88 760 VAL B CA 1
ATOM 12014 C C . VAL B 1 760 ? 3.156 -29.328 -29.844 1 97.88 760 VAL B C 1
ATOM 12016 O O . VAL B 1 760 ? 3.584 -30.422 -30.203 1 97.88 760 VAL B O 1
ATOM 12019 N N . PHE B 1 761 ? 2.441 -29.172 -28.734 1 98.25 761 PHE B N 1
ATOM 12020 C CA . PHE B 1 761 ? 2.098 -30.297 -27.875 1 98.25 761 PHE B CA 1
ATOM 12021 C C . PHE B 1 761 ? 0.807 -30.953 -28.344 1 98.25 761 PHE B C 1
ATOM 12023 O O . PHE B 1 761 ? 0.629 -32.156 -28.172 1 98.25 761 PHE B O 1
ATOM 12030 N N . GLU B 1 762 ? -0.105 -30.141 -28.828 1 98.25 762 GLU B N 1
ATOM 12031 C CA . GLU B 1 762 ? -1.438 -30.672 -29.109 1 98.25 762 GLU B CA 1
ATOM 12032 C C . GLU B 1 762 ? -2.184 -29.781 -30.094 1 98.25 762 GLU B C 1
ATOM 12034 O O . GLU B 1 762 ? -2.033 -28.562 -30.078 1 98.25 762 GLU B O 1
ATOM 12039 N N . VAL B 1 763 ? -2.936 -30.359 -31 1 98.38 763 VAL B N 1
ATOM 12040 C CA . VAL B 1 763 ? -3.908 -29.688 -31.844 1 98.38 763 VAL B CA 1
ATOM 12041 C C . VAL B 1 763 ? -5.27 -30.375 -31.719 1 98.38 763 VAL B C 1
ATOM 12043 O O . VAL B 1 763 ? -5.375 -31.594 -31.828 1 98.38 763 VAL B O 1
ATOM 12046 N N . ARG B 1 764 ? -6.227 -29.625 -31.453 1 98.44 764 ARG B N 1
ATOM 12047 C CA . ARG B 1 764 ? -7.605 -30.094 -31.438 1 98.44 764 ARG B CA 1
ATOM 12048 C C . ARG B 1 764 ? -8.484 -29.25 -32.344 1 98.44 764 ARG B C 1
ATOM 12050 O O . ARG B 1 764 ? -8.203 -28.078 -32.594 1 98.44 764 ARG B O 1
ATOM 12057 N N . ALA B 1 765 ? -9.484 -29.828 -32.875 1 98.19 765 ALA B N 1
ATOM 12058 C CA . ALA B 1 765 ? -10.461 -29.141 -33.719 1 98.19 765 ALA B CA 1
ATOM 12059 C C . ALA B 1 765 ? -11.891 -29.547 -33.344 1 98.19 765 ALA B C 1
ATOM 12061 O O . ALA B 1 765 ? -12.148 -30.703 -33.031 1 98.19 765 ALA B O 1
ATOM 12062 N N . TYR B 1 766 ? -12.773 -28.609 -33.469 1 97.81 766 TYR B N 1
ATOM 12063 C CA . TYR B 1 766 ? -14.156 -28.828 -33.094 1 97.81 766 TYR B CA 1
ATOM 12064 C C . TYR B 1 766 ? -15.117 -28.234 -34.125 1 97.81 766 TYR B C 1
ATOM 12066 O O . TYR B 1 766 ? -14.75 -27.344 -34.875 1 97.81 766 TYR B O 1
ATOM 12074 N N . GLU B 1 767 ? -16.359 -28.781 -34.125 1 95.81 767 GLU B N 1
ATOM 12075 C CA . GLU B 1 767 ? -17.422 -28.281 -35 1 95.81 767 GLU B CA 1
ATOM 12076 C C . GLU B 1 767 ? -18.125 -27.062 -34.406 1 95.81 767 GLU B C 1
ATOM 12078 O O . GLU B 1 767 ? -18.203 -26.953 -33.156 1 95.81 767 GLU B O 1
#